Protein 6AON (pdb70)

CATH classification: 3.50.50.60 (+2 more: 3.50.50.60, 3.30.390.30)

Solvent-accessible surface area: 36219 Å² total; per-residue (Å²): 175,94,17,57,0,0,0,8,8,0,12,16,4,0,15,0,0,0,0,10,0,17,54,51,68,31,51,2,0,0,1,14,40,89,90,43,79,148,31,18,52,0,0,1,6,32,9,5,22,21,15,26,1,0,10,13,1,0,6,28,1,0,44,20,27,24,35,5,61,119,88,2,75,81,5,2,1,89,27,131,36,33,50,41,120,18,122,54,0,20,26,30,7,75,97,11,17,94,58,17,6,78,18,2,53,127,8,3,170,105,22,178,8,59,49,30,18,2,68,5,18,1,54,18,122,66,158,39,15,8,28,0,99,1,53,71,72,42,123,23,100,3,44,0,114,22,0,0,0,10,30,20,14,45,24,97,92,37,122,74,22,88,42,68,66,151,46,6,3,4,19,56,6,0,3,73,12,65,68,41,9,172,96,0,0,0,3,2,3,33,52,69,1,0,3,2,0,0,0,0,36,12,7,57,6,109,2,16,0,0,30,64,126,102,75,17,22,55,82,3,3,91,99,2,10,148,47,0,69,144,11,0,64,185,51,41,2,74,26,48,35,27,5,148,40,36,115,10,133,44,73,104,166,38,2,47,0,36,20,47,25,76,196,56,43,142,71,156,22,79,3,50,44,0,0,5,18,50,39,42,38,14,84,27,33,51,2,70,15,157,48,22,44,9,111,51,61,186,126,20,36,2,39,28,58,140,49,2,98,17,87,20,89,59,2,14,0,0,3,26,0,0,84,30,20,58,38,14,9,1,6,25,24,0,0,31,1,0,0,3,37,26,45,68,80,168,9,90,40,55,73,62,8,4,0,89,17,0,15,3,35,9,18,0,0,16,0,22,72,10,43,100,96,0,138,93,92,60,99,112,46,82,42,5,54,2,38,0,104,18,5,10,17,0,34,1,40,38,48,33,54,12,30,0,14,0,0,0,12,27,160,93,39,42,2,18,0,0,0,0,0,0,9,36,0,1,5,4,2,8,4,0,2,0,0,26,51,57,179,2,19,2,112,29,0,7,86,0,6,8,5,32,1,1,3,2,23,0,0,34,9,0,2,8,16,4,80,189,49,26,10,36,111,154,94,5,62,0,0,0,8,8,0,12,16,5,0,16,0,0,0,0,14,0,17,56,50,68,30,51,1,0,0,1,14,39,88,91,58,79,170,31,19,50,0,0,1,6,33,8,6,22,17,16,26,3,1,11,19,0,0,7,30,1,0,38,14,26,27,36,9,60,125,85,7,80,84,4,1,4,88,41,170,20,39,48,37,94,20,122,62,1,18,26,33,7,73,86,10,17,124,63,17,7,74,21,2,52,148,12,3,155,109,35,170,5,54,47,30,19,2,70,4,22,2,59,18,123,75,157,36,19,7,23,0,92,0,55,66,73,45,110,21,103,4,36,0,116,21,0,0,0,11,29,19,15,44,24,116,87,32,130,82,19,90,38,66,64,149,40,4,3,5,18,55,4,0,4,75,10,66,69,45,9,170,91,0,0,0,4,3,4,34,49,71,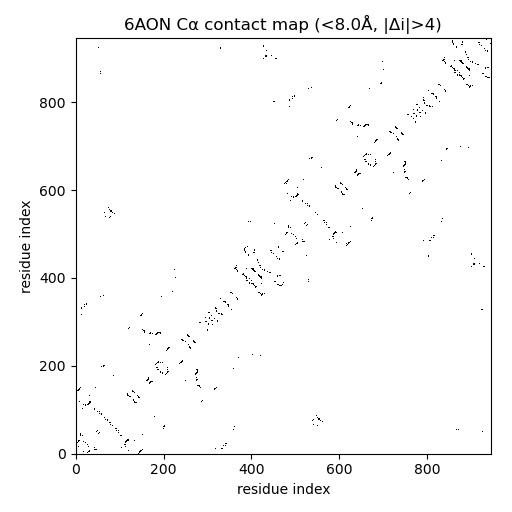1,0,4,3,0,0,0,0,34,11,8,56,5,112,4,21,0,0,21,63,136,114,103,18,23,57,76,1,0,105,63,2,11,144,49,0,66,117,12,0,68,154,45,42,4,71,29,48,32,29,7,147,32,41,160,25,128,41,41,108,177,28,1,42,0,39,13,50,13,74,175,52,40,135,65,158,21,69,3,53,50,0,0,4,20,53,39,46,35,19,84,30,32,50,2,70,8,167,77,30,38,6,130,71,48,168,156,24,16,1,40,26,68,151,51,2,79,15,66,21,87,47,1,12,0,1,3,28,0,0,67,31,22,59,38,14,12,2,7,24,23,0,0,32,1,0,0,24,36,26,46,69,94,164,10,80,40,56,70,67,8,5,1,86,17,0,20,2,36,16,18,0,0,16,0,22,77,11,38,45,83,0,122,84,83,63,86,107,54,96,41,4,39,2,32,0,104,14,4,10,11,0,29,0,35,37,59,36,58,12,11,0,8,0,0,0,13,30,158,92,37,33,2,16,0,0,0,0,0,0,10,37,0,1,5,4,2,9,6,0,2,0,0,27,26,54,176,3,20,1,84,54,0,6,87,6,6,8,5,31,1,1,2,2,20,0,0,33,9,0,1,4,15,5,84,194,28,17,10,33,105

Sequence (946 aa):
KQFDVVVIGAGPGGYIAAIRAAQLGMSSVACIDAWQNGQGGPAPGGTCTNVGCIPSKALLQQSSEHYEQQANHHFAEHGIEVKGVSLKLDDTLIGRKNTVVKQNNDGILYLFKKNKVTYFHGKGAFAGQVDGGWSIKVTGTTDADLVAKHVIVATGSSSARELPGLPFDEKNNILSNDGALNIGAVPKKLGVIGAGVIGLEMGSVWRRLGAEEVTILEAMPEFLAAADQQQQVAKEALKSFAKQGLDIQTGVKIGEIKAAAKSITVPYVDAKGAEQKLVVDKLIVSSIGRVPYTGGLNAEAVGLKLDERGFVAVDEDCKTNLPNVWAVGDVVRGPMLAHKAEEEGVAVAERIAGQHGHVNFATVPWVIYTSPEIAWVGKTEQQLKAEGRREYKAGSFPFMANGRARALLGDTTGFAKVIADAKKTDEVLGVHIIGPMMASELISEAVTIMEFRGAAEDIARRICHAHPTLSSEAVKEAALAVDKRTTLNFKQFDVVVIGAGPGGYIAAIRAAQLGMSVACIDAWQNGQGGPAPGGTCTNVGCIPSKALLQSSEHYEQANHHFAEHGIEEVKGVSLKLDDTLIGRKNTVVKQNNDGILYYLFKKNKVTYFHGKGAFAGQVDGGWSIKVTGTTTDADLVAKHVIVATGSSSARELPGLPFDEKNILSNDGALNIGAVPKKLGVIGAGVIGLEMGSVWRRLGAEVTILEAMPEEFLAAADQQVAKEALKSFAKQGLDIQTGVKIGEEIKAAAKSITVPYVDAKGAEQKKLVVDKLIVSSIGRVPYTGGLNAEAVGLKLDERRGFVAVDEDCKTNLPNVWAVGDVVRGPMLAHKAEEEGVAVAERIAGQHGHVNFATVPWVIYTSPEIAWVGKTEQQLKAEGREYKAGSFPFMANGRARALGDTTGFAKVIADAKTDEVLGVHIIGPMMASELISEAVTIMEFRGAAEDIARICHAHPTLSSEAVKEAALAVDKRTLNF

Structure (mmCIF, N/CA/C/O backbone):
data_6AON
#
_entry.id   6AON
#
_cell.length_a   68.801
_cell.length_b   68.801
_cell.length_c   199.396
_cell.angle_alpha   90.00
_cell.angle_beta   90.00
_cell.angle_gamma   90.00
#
_symmetry.space_group_name_H-M   'P 41'
#
loop_
_entity.id
_entity.type
_entity.pdbx_description
1 polymer 'Dihydrolipoyl dehydrogenase'
2 non-polymer 'FLAVIN-ADENINE DINUCLEOTIDE'
3 non-polymer 'CALCIUM ION'
4 water water
#
loop_
_atom_site.group_PDB
_atom_site.id
_atom_site.type_symbol
_atom_site.label_atom_id
_atom_site.label_alt_id
_atom_site.label_comp_id
_atom_site.label_asym_id
_atom_site.label_entity_id
_atom_site.label_seq_id
_atom_site.pdbx_PDB_ins_code
_atom_site.Cartn_x
_atom_site.Cartn_y
_atom_site.Cartn_z
_atom_site.occupancy
_atom_site.B_iso_or_equiv
_atom_site.auth_seq_id
_atom_site.auth_comp_id
_atom_site.auth_asym_id
_atom_site.auth_atom_id
_atom_site.pdbx_PDB_model_num
ATOM 1 N N . LYS A 1 6 ? 23.040 23.075 109.487 1.00 39.95 3 LYS A N 1
ATOM 2 C CA . LYS A 1 6 ? 24.330 22.944 108.751 1.00 39.11 3 LYS A CA 1
ATOM 3 C C . LYS A 1 6 ? 25.445 23.666 109.544 1.00 35.07 3 LYS A C 1
ATOM 4 O O . LYS A 1 6 ? 25.159 24.433 110.475 1.00 32.23 3 LYS A O 1
ATOM 10 N N . GLN A 1 7 ? 26.700 23.359 109.210 1.00 32.83 4 GLN A N 1
ATOM 11 C CA . GLN A 1 7 ? 27.896 23.919 109.884 1.00 30.70 4 GLN A CA 1
ATOM 12 C C . GLN A 1 7 ? 28.446 25.130 109.125 1.00 27.38 4 GLN A C 1
ATOM 13 O O . GLN A 1 7 ? 28.615 25.071 107.909 1.00 25.73 4 GLN A O 1
ATOM 19 N N . PHE A 1 8 ? 28.727 26.214 109.853 1.00 23.66 5 PHE A N 1
ATOM 20 C CA . PHE A 1 8 ? 29.293 27.426 109.267 1.00 21.96 5 PHE A CA 1
ATOM 21 C C . PHE A 1 8 ? 30.448 27.898 110.116 1.00 21.43 5 PHE A C 1
ATOM 22 O O . PHE A 1 8 ? 30.436 27.707 111.331 1.00 22.16 5 PHE A O 1
ATOM 30 N N . ASP A 1 9 ? 31.441 28.532 109.489 1.00 20.49 6 ASP A N 1
ATOM 31 C CA . ASP A 1 9 ? 32.551 29.105 110.236 1.00 20.32 6 ASP A CA 1
ATOM 32 C C . ASP A 1 9 ? 32.019 30.268 111.083 1.00 19.35 6 ASP A C 1
ATOM 33 O O . ASP A 1 9 ? 32.407 30.428 112.233 1.00 19.40 6 ASP A O 1
ATOM 38 N N . VAL A 1 10 ? 31.139 31.075 110.483 1.00 18.22 7 VAL A N 1
ATOM 39 C CA . VAL A 1 10 ? 30.566 32.231 111.145 1.00 17.62 7 VAL A CA 1
ATOM 40 C C . VAL A 1 10 ? 29.053 32.331 110.985 1.00 16.97 7 VAL A C 1
ATOM 41 O O . VAL A 1 10 ? 28.542 32.234 109.872 1.00 16.83 7 VAL A O 1
ATOM 45 N N . VAL A 1 11 ? 28.354 32.536 112.103 1.00 16.63 8 VAL A N 1
ATOM 46 C CA . VAL A 1 11 ? 26.912 32.793 112.082 1.00 16.46 8 VAL A CA 1
ATOM 47 C C . VAL A 1 11 ? 26.722 34.191 112.638 1.00 15.84 8 VAL A C 1
ATOM 48 O O . VAL A 1 11 ? 27.135 34.478 113.774 1.00 15.66 8 VAL A O 1
ATOM 52 N N . VAL A 1 12 ? 26.103 35.058 111.829 1.00 15.29 9 VAL A N 1
ATOM 53 C CA . VAL A 1 12 ? 25.857 36.454 112.197 1.00 14.91 9 VAL A CA 1
ATOM 54 C C . VAL A 1 12 ? 24.381 36.588 112.504 1.00 15.18 9 VAL A C 1
ATOM 55 O O . VAL A 1 12 ? 23.548 36.228 111.669 1.00 15.53 9 VAL A O 1
ATOM 59 N N . ILE A 1 13 ? 24.055 37.087 113.693 1.00 14.83 10 ILE A N 1
ATOM 60 C CA . ILE A 1 13 ? 22.660 37.260 114.102 1.00 14.70 10 ILE A CA 1
ATOM 61 C C . ILE A 1 13 ? 22.360 38.750 113.968 1.00 14.36 10 ILE A C 1
ATOM 62 O O . ILE A 1 13 ? 22.838 39.570 114.754 1.00 13.81 10 ILE A O 1
ATOM 67 N N . GLY A 1 14 ? 21.604 39.085 112.920 1.00 14.50 11 GLY A N 1
ATOM 68 C CA . GLY A 1 14 ? 21.235 40.457 112.606 1.00 14.41 11 GLY A CA 1
ATOM 69 C C . GLY A 1 14 ? 21.750 40.850 111.238 1.00 14.37 11 GLY A C 1
ATOM 70 O O . GLY A 1 14 ? 22.893 40.510 110.879 1.00 14.22 11 GLY A O 1
ATOM 71 N N . ALA A 1 15 ? 20.915 41.547 110.461 1.00 14.02 12 ALA A N 1
ATOM 72 C CA . ALA A 1 15 ? 21.307 41.986 109.116 1.00 14.05 12 ALA A CA 1
ATOM 73 C C . ALA A 1 15 ? 21.205 43.493 108.914 1.00 13.84 12 ALA A C 1
ATOM 74 O O . ALA A 1 15 ? 20.921 43.968 107.812 1.00 14.31 12 ALA A O 1
ATOM 76 N N . GLY A 1 16 ? 21.412 44.229 109.999 1.00 13.92 13 GLY A N 1
ATOM 77 C CA . GLY A 1 16 ? 21.522 45.686 109.941 1.00 14.24 13 GLY A CA 1
ATOM 78 C C . GLY A 1 16 ? 22.947 45.971 109.463 1.00 14.24 13 GLY A C 1
ATOM 79 O O . GLY A 1 16 ? 23.689 45.048 109.133 1.00 14.50 13 GLY A O 1
ATOM 80 N N . PRO A 1 17 ? 23.352 47.249 109.436 1.00 14.23 14 PRO A N 1
ATOM 81 C CA . PRO A 1 17 ? 24.689 47.653 109.012 1.00 14.46 14 PRO A CA 1
ATOM 82 C C . PRO A 1 17 ? 25.835 46.827 109.606 1.00 14.37 14 PRO A C 1
ATOM 83 O O . PRO A 1 17 ? 26.783 46.490 108.892 1.00 14.72 14 PRO A O 1
ATOM 87 N N . GLY A 1 18 ? 25.767 46.495 110.892 1.00 14.03 15 GLY A N 1
ATOM 88 C CA . GLY A 1 18 ? 26.853 45.754 111.509 1.00 13.96 15 GLY A CA 1
ATOM 89 C C . GLY A 1 18 ? 26.889 44.330 111.014 1.00 13.91 15 GLY A C 1
ATOM 90 O O . GLY A 1 18 ? 27.896 43.852 110.530 1.00 14.35 15 GLY A O 1
ATOM 91 N N . GLY A 1 19 ? 25.755 43.655 111.086 1.00 13.51 16 GLY A N 1
ATOM 92 C CA . GLY A 1 19 ? 25.705 42.269 110.709 1.00 13.50 16 GLY A CA 1
ATOM 93 C C . GLY A 1 19 ? 25.794 41.942 109.230 1.00 13.87 16 GLY A C 1
ATOM 94 O O . GLY A 1 19 ? 26.491 40.995 108.861 1.00 13.62 16 GLY A O 1
ATOM 95 N N . TYR A 1 20 ? 25.092 42.687 108.372 1.00 14.08 17 TYR A N 1
ATOM 96 C CA . TYR A 1 20 ? 25.126 42.347 106.949 1.00 14.72 17 TYR A CA 1
ATOM 97 C C . TYR A 1 20 ? 26.527 42.601 106.409 1.00 14.33 17 TYR A C 1
ATOM 98 O O . TYR A 1 20 ? 27.032 41.814 105.614 1.00 14.30 17 TYR A O 1
ATOM 107 N N . ILE A 1 21 ? 27.148 43.689 106.863 1.00 14.43 18 ILE A N 1
ATOM 108 C CA . ILE A 1 21 ? 28.538 43.986 106.465 1.00 14.91 18 ILE A CA 1
ATOM 109 C C . ILE A 1 21 ? 29.519 42.961 107.056 1.00 14.65 18 ILE A C 1
ATOM 110 O O . ILE A 1 21 ? 30.448 42.514 106.354 1.00 15.24 18 ILE A O 1
ATOM 115 N N . ALA A 1 22 ? 29.350 42.586 108.327 1.00 13.93 19 ALA A N 1
ATOM 116 C CA . ALA A 1 22 ? 30.242 41.569 108.913 1.00 13.83 19 ALA A CA 1
ATOM 117 C C . ALA A 1 22 ? 30.127 40.254 108.115 1.00 13.74 19 ALA A C 1
ATOM 118 O O . ALA A 1 22 ? 31.122 39.578 107.832 1.00 13.47 19 ALA A O 1
ATOM 120 N N . ALA A 1 23 ? 28.904 39.899 107.744 1.00 13.75 20 ALA A N 1
ATOM 121 C CA . ALA A 1 23 ? 28.676 38.654 107.004 1.00 13.89 20 ALA A CA 1
ATOM 122 C C . ALA A 1 23 ? 29.362 38.683 105.640 1.00 14.33 20 ALA A C 1
ATOM 123 O O . ALA A 1 23 ? 30.051 37.730 105.240 1.00 14.21 20 ALA A O 1
ATOM 125 N N . ILE A 1 24 ? 29.181 39.788 104.937 1.00 14.41 21 ILE A N 1
ATOM 126 C CA . ILE A 1 24 ? 29.782 39.945 103.611 1.00 14.79 21 ILE A CA 1
ATOM 127 C C . ILE A 1 24 ? 31.301 39.891 103.704 1.00 14.99 21 ILE A C 1
ATOM 128 O O . ILE A 1 24 ? 31.956 39.146 102.956 1.00 15.53 21 ILE A O 1
ATOM 133 N N . ARG A 1 25 ? 31.863 40.644 104.641 1.00 14.72 22 ARG A N 1
ATOM 134 C CA . ARG A 1 25 ? 33.316 40.687 104.801 1.00 14.89 22 ARG A CA 1
ATOM 135 C C . ARG A 1 25 ? 33.891 39.304 105.147 1.00 15.03 22 ARG A C 1
ATOM 136 O O . ARG A 1 25 ? 34.930 38.912 104.610 1.00 15.39 22 ARG A O 1
ATOM 144 N N . ALA A 1 26 ? 33.215 38.590 106.039 1.00 14.88 23 ALA A N 1
ATOM 145 C CA . ALA A 1 26 ? 33.641 37.225 106.431 1.00 15.62 23 ALA A CA 1
ATOM 146 C C . ALA A 1 26 ? 33.656 36.299 105.211 1.00 16.06 23 ALA A C 1
ATOM 147 O O . ALA A 1 26 ? 34.559 35.473 105.058 1.00 16.47 23 ALA A O 1
ATOM 149 N N . ALA A 1 27 ? 32.640 36.430 104.355 1.00 16.07 24 ALA A N 1
ATOM 150 C CA . ALA A 1 27 ? 32.552 35.632 103.130 1.00 16.82 24 ALA A CA 1
ATOM 151 C C . ALA A 1 27 ? 33.688 35.984 102.151 1.00 17.13 24 ALA A C 1
ATOM 152 O O . ALA A 1 27 ? 34.313 35.089 101.561 1.00 17.71 24 ALA A O 1
ATOM 154 N N . GLN A 1 28 ? 33.990 37.275 102.013 1.00 16.93 25 GLN A N 1
ATOM 155 C CA . GLN A 1 28 ? 35.095 37.732 101.159 1.00 17.70 25 GLN A CA 1
ATOM 156 C C . GLN A 1 28 ? 36.412 37.117 101.593 1.00 18.21 25 GLN A C 1
ATOM 157 O O . GLN A 1 28 ? 37.249 36.736 100.750 1.00 18.22 25 GLN A O 1
ATOM 163 N N . LEU A 1 29 ? 36.585 37.012 102.918 1.00 18.44 26 LEU A N 1
ATOM 164 C CA . LEU A 1 29 ? 37.784 36.404 103.533 1.00 19.16 26 LEU A CA 1
ATOM 165 C C . LEU A 1 29 ? 37.835 34.863 103.402 1.00 19.78 26 LEU A C 1
ATOM 166 O O . LEU A 1 29 ? 38.762 34.223 103.903 1.00 20.18 26 LEU A O 1
ATOM 171 N N . GLY A 1 30 ? 36.852 34.278 102.716 1.00 19.99 27 GLY A N 1
ATOM 172 C CA . GLY A 1 30 ? 36.844 32.829 102.419 1.00 20.85 27 GLY A CA 1
ATOM 173 C C . GLY A 1 30 ? 36.197 31.895 103.431 1.00 21.09 27 GLY A C 1
ATOM 174 O O . GLY A 1 30 ? 36.354 30.678 103.345 1.00 20.40 27 GLY A O 1
ATOM 175 N N . MET A 1 31 ? 35.450 32.460 104.369 1.00 21.48 28 MET A N 1
ATOM 176 C CA . MET A 1 31 ? 34.793 31.657 105.381 1.00 22.23 28 MET A CA 1
ATOM 177 C C . MET A 1 31 ? 33.380 31.335 104.956 1.00 20.89 28 MET A C 1
ATOM 178 O O . MET A 1 31 ? 32.805 32.025 104.112 1.00 21.20 28 MET A O 1
ATOM 183 N N A SER A 1 32 ? 32.845 30.249 105.508 0.60 19.81 29 SER A N 1
ATOM 184 N N B SER A 1 32 ? 32.844 30.264 105.540 0.40 20.35 29 SER A N 1
ATOM 185 C CA A SER A 1 32 ? 31.461 29.850 105.269 0.60 19.32 29 SER A CA 1
ATOM 186 C CA B SER A 1 32 ? 31.472 29.825 105.322 0.40 20.05 29 SER A CA 1
ATOM 187 C C A SER A 1 32 ? 30.647 30.677 106.260 0.60 18.59 29 SER A C 1
ATOM 188 C C B SER A 1 32 ? 30.634 30.669 106.280 0.40 18.99 29 SER A C 1
ATOM 189 O O A SER A 1 32 ? 30.920 30.653 107.468 0.60 18.48 29 SER A O 1
ATOM 190 O O B SER A 1 32 ? 30.874 30.644 107.492 0.40 18.84 29 SER A O 1
ATOM 195 N N . VAL A 1 33 ? 29.677 31.430 105.741 1.00 18.06 30 VAL A N 1
ATOM 196 C CA . VAL A 1 33 ? 28.875 32.357 106.552 1.00 17.37 30 VAL A CA 1
ATOM 197 C C . VAL A 1 33 ? 27.360 32.249 106.414 1.00 16.36 30 VAL A C 1
ATOM 198 O O . VAL A 1 33 ? 26.838 32.113 105.303 1.00 16.46 30 VAL A O 1
ATOM 202 N N . ALA A 1 34 ? 26.683 32.279 107.565 1.00 16.12 31 ALA A N 1
ATOM 203 C CA . ALA A 1 34 ? 25.227 32.358 107.637 1.00 16.37 31 ALA A CA 1
ATOM 204 C C . ALA A 1 34 ? 24.878 33.693 108.313 1.00 15.90 31 ALA A C 1
ATOM 205 O O . ALA A 1 34 ? 25.619 34.179 109.189 1.00 15.67 31 ALA A O 1
ATOM 207 N N . CYS A 1 35 ? 23.810 34.327 107.843 1.00 15.94 32 CYS A N 1
ATOM 208 C CA . CYS A 1 35 ? 23.300 35.574 108.428 1.00 15.91 32 CYS A CA 1
ATOM 209 C C . CYS A 1 35 ? 21.797 35.399 108.679 1.00 15.73 32 CYS A C 1
ATOM 210 O O . CYS A 1 35 ? 21.036 35.133 107.745 1.00 16.44 32 CYS A O 1
ATOM 213 N N . ILE A 1 36 ? 21.398 35.522 109.944 1.00 15.04 33 ILE A N 1
ATOM 214 C CA . ILE A 1 36 ? 20.023 35.353 110.391 1.00 15.32 33 ILE A CA 1
ATOM 215 C C . ILE A 1 36 ? 19.430 36.722 110.737 1.00 15.30 33 ILE A C 1
ATOM 216 O O . ILE A 1 36 ? 20.021 37.486 111.488 1.00 15.07 33 ILE A O 1
ATOM 221 N N . ASP A 1 37 ? 18.250 37.020 110.218 1.00 15.81 34 ASP A N 1
ATOM 222 C CA . ASP A 1 37 ? 17.618 38.311 110.515 1.00 16.20 34 ASP A CA 1
ATOM 223 C C . ASP A 1 37 ? 16.119 38.156 110.484 1.00 16.81 34 ASP A C 1
ATOM 224 O O . ASP A 1 37 ? 15.570 37.561 109.545 1.00 17.00 34 ASP A O 1
ATOM 229 N N . ALA A 1 38 ? 15.465 38.747 111.484 1.00 16.98 35 ALA A N 1
ATOM 230 C CA . ALA A 1 38 ? 14.013 38.626 111.657 1.00 17.59 35 ALA A CA 1
ATOM 231 C C . ALA A 1 38 ? 13.149 39.722 111.050 1.00 17.60 35 ALA A C 1
ATOM 232 O O . ALA A 1 38 ? 11.933 39.543 110.944 1.00 18.67 35 ALA A O 1
ATOM 234 N N . TRP A 1 39 ? 13.738 40.845 110.656 1.00 17.17 36 TRP A N 1
ATOM 235 C CA . TRP A 1 39 ? 12.912 41.956 110.170 1.00 17.55 36 TRP A CA 1
ATOM 236 C C . TRP A 1 39 ? 11.987 41.483 109.035 1.00 18.31 36 TRP A C 1
ATOM 237 O O . TRP A 1 39 ? 12.378 40.644 108.207 1.00 18.01 36 TRP A O 1
ATOM 248 N N . GLN A 1 40 ? 10.757 42.003 109.034 1.00 19.60 37 GLN A N 1
ATOM 249 C CA . GLN A 1 40 ? 9.759 41.682 108.019 1.00 20.27 37 GLN A CA 1
ATOM 250 C C . GLN A 1 40 ? 9.259 42.936 107.322 1.00 21.08 37 GLN A C 1
ATOM 251 O O . GLN A 1 40 ? 9.118 43.987 107.957 1.00 20.83 37 GLN A O 1
ATOM 257 N N . ASN A 1 41 ? 9.018 42.834 106.015 1.00 21.94 38 ASN A N 1
ATOM 258 C CA . ASN A 1 41 ? 8.432 43.944 105.257 1.00 22.97 38 ASN A CA 1
ATOM 259 C C . ASN A 1 41 ? 6.916 43.928 105.487 1.00 23.95 38 ASN A C 1
ATOM 260 O O . ASN A 1 41 ? 6.423 43.147 106.292 1.00 23.97 38 ASN A O 1
ATOM 265 N N . GLY A 1 42 ? 6.190 44.789 104.781 1.00 25.79 39 GLY A N 1
ATOM 266 C CA . GLY A 1 42 ? 4.727 44.882 104.893 1.00 27.66 39 GLY A CA 1
ATOM 267 C C . GLY A 1 42 ? 3.953 43.600 104.650 1.00 28.99 39 GLY A C 1
ATOM 268 O O . GLY A 1 42 ? 2.877 43.422 105.213 1.00 30.35 39 GLY A O 1
ATOM 269 N N . GLN A 1 43 ? 4.501 42.698 103.827 1.00 30.09 40 GLN A N 1
ATOM 270 C CA . GLN A 1 43 ? 3.862 41.418 103.504 1.00 31.37 40 GLN A CA 1
ATOM 271 C C . GLN A 1 43 ? 4.426 40.239 104.303 1.00 29.96 40 GLN A C 1
ATOM 272 O O . GLN A 1 43 ? 4.115 39.084 104.004 1.00 30.32 40 GLN A O 1
ATOM 278 N N . GLY A 1 44 ? 5.264 40.525 105.303 1.00 27.71 41 GLY A N 1
ATOM 279 C CA . GLY A 1 44 ? 5.852 39.490 106.149 1.00 26.75 41 GLY A CA 1
ATOM 280 C C . GLY A 1 44 ? 7.097 38.815 105.592 1.00 25.90 41 GLY A C 1
ATOM 281 O O . GLY A 1 44 ? 7.560 37.814 106.150 1.00 25.50 41 GLY A O 1
ATOM 282 N N . GLY A 1 45 ? 7.657 39.355 104.504 1.00 24.55 42 GLY A N 1
ATOM 283 C CA . GLY A 1 45 ? 8.830 38.752 103.880 1.00 23.22 42 GLY A CA 1
ATOM 284 C C . GLY A 1 45 ? 10.131 39.385 104.330 1.00 21.54 42 GLY A C 1
ATOM 285 O O . GLY A 1 45 ? 10.131 40.325 105.114 1.00 20.47 42 GLY A O 1
ATOM 286 N N . PRO A 1 46 ? 11.250 38.866 103.834 1.00 20.77 43 PRO A N 1
ATOM 287 C CA . PRO A 1 46 ? 12.571 39.393 104.151 1.00 19.54 43 PRO A CA 1
ATOM 288 C C . PRO A 1 46 ? 12.720 40.905 103.949 1.00 18.87 43 PRO A C 1
ATOM 289 O O . PRO A 1 46 ? 12.194 41.462 102.976 1.00 19.02 43 PRO A O 1
ATOM 293 N N . ALA A 1 47 ? 13.445 41.558 104.858 1.00 17.94 44 ALA A N 1
ATOM 294 C CA . ALA A 1 47 ? 13.691 42.991 104.750 1.00 17.77 44 ALA A CA 1
ATOM 295 C C . ALA A 1 47 ? 15.023 43.361 105.401 1.00 16.96 44 ALA A C 1
ATOM 296 O O . ALA A 1 47 ? 15.047 44.057 106.424 1.00 17.34 44 ALA A O 1
ATOM 298 N N . PRO A 1 48 ? 16.138 42.889 104.812 1.00 16.70 45 PRO A N 1
ATOM 299 C CA . PRO A 1 48 ? 17.458 43.180 105.377 1.00 16.01 45 PRO A CA 1
ATOM 300 C C . PRO A 1 48 ? 17.781 44.657 105.440 1.00 15.19 45 PRO A C 1
ATOM 301 O O . PRO A 1 48 ? 17.207 45.443 104.702 1.00 15.26 45 PRO A O 1
ATOM 305 N N . GLY A 1 49 ? 18.746 45.007 106.287 1.00 14.64 46 GLY A N 1
ATOM 306 C CA . GLY A 1 49 ? 19.180 46.378 106.454 1.00 14.65 46 GLY A CA 1
ATOM 307 C C . GLY A 1 49 ? 18.882 46.940 107.823 1.00 14.47 46 GLY A C 1
ATOM 308 O O . GLY A 1 49 ? 19.270 48.060 108.124 1.00 14.23 46 GLY A O 1
ATOM 309 N N . GLY A 1 50 ? 18.158 46.179 108.639 1.00 14.48 47 GLY A N 1
ATOM 310 C CA . GLY A 1 50 ? 17.911 46.562 110.020 1.00 14.60 47 GLY A CA 1
ATOM 311 C C . GLY A 1 50 ? 17.219 47.884 110.225 1.00 14.81 47 GLY A C 1
ATOM 312 O O . GLY A 1 50 ? 16.377 48.294 109.421 1.00 14.96 47 GLY A O 1
ATOM 313 N N . THR A 1 51 ? 17.593 48.550 111.317 1.00 14.82 48 THR A N 1
ATOM 314 C CA . THR A 1 51 ? 17.001 49.830 111.686 1.00 14.98 48 THR A CA 1
ATOM 315 C C . THR A 1 51 ? 17.290 50.901 110.647 1.00 15.20 48 THR A C 1
ATOM 316 O O . THR A 1 51 ? 16.395 51.650 110.238 1.00 14.84 48 THR A O 1
ATOM 320 N N . CYS A 1 52 ? 18.550 50.957 110.228 1.00 15.39 49 CYS A N 1
ATOM 321 C CA . CYS A 1 52 ? 19.006 51.967 109.282 1.00 16.15 49 CYS A CA 1
ATOM 322 C C . CYS A 1 52 ? 18.198 51.954 107.970 1.00 15.66 49 CYS A C 1
ATOM 323 O O . CYS A 1 52 ? 17.651 52.972 107.556 1.00 14.95 49 CYS A O 1
ATOM 326 N N . THR A 1 53 ? 18.093 50.790 107.348 1.00 15.03 50 THR A N 1
ATOM 327 C CA . THR A 1 53 ? 17.331 50.683 106.110 1.00 15.11 50 THR A CA 1
ATOM 328 C C . THR A 1 53 ? 15.821 50.880 106.255 1.00 15.26 50 THR A C 1
ATOM 329 O O . THR A 1 53 ? 15.208 51.663 105.502 1.00 15.19 50 THR A O 1
ATOM 333 N N . ASN A 1 54 ? 15.239 50.194 107.228 1.00 15.50 51 ASN A N 1
ATOM 334 C CA . ASN A 1 54 ? 13.769 50.165 107.380 1.00 16.03 51 ASN A CA 1
ATOM 335 C C . ASN A 1 54 ? 13.083 51.334 108.081 1.00 16.09 51 ASN A C 1
ATOM 336 O O . ASN A 1 54 ? 12.009 51.784 107.647 1.00 16.58 51 ASN A O 1
ATOM 341 N N . VAL A 1 55 ? 13.679 51.820 109.163 1.00 16.22 52 VAL A N 1
ATOM 342 C CA . VAL A 1 55 ? 13.082 52.897 109.962 1.00 16.62 52 VAL A CA 1
ATOM 343 C C . VAL A 1 55 ? 14.121 53.878 110.493 1.00 16.64 52 VAL A C 1
ATOM 344 O O . VAL A 1 55 ? 13.886 54.555 111.498 1.00 16.34 52 VAL A O 1
ATOM 348 N N . GLY A 1 56 ? 15.259 53.971 109.810 1.00 16.41 53 GLY A N 1
ATOM 349 C CA . GLY A 1 56 ? 16.352 54.808 110.276 1.00 16.82 53 GLY A CA 1
ATOM 350 C C . GLY A 1 56 ? 16.954 55.746 109.260 1.00 16.91 53 GLY A C 1
ATOM 351 O O . GLY A 1 56 ? 16.232 56.565 108.655 1.00 16.53 53 GLY A O 1
ATOM 352 N N . CYS A 1 57 ? 18.269 55.617 109.073 1.00 17.24 54 CYS A N 1
ATOM 353 C CA . CYS A 1 57 ? 19.019 56.493 108.168 1.00 17.74 54 CYS A CA 1
ATOM 354 C C . CYS A 1 57 ? 18.369 56.679 106.799 1.00 17.52 54 CYS A C 1
ATOM 355 O O . CYS A 1 57 ? 18.150 57.802 106.368 1.00 18.01 54 CYS A O 1
ATOM 358 N N . ILE A 1 58 ? 18.064 55.573 106.126 1.00 17.50 55 ILE A N 1
ATOM 359 C CA . ILE A 1 58 ? 17.569 55.636 104.746 1.00 17.54 55 ILE A CA 1
ATOM 360 C C . ILE A 1 58 ? 16.240 56.377 104.586 1.00 17.52 55 ILE A C 1
ATOM 361 O O . ILE A 1 58 ? 16.182 57.350 103.826 1.00 17.59 55 ILE A O 1
ATOM 366 N N . PRO A 1 59 ? 15.187 55.945 105.306 1.00 17.27 56 PRO A N 1
ATOM 367 C CA . PRO A 1 59 ? 13.924 56.657 105.149 1.00 17.41 56 PRO A CA 1
ATOM 368 C C . PRO A 1 59 ? 13.969 58.073 105.722 1.00 17.27 56 PRO A C 1
ATOM 369 O O . PRO A 1 59 ? 13.290 58.956 105.184 1.00 17.31 56 PRO A O 1
ATOM 373 N N . SER A 1 60 ? 14.754 58.303 106.784 1.00 17.15 57 SER A N 1
ATOM 374 C CA . SER A 1 60 ? 14.834 59.651 107.347 1.00 17.32 57 SER A CA 1
ATOM 375 C C . SER A 1 60 ? 15.474 60.599 106.331 1.00 17.16 57 SER A C 1
ATOM 376 O O . SER A 1 60 ? 14.943 61.683 106.094 1.00 17.19 57 SER A O 1
ATOM 379 N N . LYS A 1 61 ? 16.579 60.180 105.712 1.00 16.93 58 LYS A N 1
ATOM 380 C CA . LYS A 1 61 ? 17.242 61.015 104.695 1.00 17.33 58 LYS A CA 1
ATOM 381 C C . LYS A 1 61 ? 16.315 61.240 103.466 1.00 17.46 58 LYS A C 1
ATOM 382 O O . LYS A 1 61 ? 16.328 62.322 102.882 1.00 17.83 58 LYS A O 1
ATOM 388 N N . ALA A 1 62 ? 15.500 60.237 103.117 1.00 17.39 59 ALA A N 1
ATOM 389 C CA . ALA A 1 62 ? 14.535 60.356 102.004 1.00 17.63 59 ALA A CA 1
ATOM 390 C C . ALA A 1 62 ? 13.482 61.408 102.296 1.00 17.77 59 ALA A C 1
ATOM 391 O O . ALA A 1 62 ? 13.191 62.241 101.434 1.00 17.72 59 ALA A O 1
ATOM 393 N N . LEU A 1 63 ? 12.910 61.390 103.501 1.00 17.34 60 LEU A N 1
ATOM 394 C CA . LEU A 1 63 ? 11.899 62.412 103.841 1.00 17.81 60 LEU A CA 1
ATOM 395 C C . LEU A 1 63 ? 12.516 63.802 103.985 1.00 17.67 60 LEU A C 1
ATOM 396 O O . LEU A 1 63 ? 11.866 64.813 103.656 1.00 17.81 60 LEU A O 1
ATOM 401 N N . LEU A 1 64 ? 13.756 63.858 104.467 1.00 17.64 61 LEU A N 1
ATOM 402 C CA . LEU A 1 64 ? 14.457 65.138 104.586 1.00 18.01 61 LEU A CA 1
ATOM 403 C C . LEU A 1 64 ? 14.656 65.799 103.227 1.00 18.48 61 LEU A C 1
ATOM 404 O O . LEU A 1 64 ? 14.451 67.018 103.083 1.00 18.52 61 LEU A O 1
ATOM 409 N N A GLN A 1 65 ? 15.041 65.008 102.232 0.70 18.33 62 GLN A N 1
ATOM 410 N N B GLN A 1 65 ? 15.037 65.008 102.229 0.30 18.24 62 GLN A N 1
ATOM 411 C CA A GLN A 1 65 ? 15.248 65.559 100.903 0.70 19.17 62 GLN A CA 1
ATOM 412 C CA B GLN A 1 65 ? 15.260 65.538 100.889 0.30 18.77 62 GLN A CA 1
ATOM 413 C C A GLN A 1 65 ? 13.935 66.012 100.257 0.70 19.20 62 GLN A C 1
ATOM 414 C C B GLN A 1 65 ? 13.959 65.986 100.214 0.30 19.06 62 GLN A C 1
ATOM 415 O O A GLN A 1 65 ? 13.851 67.128 99.739 0.70 19.56 62 GLN A O 1
ATOM 416 O O B GLN A 1 65 ? 13.912 67.066 99.622 0.30 19.48 62 GLN A O 1
ATOM 427 N N . SER A 1 66 ? 12.910 65.168 100.310 1.00 19.01 63 SER A N 1
ATOM 428 C CA . SER A 1 66 ? 11.608 65.515 99.692 1.00 19.71 63 SER A CA 1
ATOM 429 C C . SER A 1 66 ? 11.007 66.755 100.349 1.00 19.92 63 SER A C 1
ATOM 430 O O . SER A 1 66 ? 10.493 67.649 99.654 1.00 19.91 63 SER A O 1
ATOM 433 N N . SER A 1 67 ? 11.078 66.815 101.678 1.00 19.73 64 SER A N 1
ATOM 434 C CA . SER A 1 67 ? 10.532 67.957 102.417 1.00 20.36 64 SER A CA 1
ATOM 435 C C . SER A 1 67 ? 11.352 69.214 102.148 1.00 21.11 64 SER A C 1
ATOM 436 O O . SER A 1 67 ? 10.808 70.320 102.145 1.00 21.29 64 SER A O 1
ATOM 439 N N . GLU A 1 68 ? 12.651 69.049 101.922 1.00 21.84 65 GLU A N 1
ATOM 440 C CA . GLU A 1 68 ? 13.493 70.198 101.568 1.00 23.07 65 GLU A CA 1
ATOM 441 C C . GLU A 1 68 ? 13.069 70.709 100.185 1.00 22.73 65 GLU A C 1
ATOM 442 O O . GLU A 1 68 ? 12.947 71.911 99.988 1.00 22.73 65 GLU A O 1
ATOM 448 N N . HIS A 1 69 ? 12.813 69.801 99.234 1.00 22.28 66 HIS A N 1
ATOM 449 C CA . HIS A 1 69 ? 12.343 70.226 97.906 1.00 22.37 66 HIS A CA 1
ATOM 450 C C . HIS A 1 69 ? 11.019 70.993 98.025 1.00 22.58 66 HIS A C 1
ATOM 451 O O . HIS A 1 69 ? 10.800 71.983 97.321 1.00 22.65 66 HIS A O 1
ATOM 458 N N . TYR A 1 70 ? 10.148 70.538 98.919 1.00 22.10 67 TYR A N 1
ATOM 459 C CA . TYR A 1 70 ? 8.853 71.190 99.128 1.00 22.88 67 TYR A CA 1
ATOM 460 C C . TYR A 1 70 ? 9.073 72.607 99.658 1.00 23.94 67 TYR A C 1
ATOM 461 O O . TYR A 1 70 ? 8.446 73.561 99.179 1.00 24.05 67 TYR A O 1
ATOM 470 N N . GLU A 1 71 ? 10.001 72.734 100.606 1.00 25.46 68 GLU A N 1
ATOM 471 C CA . GLU A 1 71 ? 10.365 74.027 101.191 1.00 27.23 68 GLU A CA 1
ATOM 472 C C . GLU A 1 71 ? 10.955 74.970 100.139 1.00 27.80 68 GLU A C 1
ATOM 473 O O . GLU A 1 71 ? 10.608 76.156 100.117 1.00 28.29 68 GLU A O 1
ATOM 479 N N A GLN A 1 72 ? 11.859 74.445 99.306 0.70 28.06 69 GLN A N 1
ATOM 480 N N B GLN A 1 72 ? 11.856 74.464 99.296 0.30 27.55 69 GLN A N 1
ATOM 481 C CA A GLN A 1 72 ? 12.478 75.215 98.211 0.70 29.43 69 GLN A CA 1
ATOM 482 C CA B GLN A 1 72 ? 12.480 75.293 98.256 0.30 28.23 69 GLN A CA 1
ATOM 483 C C A GLN A 1 72 ? 11.426 75.798 97.279 0.70 28.84 69 GLN A C 1
ATOM 484 C C B GLN A 1 72 ? 11.444 75.803 97.244 0.30 28.39 69 GLN A C 1
ATOM 485 O O A GLN A 1 72 ? 11.495 76.967 96.898 0.70 28.62 69 GLN A O 1
ATOM 486 O O B GLN A 1 72 ? 11.543 76.939 96.778 0.30 28.64 69 GLN A O 1
ATOM 497 N N . ALA A 1 73 ? 10.469 74.959 96.900 1.00 28.20 70 ALA A N 1
ATOM 498 C CA . ALA A 1 73 ? 9.404 75.344 95.971 1.00 28.50 70 ALA A CA 1
ATOM 499 C C . ALA A 1 73 ? 8.546 76.471 96.526 1.00 29.16 70 ALA A C 1
ATOM 500 O O . ALA A 1 73 ? 8.176 77.393 95.795 1.00 29.27 70 ALA A O 1
ATOM 502 N N . ASN A 1 74 ? 8.231 76.378 97.817 1.00 28.60 71 ASN A N 1
ATOM 503 C CA . ASN A 1 74 ? 7.391 77.382 98.478 1.00 29.78 71 ASN A CA 1
ATOM 504 C C . ASN A 1 74 ? 8.093 78.696 98.781 1.00 30.59 71 ASN A C 1
ATOM 505 O O . ASN A 1 74 ? 7.466 79.761 98.676 1.00 31.34 71 ASN A O 1
ATOM 510 N N . HIS A 1 75 ? 9.383 78.649 99.126 1.00 30.65 72 HIS A N 1
ATOM 511 C CA . HIS A 1 75 ? 10.061 79.875 99.569 1.00 32.69 72 HIS A CA 1
ATOM 512 C C . HIS A 1 75 ? 11.374 80.293 98.900 1.00 34.35 72 HIS A C 1
ATOM 513 O O . HIS A 1 75 ? 11.749 81.463 98.995 1.00 34.44 72 HIS A O 1
ATOM 520 N N . HIS A 1 76 ? 12.066 79.385 98.224 1.00 34.41 73 HIS A N 1
ATOM 521 C CA . HIS A 1 76 ? 13.369 79.751 97.654 1.00 37.25 73 HIS A CA 1
ATOM 522 C C . HIS A 1 76 ? 13.494 79.736 96.150 1.00 36.99 73 HIS A C 1
ATOM 523 O O . HIS A 1 76 ? 14.584 79.878 95.637 1.00 38.68 73 HIS A O 1
ATOM 530 N 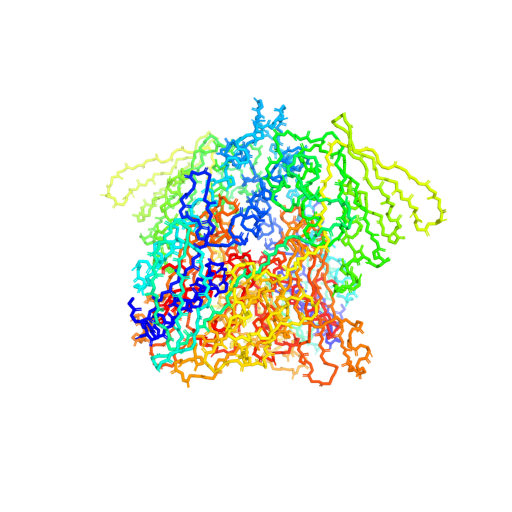N . PHE A 1 77 ? 12.386 79.609 95.439 1.00 36.99 74 PHE A N 1
ATOM 531 C CA . PHE A 1 77 ? 12.427 79.598 93.980 1.00 36.75 74 PHE A CA 1
ATOM 532 C C . PHE A 1 77 ? 12.157 80.993 93.390 1.00 37.18 74 PHE A C 1
ATOM 533 O O . PHE A 1 77 ? 12.725 81.333 92.349 1.00 36.38 74 PHE A O 1
ATOM 541 N N . ALA A 1 78 ? 11.374 81.831 94.077 1.00 29.21 75 ALA A N 1
ATOM 542 C CA . ALA A 1 78 ? 11.115 83.187 93.574 1.00 30.05 75 ALA A CA 1
ATOM 543 C C . ALA A 1 78 ? 12.404 83.971 93.330 1.00 28.89 75 ALA A C 1
ATOM 544 O O . ALA A 1 78 ? 12.565 84.567 92.270 1.00 29.47 75 ALA A O 1
ATOM 546 N N . GLU A 1 79 ? 13.320 83.935 94.299 1.00 29.34 76 GLU A N 1
ATOM 547 C CA . GLU A 1 79 ? 14.594 84.683 94.209 1.00 29.92 76 GLU A CA 1
ATOM 548 C C . GLU A 1 79 ? 15.478 84.273 93.023 1.00 28.83 76 GLU A C 1
ATOM 549 O O . GLU A 1 79 ? 16.264 85.079 92.525 1.00 28.42 76 GLU A O 1
ATOM 555 N N . HIS A 1 80 ? 15.326 83.030 92.570 1.00 27.02 77 HIS A N 1
ATOM 556 C CA . HIS A 1 80 ? 16.038 82.531 91.392 1.00 26.26 77 HIS A CA 1
ATOM 557 C C . HIS A 1 80 ? 15.284 82.820 90.092 1.00 26.56 77 HIS A C 1
ATOM 558 O O . HIS A 1 80 ? 15.699 82.369 89.030 1.00 27.27 77 HIS A O 1
ATOM 565 N N . GLY A 1 81 ? 14.181 83.570 90.170 1.00 27.82 78 GLY A N 1
ATOM 566 C CA . GLY A 1 81 ? 13.386 83.903 88.986 1.00 28.74 78 GLY A CA 1
ATOM 567 C C . GLY A 1 81 ? 12.466 82.778 88.533 1.00 29.03 78 GLY A C 1
ATOM 568 O O . GLY A 1 81 ? 12.074 82.724 87.361 1.00 29.27 78 GLY A O 1
ATOM 569 N N . ILE A 1 82 ? 12.120 81.889 89.461 1.00 29.13 79 ILE A N 1
ATOM 570 C CA . ILE A 1 82 ? 11.235 80.765 89.179 1.00 29.98 79 ILE A CA 1
ATOM 571 C C . ILE A 1 82 ? 9.919 80.999 89.916 1.00 31.90 79 ILE A C 1
ATOM 572 O O . ILE A 1 82 ? 9.849 80.861 91.133 1.00 30.87 79 ILE A O 1
ATOM 577 N N . GLU A 1 83 ? 8.888 81.367 89.169 1.00 35.36 80 GLU A N 1
ATOM 578 C CA . GLU A 1 83 ? 7.580 81.632 89.744 1.00 39.59 80 GLU A CA 1
ATOM 579 C C . GLU A 1 83 ? 6.738 80.362 89.665 1.00 40.64 80 GLU A C 1
ATOM 580 O O . GLU A 1 83 ? 6.302 79.969 88.580 1.00 40.90 80 GLU A O 1
ATOM 586 N N . VAL A 1 84 ? 6.552 79.711 90.813 1.00 42.80 81 VAL A N 1
ATOM 587 C CA . VAL A 1 84 ? 5.759 78.482 90.893 1.00 42.97 81 VAL A CA 1
ATOM 588 C C . VAL A 1 84 ? 4.472 78.781 91.654 1.00 42.97 81 VAL A C 1
ATOM 589 O O . VAL A 1 84 ? 4.512 79.127 92.836 1.00 40.18 81 VAL A O 1
ATOM 593 N N . LYS A 1 85 ? 3.335 78.672 90.963 1.00 44.26 82 LYS A N 1
ATOM 594 C CA . LYS A 1 85 ? 2.028 78.960 91.572 1.00 44.02 82 LYS A CA 1
ATOM 595 C C . LYS A 1 85 ? 1.257 77.690 91.970 1.00 41.24 82 LYS A C 1
ATOM 596 O O . LYS A 1 85 ? 1.346 76.656 91.308 1.00 39.56 82 LYS A O 1
ATOM 602 N N . GLY A 1 86 ? 0.511 77.787 93.062 1.00 40.04 83 GLY A N 1
ATOM 603 C CA . GLY A 1 86 ? -0.334 76.698 93.540 1.00 40.76 83 GLY A CA 1
ATOM 604 C C . GLY A 1 86 ? 0.388 75.419 93.899 1.00 39.39 83 GLY A C 1
ATOM 605 O O . GLY A 1 86 ? 0.064 74.351 93.369 1.00 42.49 83 GLY A O 1
ATOM 606 N N . VAL A 1 87 ? 1.367 75.533 94.793 1.00 36.08 84 VAL A N 1
ATOM 607 C CA . VAL A 1 87 ? 2.140 74.384 95.246 1.00 34.40 84 VAL A CA 1
ATOM 608 C C . VAL A 1 87 ? 1.308 73.604 96.259 1.00 32.96 84 VAL A C 1
ATOM 609 O O . VAL A 1 87 ? 0.757 74.186 97.193 1.00 33.54 84 VAL A O 1
ATOM 613 N N . SER A 1 88 ? 1.194 72.294 96.054 1.00 31.55 85 SER A N 1
ATOM 614 C CA . SER A 1 88 ? 0.458 71.434 96.979 1.00 30.93 85 SER A CA 1
ATOM 615 C C . SER A 1 88 ? 1.209 70.122 97.178 1.00 29.11 85 SER A C 1
ATOM 616 O O . SER A 1 88 ? 2.062 69.754 96.382 1.00 28.62 85 SER A O 1
ATOM 619 N N . LEU A 1 89 ? 0.834 69.415 98.234 1.00 28.93 86 LEU A N 1
ATOM 620 C CA . LEU A 1 89 ? 1.481 68.185 98.643 1.00 28.13 86 LEU A CA 1
ATOM 621 C C . LEU A 1 89 ? 0.618 66.956 98.426 1.00 28.15 86 LEU A C 1
ATOM 622 O O . LEU A 1 89 ? -0.548 66.957 98.770 1.00 28.08 86 LEU A O 1
ATOM 627 N N . LYS A 1 90 ? 1.218 65.916 97.851 1.00 28.39 87 LYS A N 1
ATOM 628 C CA . LYS A 1 90 ? 0.590 64.613 97.679 1.00 29.00 87 LYS A CA 1
ATOM 629 C C . LYS A 1 90 ? 1.408 63.751 98.648 1.00 27.03 87 LYS A C 1
ATOM 630 O O . LYS A 1 90 ? 2.373 63.077 98.251 1.00 25.19 87 LYS A O 1
ATOM 636 N N . LEU A 1 91 ? 1.040 63.797 99.922 1.00 26.09 88 LEU A N 1
ATOM 637 C CA . LEU A 1 91 ? 1.803 63.084 100.948 1.00 25.26 88 LEU A CA 1
ATOM 638 C C . LEU A 1 91 ? 1.981 61.588 100.664 1.00 25.68 88 LEU A C 1
ATOM 639 O O . LEU A 1 91 ? 3.074 61.045 100.907 1.00 25.54 88 LEU A O 1
ATOM 644 N N A ASP A 1 92 ? 0.940 60.920 100.165 0.60 26.52 89 ASP A N 1
ATOM 645 N N B ASP A 1 92 ? 0.934 60.942 100.141 0.40 25.84 89 ASP A N 1
ATOM 646 C CA A ASP A 1 92 ? 1.047 59.482 99.855 0.60 26.86 89 ASP A CA 1
ATOM 647 C CA B ASP A 1 92 ? 0.990 59.509 99.812 0.40 25.74 89 ASP A CA 1
ATOM 648 C C A ASP A 1 92 ? 2.154 59.194 98.828 0.60 25.76 89 ASP A C 1
ATOM 649 C C B ASP A 1 92 ? 2.106 59.184 98.805 0.40 25.15 89 ASP A C 1
ATOM 650 O O A ASP A 1 92 ? 2.829 58.170 98.919 0.60 25.26 89 ASP A O 1
ATOM 651 O O B ASP A 1 92 ? 2.741 58.134 98.894 0.40 24.82 89 ASP A O 1
ATOM 660 N N . THR A 1 93 ? 2.348 60.098 97.866 1.00 24.94 90 THR A N 1
ATOM 661 C CA . THR A 1 93 ? 3.403 59.929 96.866 1.00 23.71 90 THR A CA 1
ATOM 662 C C . THR A 1 93 ? 4.782 60.123 97.513 1.00 22.57 90 THR A C 1
ATOM 663 O O . THR A 1 93 ? 5.716 59.371 97.221 1.00 22.04 90 THR A O 1
ATOM 667 N N . LEU A 1 94 ? 4.885 61.115 98.406 1.00 21.26 91 LEU A N 1
ATOM 668 C CA . LEU A 1 94 ? 6.142 61.414 99.077 1.00 21.22 91 LEU A CA 1
ATOM 669 C C . LEU A 1 94 ? 6.581 60.234 99.953 1.00 20.20 91 LEU A C 1
ATOM 670 O O . LEU A 1 94 ? 7.732 59.789 99.871 1.00 19.64 91 LEU A O 1
ATOM 675 N N . ILE A 1 95 ? 5.653 59.719 100.759 1.00 20.86 92 ILE A N 1
ATOM 676 C CA . ILE A 1 95 ? 5.927 58.573 101.634 1.00 21.15 92 ILE A CA 1
ATOM 677 C C . ILE A 1 95 ? 6.187 57.342 100.762 1.00 21.41 92 ILE A C 1
ATOM 678 O O . ILE A 1 95 ? 7.072 56.539 101.060 1.00 21.19 92 ILE A O 1
ATOM 683 N N . GLY A 1 96 ? 5.431 57.219 99.672 1.00 21.04 93 GLY A N 1
ATOM 684 C CA . GLY A 1 96 ? 5.608 56.111 98.745 1.00 20.99 93 GLY A CA 1
ATOM 685 C C . GLY A 1 96 ? 6.984 56.064 98.121 1.00 20.86 93 GLY A C 1
ATOM 686 O O . GLY A 1 96 ? 7.531 54.971 97.915 1.00 20.76 93 GLY A O 1
ATOM 687 N N . ARG A 1 97 ? 7.543 57.234 97.793 1.00 20.60 94 ARG A N 1
ATOM 688 C CA . ARG A 1 97 ? 8.886 57.276 97.207 1.00 20.40 94 ARG A CA 1
ATOM 689 C C . ARG A 1 97 ? 9.858 56.703 98.231 1.00 19.97 94 ARG A C 1
ATOM 690 O O . ARG A 1 97 ? 10.710 55.891 97.895 1.00 19.33 94 ARG A O 1
ATOM 698 N N . LYS A 1 98 ? 9.716 57.132 99.483 1.00 20.13 95 LYS A N 1
ATOM 699 C CA . LYS A 1 98 ? 10.567 56.595 100.564 1.00 19.58 95 LYS A CA 1
ATOM 700 C C . LYS A 1 98 ? 10.397 55.074 100.699 1.00 19.73 95 LYS A C 1
ATOM 701 O O . LYS A 1 98 ? 11.393 54.350 100.862 1.00 20.57 95 LYS A O 1
ATOM 707 N N . ASN A 1 99 ? 9.155 54.583 100.627 1.00 19.53 96 ASN A N 1
ATOM 708 C CA . ASN A 1 99 ? 8.919 53.135 100.750 1.00 19.88 96 ASN A CA 1
ATOM 709 C C . ASN A 1 99 ? 9.606 52.352 99.633 1.00 19.47 96 ASN A C 1
ATOM 710 O O . ASN A 1 99 ? 10.119 51.254 99.861 1.00 18.67 96 ASN A O 1
ATOM 715 N N . THR A 1 100 ? 9.609 52.918 98.428 1.00 19.89 97 THR A N 1
ATOM 716 C CA . THR A 1 100 ? 10.252 52.270 97.276 1.00 20.01 97 THR A CA 1
ATOM 717 C C . THR A 1 100 ? 11.767 52.217 97.476 1.00 19.43 97 THR A C 1
ATOM 718 O O . THR A 1 100 ? 12.401 51.214 97.168 1.00 20.11 97 THR A O 1
ATOM 722 N N . VAL A 1 101 ? 12.333 53.275 98.036 1.00 19.24 98 VAL A N 1
ATOM 723 C CA . VAL A 1 101 ? 13.772 53.318 98.288 1.00 19.02 98 VAL A CA 1
ATOM 724 C C . VAL A 1 101 ? 14.147 52.279 99.353 1.00 19.03 98 VAL A C 1
ATOM 725 O O . VAL A 1 101 ? 15.178 51.592 99.232 1.00 18.52 98 VAL A O 1
ATOM 729 N N . VAL A 1 102 ? 13.310 52.143 100.383 1.00 18.77 99 VAL A N 1
ATOM 730 C CA . VAL A 1 102 ? 13.568 51.149 101.444 1.00 18.89 99 VAL A CA 1
ATOM 731 C C . VAL A 1 102 ? 13.560 49.749 100.842 1.00 19.14 99 VAL A C 1
ATOM 732 O O . VAL A 1 102 ? 14.410 48.921 101.172 1.00 18.55 99 VAL A O 1
ATOM 736 N N . LYS A 1 103 ? 12.598 49.495 99.958 1.00 20.83 100 LYS A N 1
ATOM 737 C CA . LYS A 1 103 ? 12.490 48.200 99.303 1.00 22.44 100 LYS A CA 1
ATOM 738 C C . LYS A 1 103 ? 13.688 47.953 98.386 1.00 21.65 100 LYS A C 1
ATOM 739 O O . LYS A 1 103 ? 14.177 46.837 98.320 1.00 21.23 100 LYS A O 1
ATOM 745 N N . GLN A 1 104 ? 14.177 48.997 97.716 1.00 21.56 101 GLN A N 1
ATOM 746 C CA . GLN A 1 104 ? 15.372 48.853 96.872 1.00 21.54 101 GLN A CA 1
ATOM 747 C C . GLN A 1 104 ? 16.565 48.421 97.737 1.00 20.88 101 GLN A C 1
ATOM 748 O O . GLN A 1 104 ? 17.373 47.588 97.316 1.00 19.87 101 GLN A O 1
ATOM 754 N N . ASN A 1 105 ? 16.654 48.977 98.948 1.00 20.18 102 ASN A N 1
ATOM 755 C CA . ASN A 1 105 ? 17.774 48.684 99.839 1.00 20.03 102 ASN A CA 1
ATOM 756 C C . ASN A 1 105 ? 17.619 47.261 100.401 1.00 19.73 102 ASN A C 1
ATOM 757 O O . ASN A 1 105 ? 18.608 46.523 100.466 1.00 18.45 102 ASN A O 1
ATOM 762 N N . ASN A 1 106 ? 16.394 46.877 100.801 1.00 17.70 103 ASN A N 1
ATOM 763 C CA . ASN A 1 106 ? 16.140 45.495 101.259 1.00 18.40 103 ASN A CA 1
ATOM 764 C C . ASN A 1 106 ? 16.614 44.508 100.172 1.00 19.05 103 ASN A C 1
ATOM 765 O O . ASN A 1 106 ? 17.372 43.565 100.437 1.00 19.30 103 ASN A O 1
ATOM 770 N N . ASP A 1 107 ? 16.105 44.704 98.952 1.00 19.57 104 ASP A N 1
ATOM 771 C CA . ASP A 1 107 ? 16.434 43.830 97.818 1.00 20.25 104 ASP A CA 1
ATOM 772 C C . ASP A 1 107 ? 17.916 43.833 97.474 1.00 19.80 104 ASP A C 1
ATOM 773 O O . ASP A 1 107 ? 18.476 42.786 97.125 1.00 19.79 104 ASP A O 1
ATOM 778 N N . GLY A 1 108 ? 18.543 45.000 97.572 1.00 18.21 105 GLY A N 1
ATOM 779 C CA . GLY A 1 108 ? 19.976 45.134 97.301 1.00 18.40 105 GLY A CA 1
ATOM 780 C C . GLY A 1 108 ? 20.835 44.286 98.230 1.00 18.10 105 GLY A C 1
ATOM 781 O O . GLY A 1 108 ? 21.770 43.617 97.787 1.00 17.52 105 GLY A O 1
ATOM 782 N N . ILE A 1 109 ? 20.496 44.276 99.516 1.00 17.38 106 ILE A N 1
ATOM 783 C CA . ILE A 1 109 ? 21.244 43.467 100.485 1.00 16.69 106 ILE A CA 1
ATOM 784 C C . ILE A 1 109 ? 21.019 41.972 100.217 1.00 17.53 106 ILE A C 1
ATOM 785 O O . ILE A 1 109 ? 21.950 41.178 100.313 1.00 16.73 106 ILE A O 1
ATOM 790 N N . LEU A 1 110 ? 19.793 41.572 99.879 1.00 17.99 107 LEU A N 1
ATOM 791 C CA . LEU A 1 110 ? 19.555 40.163 99.549 1.00 19.18 107 LEU A CA 1
ATOM 792 C C . LEU A 1 110 ? 20.470 39.725 98.387 1.00 19.47 107 LEU A C 1
ATOM 793 O O . LEU A 1 110 ? 21.061 38.635 98.419 1.00 18.71 107 LEU A O 1
ATOM 798 N N . TYR A 1 111 ? 20.590 40.593 97.384 1.00 19.96 108 TYR A N 1
ATOM 799 C CA . TYR A 1 111 ? 21.462 40.345 96.232 1.00 21.64 108 TYR A CA 1
ATOM 800 C C . TYR A 1 111 ? 22.935 40.260 96.664 1.00 20.33 108 TYR A C 1
ATOM 801 O O . TYR A 1 111 ? 23.655 39.364 96.220 1.00 19.55 108 TYR A O 1
ATOM 810 N N . LEU A 1 112 ? 23.372 41.172 97.542 1.00 18.86 109 LEU A N 1
ATOM 811 C CA . LEU A 1 112 ? 24.762 41.148 98.029 1.00 18.76 109 LEU A CA 1
ATOM 812 C C . LEU A 1 112 ? 25.057 39.841 98.756 1.00 18.53 109 LEU A C 1
ATOM 813 O O . LEU A 1 112 ? 26.157 39.305 98.617 1.00 18.49 109 LEU A O 1
ATOM 818 N N . PHE A 1 113 ? 24.096 39.340 99.542 1.00 18.42 110 PHE A N 1
ATOM 819 C CA . PHE A 1 113 ? 24.286 38.042 100.194 1.00 19.11 110 PHE A CA 1
ATOM 820 C C . PHE A 1 113 ? 24.444 36.927 99.162 1.00 20.79 110 PHE A C 1
ATOM 821 O O . PHE A 1 113 ? 25.307 36.064 99.301 1.00 19.92 110 PHE A O 1
ATOM 829 N N . LYS A 1 114 ? 23.619 36.952 98.120 1.00 22.70 111 LYS A N 1
ATOM 830 C CA . LYS A 1 114 ? 23.683 35.924 97.079 1.00 24.99 111 LYS A CA 1
ATOM 831 C C . LYS A 1 114 ? 25.030 35.980 96.364 1.00 24.72 111 LYS A C 1
ATOM 832 O O . LYS A 1 114 ? 25.696 34.954 96.191 1.00 24.08 111 LYS A O 1
ATOM 838 N N . LYS A 1 115 ? 25.429 37.188 95.971 1.00 24.19 112 LYS A N 1
ATOM 839 C CA . LYS A 1 115 ? 26.696 37.429 95.255 1.00 25.08 112 LYS A CA 1
ATOM 840 C C . LYS A 1 115 ? 27.922 36.965 96.044 1.00 24.65 112 LYS A C 1
ATOM 841 O O . LYS A 1 115 ? 28.858 36.402 95.474 1.00 23.97 112 LYS A O 1
ATOM 847 N N . ASN A 1 116 ? 27.887 37.185 97.355 1.00 22.49 113 ASN A N 1
ATOM 848 C CA . ASN A 1 116 ? 28.986 36.839 98.243 1.00 22.23 113 ASN A CA 1
ATOM 849 C C . ASN A 1 116 ? 28.877 35.446 98.885 1.00 22.87 113 ASN A C 1
ATOM 850 O O . ASN A 1 116 ? 29.709 35.092 99.708 1.00 24.24 113 ASN A O 1
ATOM 855 N N . LYS A 1 117 ? 27.863 34.673 98.503 1.00 23.27 114 LYS A N 1
ATOM 856 C CA . LYS A 1 117 ? 27.657 33.309 99.021 1.00 23.93 114 LYS A CA 1
ATOM 857 C C . LYS A 1 117 ? 27.346 33.266 100.532 1.00 22.99 114 LYS A C 1
ATOM 858 O O . LYS A 1 117 ? 27.746 32.342 101.235 1.00 23.03 114 LYS A O 1
ATOM 864 N N . VAL A 1 118 ? 26.664 34.302 101.027 1.00 20.94 115 VAL A N 1
ATOM 865 C CA . VAL A 1 118 ? 26.218 34.326 102.405 1.00 20.03 115 VAL A CA 1
ATOM 866 C C . VAL A 1 118 ? 24.865 33.615 102.413 1.00 19.97 115 VAL A C 1
ATOM 867 O O . VAL A 1 118 ? 23.992 33.949 101.600 1.00 19.85 115 VAL A O 1
ATOM 871 N N . THR A 1 119 ? 24.706 32.622 103.287 1.00 19.22 116 THR A N 1
ATOM 872 C CA . THR A 1 119 ? 23.442 31.916 103.425 1.00 19.84 116 THR A CA 1
ATOM 873 C C . THR A 1 119 ? 22.553 32.720 104.366 1.00 18.93 116 THR A C 1
ATOM 874 O O . THR A 1 119 ? 22.857 32.874 105.566 1.00 18.10 116 THR A O 1
ATOM 878 N N . TYR A 1 120 ? 21.438 33.209 103.827 1.00 18.97 117 TYR A N 1
ATOM 879 C CA . TYR A 1 120 ? 20.509 34.039 104.585 1.00 18.23 117 TYR A CA 1
ATOM 880 C C . TYR A 1 120 ? 19.356 33.236 105.156 1.00 18.58 117 TYR A C 1
ATOM 881 O O . TYR A 1 120 ? 18.768 32.420 104.444 1.00 18.94 117 TYR A O 1
ATOM 890 N N . PHE A 1 121 ? 19.053 33.465 106.434 1.00 17.80 118 PHE A N 1
ATOM 891 C CA . PHE A 1 121 ? 17.922 32.824 107.110 1.00 17.76 118 PHE A CA 1
ATOM 892 C C . PHE A 1 121 ? 16.986 33.928 107.605 1.00 17.69 118 PHE A C 1
ATOM 893 O O . PHE A 1 121 ? 17.385 34.774 108.416 1.00 17.10 118 PHE A O 1
ATOM 901 N N . HIS A 1 122 ? 15.759 33.952 107.096 1.00 17.43 119 HIS A N 1
ATOM 902 C CA . HIS A 1 122 ? 14.786 34.927 107.531 1.00 17.33 119 HIS A CA 1
ATOM 903 C C . HIS A 1 122 ? 14.093 34.353 108.765 1.00 18.20 119 HIS A C 1
ATOM 904 O O . HIS A 1 122 ? 13.221 33.502 108.655 1.00 18.24 119 HIS A O 1
ATOM 911 N N . GLY A 1 123 ? 14.509 34.813 109.938 1.00 17.61 120 GLY A N 1
ATOM 912 C CA . GLY A 1 123 ? 13.950 34.316 111.190 1.00 18.17 120 GLY A CA 1
ATOM 913 C C . GLY A 1 123 ? 14.662 34.872 112.406 1.00 18.12 120 GLY A C 1
ATOM 914 O O . GLY A 1 123 ? 15.566 35.692 112.295 1.00 17.67 120 GLY A O 1
ATOM 915 N N . LYS A 1 124 ? 14.275 34.369 113.568 1.00 19.19 121 LYS A N 1
ATOM 916 C CA . LYS A 1 124 ? 14.845 34.805 114.822 1.00 19.84 121 LYS A CA 1
ATOM 917 C C . LYS A 1 124 ? 15.930 33.806 115.232 1.00 18.90 121 LYS A C 1
ATOM 918 O O . LYS A 1 124 ? 15.652 32.611 115.357 1.00 19.09 121 LYS A O 1
ATOM 924 N N . GLY A 1 125 ? 17.152 34.292 115.439 1.00 18.21 122 GLY A N 1
ATOM 925 C CA . GLY A 1 125 ? 18.287 33.442 115.860 1.00 17.98 122 GLY A CA 1
ATOM 926 C C . GLY A 1 125 ? 18.497 33.505 117.367 1.00 18.28 122 GLY A C 1
ATOM 927 O O . GLY A 1 125 ? 18.377 34.573 117.963 1.00 17.81 122 GLY A O 1
ATOM 928 N N . ALA A 1 126 ? 18.797 32.364 117.991 1.00 18.09 123 ALA A N 1
ATOM 929 C CA . ALA A 1 126 ? 19.018 32.300 119.444 1.00 18.65 123 ALA A CA 1
ATOM 930 C C . ALA A 1 126 ? 20.055 31.261 119.794 1.00 19.30 123 ALA A C 1
ATOM 931 O O . ALA A 1 126 ? 20.196 30.251 119.090 1.00 18.91 123 ALA A O 1
ATOM 933 N N . PHE A 1 127 ? 20.804 31.515 120.864 1.00 19.61 124 PHE A N 1
ATOM 934 C CA . PHE A 1 127 ? 21.746 30.521 121.357 1.00 20.39 124 PHE A CA 1
ATOM 935 C C . PHE A 1 127 ? 20.945 29.380 121.935 1.00 21.51 124 PHE A C 1
ATOM 936 O O . PHE A 1 127 ? 19.888 29.607 122.516 1.00 22.66 124 PHE A O 1
ATOM 944 N N . ALA A 1 128 ? 21.421 28.159 121.730 1.00 22.67 125 ALA A N 1
ATOM 945 C CA . ALA A 1 128 ? 20.805 26.981 122.336 1.00 24.63 125 ALA A CA 1
ATOM 946 C C . ALA A 1 128 ? 21.786 26.423 123.352 1.00 25.86 125 ALA A C 1
ATOM 947 O O . ALA A 1 128 ? 21.394 25.976 124.431 1.00 27.52 125 ALA A O 1
ATOM 949 N N . GLY A 1 129 ? 23.064 26.446 123.001 1.00 26.65 126 GLY A N 1
ATOM 950 C CA . GLY A 1 129 ? 24.099 25.928 123.886 1.00 27.72 126 GLY A CA 1
ATOM 951 C C . GLY A 1 129 ? 25.436 25.814 123.195 1.00 29.34 126 GLY A C 1
ATOM 952 O O . GLY A 1 129 ? 25.570 26.092 122.008 1.00 28.10 126 GLY A O 1
ATOM 953 N N . GLN A 1 130 ? 26.431 25.401 123.960 1.00 31.79 127 GLN A N 1
ATOM 954 C CA . GLN A 1 130 ? 27.762 25.217 123.450 1.00 34.15 127 GLN A CA 1
ATOM 955 C C . GLN A 1 130 ? 27.868 23.760 123.016 1.00 36.54 127 GLN A C 1
ATOM 956 O O . GLN A 1 130 ? 27.309 22.866 123.665 1.00 37.93 127 GLN A O 1
ATOM 962 N N . VAL A 1 131 ? 28.525 23.526 121.888 1.00 38.00 128 VAL A N 1
ATOM 963 C CA . VAL A 1 131 ? 28.738 22.167 121.381 1.00 40.33 128 VAL A CA 1
ATOM 964 C C . VAL A 1 131 ? 30.210 22.032 120.998 1.00 42.68 128 VAL A C 1
ATOM 965 O O . VAL A 1 131 ? 30.986 23.007 121.120 1.00 39.25 128 VAL A O 1
ATOM 969 N N . ASP A 1 132 ? 30.597 20.836 120.553 1.00 46.06 129 ASP A N 1
ATOM 970 C CA . ASP A 1 132 ? 31.997 20.569 120.181 1.00 49.69 129 ASP A CA 1
ATOM 971 C C . ASP A 1 132 ? 32.417 21.417 118.968 1.00 47.01 129 ASP A C 1
ATOM 972 O O . ASP A 1 132 ? 33.462 22.068 119.000 1.00 47.24 129 ASP A O 1
ATOM 977 N N . GLY A 1 133 ? 31.580 21.429 117.925 1.00 45.85 130 GLY A N 1
ATOM 978 C CA . GLY A 1 133 ? 31.830 22.236 116.712 1.00 43.98 130 GLY A CA 1
ATOM 979 C C . GLY A 1 133 ? 31.789 23.758 116.913 1.00 41.58 130 GLY A C 1
ATOM 980 O O . GLY A 1 133 ? 32.071 24.515 115.969 1.00 43.38 130 GLY A O 1
ATOM 981 N N . GLY A 1 134 ? 31.422 24.200 118.127 1.00 37.24 131 GLY A N 1
ATOM 982 C CA . GLY A 1 134 ? 31.355 25.621 118.485 1.00 32.48 131 GLY A CA 1
ATOM 983 C C . GLY A 1 134 ? 30.099 25.994 119.274 1.00 30.17 131 GLY A C 1
ATOM 984 O O . GLY A 1 134 ? 30.026 25.745 120.492 1.00 30.31 131 GLY A O 1
ATOM 985 N N . TRP A 1 135 ? 29.120 26.596 118.582 1.00 24.81 132 TRP A N 1
ATOM 986 C CA . TRP A 1 135 ? 27.861 27.052 119.181 1.00 22.45 132 TRP A CA 1
ATOM 987 C C . TRP A 1 135 ? 26.636 26.567 118.401 1.00 22.48 132 TRP A C 1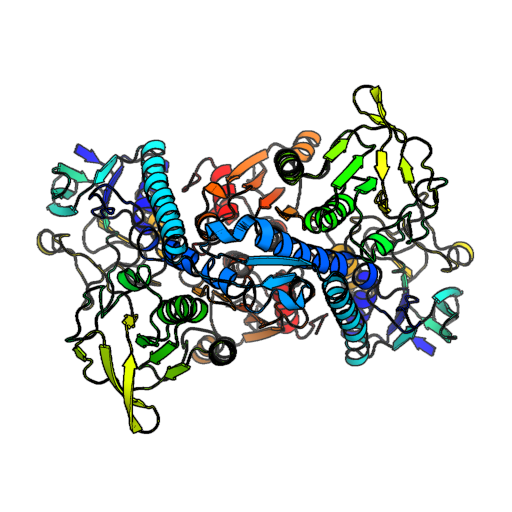
ATOM 988 O O . TRP A 1 135 ? 26.608 26.648 117.173 1.00 23.08 132 TRP A O 1
ATOM 999 N N . SER A 1 136 ? 25.631 26.075 119.124 1.00 21.87 133 SER A N 1
ATOM 1000 C CA . SER A 1 136 ? 24.380 25.643 118.532 1.00 21.90 133 SER A CA 1
ATOM 1001 C C . SER A 1 136 ? 23.468 26.855 118.502 1.00 20.92 133 SER A C 1
ATOM 1002 O O . SER A 1 136 ? 23.183 27.431 119.547 1.00 20.96 133 SER A O 1
ATOM 1005 N N . ILE A 1 137 ? 23.054 27.257 117.301 1.00 20.27 134 ILE A N 1
ATOM 1006 C CA . ILE A 1 137 ? 22.187 28.421 117.099 1.00 20.14 134 ILE A CA 1
ATOM 1007 C C . ILE A 1 137 ? 20.893 27.914 116.473 1.00 20.44 134 ILE A C 1
ATOM 1008 O O . ILE A 1 137 ? 20.923 27.210 115.452 1.00 20.97 134 ILE A O 1
ATOM 1013 N N . LYS A 1 138 ? 19.773 28.263 117.099 1.00 20.88 135 LYS A N 1
ATOM 1014 C CA . LYS A 1 138 ? 18.460 27.828 116.665 1.00 21.91 135 LYS A CA 1
ATOM 1015 C C . LYS A 1 138 ? 17.734 28.975 115.992 1.00 20.72 135 LYS A C 1
ATOM 1016 O O . LYS A 1 138 ? 17.693 30.084 116.525 1.00 20.58 135 LYS A O 1
ATOM 1022 N N . VAL A 1 139 ? 17.183 28.712 114.813 1.00 20.11 136 VAL A N 1
ATOM 1023 C CA . VAL A 1 139 ? 16.403 29.705 114.085 1.00 19.62 136 VAL A CA 1
ATOM 1024 C C . VAL A 1 139 ? 14.940 29.294 114.176 1.00 20.06 136 VAL A C 1
ATOM 1025 O O . VAL A 1 139 ? 14.589 28.126 113.902 1.00 20.89 136 VAL A O 1
ATOM 1029 N N . THR A 1 140 ? 14.091 30.247 114.553 1.00 19.82 137 THR A N 1
ATOM 1030 C CA . THR A 1 140 ? 12.644 30.015 114.684 1.00 19.87 137 THR A CA 1
ATOM 1031 C C . THR A 1 140 ? 11.852 31.137 114.008 1.00 19.41 137 THR A C 1
ATOM 1032 O O . THR A 1 140 ? 12.430 32.084 113.483 1.00 18.69 137 THR A O 1
ATOM 1036 N N . GLY A 1 141 ? 10.528 31.010 114.025 1.00 19.95 138 GLY A N 1
ATOM 1037 C CA . GLY A 1 141 ? 9.632 32.007 113.441 1.00 20.78 138 GLY A CA 1
ATOM 1038 C C . GLY A 1 141 ? 9.410 31.774 111.953 1.00 21.48 138 GLY A C 1
ATOM 1039 O O . GLY A 1 141 ? 8.917 30.734 111.560 1.00 21.67 138 GLY A O 1
ATOM 1040 N N . THR A 1 142 ? 9.812 32.734 111.125 1.00 21.49 139 THR A N 1
ATOM 1041 C CA . THR A 1 142 ? 9.627 32.628 109.674 1.00 21.89 139 THR A CA 1
ATOM 1042 C C . THR A 1 142 ? 10.468 31.523 109.020 1.00 21.91 139 THR A C 1
ATOM 1043 O O . THR A 1 142 ? 10.218 31.156 107.890 1.00 22.49 139 THR A O 1
ATOM 1047 N N . THR A 1 143 ? 11.462 31.011 109.741 1.00 22.35 140 THR A N 1
ATOM 1048 C CA . THR A 1 143 ? 12.274 29.893 109.271 1.00 23.21 140 THR A CA 1
ATOM 1049 C C . THR A 1 143 ? 12.618 29.024 110.486 1.00 23.55 140 THR A C 1
ATOM 1050 O O . THR A 1 143 ? 12.816 29.554 111.582 1.00 22.03 140 THR A O 1
ATOM 1054 N N . ASP A 1 144 ? 12.647 27.704 110.290 1.00 24.31 141 ASP A N 1
ATOM 1055 C CA . ASP A 1 144 ? 13.085 26.747 111.306 1.00 26.18 141 ASP A CA 1
ATOM 1056 C C . ASP A 1 144 ? 14.399 26.172 110.835 1.00 25.68 141 ASP A C 1
ATOM 1057 O O . ASP A 1 144 ? 14.484 25.671 109.713 1.00 25.66 141 ASP A O 1
ATOM 1062 N N . ALA A 1 145 ? 15.421 26.245 111.682 1.00 24.78 142 ALA A N 1
ATOM 1063 C CA . ALA A 1 145 ? 16.739 25.674 111.359 1.00 25.40 142 ALA A CA 1
ATOM 1064 C C . ALA A 1 145 ? 17.580 25.475 112.619 1.00 25.14 142 ALA A C 1
ATOM 1065 O O . ALA A 1 145 ? 17.398 26.181 113.620 1.00 24.85 142 ALA A O 1
ATOM 1067 N N . ASP A 1 146 ? 18.491 24.505 112.561 1.00 25.77 143 ASP A N 1
ATOM 1068 C CA . ASP A 1 146 ? 19.430 24.214 113.643 1.00 25.98 143 ASP A CA 1
ATOM 1069 C C . ASP A 1 146 ? 20.817 24.318 113.035 1.00 25.65 143 ASP A C 1
ATOM 1070 O O . ASP A 1 146 ? 21.203 23.486 112.214 1.00 26.24 143 ASP A O 1
ATOM 1075 N N . LEU A 1 147 ? 21.546 25.356 113.423 1.00 23.35 144 LEU A N 1
ATOM 1076 C CA . LEU A 1 147 ? 22.872 25.645 112.891 1.00 23.19 144 LEU A CA 1
ATOM 1077 C C . LEU A 1 147 ? 23.963 25.473 113.936 1.00 22.99 144 LEU A C 1
ATOM 1078 O O . LEU A 1 147 ? 23.706 25.568 115.148 1.00 21.69 144 LEU A O 1
ATOM 1083 N N . VAL A 1 148 ? 25.177 25.208 113.449 1.00 23.38 145 VAL A N 1
ATOM 1084 C CA . VAL A 1 148 ? 26.349 25.099 114.300 1.00 23.27 145 VAL A CA 1
ATOM 1085 C C . VAL A 1 148 ? 27.366 26.072 113.725 1.00 22.63 145 VAL A C 1
ATOM 1086 O O . VAL A 1 148 ? 27.622 26.070 112.529 1.00 22.89 145 VAL A O 1
ATOM 1090 N N . ALA A 1 149 ? 27.923 26.911 114.588 1.00 22.84 146 ALA A N 1
ATOM 1091 C CA . ALA A 1 149 ? 28.895 27.920 114.188 1.00 23.33 146 ALA A CA 1
ATOM 1092 C C . ALA A 1 149 ? 30.135 27.891 115.059 1.00 22.94 146 ALA A C 1
ATOM 1093 O O . ALA A 1 149 ? 30.024 27.766 116.265 1.00 22.37 146 ALA A O 1
ATOM 1095 N N . LYS A 1 150 ? 31.308 28.036 114.447 1.00 22.88 147 LYS A N 1
ATOM 1096 C CA . LYS A 1 150 ? 32.536 28.123 115.219 1.00 23.51 147 LYS A CA 1
ATOM 1097 C C . LYS A 1 150 ? 32.574 29.503 115.913 1.00 21.86 147 LYS A C 1
ATOM 1098 O O . LYS A 1 150 ? 32.919 29.599 117.097 1.00 21.38 147 LYS A O 1
ATOM 1104 N N . HIS A 1 151 ? 32.217 30.550 115.166 1.00 19.64 148 HIS A N 1
ATOM 1105 C CA . HIS A 1 151 ? 32.183 31.910 115.673 1.00 18.88 148 HIS A CA 1
ATOM 1106 C C . HIS A 1 151 ? 30.791 32.469 115.509 1.00 18.09 148 HIS A C 1
ATOM 1107 O O . HIS A 1 151 ? 30.126 32.207 114.493 1.00 17.86 148 HIS A O 1
ATOM 1114 N N . VAL A 1 152 ? 30.356 33.269 116.478 1.00 17.18 149 VAL A N 1
ATOM 1115 C CA . VAL A 1 152 ? 29.058 33.905 116.411 1.00 16.85 149 VAL A CA 1
ATOM 1116 C C . VAL A 1 152 ? 29.277 35.395 116.545 1.00 16.24 149 VAL A C 1
ATOM 1117 O O . VAL A 1 152 ? 30.038 35.820 117.401 1.00 15.97 149 VAL A O 1
ATOM 1121 N N . ILE A 1 153 ? 28.611 36.175 115.700 1.00 15.72 150 ILE A N 1
ATOM 1122 C CA . ILE A 1 153 ? 28.669 37.631 115.767 1.00 15.29 150 ILE A CA 1
ATOM 1123 C C . ILE A 1 153 ? 27.256 38.096 116.078 1.00 15.16 150 ILE A C 1
ATOM 1124 O O . ILE A 1 153 ? 26.325 37.905 115.263 1.00 14.87 150 ILE A O 1
ATOM 1129 N N . VAL A 1 154 ? 27.091 38.669 117.272 1.00 14.75 151 VAL A N 1
ATOM 1130 C CA . VAL A 1 154 ? 25.811 39.199 117.721 1.00 14.46 151 VAL A CA 1
ATOM 1131 C C . VAL A 1 154 ? 25.737 40.643 117.234 1.00 14.30 151 VAL A C 1
ATOM 1132 O O . VAL A 1 154 ? 26.555 41.471 117.637 1.00 14.17 151 VAL A O 1
ATOM 1136 N N . ALA A 1 155 ? 24.769 40.936 116.362 1.00 13.54 152 ALA A N 1
ATOM 1137 C CA . ALA A 1 155 ? 24.565 42.299 115.796 1.00 13.23 152 ALA A CA 1
ATOM 1138 C C . ALA A 1 155 ? 23.071 42.584 115.815 1.00 12.97 152 ALA A C 1
ATOM 1139 O O . ALA A 1 155 ? 22.459 42.954 114.811 1.00 12.87 152 ALA A O 1
ATOM 1141 N N . THR A 1 156 ? 22.494 42.424 116.995 1.00 12.92 153 THR A N 1
ATOM 1142 C CA . THR A 1 156 ? 21.046 42.517 117.178 1.00 13.34 153 THR A CA 1
ATOM 1143 C C . THR A 1 156 ? 20.469 43.916 117.268 1.00 13.25 153 THR A C 1
ATOM 1144 O O . THR A 1 156 ? 19.251 44.083 117.332 1.00 13.60 153 THR A O 1
ATOM 1148 N N . GLY A 1 157 ? 21.336 44.915 117.264 1.00 12.99 154 GLY A N 1
ATOM 1149 C CA . GLY A 1 157 ? 20.886 46.293 117.168 1.00 13.16 154 GLY A CA 1
ATOM 1150 C C . GLY A 1 157 ? 20.203 46.945 118.340 1.00 13.59 154 GLY A C 1
ATOM 1151 O O . GLY A 1 157 ? 20.538 46.705 119.500 1.00 13.21 154 GLY A O 1
ATOM 1152 N N . SER A 1 158 ? 19.249 47.818 118.002 1.00 13.99 155 SER A N 1
ATOM 1153 C CA . SER A 1 158 ? 18.555 48.591 118.987 1.00 14.06 155 SER A CA 1
ATOM 1154 C C . SER A 1 158 ? 17.072 48.745 118.740 1.00 14.30 155 SER A C 1
ATOM 1155 O O . SER A 1 158 ? 16.542 48.320 117.703 1.00 14.34 155 SER A O 1
ATOM 1158 N N A SER A 1 159 ? 16.406 49.331 119.726 0.50 14.70 156 SER A N 1
ATOM 1159 N N B SER A 1 159 ? 16.412 49.329 119.738 0.50 14.62 156 SER A N 1
ATOM 1160 C CA A SER A 1 159 ? 14.995 49.661 119.648 0.50 14.91 156 SER A CA 1
ATOM 1161 C CA B SER A 1 159 ? 14.998 49.663 119.698 0.50 14.79 156 SER A CA 1
ATOM 1162 C C A SER A 1 159 ? 14.881 51.072 120.210 0.50 15.21 156 SER A C 1
ATOM 1163 C C B SER A 1 159 ? 14.903 51.102 120.161 0.50 15.13 156 SER A C 1
ATOM 1164 O O A SER A 1 159 ? 15.841 51.610 120.783 0.50 14.83 156 SER A O 1
ATOM 1165 O O B SER A 1 159 ? 15.889 51.687 120.627 0.50 14.77 156 SER A O 1
ATOM 1170 N N . ALA A 1 160 ? 13.711 51.669 120.037 1.00 15.24 157 ALA A N 1
ATOM 1171 C CA . ALA A 1 160 ? 13.456 53.036 120.472 1.00 15.55 157 ALA A CA 1
ATOM 1172 C C . ALA A 1 160 ? 13.253 53.147 121.985 1.00 16.30 157 ALA A C 1
ATOM 1173 O O . ALA A 1 160 ? 12.482 52.394 122.566 1.00 16.30 157 ALA A O 1
ATOM 1175 N N . ARG A 1 161 ? 13.945 54.087 122.626 1.00 17.37 158 ARG A N 1
ATOM 1176 C CA . ARG A 1 161 ? 13.740 54.297 124.052 1.00 18.22 158 ARG A CA 1
ATOM 1177 C C . ARG A 1 161 ? 12.352 54.917 124.281 1.00 18.71 158 ARG A C 1
ATOM 1178 O O . ARG A 1 161 ? 11.935 55.823 123.555 1.00 16.93 158 ARG A O 1
ATOM 1186 N N . GLU A 1 162 ? 11.642 54.406 125.285 1.00 19.51 159 GLU A N 1
ATOM 1187 C CA . GLU A 1 162 ? 10.313 54.882 125.649 1.00 20.42 159 GLU A CA 1
ATOM 1188 C C . GLU A 1 162 ? 10.316 55.664 126.940 1.00 20.86 159 GLU A C 1
ATOM 1189 O O . GLU A 1 162 ? 11.125 55.400 127.831 1.00 20.59 159 GLU A O 1
ATOM 1195 N N . LEU A 1 163 ? 9.351 56.564 127.069 1.00 21.04 160 LEU A N 1
ATOM 1196 C CA . LEU A 1 163 ? 9.146 57.270 128.325 1.00 22.04 160 LEU A CA 1
ATOM 1197 C C . LEU A 1 163 ? 8.365 56.324 129.254 1.00 22.34 160 LEU A C 1
ATOM 1198 O O . LEU A 1 163 ? 7.418 55.659 128.809 1.00 21.49 160 LEU A O 1
ATOM 1203 N N . PRO A 1 164 ? 8.745 56.265 130.546 1.00 23.17 161 PRO A N 1
ATOM 1204 C CA . PRO A 1 164 ? 7.989 55.425 131.483 1.00 23.50 161 PRO A CA 1
ATOM 1205 C C . PRO A 1 164 ? 6.499 55.762 131.466 1.00 24.32 161 PRO A C 1
ATOM 1206 O O . PRO A 1 164 ? 6.135 56.948 131.459 1.00 25.01 161 PRO A O 1
ATOM 1210 N N . GLY A 1 165 ? 5.657 54.738 131.407 1.00 24.69 162 GLY A N 1
ATOM 1211 C CA . GLY A 1 165 ? 4.201 54.915 131.383 1.00 25.89 162 GLY A CA 1
ATOM 1212 C C . GLY A 1 165 ? 3.590 55.348 130.051 1.00 25.59 162 GLY A C 1
ATOM 1213 O O . GLY A 1 165 ? 2.365 55.435 129.938 1.00 25.52 162 GLY A O 1
ATOM 1214 N N . LEU A 1 166 ? 4.422 55.601 129.039 1.00 25.39 163 LEU A N 1
ATOM 1215 C CA . LEU A 1 166 ? 3.918 56.052 127.738 1.00 25.09 163 LEU A CA 1
ATOM 1216 C C . LEU A 1 166 ? 4.474 55.167 126.629 1.00 24.08 163 LEU A C 1
ATOM 1217 O O . LEU A 1 166 ? 5.460 55.520 125.970 1.00 24.01 163 LEU A O 1
ATOM 1222 N N . PRO A 1 167 ? 3.859 53.991 126.431 1.00 23.81 164 PRO A N 1
ATOM 1223 C CA . PRO A 1 167 ? 4.336 53.094 125.384 1.00 22.61 164 PRO A CA 1
ATOM 1224 C C . PRO A 1 167 ? 3.981 53.616 124.006 1.00 22.30 164 PRO A C 1
ATOM 1225 O O . PRO A 1 167 ? 3.033 54.388 123.865 1.00 22.31 164 PRO A O 1
ATOM 1229 N N . PHE A 1 168 ? 4.777 53.236 123.011 1.00 20.69 165 PHE A N 1
ATOM 1230 C CA . PHE A 1 168 ? 4.521 53.641 121.641 1.00 20.25 165 PHE A CA 1
ATOM 1231 C C . PHE A 1 168 ? 3.345 52.850 121.083 1.00 20.96 165 PHE A C 1
ATOM 1232 O O . PHE A 1 168 ? 3.166 51.677 121.428 1.00 23.20 165 PHE A O 1
ATOM 1240 N N . ASP A 1 169 ? 2.521 53.505 120.268 1.00 21.62 166 ASP A N 1
ATOM 1241 C CA . ASP A 1 169 ? 1.428 52.828 119.564 1.00 22.19 166 ASP A CA 1
ATOM 1242 C C . ASP A 1 169 ? 1.531 53.067 118.041 1.00 22.41 166 ASP A C 1
ATOM 1243 O O . ASP A 1 169 ? 0.835 52.435 117.252 1.00 22.09 166 ASP A O 1
ATOM 1248 N N . GLU A 1 170 ? 2.432 53.970 117.647 1.00 22.05 167 GLU A N 1
ATOM 1249 C CA . GLU A 1 170 ? 2.667 54.323 116.249 1.00 21.94 167 GLU A CA 1
ATOM 1250 C C . GLU A 1 170 ? 1.400 54.833 115.532 1.00 23.62 167 GLU A C 1
ATOM 1251 O O . GLU A 1 170 ? 1.258 54.685 114.314 1.00 24.37 167 GLU A O 1
ATOM 1257 N N . LYS A 1 171 ? 0.489 55.413 116.311 1.00 24.69 168 LYS A N 1
ATOM 1258 C CA . LYS A 1 171 ? -0.722 56.033 115.801 1.00 26.13 168 LYS A CA 1
ATOM 1259 C C . LYS A 1 171 ? -0.746 57.460 116.328 1.00 24.83 168 LYS A C 1
ATOM 1260 O O . LYS A 1 171 ? -0.775 58.398 115.542 1.00 25.43 168 LYS A O 1
ATOM 1266 N N A ASN A 1 172 ? -0.714 57.599 117.652 0.60 24.51 169 ASN A N 1
ATOM 1267 N N B ASN A 1 172 ? -0.755 57.629 117.653 0.40 24.22 169 ASN A N 1
ATOM 1268 C CA A ASN A 1 172 ? -0.730 58.896 118.325 0.60 24.28 169 ASN A CA 1
ATOM 1269 C CA B ASN A 1 172 ? -0.704 58.967 118.278 0.40 23.75 169 ASN A CA 1
ATOM 1270 C C A ASN A 1 172 ? 0.624 59.213 118.969 0.60 22.89 169 ASN A C 1
ATOM 1271 C C B ASN A 1 172 ? 0.640 59.232 118.979 0.40 22.62 169 ASN A C 1
ATOM 1272 O O A ASN A 1 172 ? 1.092 60.355 118.916 0.60 22.47 169 ASN A O 1
ATOM 1273 O O B ASN A 1 172 ? 1.127 60.366 118.962 0.40 22.34 169 ASN A O 1
ATOM 1282 N N . ILE A 1 173 ? 1.220 58.198 119.597 1.00 21.73 170 ILE A N 1
ATOM 1283 C CA . ILE A 1 173 ? 2.526 58.309 120.269 1.00 20.87 170 ILE A CA 1
ATOM 1284 C C . ILE A 1 173 ? 3.486 57.574 119.348 1.00 19.64 170 ILE A C 1
ATOM 1285 O O . ILE A 1 173 ? 3.455 56.335 119.251 1.00 18.46 170 ILE A O 1
ATOM 1290 N N . LEU A 1 174 ? 4.344 58.336 118.678 1.00 18.92 171 LEU A N 1
ATOM 1291 C CA . LEU A 1 174 ? 5.197 57.769 117.651 1.00 18.36 171 LEU A CA 1
ATOM 1292 C C . LEU A 1 174 ? 6.669 57.740 118.009 1.00 17.82 171 LEU A C 1
ATOM 1293 O O . LEU A 1 174 ? 7.172 58.678 118.629 1.00 16.70 171 LEU A O 1
ATOM 1298 N N . SER A 1 175 ? 7.340 56.653 117.615 1.00 17.14 172 SER A N 1
ATOM 1299 C CA . SER A 1 175 ? 8.786 56.544 117.712 1.00 17.24 172 SER A CA 1
ATOM 1300 C C . SER A 1 175 ? 9.292 56.938 116.314 1.00 17.09 172 SER A C 1
ATOM 1301 O O . SER A 1 175 ? 8.546 57.519 115.509 1.00 17.17 172 SER A O 1
ATOM 1304 N N . ASN A 1 176 ? 10.551 56.620 116.027 1.00 17.72 173 ASN A N 1
ATOM 1305 C CA . ASN A 1 176 ? 11.104 56.830 114.689 1.00 17.93 173 ASN A CA 1
ATOM 1306 C C . ASN A 1 176 ? 10.254 56.113 113.641 1.00 19.02 173 ASN A C 1
ATOM 1307 O O . ASN A 1 176 ? 10.119 56.596 112.523 1.00 19.76 173 ASN A O 1
ATOM 1312 N N . ASP A 1 177 ? 9.694 54.961 114.009 1.00 20.03 174 ASP A N 1
ATOM 1313 C CA . ASP A 1 177 ? 8.854 54.165 113.111 1.00 20.21 174 ASP A CA 1
ATOM 1314 C C . ASP A 1 177 ? 7.649 54.977 112.647 1.00 20.02 174 ASP A C 1
ATOM 1315 O O . ASP A 1 177 ? 7.509 55.276 111.456 1.00 19.53 174 ASP A O 1
ATOM 1320 N N . GLY A 1 178 ? 6.808 55.376 113.595 1.00 19.60 175 GLY A N 1
ATOM 1321 C CA . GLY A 1 178 ? 5.610 56.149 113.275 1.00 19.28 175 GLY A CA 1
ATOM 1322 C C . GLY A 1 178 ? 5.907 57.500 112.655 1.00 18.84 175 GLY A C 1
ATOM 1323 O O . GLY A 1 178 ? 5.127 57.991 111.832 1.00 19.19 175 GLY A O 1
ATOM 1324 N N . ALA A 1 179 ? 7.031 58.102 113.039 1.00 17.79 176 ALA A N 1
ATOM 1325 C CA . ALA A 1 179 ? 7.417 59.409 112.522 1.00 18.24 176 ALA A CA 1
ATOM 1326 C C . ALA A 1 179 ? 7.633 59.426 111.013 1.00 18.10 176 ALA A C 1
ATOM 1327 O O . ALA A 1 179 ? 7.454 60.457 110.382 1.00 17.99 176 ALA A O 1
ATOM 1329 N N . LEU A 1 180 ? 8.032 58.285 110.450 1.00 18.03 177 LEU A N 1
ATOM 1330 C CA . LEU A 1 180 ? 8.303 58.175 109.024 1.00 18.95 177 LEU A CA 1
ATOM 1331 C C . LEU A 1 180 ? 7.092 57.711 108.204 1.00 19.82 177 LEU A C 1
ATOM 1332 O O . LEU A 1 180 ? 7.205 57.552 106.977 1.00 19.21 177 LEU A O 1
ATOM 1337 N N . ASN A 1 181 ? 5.937 57.550 108.859 1.00 20.82 178 ASN A N 1
ATOM 1338 C CA . ASN A 1 181 ? 4.723 57.029 108.214 1.00 21.92 178 ASN A CA 1
ATOM 1339 C C . ASN A 1 181 ? 3.429 57.760 108.538 1.00 22.45 178 ASN A C 1
ATOM 1340 O O . ASN A 1 181 ? 2.355 57.226 108.274 1.00 23.22 178 ASN A O 1
ATOM 1345 N N . ILE A 1 182 ? 3.507 58.982 109.064 1.00 22.10 179 ILE A N 1
ATOM 1346 C CA . ILE A 1 182 ? 2.270 59.704 109.419 1.00 22.51 179 ILE A CA 1
ATOM 1347 C C . ILE A 1 182 ? 1.405 59.834 108.144 1.00 23.35 179 ILE A C 1
ATOM 1348 O O . ILE A 1 182 ? 1.913 60.205 107.103 1.00 23.07 179 ILE A O 1
ATOM 1353 N N . GLY A 1 183 ? 0.117 59.506 108.234 1.00 25.21 180 GLY A N 1
ATOM 1354 C CA . GLY A 1 183 ? -0.772 59.523 107.053 1.00 25.79 180 GLY A CA 1
ATOM 1355 C C . GLY A 1 183 ? -1.269 60.873 106.558 1.00 26.33 180 GLY A C 1
ATOM 1356 O O . GLY A 1 183 ? -1.788 60.984 105.447 1.00 26.65 180 GLY A O 1
ATOM 1357 N N . ALA A 1 184 ? -1.135 61.890 107.398 1.00 25.87 181 ALA A N 1
ATOM 1358 C CA . ALA A 1 184 ? -1.560 63.231 107.074 1.00 25.74 181 ALA A CA 1
ATOM 1359 C C . ALA A 1 184 ? -0.667 64.176 107.853 1.00 25.53 181 ALA A C 1
ATOM 1360 O O . ALA A 1 184 ? -0.208 63.831 108.954 1.00 25.64 181 ALA A O 1
ATOM 1362 N N . VAL A 1 185 ? -0.404 65.354 107.297 1.00 25.02 182 VAL A N 1
ATOM 1363 C CA . VAL A 1 185 ? 0.427 66.328 107.998 1.00 24.33 182 VAL A CA 1
ATOM 1364 C C . VAL A 1 185 ? -0.350 66.820 109.217 1.00 25.17 182 VAL A C 1
ATOM 1365 O O . VAL A 1 185 ? -1.447 67.352 109.062 1.00 25.43 182 VAL A O 1
ATOM 1369 N N . PRO A 1 186 ? 0.192 66.615 110.433 1.00 25.34 183 PRO A N 1
ATOM 1370 C CA . PRO A 1 186 ? -0.525 67.097 111.617 1.00 26.06 183 PRO A CA 1
ATOM 1371 C C . PRO A 1 186 ? -0.483 68.613 111.701 1.00 27.00 183 PRO A C 1
ATOM 1372 O O . PRO A 1 186 ? 0.540 69.210 111.368 1.00 26.67 183 PRO A O 1
ATOM 1376 N N . LYS A 1 187 ? -1.594 69.238 112.095 1.00 28.72 184 LYS A N 1
ATOM 1377 C CA . LYS A 1 187 ? -1.614 70.698 112.208 1.00 29.83 184 LYS A CA 1
ATOM 1378 C C . LYS A 1 187 ? -0.625 71.153 113.288 1.00 27.67 184 LYS A C 1
ATOM 1379 O O . LYS A 1 187 ? 0.085 72.148 113.121 1.00 25.99 184 LYS A O 1
ATOM 1385 N N . LYS A 1 188 ? -0.580 70.396 114.384 1.00 27.16 185 LYS A N 1
ATOM 1386 C CA . LYS A 1 188 ? 0.351 70.653 115.483 1.00 26.51 185 LYS A CA 1
ATOM 1387 C C . LYS A 1 188 ? 1.066 69.366 115.870 1.00 24.74 185 LYS A C 1
ATOM 1388 O O . LYS A 1 188 ? 0.426 68.369 116.210 1.00 25.00 185 LYS A O 1
ATOM 1394 N N . LEU A 1 189 ? 2.396 69.406 115.792 1.00 22.71 186 LEU A N 1
ATOM 1395 C CA . LEU A 1 189 ? 3.247 68.280 116.109 1.00 21.60 186 LEU A CA 1
ATOM 1396 C C . LEU A 1 189 ? 4.129 68.607 117.303 1.00 21.01 186 LEU A C 1
ATOM 1397 O O . LEU A 1 189 ? 4.768 69.658 117.355 1.00 20.90 186 LEU A O 1
ATOM 1402 N N . GLY A 1 190 ? 4.169 67.688 118.255 1.00 20.69 187 GLY A N 1
ATOM 1403 C CA . GLY A 1 190 ? 5.016 67.828 119.424 1.00 20.40 187 GLY A CA 1
ATOM 1404 C C . GLY A 1 190 ? 6.120 66.805 119.239 1.00 19.66 187 GLY A C 1
ATOM 1405 O O . GLY A 1 190 ? 5.881 65.748 118.668 1.00 18.56 187 GLY A O 1
ATOM 1406 N N . VAL A 1 191 ? 7.333 67.147 119.666 1.00 19.41 188 VAL A N 1
ATOM 1407 C CA . VAL A 1 191 ? 8.471 66.226 119.623 1.00 19.30 188 VAL A CA 1
ATOM 1408 C C . VAL A 1 191 ? 9.153 66.294 120.991 1.00 20.10 188 VAL A C 1
ATOM 1409 O O . VAL A 1 191 ? 9.453 67.388 121.478 1.00 21.59 188 VAL A O 1
ATOM 1413 N N . ILE A 1 192 ? 9.345 65.144 121.629 1.00 19.86 189 ILE A N 1
ATOM 1414 C CA . ILE A 1 192 ? 10.075 65.080 122.889 1.00 19.50 189 ILE A CA 1
ATOM 1415 C C . ILE A 1 192 ? 11.475 64.623 122.511 1.00 19.47 189 ILE A C 1
ATOM 1416 O O . ILE A 1 192 ? 11.661 63.514 121.986 1.00 19.21 189 ILE A O 1
ATOM 1421 N N . GLY A 1 193 ? 12.455 65.483 122.755 1.00 19.71 190 GLY A N 1
ATOM 1422 C CA . GLY A 1 193 ? 13.846 65.184 122.416 1.00 19.66 190 GLY A CA 1
ATOM 1423 C C . GLY A 1 193 ? 14.355 66.077 121.299 1.00 19.63 190 GLY A C 1
ATOM 1424 O O . GLY A 1 193 ? 13.861 66.001 120.157 1.00 20.47 190 GLY A O 1
ATOM 1425 N N . ALA A 1 194 ? 15.340 66.911 121.623 1.00 19.58 191 ALA A N 1
ATOM 1426 C CA . ALA A 1 194 ? 15.940 67.848 120.664 1.00 19.88 191 ALA A CA 1
ATOM 1427 C C . ALA A 1 194 ? 17.317 67.386 120.182 1.00 19.81 191 ALA A C 1
ATOM 1428 O O . ALA A 1 194 ? 18.158 68.208 119.827 1.00 20.19 191 ALA A O 1
ATOM 1430 N N . GLY A 1 195 ? 17.546 66.073 120.168 1.00 19.94 192 GLY A N 1
ATOM 1431 C CA . GLY A 1 195 ? 18.794 65.528 119.642 1.00 19.82 192 GLY A CA 1
ATOM 1432 C C . GLY A 1 195 ? 18.681 65.382 118.129 1.00 19.82 192 GLY A C 1
ATOM 1433 O O . GLY A 1 195 ? 17.737 65.882 117.524 1.00 19.72 192 GLY A O 1
ATOM 1434 N N . VAL A 1 196 ? 19.617 64.643 117.534 1.00 20.25 193 VAL A N 1
ATOM 1435 C CA . VAL A 1 196 ? 19.685 64.448 116.074 1.00 20.56 193 VAL A CA 1
ATOM 1436 C C . VAL A 1 196 ? 18.371 64.024 115.416 1.00 20.44 193 VAL A C 1
ATOM 1437 O O . VAL A 1 196 ? 17.890 64.700 114.502 1.00 19.06 193 VAL A O 1
ATOM 1441 N N . ILE A 1 197 ? 17.793 62.912 115.878 1.00 19.69 194 ILE A N 1
ATOM 1442 C CA . ILE A 1 197 ? 16.546 62.421 115.286 1.00 19.92 194 ILE A CA 1
ATOM 1443 C C . ILE A 1 197 ? 15.375 63.385 115.485 1.00 19.41 194 ILE A C 1
ATOM 1444 O O . ILE A 1 197 ? 14.583 63.607 114.552 1.00 18.47 194 ILE A O 1
ATOM 1449 N N . GLY A 1 198 ? 15.246 63.938 116.695 1.00 18.28 195 GLY A N 1
ATOM 1450 C CA . GLY A 1 198 ? 14.179 64.888 116.969 1.00 18.02 195 GLY A CA 1
ATOM 1451 C C . GLY A 1 198 ? 14.253 66.117 116.060 1.00 17.64 195 GLY A C 1
ATOM 1452 O O . GLY A 1 198 ? 13.227 66.605 115.580 1.00 17.85 195 GLY A O 1
ATOM 1453 N N . LEU A 1 199 ? 15.461 66.628 115.827 1.00 17.57 196 LEU A N 1
ATOM 1454 C CA . LEU A 1 199 ? 15.642 67.798 114.958 1.00 17.69 196 LEU A CA 1
ATOM 1455 C C . LEU A 1 199 ? 15.319 67.462 113.499 1.00 17.59 196 LEU A C 1
ATOM 1456 O O . LEU A 1 199 ? 14.690 68.263 112.785 1.00 17.41 196 LEU A O 1
ATOM 1461 N N . GLU A 1 200 ? 15.763 66.284 113.061 1.00 17.59 197 GLU A N 1
ATOM 1462 C CA . GLU A 1 200 ? 15.508 65.829 111.705 1.00 17.88 197 GLU A CA 1
ATOM 1463 C C . GLU A 1 200 ? 14.011 65.594 111.490 1.00 17.92 197 GLU A C 1
ATOM 1464 O O . GLU A 1 200 ? 13.445 66.116 110.547 1.00 18.43 197 GLU A O 1
ATOM 1470 N N . MET A 1 201 ? 13.364 64.861 112.393 1.00 18.19 198 MET A N 1
ATOM 1471 C CA . MET A 1 201 ? 11.928 64.565 112.240 1.00 19.68 198 MET A CA 1
ATOM 1472 C C . MET A 1 201 ? 11.075 65.819 112.367 1.00 18.92 198 MET A C 1
ATOM 1473 O O . MET A 1 201 ? 10.074 65.982 111.633 1.00 20.50 198 MET A O 1
ATOM 1478 N N . GLY A 1 202 ? 11.454 66.700 113.287 1.00 18.11 199 GLY A N 1
ATOM 1479 C CA . GLY A 1 202 ? 10.749 67.979 113.461 1.00 18.10 199 GLY A CA 1
ATOM 1480 C C . GLY A 1 202 ? 10.843 68.817 112.195 1.00 18.28 199 GLY A C 1
ATOM 1481 O O . GLY A 1 202 ? 9.870 69.472 111.778 1.00 18.96 199 GLY A O 1
ATOM 1482 N N . SER A 1 203 ? 12.022 68.815 111.579 1.00 18.36 200 SER A N 1
ATOM 1483 C CA . SER A 1 203 ? 12.237 69.589 110.345 1.00 18.23 200 SER A CA 1
ATOM 1484 C C . SER A 1 203 ? 11.403 69.052 109.196 1.00 18.49 200 SER A C 1
ATOM 1485 O O . SER A 1 203 ? 10.811 69.823 108.449 1.00 19.56 200 SER A O 1
ATOM 1488 N N . VAL A 1 204 ? 11.340 67.731 109.059 1.00 18.75 201 VAL A N 1
ATOM 1489 C CA . VAL A 1 204 ? 10.554 67.119 107.991 1.00 18.55 201 VAL A CA 1
ATOM 1490 C C . VAL A 1 204 ? 9.122 67.618 108.054 1.00 19.47 201 VAL A C 1
ATOM 1491 O O . VAL A 1 204 ? 8.623 68.230 107.108 1.00 19.95 201 VAL A O 1
ATOM 1495 N N . TRP A 1 205 ? 8.467 67.377 109.183 1.00 19.23 202 TRP A N 1
ATOM 1496 C CA . TRP A 1 205 ? 7.064 67.732 109.313 1.00 19.98 202 TRP A CA 1
ATOM 1497 C C . TRP A 1 205 ? 6.777 69.224 109.353 1.00 20.45 202 TRP A C 1
ATOM 1498 O O . TRP A 1 205 ? 5.715 69.640 108.904 1.00 21.11 202 TRP A O 1
ATOM 1509 N N . ARG A 1 206 ? 7.723 70.024 109.836 1.00 20.57 203 ARG A N 1
ATOM 1510 C CA . ARG A 1 206 ? 7.527 71.469 109.807 1.00 21.36 203 ARG A CA 1
ATOM 1511 C C . ARG A 1 206 ? 7.480 71.936 108.342 1.00 20.75 203 ARG A C 1
ATOM 1512 O O . ARG A 1 206 ? 6.590 72.713 107.955 1.00 21.26 203 ARG A O 1
ATOM 1520 N N . ARG A 1 207 ? 8.422 71.460 107.524 1.00 19.90 204 ARG A N 1
ATOM 1521 C CA . ARG A 1 207 ? 8.455 71.837 106.090 1.00 19.63 204 ARG A CA 1
ATOM 1522 C C . ARG A 1 207 ? 7.192 71.451 105.365 1.00 20.10 204 ARG A C 1
ATOM 1523 O O . ARG A 1 207 ? 6.732 72.185 104.492 1.00 20.00 204 ARG A O 1
ATOM 1531 N N . LEU A 1 208 ? 6.601 70.327 105.759 1.00 19.95 205 LEU A N 1
ATOM 1532 C CA . LEU A 1 208 ? 5.389 69.847 105.119 1.00 20.95 205 LEU A CA 1
ATOM 1533 C C . LEU A 1 208 ? 4.105 70.542 105.612 1.00 22.67 205 LEU A C 1
ATOM 1534 O O . LEU A 1 208 ? 3.021 70.240 105.117 1.00 24.03 205 LEU A O 1
ATOM 1539 N N . GLY A 1 209 ? 4.215 71.467 106.567 1.00 22.93 206 GLY A N 1
ATOM 1540 C CA . GLY A 1 209 ? 3.043 72.211 107.031 1.00 23.47 206 GLY A CA 1
ATOM 1541 C C . GLY A 1 209 ? 2.670 72.171 108.504 1.00 23.40 206 GLY A C 1
ATOM 1542 O O . GLY A 1 209 ? 1.758 72.872 108.906 1.00 23.55 206 GLY A O 1
ATOM 1543 N N . ALA A 1 210 ? 3.360 71.388 109.320 1.00 22.86 207 ALA A N 1
ATOM 1544 C CA . ALA A 1 210 ? 3.007 71.305 110.736 1.00 23.12 207 ALA A CA 1
ATOM 1545 C C . ALA A 1 210 ? 3.622 72.422 111.591 1.00 23.24 207 ALA A C 1
ATOM 1546 O O . ALA A 1 210 ? 4.683 72.960 111.252 1.00 21.61 207 ALA A O 1
ATOM 1548 N N A GLU A 1 211 ? 2.924 72.806 112.660 0.50 23.69 208 GLU A N 1
ATOM 1549 N N B GLU A 1 211 ? 2.922 72.795 112.665 0.50 23.66 208 GLU A N 1
ATOM 1550 C CA A GLU A 1 211 ? 3.465 73.769 113.623 0.50 24.37 208 GLU A CA 1
ATOM 1551 C CA B GLU A 1 211 ? 3.449 73.754 113.639 0.50 24.31 208 GLU A CA 1
ATOM 1552 C C A GLU A 1 211 ? 4.159 72.873 114.646 0.50 23.58 208 GLU A C 1
ATOM 1553 C C B GLU A 1 211 ? 4.166 72.843 114.625 0.50 23.54 208 GLU A C 1
ATOM 1554 O O A GLU A 1 211 ? 3.504 72.074 115.323 0.50 23.53 208 GLU A O 1
ATOM 1555 O O B GLU A 1 211 ? 3.527 72.006 115.272 0.50 23.43 208 GLU A O 1
ATOM 1566 N N . VAL A 1 212 ? 5.483 72.993 114.737 1.00 22.67 209 VAL A N 1
ATOM 1567 C CA . VAL A 1 212 ? 6.288 72.104 115.582 1.00 22.32 209 VAL A CA 1
ATOM 1568 C C . VAL A 1 212 ? 6.871 72.727 116.829 1.00 22.80 209 VAL A C 1
ATOM 1569 O O . VAL A 1 212 ? 7.409 73.828 116.797 1.00 23.07 209 VAL A O 1
ATOM 1573 N N . THR A 1 213 ? 6.751 71.978 117.924 1.00 22.60 210 THR A N 1
ATOM 1574 C CA . THR A 1 213 ? 7.256 72.354 119.208 1.00 22.48 210 THR A CA 1
ATOM 1575 C C . THR A 1 213 ? 8.100 71.185 119.678 1.00 22.41 210 THR A C 1
ATOM 1576 O O . THR A 1 213 ? 7.617 70.050 119.696 1.00 22.38 210 THR A O 1
ATOM 1580 N N . ILE A 1 214 ? 9.354 71.459 120.037 1.00 22.45 211 ILE A N 1
ATOM 1581 C CA . ILE A 1 214 ? 10.281 70.426 120.499 1.00 22.35 211 ILE A CA 1
ATOM 1582 C C . ILE A 1 214 ? 10.625 70.701 121.960 1.00 22.92 211 ILE A C 1
ATOM 1583 O O . ILE A 1 214 ? 11.063 71.802 122.301 1.00 23.11 211 ILE A O 1
ATOM 1588 N N . LEU A 1 215 ? 10.408 69.696 122.816 1.00 22.71 212 LEU A N 1
ATOM 1589 C CA . LEU A 1 215 ? 10.675 69.812 124.245 1.00 23.07 212 LEU A CA 1
ATOM 1590 C C . LEU A 1 215 ? 11.838 68.913 124.602 1.00 23.68 212 LEU A C 1
ATOM 1591 O O . LEU A 1 215 ? 11.820 67.730 124.261 1.00 22.22 212 LEU A O 1
ATOM 1596 N N . GLU A 1 216 ? 12.829 69.469 125.309 1.00 24.89 213 GLU A N 1
ATOM 1597 C CA . GLU A 1 216 ? 14.032 68.723 125.713 1.00 26.60 213 GLU A CA 1
ATOM 1598 C C . GLU A 1 216 ? 14.347 68.914 127.206 1.00 28.26 213 GLU A C 1
ATOM 1599 O O . GLU A 1 216 ? 14.439 70.054 127.700 1.00 28.31 213 GLU A O 1
ATOM 1605 N N . ALA A 1 217 ? 14.513 67.786 127.901 1.00 28.57 214 ALA A N 1
ATOM 1606 C CA . ALA A 1 217 ? 14.814 67.770 129.326 1.00 30.63 214 ALA A CA 1
ATOM 1607 C C . ALA A 1 217 ? 16.216 68.289 129.637 1.00 33.10 214 ALA A C 1
ATOM 1608 O O . ALA A 1 217 ? 16.391 69.018 130.611 1.00 32.35 214 ALA A O 1
ATOM 1610 N N . MET A 1 218 ? 17.204 67.928 128.810 1.00 34.90 215 MET A N 1
ATOM 1611 C CA . MET A 1 218 ? 18.589 68.381 129.022 1.00 37.84 215 MET A CA 1
ATOM 1612 C C . MET A 1 218 ? 18.687 69.899 128.868 1.00 36.08 215 MET A C 1
ATOM 1613 O O . MET A 1 218 ? 18.107 70.462 127.949 1.00 34.70 215 MET A O 1
ATOM 1618 N N . PRO A 1 219 ? 19.417 70.567 129.780 1.00 37.17 216 PRO A N 1
ATOM 1619 C CA . PRO A 1 219 ? 19.506 72.026 129.724 1.00 37.88 216 PRO A CA 1
ATOM 1620 C C . PRO A 1 219 ? 20.356 72.578 128.579 1.00 37.16 216 PRO A C 1
ATOM 1621 O O . PRO A 1 219 ? 20.136 73.710 128.164 1.00 37.24 216 PRO A O 1
ATOM 1625 N N . GLU A 1 220 ? 21.291 71.786 128.062 1.00 35.68 217 GLU A N 1
ATOM 1626 C CA . GLU A 1 220 ? 22.164 72.253 126.992 1.00 35.49 217 GLU A CA 1
ATOM 1627 C C . GLU A 1 220 ? 21.729 71.678 125.638 1.00 31.72 217 GLU A C 1
ATOM 1628 O O . GLU A 1 220 ? 21.462 70.494 125.534 1.00 30.64 217 GLU A O 1
ATOM 1634 N N . PHE A 1 221 ? 21.650 72.531 124.618 1.00 30.20 218 PHE A N 1
ATOM 1635 C CA . PHE A 1 221 ? 21.284 72.099 123.254 1.00 27.80 218 PHE A CA 1
ATOM 1636 C C . PHE A 1 221 ? 22.514 71.543 122.548 1.00 27.10 218 PHE A C 1
ATOM 1637 O O . PHE A 1 221 ? 23.554 72.191 122.533 1.00 28.60 218 PHE A O 1
ATOM 1645 N N . LEU A 1 222 ? 22.389 70.338 121.986 1.00 25.25 219 LEU A N 1
ATOM 1646 C CA . LEU A 1 222 ? 23.488 69.667 121.272 1.00 24.43 219 LEU A CA 1
ATOM 1647 C C . LEU A 1 222 ? 24.820 69.804 121.997 1.00 25.36 219 LEU A C 1
ATOM 1648 O O . LEU A 1 222 ? 25.804 70.289 121.439 1.00 24.41 219 LEU A O 1
ATOM 1653 N N . ALA A 1 223 ? 24.828 69.357 123.253 1.00 26.32 220 ALA A N 1
ATOM 1654 C CA . ALA A 1 223 ? 26.010 69.424 124.109 1.00 27.22 220 ALA A CA 1
ATOM 1655 C C . ALA A 1 223 ? 27.231 68.734 123.516 1.00 27.19 220 ALA A C 1
ATOM 1656 O O . ALA A 1 223 ? 28.352 69.160 123.768 1.00 28.00 220 ALA A O 1
ATOM 1658 N N . ALA A 1 224 ? 27.019 67.678 122.732 1.00 25.84 221 ALA A N 1
ATOM 1659 C CA . ALA A 1 224 ? 28.142 66.929 122.166 1.00 26.53 221 ALA A CA 1
ATOM 1660 C C . ALA A 1 224 ? 28.861 67.673 121.038 1.00 25.68 221 ALA A C 1
ATOM 1661 O O . ALA A 1 224 ? 30.027 67.393 120.762 1.00 28.08 221 ALA A O 1
ATOM 1663 N N . ALA A 1 225 ? 28.179 68.631 120.416 1.00 23.95 222 ALA A N 1
ATOM 1664 C CA . ALA A 1 225 ? 28.757 69.399 119.314 1.00 23.69 222 ALA A CA 1
ATOM 1665 C C . ALA A 1 225 ? 29.555 70.604 119.804 1.00 24.36 222 ALA A C 1
ATOM 1666 O O . ALA A 1 225 ? 29.506 70.971 120.982 1.00 24.50 222 ALA A O 1
ATOM 1668 N N . ASP A 1 226 ? 30.332 71.179 118.886 1.00 24.33 223 ASP A N 1
ATOM 1669 C CA . ASP A 1 226 ? 31.088 72.390 119.146 1.00 25.66 223 ASP A CA 1
ATOM 1670 C C . ASP A 1 226 ? 30.054 73.455 119.562 1.00 25.28 223 ASP A C 1
ATOM 1671 O O . ASP A 1 226 ? 29.010 73.558 118.940 1.00 23.94 223 ASP A O 1
ATOM 1676 N N A GLN A 1 227 ? 30.324 74.210 120.628 0.50 26.74 224 GLN A N 1
ATOM 1677 N N B GLN A 1 227 ? 30.388 74.240 120.588 0.50 26.93 224 GLN A N 1
ATOM 1678 C CA A GLN A 1 227 ? 29.344 75.203 121.120 0.50 27.16 224 GLN A CA 1
ATOM 1679 C CA B GLN A 1 227 ? 29.500 75.281 121.124 0.50 27.59 224 GLN A CA 1
ATOM 1680 C C A GLN A 1 227 ? 28.964 76.301 120.122 0.50 26.98 224 GLN A C 1
ATOM 1681 C C B GLN A 1 227 ? 29.040 76.310 120.097 0.50 27.06 224 GLN A C 1
ATOM 1682 O O A GLN A 1 227 ? 27.820 76.755 120.119 0.50 26.32 224 GLN A O 1
ATOM 1683 O O B GLN A 1 227 ? 27.870 76.695 120.087 0.50 26.32 224 GLN A O 1
ATOM 1694 N N A GLN A 1 228 ? 29.904 76.727 119.283 0.50 27.65 225 GLN A N 1
ATOM 1695 N N B GLN A 1 228 ? 29.955 76.761 119.244 0.50 27.48 225 GLN A N 1
ATOM 1696 C CA A GLN A 1 228 ? 29.572 77.716 118.259 0.50 28.03 225 GLN A CA 1
ATOM 1697 C CA B GLN A 1 228 ? 29.596 77.732 118.216 0.50 27.65 225 GLN A CA 1
ATOM 1698 C C A GLN A 1 228 ? 28.645 77.100 117.206 0.50 25.98 225 GLN A C 1
ATOM 1699 C C B GLN A 1 228 ? 28.656 77.106 117.184 0.50 25.75 225 GLN A C 1
ATOM 1700 O O A GLN A 1 228 ? 27.760 77.777 116.691 0.50 25.78 225 GLN A O 1
ATOM 1701 O O B GLN A 1 228 ? 27.772 77.780 116.665 0.50 25.58 225 GLN A O 1
ATOM 1712 N N . VAL A 1 229 ? 28.839 75.816 116.909 1.00 24.31 226 VAL A N 1
ATOM 1713 C CA . VAL A 1 229 ? 27.964 75.100 115.962 1.00 22.77 226 VAL A CA 1
ATOM 1714 C C . VAL A 1 229 ? 26.568 74.949 116.577 1.00 22.38 226 VAL A C 1
ATOM 1715 O O . VAL A 1 229 ? 25.548 75.179 115.911 1.00 22.05 226 VAL A O 1
ATOM 1719 N N . ALA A 1 230 ? 26.526 74.571 117.852 1.00 22.77 227 ALA A N 1
ATOM 1720 C CA . ALA A 1 230 ? 25.248 74.428 118.556 1.00 22.85 227 ALA A CA 1
ATOM 1721 C C . ALA A 1 230 ? 24.494 75.753 118.578 1.00 24.03 227 ALA A C 1
ATOM 1722 O O . ALA A 1 230 ? 23.308 75.788 118.282 1.00 23.48 227 ALA A O 1
ATOM 1724 N N . LYS A 1 231 ? 25.209 76.843 118.848 1.00 26.89 228 LYS A N 1
ATOM 1725 C CA . LYS A 1 231 ? 24.591 78.172 118.920 1.00 28.88 228 LYS A CA 1
ATOM 1726 C C . LYS A 1 231 ? 23.988 78.622 117.583 1.00 28.42 228 LYS A C 1
ATOM 1727 O O . LYS A 1 231 ? 22.862 79.113 117.540 1.00 28.19 228 LYS A O 1
ATOM 1733 N N . GLU A 1 232 ? 24.734 78.449 116.495 1.00 28.27 229 GLU A N 1
ATOM 1734 C CA . GLU A 1 232 ? 24.249 78.840 115.163 1.00 28.87 229 GLU A CA 1
ATOM 1735 C C . GLU A 1 232 ? 23.082 77.957 114.739 1.00 26.72 229 GLU A C 1
ATOM 1736 O O . GLU A 1 232 ? 22.120 78.421 114.134 1.00 26.77 229 GLU A O 1
ATOM 1742 N N . ALA A 1 233 ? 23.182 76.677 115.050 1.00 25.68 230 ALA A N 1
ATOM 1743 C CA . ALA A 1 233 ? 22.118 75.737 114.719 1.00 24.71 230 ALA A CA 1
ATOM 1744 C C . ALA A 1 233 ? 20.802 76.166 115.374 1.00 24.80 230 ALA A C 1
ATOM 1745 O O . ALA A 1 233 ? 19.772 76.272 114.700 1.00 23.00 230 ALA A O 1
ATOM 1747 N N . LEU A 1 234 ? 20.860 76.473 116.670 1.00 25.31 231 LEU A N 1
ATOM 1748 C CA . LEU A 1 234 ? 19.650 76.878 117.417 1.00 26.45 231 LEU A CA 1
ATOM 1749 C C . LEU A 1 234 ? 19.039 78.125 116.776 1.00 27.43 231 LEU A C 1
ATOM 1750 O O . LEU A 1 234 ? 17.829 78.205 116.591 1.00 26.86 231 LEU A O 1
ATOM 1755 N N . LYS A 1 235 ? 19.899 79.062 116.392 1.00 29.64 232 LYS A N 1
ATOM 1756 C CA . LYS A 1 235 ? 19.469 80.290 115.719 1.00 30.96 232 LYS A CA 1
ATOM 1757 C C . LYS A 1 235 ? 18.768 79.977 114.384 1.00 30.32 232 LYS A C 1
ATOM 1758 O O . LYS A 1 235 ? 17.694 80.524 114.113 1.00 30.73 232 LYS A O 1
ATOM 1764 N N . SER A 1 236 ? 19.375 79.112 113.559 1.00 28.77 233 SER A N 1
ATOM 1765 C CA . SER A 1 236 ? 18.770 78.705 112.278 1.00 28.63 233 SER A CA 1
ATOM 1766 C C . SER A 1 236 ? 17.434 78.013 112.476 1.00 26.91 233 SER A C 1
ATOM 1767 O O . SER A 1 236 ? 16.462 78.352 111.811 1.00 26.62 233 SER A O 1
ATOM 1770 N N . PHE A 1 237 ? 17.393 77.035 113.376 1.00 25.83 234 PHE A N 1
ATOM 1771 C CA . PHE A 1 237 ? 16.153 76.282 113.607 1.00 25.68 234 PHE A CA 1
ATOM 1772 C C . PHE A 1 237 ? 15.034 77.174 114.142 1.00 26.53 234 PHE A C 1
ATOM 1773 O O . PHE A 1 237 ? 13.872 77.012 113.752 1.00 26.91 234 PHE A O 1
ATOM 1781 N N . ALA A 1 238 ? 15.383 78.116 115.010 1.00 27.04 235 ALA A N 1
ATOM 1782 C CA . ALA A 1 238 ? 14.389 79.050 115.542 1.00 29.08 235 ALA A CA 1
ATOM 1783 C C . ALA A 1 238 ? 13.815 79.880 114.404 1.00 31.33 235 ALA A C 1
ATOM 1784 O O . ALA A 1 238 ? 12.596 80.041 114.299 1.00 31.39 235 ALA A O 1
ATOM 1786 N N . LYS A 1 239 ? 14.699 80.376 113.532 1.00 33.11 236 LYS A N 1
ATOM 1787 C CA . LYS A 1 239 ? 14.284 81.166 112.366 1.00 35.58 236 LYS A CA 1
ATOM 1788 C C . LYS A 1 239 ? 13.345 80.359 111.457 1.00 34.60 236 LYS A C 1
ATOM 1789 O O . LYS A 1 239 ? 12.358 80.884 110.960 1.00 35.26 236 LYS A O 1
ATOM 1795 N N . GLN A 1 240 ? 13.668 79.086 111.245 1.00 32.57 237 GLN A N 1
ATOM 1796 C CA . GLN A 1 240 ? 12.857 78.197 110.400 1.00 32.65 237 GLN A CA 1
ATOM 1797 C C . GLN A 1 240 ? 11.473 77.902 110.951 1.00 32.47 237 GLN A C 1
ATOM 1798 O O . GLN A 1 240 ? 10.595 77.498 110.206 1.00 33.11 237 GLN A O 1
ATOM 1804 N N . GLY A 1 241 ? 11.285 78.088 112.253 1.00 32.44 238 GLY A N 1
ATOM 1805 C CA . GLY A 1 241 ? 9.992 77.835 112.889 1.00 32.56 238 GLY A CA 1
ATOM 1806 C C . GLY A 1 241 ? 9.969 76.713 113.911 1.00 30.72 238 GLY A C 1
ATOM 1807 O O . GLY A 1 241 ? 8.900 76.403 114.433 1.00 30.61 238 GLY A O 1
ATOM 1808 N N . LEU A 1 242 ? 11.114 76.066 114.169 1.00 30.03 239 LEU A N 1
ATOM 1809 C CA . LEU A 1 242 ? 11.171 75.030 115.209 1.00 29.78 239 LEU A CA 1
ATOM 1810 C C . LEU A 1 242 ? 11.262 75.682 116.584 1.00 30.44 239 LEU A C 1
ATOM 1811 O O . LEU A 1 242 ? 12.271 76.304 116.913 1.00 32.77 239 LEU A O 1
ATOM 1816 N N . ASP A 1 243 ? 10.200 75.557 117.372 1.00 29.26 240 ASP A N 1
ATOM 1817 C CA . ASP A 1 243 ? 10.179 76.109 118.716 1.00 30.01 240 ASP A CA 1
ATOM 1818 C C . ASP A 1 243 ? 10.818 75.056 119.607 1.00 28.69 240 ASP A C 1
ATOM 1819 O O . ASP A 1 243 ? 10.171 74.083 119.996 1.00 26.92 240 ASP A O 1
ATOM 1824 N N . ILE A 1 244 ? 12.102 75.252 119.888 1.00 27.96 241 ILE A N 1
ATOM 1825 C CA . ILE A 1 244 ? 12.880 74.344 120.706 1.00 27.36 241 ILE A CA 1
ATOM 1826 C C . ILE A 1 244 ? 12.999 74.916 122.112 1.00 28.21 241 ILE A C 1
ATOM 1827 O O . ILE A 1 244 ? 13.444 76.051 122.287 1.00 30.00 241 ILE A O 1
ATOM 1832 N N . GLN A 1 245 ? 12.564 74.142 123.103 1.00 27.89 242 GLN A N 1
ATOM 1833 C CA . GLN A 1 245 ? 12.673 74.542 124.509 1.00 29.08 242 GLN A CA 1
ATOM 1834 C C . GLN A 1 245 ? 13.490 73.480 125.224 1.00 28.83 242 GLN A C 1
ATOM 1835 O O . GLN A 1 245 ? 13.118 72.303 125.233 1.00 27.88 242 GLN A O 1
ATOM 1841 N N . THR A 1 246 ? 14.597 73.904 125.829 1.00 29.51 243 THR A N 1
ATOM 1842 C CA . THR A 1 246 ? 15.477 73.008 126.574 1.00 29.37 243 THR A CA 1
ATOM 1843 C C . THR A 1 246 ? 15.307 73.220 128.082 1.00 29.41 243 THR A C 1
ATOM 1844 O O . THR A 1 246 ? 14.736 74.217 128.507 1.00 30.39 243 THR A O 1
ATOM 1848 N N . GLY A 1 247 ? 15.796 72.271 128.875 1.00 28.84 244 GLY A N 1
ATOM 1849 C CA . GLY A 1 247 ? 15.718 72.355 130.338 1.00 29.93 244 GLY A CA 1
ATOM 1850 C C . GLY A 1 247 ? 14.313 72.307 130.917 1.00 29.57 244 GLY A C 1
ATOM 1851 O O . GLY A 1 247 ? 14.072 72.854 131.986 1.00 30.06 244 GLY A O 1
ATOM 1852 N N . VAL A 1 248 ? 13.389 71.652 130.217 1.00 27.92 245 VAL A N 1
ATOM 1853 C CA . VAL A 1 248 ? 12.002 71.554 130.691 1.00 29.11 245 VAL A CA 1
ATOM 1854 C C . VAL A 1 248 ? 11.812 70.262 131.481 1.00 29.95 245 VAL A C 1
ATOM 1855 O O . VAL A 1 248 ? 12.588 69.317 131.322 1.00 29.79 245 VAL A O 1
ATOM 1859 N N . LYS A 1 249 ? 10.805 70.228 132.350 1.00 30.84 246 LYS A N 1
ATOM 1860 C CA . LYS A 1 249 ? 10.495 69.016 133.109 1.00 32.29 246 LYS A CA 1
ATOM 1861 C C . LYS A 1 249 ? 9.142 68.544 132.605 1.00 30.24 246 LYS A C 1
ATOM 1862 O O . LYS A 1 249 ? 8.131 69.188 132.837 1.00 28.83 246 LYS A O 1
ATOM 1868 N N . ILE A 1 250 ? 9.148 67.415 131.914 1.00 28.94 247 ILE A N 1
ATOM 1869 C CA . ILE A 1 250 ? 7.952 66.845 131.315 1.00 29.15 247 ILE A CA 1
ATOM 1870 C C . ILE A 1 250 ? 7.159 66.027 132.323 1.00 29.36 247 ILE A C 1
ATOM 1871 O O . ILE A 1 250 ? 7.708 65.167 132.994 1.00 30.01 247 ILE A O 1
ATOM 1876 N N . GLY A 1 251 ? 5.863 66.304 132.415 1.00 29.43 248 GLY A N 1
ATOM 1877 C CA . GLY A 1 251 ? 4.962 65.595 133.323 1.00 30.26 248 GLY A CA 1
ATOM 1878 C C . GLY A 1 251 ? 4.367 64.360 132.665 1.00 30.66 248 GLY A C 1
ATOM 1879 O O . GLY A 1 251 ? 4.989 63.754 131.774 1.00 30.17 248 GLY A O 1
ATOM 1880 N N . GLU A 1 252 ? 3.159 63.988 133.095 1.00 31.00 249 GLU A N 1
ATOM 1881 C CA . GLU A 1 252 ? 2.471 62.808 132.558 1.00 31.46 249 GLU A CA 1
ATOM 1882 C C . GLU A 1 252 ? 1.655 63.140 131.317 1.00 29.54 249 GLU A C 1
ATOM 1883 O O . GLU A 1 252 ? 0.648 63.846 131.386 1.00 28.37 249 GLU A O 1
ATOM 1889 N N . ILE A 1 253 ? 2.114 62.613 130.184 1.00 28.44 250 ILE A N 1
ATOM 1890 C CA . ILE A 1 253 ? 1.484 62.823 128.884 1.00 27.50 250 ILE A CA 1
ATOM 1891 C C . ILE A 1 253 ? 0.246 61.943 128.731 1.00 29.19 250 ILE A C 1
ATOM 1892 O O . ILE A 1 253 ? 0.285 60.745 129.044 1.00 31.32 250 ILE A O 1
ATOM 1897 N N . LYS A 1 254 ? -0.844 62.541 128.242 1.00 30.19 251 LYS A N 1
ATOM 1898 C CA . LYS A 1 254 ? -2.106 61.841 128.023 1.00 31.63 251 LYS A CA 1
ATOM 1899 C C . LYS A 1 254 ? -2.638 62.090 126.625 1.00 31.01 251 LYS A C 1
ATOM 1900 O O . LYS A 1 254 ? -2.753 63.241 126.188 1.00 28.82 251 LYS A O 1
ATOM 1906 N N . ALA A 1 255 ? -2.957 60.999 125.935 1.00 31.87 252 ALA A N 1
ATOM 1907 C CA . ALA A 1 255 ? -3.528 61.049 124.600 1.00 33.12 252 ALA A CA 1
ATOM 1908 C C . ALA A 1 255 ? -4.995 60.670 124.714 1.00 34.93 252 ALA A C 1
ATOM 1909 O O . ALA A 1 255 ? -5.330 59.686 125.363 1.00 34.92 252 ALA A O 1
ATOM 1911 N N . ALA A 1 256 ? -5.864 61.466 124.101 1.00 36.61 253 ALA A N 1
ATOM 1912 C CA . ALA A 1 256 ? -7.296 61.201 124.119 1.00 39.10 253 ALA A CA 1
ATOM 1913 C C . ALA A 1 256 ? -8.008 62.004 123.043 1.00 41.32 253 ALA A C 1
ATOM 1914 O O . ALA A 1 256 ? -7.682 63.172 122.817 1.00 40.87 253 ALA A O 1
ATOM 1916 N N . ALA A 1 257 ? -8.982 61.364 122.390 1.00 43.96 254 ALA A N 1
ATOM 1917 C CA . ALA A 1 257 ? -9.811 61.991 121.356 1.00 45.55 254 ALA A CA 1
ATOM 1918 C C . ALA A 1 257 ? -9.024 62.711 120.257 1.00 45.37 254 ALA A C 1
ATOM 1919 O O . ALA A 1 257 ? -9.230 63.902 120.013 1.00 45.41 254 ALA A O 1
ATOM 1921 N N . LYS A 1 258 ? -8.105 61.988 119.621 1.00 45.22 255 LYS A N 1
ATOM 1922 C CA . LYS A 1 258 ? -7.305 62.515 118.506 1.00 46.69 255 LYS A CA 1
ATOM 1923 C C . LYS A 1 258 ? -6.373 63.669 118.919 1.00 43.03 255 LYS A C 1
ATOM 1924 O O . LYS A 1 258 ? -5.835 64.372 118.056 1.00 43.05 255 LYS A O 1
ATOM 1930 N N . SER A 1 259 ? -6.186 63.860 120.229 1.00 39.36 256 SER A N 1
ATOM 1931 C CA . SER A 1 259 ? -5.329 64.928 120.738 1.00 35.85 256 SER A CA 1
ATOM 1932 C C . SER A 1 259 ? -4.434 64.406 121.861 1.00 32.99 256 SER A C 1
ATOM 1933 O O . SER A 1 259 ? -4.755 63.416 122.521 1.00 32.83 256 SER A O 1
ATOM 1936 N N . ILE A 1 260 ? -3.308 65.083 122.062 1.00 30.28 257 ILE A N 1
ATOM 1937 C CA . ILE A 1 260 ? -2.315 64.704 123.067 1.00 28.88 257 ILE A CA 1
ATOM 1938 C C . ILE A 1 260 ? -1.901 65.923 123.880 1.00 27.18 257 ILE A C 1
ATOM 1939 O O . ILE A 1 260 ? -1.505 66.944 123.316 1.00 25.92 257 ILE A O 1
ATOM 1944 N N . THR A 1 261 ? -1.994 65.810 125.205 1.00 26.45 258 THR A N 1
ATOM 1945 C CA . THR A 1 261 ? -1.611 66.896 126.087 1.00 25.80 258 THR A CA 1
ATOM 1946 C C . THR A 1 261 ? -0.307 66.553 126.781 1.00 24.63 258 THR A C 1
ATOM 1947 O O . THR A 1 261 ? -0.182 65.495 127.378 1.00 24.85 258 THR A O 1
ATOM 1951 N N . VAL A 1 262 ? 0.646 67.471 126.700 1.00 24.06 259 VAL A N 1
ATOM 1952 C CA . VAL A 1 262 ? 1.944 67.313 127.325 1.00 23.43 259 VAL A CA 1
ATOM 1953 C C . VAL A 1 262 ? 2.100 68.403 128.373 1.00 24.10 259 VAL A C 1
ATOM 1954 O O . VAL A 1 262 ? 2.376 69.563 128.032 1.00 23.96 259 VAL A O 1
ATOM 1958 N N . PRO A 1 263 ? 1.871 68.057 129.652 1.00 25.68 260 PRO A N 1
ATOM 1959 C CA . PRO A 1 263 ? 2.099 69.060 130.670 1.00 25.94 260 PRO A CA 1
ATOM 1960 C C . PRO A 1 263 ? 3.602 69.135 130.920 1.00 25.71 260 PRO A C 1
ATOM 1961 O O . PRO A 1 263 ? 4.286 68.114 130.828 1.00 24.93 260 PRO A O 1
ATOM 1965 N N . TYR A 1 264 ? 4.116 70.336 131.148 1.00 25.90 261 TYR A N 1
ATOM 1966 C CA . TYR A 1 264 ? 5.522 70.502 131.449 1.00 26.82 261 TYR A CA 1
ATOM 1967 C C . TYR A 1 264 ? 5.752 71.782 132.218 1.00 28.71 261 TYR A C 1
ATOM 1968 O O . TYR A 1 264 ? 4.873 72.642 132.304 1.00 29.52 261 TYR A O 1
ATOM 1977 N N . VAL A 1 265 ? 6.918 71.855 132.847 1.00 30.05 262 VAL A N 1
ATOM 1978 C CA . VAL A 1 265 ? 7.333 73.039 133.561 1.00 31.49 262 VAL A CA 1
ATOM 1979 C C . VAL A 1 265 ? 8.499 73.555 132.741 1.00 31.55 262 VAL A C 1
ATOM 1980 O O . VAL A 1 265 ? 9.469 72.828 132.523 1.00 29.41 262 VAL A O 1
ATOM 1984 N N . ASP A 1 266 ? 8.383 74.786 132.241 1.00 32.92 263 ASP A N 1
ATOM 1985 C CA . ASP A 1 266 ? 9.449 75.376 131.423 1.00 33.83 263 ASP A CA 1
ATOM 1986 C C . ASP A 1 266 ? 10.697 75.673 132.269 1.00 35.48 263 ASP A C 1
ATOM 1987 O O . ASP A 1 266 ? 10.680 75.516 133.490 1.00 36.01 263 ASP A O 1
ATOM 1992 N N . ALA A 1 267 ? 11.769 76.101 131.608 1.00 36.92 264 ALA A N 1
ATOM 1993 C CA . ALA A 1 267 ? 13.048 76.383 132.283 1.00 40.22 264 ALA A CA 1
ATOM 1994 C C . ALA A 1 267 ? 12.982 77.511 133.302 1.00 43.69 264 ALA A C 1
ATOM 1995 O O . ALA A 1 267 ? 13.913 77.678 134.084 1.00 47.00 264 ALA A O 1
ATOM 1997 N N . LYS A 1 268 ? 11.888 78.273 133.293 1.00 45.67 265 LYS A N 1
ATOM 1998 C CA . LYS A 1 268 ? 11.707 79.384 134.235 1.00 49.43 265 LYS A CA 1
ATOM 1999 C C . LYS A 1 268 ? 10.712 79.072 135.363 1.00 48.98 265 LYS A C 1
ATOM 2000 O O . LYS A 1 268 ? 10.278 79.975 136.079 1.00 51.74 265 LYS A O 1
ATOM 2006 N N . GLY A 1 269 ? 10.372 77.790 135.519 1.00 39.03 266 GLY A N 1
ATOM 2007 C CA . GLY A 1 269 ? 9.508 77.315 136.603 1.00 38.58 266 GLY A CA 1
ATOM 2008 C C . GLY A 1 269 ? 8.009 77.452 136.444 1.00 38.37 266 GLY A C 1
ATOM 2009 O O . GLY A 1 269 ? 7.270 77.157 137.396 1.00 37.16 266 GLY A O 1
ATOM 2010 N N . ALA A 1 270 ? 7.552 77.877 135.257 1.00 37.23 267 ALA A N 1
ATOM 2011 C CA . ALA A 1 270 ? 6.113 78.062 135.003 1.00 37.01 267 ALA A CA 1
ATOM 2012 C C . ALA A 1 270 ? 5.472 76.838 134.366 1.00 35.17 267 ALA A C 1
ATOM 2013 O O . ALA A 1 270 ? 6.030 76.277 133.418 1.00 34.81 267 ALA A O 1
ATOM 2015 N N . GLU A 1 271 ? 4.299 76.433 134.868 1.00 35.27 268 GLU A N 1
ATOM 2016 C CA . GLU A 1 271 ? 3.596 75.281 134.278 1.00 35.38 268 GLU A CA 1
ATOM 2017 C C . GLU A 1 271 ? 3.113 75.673 132.893 1.00 34.58 268 GLU A C 1
ATOM 2018 O O . GLU A 1 271 ? 2.710 76.812 132.670 1.00 34.86 268 GLU A O 1
ATOM 2024 N N . GLN A 1 272 ? 3.110 74.708 131.989 1.00 32.83 269 GLN A N 1
ATOM 2025 C CA . GLN A 1 272 ? 2.628 74.911 130.638 1.00 33.76 269 GLN A CA 1
ATOM 2026 C C . GLN A 1 272 ? 1.946 73.634 130.204 1.00 33.30 269 GLN A C 1
ATOM 2027 O O . GLN A 1 272 ? 2.052 72.597 130.869 1.00 32.05 269 GLN A O 1
ATOM 2033 N N . LYS A 1 273 ? 1.225 73.724 129.095 1.00 34.27 270 LYS A N 1
ATOM 2034 C CA . LYS A 1 273 ? 0.571 72.568 128.503 1.00 33.81 270 LYS A CA 1
ATOM 2035 C C . LYS A 1 273 ? 0.671 72.683 126.999 1.00 31.68 270 LYS A C 1
ATOM 2036 O O . LYS A 1 273 ? 0.254 73.683 126.412 1.00 32.65 270 LYS A O 1
ATOM 2042 N N . LEU A 1 274 ? 1.288 71.679 126.391 1.00 28.85 271 LEU A N 1
ATOM 2043 C CA . LEU A 1 274 ? 1.417 71.614 124.961 1.00 27.43 271 LEU A CA 1
ATOM 2044 C C . LEU A 1 274 ? 0.328 70.666 124.478 1.00 26.19 271 LEU A C 1
ATOM 2045 O O . LEU A 1 274 ? 0.256 69.524 124.927 1.00 24.70 271 LEU A O 1
ATOM 2050 N N . VAL A 1 275 ? -0.535 71.157 123.592 1.00 25.70 272 VAL A N 1
ATOM 2051 C CA . VAL A 1 275 ? -1.618 70.349 123.031 1.00 25.43 272 VAL A CA 1
ATOM 2052 C C . VAL A 1 275 ? -1.351 70.171 121.528 1.00 24.52 272 VAL A C 1
ATOM 2053 O O . VAL A 1 275 ? -1.339 71.139 120.765 1.00 23.63 272 VAL A O 1
ATOM 2057 N N . VAL A 1 276 ? -1.124 68.922 121.121 1.00 23.70 273 VAL A N 1
ATOM 2058 C CA . VAL A 1 276 ? -0.781 68.599 119.740 1.00 23.51 273 VAL A CA 1
ATOM 2059 C C . VAL A 1 276 ? -1.618 67.458 119.183 1.00 23.48 273 VAL A C 1
ATOM 2060 O O . VAL A 1 276 ? -2.284 66.735 119.935 1.00 23.69 273 VAL A O 1
ATOM 2064 N N . ASP A 1 277 ? -1.593 67.328 117.863 1.00 23.84 274 ASP A N 1
ATOM 2065 C CA . ASP A 1 277 ? -2.348 66.298 117.142 1.00 24.81 274 ASP A CA 1
ATOM 2066 C C . ASP A 1 277 ? -1.602 64.970 117.094 1.00 23.92 274 ASP A C 1
ATOM 2067 O O . ASP A 1 277 ? -2.221 63.909 117.061 1.00 25.20 274 ASP A O 1
ATOM 2072 N N . LYS A 1 278 ? -0.275 65.039 117.058 1.00 23.81 275 LYS A N 1
ATOM 2073 C CA . LYS A 1 278 ? 0.584 63.843 117.073 1.00 22.53 275 LYS A CA 1
ATOM 2074 C C . LYS A 1 278 ? 1.809 64.167 117.906 1.00 22.03 275 LYS A C 1
ATOM 2075 O O . LYS A 1 278 ? 2.197 65.330 118.010 1.00 21.79 275 LYS A O 1
ATOM 2081 N N . LEU A 1 279 ? 2.420 63.135 118.487 1.00 20.88 276 LEU A N 1
ATOM 2082 C CA . LEU A 1 279 ? 3.594 63.310 119.305 1.00 20.28 276 LEU A CA 1
ATOM 2083 C C . LEU A 1 279 ? 4.665 62.302 118.931 1.00 19.41 276 LEU A C 1
ATOM 2084 O O . LEU A 1 279 ? 4.414 61.089 118.900 1.00 18.93 276 LEU A O 1
ATOM 2089 N N . ILE A 1 280 ? 5.853 62.813 118.631 1.00 18.33 277 ILE A N 1
ATOM 2090 C CA . ILE A 1 280 ? 7.003 61.979 118.350 1.00 17.87 277 ILE A CA 1
ATOM 2091 C C . ILE A 1 280 ? 7.863 61.992 119.600 1.00 17.66 277 ILE A C 1
ATOM 2092 O O . ILE A 1 280 ? 8.102 63.046 120.167 1.00 17.50 277 ILE A O 1
ATOM 2097 N N . VAL A 1 281 ? 8.285 60.820 120.064 1.00 17.45 278 VAL A N 1
ATOM 2098 C CA . VAL A 1 281 ? 9.180 60.736 121.225 1.00 17.92 278 VAL A CA 1
ATOM 2099 C C . VAL A 1 281 ? 10.485 60.168 120.676 1.00 18.30 278 VAL A C 1
ATOM 2100 O O . VAL A 1 281 ? 10.507 59.041 120.208 1.00 18.56 278 VAL A O 1
ATOM 2104 N N A SER A 1 282 ? 11.542 60.986 120.697 0.50 18.84 279 SER A N 1
ATOM 2105 N N B SER A 1 282 ? 11.547 60.965 120.724 0.50 18.54 279 SER A N 1
ATOM 2106 C CA A SER A 1 282 ? 12.882 60.622 120.219 0.50 19.27 279 SER A CA 1
ATOM 2107 C CA B SER A 1 282 ? 12.864 60.557 120.256 0.50 18.80 279 SER A CA 1
ATOM 2108 C C A SER A 1 282 ? 13.871 60.938 121.335 0.50 19.62 279 SER A C 1
ATOM 2109 C C B SER A 1 282 ? 13.864 60.923 121.330 0.50 19.34 279 SER A C 1
ATOM 2110 O O A SER A 1 282 ? 14.529 61.977 121.293 0.50 20.10 279 SER A O 1
ATOM 2111 O O B SER A 1 282 ? 14.515 61.965 121.257 0.50 19.83 279 SER A O 1
ATOM 2116 N N . ILE A 1 283 ? 13.984 60.046 122.316 1.00 19.29 280 ILE A N 1
ATOM 2117 C CA . ILE A 1 283 ? 14.870 60.271 123.476 1.00 20.51 280 ILE A CA 1
ATOM 2118 C C . ILE A 1 283 ? 16.014 59.261 123.588 1.00 20.94 280 ILE A C 1
ATOM 2119 O O . ILE A 1 283 ? 16.559 59.052 124.674 1.00 22.56 280 ILE A O 1
ATOM 2124 N N . GLY A 1 284 ? 16.381 58.649 122.474 1.00 20.43 281 GLY A N 1
ATOM 2125 C CA . GLY A 1 284 ? 17.471 57.689 122.479 1.00 19.72 281 GLY A CA 1
ATOM 2126 C C . GLY A 1 284 ? 17.119 56.308 121.987 1.00 19.09 281 GLY A C 1
ATOM 2127 O O . GLY A 1 284 ? 15.955 55.992 121.714 1.00 17.60 281 GLY A O 1
ATOM 2128 N N . ARG A 1 285 ? 18.157 55.477 121.915 1.00 17.87 282 ARG A N 1
ATOM 2129 C CA . ARG A 1 285 ? 18.055 54.119 121.417 1.00 18.35 282 ARG A CA 1
ATOM 2130 C C . ARG A 1 285 ? 18.571 53.173 122.481 1.00 16.78 282 ARG A C 1
ATOM 2131 O O . ARG A 1 285 ? 19.540 53.473 123.139 1.00 18.86 282 ARG A O 1
ATOM 2139 N N . VAL A 1 286 ? 17.931 52.029 122.632 1.00 16.20 283 VAL A N 1
ATOM 2140 C CA . VAL A 1 286 ? 18.359 51.065 123.646 1.00 15.59 283 VAL A CA 1
ATOM 2141 C C . VAL A 1 286 ? 18.744 49.754 122.974 1.00 15.02 283 VAL A C 1
ATOM 2142 O O . VAL A 1 286 ? 18.134 49.384 121.968 1.00 14.16 283 VAL A O 1
ATOM 2146 N N . PRO A 1 287 ? 19.787 49.066 123.500 1.00 14.81 284 PRO A N 1
ATOM 2147 C CA . PRO A 1 287 ? 20.261 47.825 122.891 1.00 14.69 284 PRO A CA 1
ATOM 2148 C C . PRO A 1 287 ? 19.209 46.718 122.959 1.00 14.97 284 PRO A C 1
ATOM 2149 O O . PRO A 1 287 ? 18.543 46.549 123.991 1.00 15.15 284 PRO A O 1
ATOM 2153 N N . TYR A 1 288 ? 19.072 45.980 121.856 1.00 14.30 285 TYR A N 1
ATOM 2154 C CA . TYR A 1 288 ? 18.080 44.931 121.749 1.00 14.50 285 TYR A CA 1
ATOM 2155 C C . TYR A 1 288 ? 18.705 43.547 121.645 1.00 14.71 285 TYR A C 1
ATOM 2156 O O . TYR A 1 288 ? 19.570 43.312 120.798 1.00 14.97 285 TYR A O 1
ATOM 2165 N N . THR A 1 289 ? 18.235 42.640 122.502 1.00 14.58 286 THR A N 1
ATOM 2166 C CA . THR A 1 289 ? 18.651 41.238 122.503 1.00 14.70 286 THR A CA 1
ATOM 2167 C C . THR A 1 289 ? 17.432 40.338 122.750 1.00 15.00 286 THR A C 1
ATOM 2168 O O . THR A 1 289 ? 17.574 39.195 123.219 1.00 14.69 286 THR A O 1
ATOM 2172 N N . GLY A 1 290 ? 16.251 40.847 122.418 1.00 15.52 287 GLY A N 1
ATOM 2173 C CA . GLY A 1 290 ? 15.005 40.102 122.603 1.00 16.25 287 GLY A CA 1
ATOM 2174 C C . GLY A 1 290 ? 15.059 38.787 121.849 1.00 16.30 287 GLY A C 1
ATOM 2175 O O . GLY A 1 290 ? 15.405 38.754 120.662 1.00 16.28 287 GLY A O 1
ATOM 2176 N N . GLY A 1 291 ? 14.747 37.702 122.546 1.00 17.13 288 GLY A N 1
ATOM 2177 C CA . GLY A 1 291 ? 14.767 36.379 121.942 1.00 16.90 288 GLY A CA 1
ATOM 2178 C C . GLY A 1 291 ? 16.126 35.769 121.595 1.00 16.83 288 GLY A C 1
ATOM 2179 O O . GLY A 1 291 ? 16.171 34.702 120.989 1.00 16.45 288 GLY A O 1
ATOM 2180 N N . LEU A 1 292 ? 17.222 36.419 121.988 1.00 16.24 289 LEU A N 1
ATOM 2181 C CA . LEU A 1 292 ? 18.576 35.909 121.719 1.00 16.18 289 LEU A CA 1
ATOM 2182 C C . LEU A 1 292 ? 18.957 34.707 122.596 1.00 16.92 289 LEU A C 1
ATOM 2183 O O . LEU A 1 292 ? 19.873 33.937 122.262 1.00 16.79 289 LEU A O 1
ATOM 2188 N N . ASN A 1 293 ? 18.276 34.573 123.732 1.00 17.86 290 ASN A N 1
ATOM 2189 C CA . ASN A 1 293 ? 18.516 33.508 124.714 1.00 18.65 290 ASN A CA 1
ATOM 2190 C C . ASN A 1 293 ? 19.932 33.586 125.283 1.00 18.33 290 ASN A C 1
ATOM 2191 O O . ASN A 1 293 ? 20.649 32.581 125.395 1.00 18.76 290 ASN A O 1
ATOM 2196 N N . ALA A 1 294 ? 20.323 34.797 125.656 1.00 17.93 291 ALA A N 1
ATOM 2197 C CA . ALA A 1 294 ? 21.621 35.032 126.280 1.00 18.49 291 ALA A CA 1
ATOM 2198 C C . ALA A 1 294 ? 21.810 34.187 127.567 1.00 19.92 291 ALA A C 1
ATOM 2199 O O . ALA A 1 294 ? 22.911 33.720 127.854 1.00 20.43 291 ALA A O 1
ATOM 2201 N N . GLU A 1 295 ? 20.726 33.981 128.315 1.00 21.41 292 GLU A N 1
ATOM 2202 C CA . GLU A 1 295 ? 20.782 33.221 129.570 1.00 23.81 292 GLU A CA 1
ATOM 2203 C C . GLU A 1 295 ? 21.163 31.750 129.369 1.00 23.72 292 GLU A C 1
ATOM 2204 O O . GLU A 1 295 ? 21.860 31.178 130.210 1.00 24.94 292 GLU A O 1
ATOM 2210 N N . ALA A 1 296 ? 20.751 31.151 128.251 1.00 22.37 293 ALA A N 1
ATOM 2211 C CA . ALA A 1 296 ? 21.083 29.743 127.973 1.00 22.53 293 ALA A CA 1
ATOM 2212 C C . ALA A 1 296 ? 22.588 29.469 127.946 1.00 21.88 293 ALA A C 1
ATOM 2213 O O . ALA A 1 296 ? 23.037 28.392 128.347 1.00 22.56 293 ALA A O 1
ATOM 2215 N N . VAL A 1 297 ? 23.357 30.443 127.487 1.00 20.27 294 VAL A N 1
ATOM 2216 C CA . VAL A 1 297 ? 24.806 30.297 127.381 1.00 19.84 294 VAL A CA 1
ATOM 2217 C C . VAL A 1 297 ? 25.588 31.219 128.328 1.00 19.50 294 VAL A C 1
ATOM 2218 O O . VAL A 1 297 ? 26.823 31.202 128.328 1.00 18.84 294 VAL A O 1
ATOM 2222 N N . GLY A 1 298 ? 24.873 32.007 129.130 1.00 18.93 295 GLY A N 1
ATOM 2223 C CA . GLY A 1 298 ? 25.516 32.920 130.064 1.00 19.39 295 GLY A CA 1
ATOM 2224 C C . GLY A 1 298 ? 26.206 34.113 129.421 1.00 18.38 295 GLY A C 1
ATOM 2225 O O . GLY A 1 298 ? 27.213 34.612 129.946 1.00 18.71 295 GLY A O 1
ATOM 2226 N N . LEU A 1 299 ? 25.682 34.566 128.280 1.00 17.89 296 LEU A N 1
ATOM 2227 C CA . LEU A 1 299 ? 26.248 35.744 127.611 1.00 17.48 296 LEU A CA 1
ATOM 2228 C C . LEU A 1 299 ? 26.002 36.954 128.508 1.00 17.87 296 LEU A C 1
ATOM 2229 O O . LEU A 1 299 ? 24.848 37.271 128.837 1.00 17.65 296 LEU A O 1
ATOM 2234 N N . LYS A 1 300 ? 27.078 37.659 128.863 1.00 17.93 297 LYS A N 1
ATOM 2235 C CA . LYS A 1 300 ? 26.973 38.787 129.779 1.00 18.19 297 LYS A CA 1
ATOM 2236 C C . LYS A 1 300 ? 26.503 40.080 129.142 1.00 17.49 297 LYS A C 1
ATOM 2237 O O . LYS A 1 300 ? 27.085 40.541 128.152 1.00 17.08 297 LYS A O 1
ATOM 2243 N N . LEU A 1 301 ? 25.465 40.663 129.740 1.00 17.57 298 LEU A N 1
ATOM 2244 C CA . LEU A 1 301 ? 24.901 41.949 129.337 1.00 17.35 298 LEU A CA 1
ATOM 2245 C C . LEU A 1 301 ? 25.099 42.923 130.486 1.00 17.57 298 LEU A C 1
ATOM 2246 O O . LEU A 1 301 ? 25.137 42.512 131.661 1.00 18.25 298 LEU A O 1
ATOM 2251 N N . ASP A 1 302 ? 25.202 44.207 130.170 1.00 16.95 299 ASP A N 1
ATOM 2252 C CA . ASP A 1 302 ? 25.371 45.204 131.210 1.00 17.68 299 ASP A CA 1
ATOM 2253 C C . ASP A 1 302 ? 23.993 45.647 131.747 1.00 17.71 299 ASP A C 1
ATOM 2254 O O . ASP A 1 302 ? 22.943 45.105 131.344 1.00 17.18 299 ASP A O 1
ATOM 2259 N N . GLU A 1 303 ? 24.003 46.600 132.674 1.00 18.65 300 GLU A N 1
ATOM 2260 C CA . GLU A 1 303 ? 22.765 47.066 133.343 1.00 19.56 300 GLU A CA 1
ATOM 2261 C C . GLU A 1 303 ? 21.753 47.811 132.455 1.00 19.55 300 GLU A C 1
ATOM 2262 O O . GLU A 1 303 ? 20.604 48.013 132.859 1.00 18.30 300 GLU A O 1
ATOM 2268 N N . ARG A 1 304 ? 22.185 48.212 131.265 1.00 20.21 301 ARG A N 1
ATOM 2269 C CA . ARG A 1 304 ? 21.314 48.853 130.267 1.00 21.32 301 ARG A CA 1
ATOM 2270 C C . ARG A 1 304 ? 20.850 47.866 129.176 1.00 19.53 301 ARG A C 1
ATOM 2271 O O . ARG A 1 304 ? 20.005 48.207 128.344 1.00 18.36 301 ARG A O 1
ATOM 2279 N N . GLY A 1 305 ? 21.452 46.676 129.151 1.00 17.60 302 GLY A N 1
ATOM 2280 C CA . GLY A 1 305 ? 21.138 45.650 128.163 1.00 17.41 302 GLY A CA 1
ATOM 2281 C C . GLY A 1 305 ? 22.153 45.510 127.034 1.00 15.90 302 GLY A C 1
ATOM 2282 O O . GLY A 1 305 ? 21.924 44.737 126.099 1.00 15.50 302 GLY A O 1
ATOM 2283 N N . PHE A 1 306 ? 23.254 46.259 127.083 1.00 14.72 303 PHE A N 1
ATOM 2284 C CA . PHE A 1 306 ? 24.274 46.141 126.041 1.00 14.13 303 PHE A CA 1
ATOM 2285 C C . PHE A 1 306 ? 25.027 44.855 126.241 1.00 14.02 303 PHE A C 1
ATOM 2286 O O . PHE A 1 306 ? 25.173 44.412 127.385 1.00 14.17 303 PHE A O 1
ATOM 2294 N N . VAL A 1 307 ? 25.451 44.216 125.143 1.00 13.28 304 VAL A N 1
ATOM 2295 C CA . VAL A 1 307 ? 26.312 43.030 125.248 1.00 13.04 304 VAL A CA 1
ATOM 2296 C C . VAL A 1 307 ? 27.678 43.576 125.673 1.00 13.39 304 VAL A C 1
ATOM 2297 O O . VAL A 1 307 ? 28.204 44.526 125.052 1.00 14.06 304 VAL A O 1
ATOM 2301 N N . ALA A 1 308 ? 28.244 43.009 126.743 1.00 13.43 305 ALA A N 1
ATOM 2302 C CA . ALA A 1 308 ? 29.526 43.465 127.248 1.00 13.94 305 ALA A CA 1
ATOM 2303 C C . ALA A 1 308 ? 30.618 42.950 126.332 1.00 14.24 305 ALA A C 1
ATOM 2304 O O . ALA A 1 308 ? 30.594 41.793 125.897 1.00 14.29 305 ALA A O 1
ATOM 2306 N N . VAL A 1 309 ? 31.555 43.821 125.980 1.00 14.34 306 VAL A N 1
ATOM 2307 C CA . VAL A 1 309 ? 32.649 43.423 125.099 1.00 14.68 306 VAL A CA 1
ATOM 2308 C C . VAL A 1 309 ? 33.928 44.116 125.497 1.00 14.79 306 VAL A C 1
ATOM 2309 O O . VAL A 1 309 ? 33.902 45.120 126.209 1.00 14.78 306 VAL A O 1
ATOM 2313 N N . ASP A 1 310 ? 35.045 43.544 125.064 1.00 15.31 307 ASP A N 1
ATOM 2314 C CA . ASP A 1 310 ? 36.348 44.155 125.281 1.00 15.53 307 ASP A CA 1
ATOM 2315 C C . ASP A 1 310 ? 36.636 45.106 124.115 1.00 15.24 307 ASP A C 1
ATOM 2316 O O . ASP A 1 310 ? 35.753 45.390 123.295 1.00 14.70 307 ASP A O 1
ATOM 2321 N N . GLU A 1 311 ? 37.858 45.626 124.070 1.00 15.63 308 GLU A N 1
ATOM 2322 C CA . GLU A 1 311 ? 38.233 46.571 123.024 1.00 15.98 308 GLU A CA 1
ATOM 2323 C C . GLU A 1 311 ? 38.166 46.007 121.587 1.00 15.93 308 GLU A C 1
ATOM 2324 O O . GLU A 1 311 ? 38.048 46.774 120.622 1.00 16.31 308 GLU A O 1
ATOM 2330 N N . ASP A 1 312 ? 38.222 44.682 121.457 1.00 16.16 309 ASP A N 1
ATOM 2331 C CA . ASP A 1 312 ? 38.164 44.006 120.144 1.00 16.66 309 ASP A CA 1
ATOM 2332 C C . ASP A 1 312 ? 36.786 43.431 119.810 1.00 16.00 309 ASP A C 1
ATOM 2333 O O . ASP A 1 312 ? 36.659 42.611 118.895 1.00 15.75 309 ASP A O 1
ATOM 2338 N N . CYS A 1 313 ? 35.765 43.890 120.526 1.00 15.28 310 CYS A N 1
ATOM 2339 C CA . CYS A 1 313 ? 34.379 43.392 120.364 1.00 14.98 310 CYS A CA 1
ATOM 2340 C C . CYS A 1 313 ? 34.168 41.922 120.748 1.00 15.14 310 CYS A C 1
ATOM 2341 O O . CYS A 1 313 ? 33.200 41.303 120.314 1.00 14.43 310 CYS A O 1
ATOM 2344 N N . LYS A 1 314 ? 35.048 41.383 121.587 1.00 16.31 311 LYS A N 1
ATOM 2345 C CA . LYS A 1 314 ? 34.892 40.004 122.102 1.00 16.81 311 LYS A CA 1
ATOM 2346 C C . LYS A 1 314 ? 34.023 40.002 123.363 1.00 16.17 311 LYS A C 1
ATOM 2347 O O . LYS A 1 314 ? 34.243 40.798 124.267 1.00 15.88 311 LYS A O 1
ATOM 2353 N N . THR A 1 315 ? 33.049 39.100 123.419 1.00 16.20 312 THR A N 1
ATOM 2354 C CA . THR A 1 315 ? 32.199 38.933 124.608 1.00 15.86 312 THR A CA 1
ATOM 2355 C C . THR A 1 315 ? 32.898 38.026 125.642 1.00 16.78 312 THR A C 1
ATOM 2356 O O . THR A 1 315 ? 34.080 37.679 125.500 1.00 16.27 312 THR A O 1
ATOM 2360 N N . ASN A 1 316 ? 32.165 37.647 126.686 1.00 16.69 313 ASN A N 1
ATOM 2361 C CA . ASN A 1 316 ? 32.713 36.756 127.701 1.00 17.48 313 ASN A CA 1
ATOM 2362 C C . ASN A 1 316 ? 32.735 35.291 127.231 1.00 17.61 313 ASN A C 1
ATOM 2363 O O . ASN A 1 316 ? 33.311 34.459 127.900 1.00 17.83 313 ASN A O 1
ATOM 2368 N N . LEU A 1 317 ? 32.090 34.982 126.102 1.00 17.99 314 LEU A N 1
ATOM 2369 C CA . LEU A 1 317 ? 32.037 33.609 125.597 1.00 18.08 314 LEU A CA 1
ATOM 2370 C C . LEU A 1 317 ? 33.049 33.401 124.476 1.00 17.92 314 LEU A C 1
ATOM 2371 O O . LEU A 1 317 ? 33.163 34.236 123.569 1.00 17.11 314 LEU A O 1
ATOM 2376 N N . PRO A 1 318 ? 33.774 32.271 124.503 1.00 18.61 315 PRO A N 1
ATOM 2377 C CA . PRO A 1 318 ? 34.808 32.078 123.471 1.00 18.82 315 PRO A CA 1
ATOM 2378 C C . PRO A 1 318 ? 34.250 32.033 122.038 1.00 18.39 315 PRO A C 1
ATOM 2379 O O . PRO A 1 318 ? 33.289 31.324 121.763 1.00 18.70 315 PRO A O 1
ATOM 2383 N N . ASN A 1 319 ? 34.846 32.838 121.161 1.00 18.16 316 ASN A N 1
ATOM 2384 C CA . ASN A 1 319 ? 34.453 32.940 119.760 1.00 17.86 316 ASN A CA 1
ATOM 2385 C C . ASN A 1 319 ? 33.063 33.553 119.527 1.00 17.11 316 ASN A C 1
ATOM 2386 O O . ASN A 1 319 ? 32.460 33.370 118.472 1.00 17.23 316 ASN A O 1
ATOM 2391 N N . VAL A 1 320 ? 32.557 34.264 120.533 1.00 16.27 317 VAL A N 1
ATOM 2392 C CA . VAL A 1 320 ? 31.315 35.007 120.401 1.00 15.56 317 VAL A CA 1
ATOM 2393 C C . VAL A 1 320 ? 31.691 36.483 120.465 1.00 15.29 317 VAL A C 1
ATOM 2394 O O . VAL A 1 320 ? 32.307 36.934 121.436 1.00 15.45 317 VAL A O 1
ATOM 2398 N N . TRP A 1 321 ? 31.291 37.227 119.441 1.00 14.97 318 TRP A N 1
ATOM 2399 C CA . TRP A 1 321 ? 31.610 38.627 119.301 1.00 14.95 318 TRP A CA 1
ATOM 2400 C C . TRP A 1 321 ? 30.321 39.407 119.233 1.00 14.69 318 TRP A C 1
ATOM 2401 O O . TRP A 1 321 ? 29.281 38.838 118.972 1.00 14.33 318 TRP A O 1
ATOM 2412 N N . ALA A 1 322 ? 30.388 40.719 119.435 1.00 14.46 319 ALA A N 1
ATOM 2413 C CA . ALA A 1 322 ? 29.190 41.568 119.336 1.00 14.32 319 ALA A CA 1
ATOM 2414 C C . ALA A 1 322 ? 29.589 42.933 118.798 1.00 14.37 319 ALA A C 1
ATOM 2415 O O . ALA A 1 322 ? 30.594 43.488 119.228 1.00 14.56 319 ALA A O 1
ATOM 2417 N N . VAL A 1 323 ? 28.783 43.471 117.879 1.00 14.08 320 VAL A N 1
ATOM 2418 C CA . VAL A 1 323 ? 29.084 44.719 117.198 1.00 13.94 320 VAL A CA 1
ATOM 2419 C C . VAL A 1 323 ? 27.855 45.599 117.015 1.00 13.26 320 VAL A C 1
ATOM 2420 O O . VAL A 1 323 ? 26.727 45.140 117.174 1.00 13.22 320 VAL A O 1
ATOM 2424 N N . GLY A 1 324 ? 28.100 46.874 116.717 1.00 13.01 321 GLY A N 1
ATOM 2425 C CA . GLY A 1 324 ? 27.049 47.834 116.406 1.00 13.05 321 GLY A CA 1
ATOM 2426 C C . GLY A 1 324 ? 26.317 48.447 117.583 1.00 13.26 321 GLY A C 1
ATOM 2427 O O . GLY A 1 324 ? 26.876 48.612 118.650 1.00 13.18 321 GLY A O 1
ATOM 2428 N N . ASP A 1 325 ? 25.039 48.758 117.381 1.00 13.33 322 ASP A N 1
ATOM 2429 C CA . ASP A 1 325 ? 24.242 49.407 118.422 1.00 13.91 322 ASP A CA 1
ATOM 2430 C C . ASP A 1 325 ? 24.111 48.597 119.709 1.00 13.77 322 ASP A C 1
ATOM 2431 O O . ASP A 1 325 ? 23.879 49.182 120.753 1.00 13.29 322 ASP A O 1
ATOM 2436 N N . VAL A 1 326 ? 24.270 47.270 119.625 1.00 13.35 323 VAL A N 1
ATOM 2437 C CA . VAL A 1 326 ? 24.103 46.423 120.802 1.00 13.45 323 VAL A CA 1
ATOM 2438 C C . VAL A 1 326 ? 25.295 46.485 121.777 1.00 14.05 323 VAL A C 1
ATOM 2439 O O . VAL A 1 326 ? 25.209 45.937 122.883 1.00 14.61 323 VAL A O 1
ATOM 2443 N N . VAL A 1 327 ? 26.389 47.166 121.383 1.00 13.54 324 VAL A N 1
ATOM 2444 C CA . VAL A 1 327 ? 27.563 47.323 122.237 1.00 13.74 324 VAL A CA 1
ATOM 2445 C C . VAL A 1 327 ? 27.926 48.799 122.416 1.00 13.66 324 VAL A C 1
ATOM 2446 O O . VAL A 1 327 ? 27.367 49.689 121.771 1.00 13.23 324 VAL A O 1
ATOM 2450 N N . ARG A 1 328 ? 28.853 49.043 123.326 1.00 14.52 325 ARG A N 1
ATOM 2451 C CA . ARG A 1 328 ? 29.292 50.387 123.629 1.00 15.05 325 ARG A CA 1
ATOM 2452 C C . ARG A 1 328 ? 29.833 51.093 122.408 1.00 15.22 325 ARG A C 1
ATOM 2453 O O . ARG A 1 328 ? 30.338 50.462 121.462 1.00 15.02 325 ARG A O 1
ATOM 2461 N N . GLY A 1 329 ? 29.754 52.416 122.472 1.00 15.56 326 GLY A N 1
ATOM 2462 C CA . GLY A 1 329 ? 30.258 53.285 121.440 1.00 15.94 326 GLY A CA 1
ATOM 2463 C C . GLY A 1 329 ? 29.174 54.025 120.693 1.00 15.94 326 GLY A C 1
ATOM 2464 O O . GLY A 1 329 ? 27.992 53.825 120.958 1.00 16.05 326 GLY A O 1
ATOM 2465 N N . PRO A 1 330 ? 29.572 54.884 119.737 1.00 16.22 327 PRO A N 1
ATOM 2466 C CA . PRO A 1 330 ? 28.604 55.668 118.959 1.00 16.40 327 PRO A CA 1
ATOM 2467 C C . PRO A 1 330 ? 27.567 54.786 118.266 1.00 16.36 327 PRO A C 1
ATOM 2468 O O . PRO A 1 330 ? 27.948 53.856 117.566 1.00 15.86 327 PRO A O 1
ATOM 2472 N N . MET A 1 331 ? 26.274 55.059 118.500 1.00 16.79 328 MET A N 1
ATOM 2473 C CA . MET A 1 331 ? 25.172 54.286 117.911 1.00 16.97 328 MET A CA 1
ATOM 2474 C C . MET A 1 331 ? 24.876 54.885 116.532 1.00 16.04 328 MET A C 1
ATOM 2475 O O . MET A 1 331 ? 23.929 55.661 116.329 1.00 16.32 328 MET A O 1
ATOM 2480 N N . LEU A 1 332 ? 25.736 54.514 115.595 1.00 15.82 329 LEU A N 1
ATOM 2481 C CA . LEU A 1 332 ? 25.730 55.029 114.229 1.00 15.63 329 LEU A CA 1
ATOM 2482 C C . LEU A 1 332 ? 25.947 53.883 113.249 1.00 14.69 329 LEU A C 1
ATOM 2483 O O . LEU A 1 332 ? 26.616 52.896 113.574 1.00 14.48 329 LEU A O 1
ATOM 2488 N N . ALA A 1 333 ? 25.430 54.029 112.038 1.00 14.16 330 ALA A N 1
ATOM 2489 C CA . ALA A 1 333 ? 25.556 52.965 111.021 1.00 14.05 330 ALA A CA 1
ATOM 2490 C C . ALA A 1 333 ? 26.984 52.683 110.613 1.00 14.30 330 ALA A C 1
ATOM 2491 O O . ALA A 1 333 ? 27.402 51.529 110.531 1.00 15.25 330 ALA A O 1
ATOM 2493 N N . HIS A 1 334 ? 27.739 53.731 110.339 1.00 14.31 331 HIS A N 1
ATOM 2494 C CA . HIS A 1 334 ? 29.135 53.538 109.918 1.00 14.92 331 HIS A CA 1
ATOM 2495 C C . HIS A 1 334 ? 30.002 52.970 111.052 1.00 14.39 331 HIS A C 1
ATOM 2496 O O . HIS A 1 334 ? 31.011 52.325 110.790 1.00 15.53 331 HIS A O 1
ATOM 2503 N N . LYS A 1 335 ? 29.605 53.218 112.304 1.00 13.79 332 LYS A N 1
ATOM 2504 C CA . LYS A 1 335 ? 30.324 52.650 113.450 1.00 13.74 332 LYS A CA 1
ATOM 2505 C C . LYS A 1 335 ? 30.089 51.156 113.468 1.00 13.57 332 LYS A C 1
ATOM 2506 O O . LYS A 1 335 ? 31.022 50.373 113.639 1.00 13.59 332 LYS A O 1
ATOM 2512 N N . ALA A 1 336 ? 28.831 50.754 113.286 1.00 13.79 333 ALA A N 1
ATOM 2513 C CA . ALA A 1 336 ? 28.498 49.328 113.245 1.00 13.97 333 ALA A CA 1
ATOM 2514 C C . ALA A 1 336 ? 29.240 48.631 112.115 1.00 14.87 333 ALA A C 1
ATOM 2515 O O . ALA A 1 336 ? 29.781 47.521 112.306 1.00 14.26 333 ALA A O 1
ATOM 2517 N N . GLU A 1 337 ? 29.274 49.263 110.939 1.00 16.32 334 GLU A N 1
ATOM 2518 C CA . GLU A 1 337 ? 29.985 48.680 109.789 1.00 17.74 334 GLU A CA 1
ATOM 2519 C C . GLU A 1 337 ? 31.483 48.523 110.080 1.00 17.12 334 GLU A C 1
ATOM 2520 O O . GLU A 1 337 ? 32.079 47.497 109.774 1.00 15.89 334 GLU A O 1
ATOM 2526 N N . GLU A 1 338 ? 32.073 49.537 110.710 1.00 16.68 335 GLU A N 1
ATOM 2527 C CA . GLU A 1 338 ? 33.497 49.525 111.053 1.00 17.66 335 GLU A CA 1
ATOM 2528 C C . GLU A 1 338 ? 33.812 48.305 111.955 1.00 16.31 335 GLU A C 1
ATOM 2529 O O . GLU A 1 338 ? 34.806 47.569 111.742 1.00 15.52 335 GLU A O 1
ATOM 2535 N N . GLU A 1 339 ? 32.945 48.074 112.938 1.00 14.61 336 GLU A N 1
ATOM 2536 C CA . GLU A 1 339 ? 33.116 46.959 113.854 1.00 14.56 336 GLU A CA 1
ATOM 2537 C C . GLU A 1 339 ? 32.854 45.613 113.181 1.00 14.32 336 GLU A C 1
ATOM 2538 O O . GLU A 1 339 ? 33.557 44.642 113.458 1.00 14.26 336 GLU A O 1
ATOM 2544 N N . GLY A 1 340 ? 31.837 45.538 112.317 1.00 14.21 337 GLY A N 1
ATOM 2545 C CA . GLY A 1 340 ? 31.542 44.280 111.598 1.00 14.12 337 GLY A CA 1
ATOM 2546 C C . GLY A 1 340 ? 32.722 43.862 110.731 1.00 14.28 337 GLY A C 1
ATOM 2547 O O . GLY A 1 340 ? 33.147 42.698 110.736 1.00 14.50 337 GLY A O 1
ATOM 2548 N N . VAL A 1 341 ? 33.264 44.813 109.988 1.00 14.21 338 VAL A N 1
ATOM 2549 C CA . VAL A 1 341 ? 34.447 44.548 109.184 1.00 14.60 338 VAL A CA 1
ATOM 2550 C C . VAL A 1 341 ? 35.625 44.134 110.071 1.00 14.74 338 VAL A C 1
ATOM 2551 O O . VAL A 1 341 ? 36.325 43.165 109.767 1.00 15.08 338 VAL A O 1
ATOM 2555 N N . ALA A 1 342 ? 35.839 44.860 111.170 1.00 14.59 339 ALA A N 1
ATOM 2556 C CA . ALA A 1 342 ? 36.989 44.560 112.038 1.00 15.32 339 ALA A CA 1
ATOM 2557 C C . ALA A 1 342 ? 36.898 43.165 112.641 1.00 14.73 339 ALA A C 1
ATOM 2558 O O . ALA A 1 342 ? 37.901 42.451 112.711 1.00 15.67 339 ALA A O 1
ATOM 2560 N N . VAL A 1 343 ? 35.700 42.778 113.069 1.00 14.39 340 VAL A N 1
ATOM 2561 C CA . VAL A 1 343 ? 35.509 41.455 113.686 1.00 14.68 340 VAL A CA 1
ATOM 2562 C C . VAL A 1 343 ? 35.719 40.347 112.641 1.00 14.98 340 VAL A C 1
ATOM 2563 O O . VAL A 1 343 ? 36.393 39.360 112.926 1.00 15.28 340 VAL A O 1
ATOM 2567 N N . ALA A 1 344 ? 35.185 40.521 111.434 1.00 14.60 341 ALA A N 1
ATOM 2568 C CA . ALA A 1 344 ? 35.404 39.514 110.376 1.00 15.26 341 ALA A CA 1
ATOM 2569 C C . ALA A 1 344 ? 36.886 39.386 110.077 1.00 15.78 341 ALA A C 1
ATOM 2570 O O . ALA A 1 344 ? 37.402 38.268 109.916 1.00 15.62 341 ALA A O 1
ATOM 2572 N N . GLU A 1 345 ? 37.583 40.522 110.058 1.00 16.18 342 GLU A N 1
ATOM 2573 C CA . GLU A 1 345 ? 39.011 40.509 109.802 1.00 17.25 342 GLU A CA 1
ATOM 2574 C C . GLU A 1 345 ? 39.786 39.814 110.943 1.00 17.98 342 GLU A C 1
ATOM 2575 O O . GLU A 1 345 ? 40.718 39.036 110.684 1.00 17.83 342 GLU A O 1
ATOM 2581 N N . ARG A 1 346 ? 39.389 40.074 112.188 1.00 17.50 343 ARG A N 1
ATOM 2582 C CA . ARG A 1 346 ? 39.999 39.418 113.359 1.00 18.44 343 ARG A CA 1
ATOM 2583 C C . ARG A 1 346 ? 39.758 37.911 113.351 1.00 18.25 343 ARG A C 1
ATOM 2584 O O . ARG A 1 346 ? 40.668 37.136 113.664 1.00 18.80 343 ARG A O 1
ATOM 2592 N N . ILE A 1 347 ? 38.546 37.488 112.991 1.00 18.10 344 ILE A N 1
ATOM 2593 C CA . ILE A 1 347 ? 38.241 36.060 112.891 1.00 18.75 344 ILE A CA 1
ATOM 2594 C C . ILE A 1 347 ? 39.172 35.399 111.850 1.00 19.67 344 ILE A C 1
ATOM 2595 O O . ILE A 1 347 ? 39.680 34.298 112.077 1.00 20.41 344 ILE A O 1
ATOM 2600 N N . ALA A 1 348 ? 39.422 36.102 110.743 1.00 20.32 345 ALA A N 1
ATOM 2601 C CA . ALA A 1 348 ? 40.316 35.627 109.676 1.00 22.05 345 ALA A CA 1
ATOM 2602 C C . ALA A 1 348 ? 41.808 35.678 110.047 1.00 23.81 345 ALA A C 1
ATOM 2603 O O . ALA A 1 348 ? 42.647 35.241 109.261 1.00 25.35 345 ALA A O 1
ATOM 2605 N N . GLY A 1 349 ? 42.145 36.246 111.207 1.00 24.55 346 GLY A N 1
ATOM 2606 C CA . GLY A 1 349 ? 43.539 36.306 111.671 1.00 26.00 346 GLY A CA 1
ATOM 2607 C C . GLY A 1 349 ? 44.236 37.646 111.526 1.00 27.05 346 GLY A C 1
ATOM 2608 O O . GLY A 1 349 ? 45.419 37.751 111.835 1.00 28.57 346 GLY A O 1
ATOM 2609 N N . GLN A 1 350 ? 43.519 38.672 111.079 1.00 27.38 347 GLN A N 1
ATOM 2610 C CA . GLN A 1 350 ? 44.098 40.010 110.887 1.00 29.61 347 GLN A CA 1
ATOM 2611 C C . GLN A 1 350 ? 43.906 40.854 112.152 1.00 28.81 347 GLN A C 1
ATOM 2612 O O . GLN A 1 350 ? 43.195 40.449 113.060 1.00 28.92 347 GLN A O 1
ATOM 2618 N N . HIS A 1 351 ? 44.525 42.029 112.193 1.00 29.92 348 HIS A N 1
ATOM 2619 C CA . HIS A 1 351 ? 44.474 42.898 113.373 1.00 30.91 348 HIS A CA 1
ATOM 2620 C C . HIS A 1 351 ? 43.124 43.615 113.581 1.00 29.69 348 HIS A C 1
ATOM 2621 O O . HIS A 1 351 ? 42.630 43.713 114.717 1.00 28.97 348 HIS A O 1
ATOM 2628 N N . GLY A 1 352 ? 42.535 44.103 112.492 1.00 29.16 349 GLY A N 1
ATOM 2629 C CA . GLY A 1 352 ? 41.276 44.857 112.555 1.00 27.68 349 GLY A CA 1
ATOM 2630 C C . GLY A 1 352 ? 41.578 46.284 113.003 1.00 28.48 349 GLY A C 1
ATOM 2631 O O . GLY A 1 352 ? 42.627 46.540 113.603 1.00 30.28 349 GLY A O 1
ATOM 2632 N N . HIS A 1 353 ? 40.681 47.218 112.700 1.00 25.95 350 HIS A N 1
ATOM 2633 C CA . HIS A 1 353 ? 40.879 48.614 113.085 1.00 26.10 350 HIS A CA 1
ATOM 2634 C C . HIS A 1 353 ? 39.553 49.323 113.301 1.00 24.17 350 HIS A C 1
ATOM 2635 O O . HIS A 1 353 ? 38.708 49.372 112.391 1.00 23.58 350 HIS A O 1
ATOM 2642 N N . VAL A 1 354 ? 39.371 49.825 114.524 1.00 22.53 351 VAL A N 1
ATOM 2643 C CA . VAL A 1 354 ? 38.202 50.599 114.897 1.00 21.56 351 VAL A CA 1
ATOM 2644 C C . VAL A 1 354 ? 38.687 51.723 115.798 1.00 22.04 351 VAL A C 1
ATOM 2645 O O . VAL A 1 354 ? 39.195 51.467 116.887 1.00 23.61 351 VAL A O 1
ATOM 2649 N N . ASN A 1 355 ? 38.493 52.961 115.359 1.00 21.23 352 ASN A N 1
ATOM 2650 C CA . ASN A 1 355 ? 38.924 54.124 116.112 1.00 21.60 352 ASN A CA 1
ATOM 2651 C C . ASN A 1 355 ? 37.773 55.114 116.260 1.00 20.87 352 ASN A C 1
ATOM 2652 O O . ASN A 1 355 ? 37.448 55.868 115.313 1.00 19.55 352 ASN A O 1
ATOM 2657 N N . PHE A 1 356 ? 37.177 55.141 117.454 1.00 20.07 353 PHE A N 1
ATOM 2658 C CA . PHE A 1 356 ? 36.063 56.049 117.702 1.00 20.15 353 PHE A CA 1
ATOM 2659 C C . PHE A 1 356 ? 36.465 57.525 117.606 1.00 20.55 353 PHE A C 1
ATOM 2660 O O . PHE A 1 356 ? 35.632 58.379 117.309 1.00 20.96 353 PHE A O 1
ATOM 2668 N N . ALA A 1 357 ? 37.742 57.824 117.804 1.00 21.79 354 ALA A N 1
ATOM 2669 C CA . ALA A 1 357 ? 38.202 59.216 117.742 1.00 22.86 354 ALA A CA 1
ATOM 2670 C C . ALA A 1 357 ? 38.012 59.857 116.356 1.00 22.99 354 ALA A C 1
ATOM 2671 O O . ALA A 1 357 ? 37.889 61.078 116.258 1.00 24.72 354 ALA A O 1
ATOM 2673 N N . THR A 1 358 ? 37.994 59.041 115.302 1.00 22.61 355 THR A N 1
ATOM 2674 C CA . THR A 1 358 ? 37.802 59.543 113.932 1.00 22.82 355 THR A CA 1
ATOM 2675 C C . THR A 1 358 ? 36.439 59.173 113.328 1.00 22.41 355 THR A C 1
ATOM 2676 O O . THR A 1 358 ? 36.267 59.202 112.105 1.00 23.41 355 THR A O 1
ATOM 2680 N N . VAL A 1 359 ? 35.467 58.846 114.174 1.00 21.64 356 VAL A N 1
ATOM 2681 C CA . VAL A 1 359 ? 34.131 58.514 113.693 1.00 20.38 356 VAL A CA 1
ATOM 2682 C C . VAL A 1 359 ? 33.367 59.833 113.543 1.00 19.79 356 VAL A C 1
ATOM 2683 O O . VAL A 1 359 ? 33.240 60.587 114.508 1.00 19.42 356 VAL A O 1
ATOM 2687 N N . PRO A 1 360 ? 32.881 60.133 112.315 1.00 18.40 357 PRO A N 1
ATOM 2688 C CA . PRO A 1 360 ? 32.152 61.366 112.099 1.00 18.36 357 PRO A CA 1
ATOM 2689 C C . PRO A 1 360 ? 30.706 61.308 112.566 1.00 18.01 357 PRO A C 1
ATOM 2690 O O . PRO A 1 360 ? 30.101 60.249 112.551 1.00 17.45 357 PRO A O 1
ATOM 2694 N N . TRP A 1 361 ? 30.192 62.458 112.998 1.00 18.51 358 TRP A N 1
ATOM 2695 C CA . TRP A 1 361 ? 28.802 62.635 113.419 1.00 18.86 358 TRP A CA 1
ATOM 2696 C C . TRP A 1 361 ? 28.165 63.583 112.418 1.00 18.64 358 TRP A C 1
ATOM 2697 O O . TRP A 1 361 ? 28.780 64.583 112.046 1.00 18.89 358 TRP A O 1
ATOM 2708 N N . VAL A 1 362 ? 26.948 63.267 111.989 1.00 17.79 359 VAL A N 1
ATOM 2709 C CA . VAL A 1 362 ? 26.247 64.054 110.999 1.00 18.72 359 VAL A CA 1
ATOM 2710 C C . VAL A 1 362 ? 24.773 64.243 111.339 1.00 18.77 359 VAL A C 1
ATOM 2711 O O . VAL A 1 362 ? 24.093 63.311 111.781 1.00 17.74 359 VAL A O 1
ATOM 2715 N N . ILE A 1 363 ? 24.285 65.461 111.083 1.00 19.14 360 ILE A N 1
ATOM 2716 C CA . ILE A 1 363 ? 22.889 65.826 111.265 1.00 19.24 360 ILE A CA 1
ATOM 2717 C C . ILE A 1 363 ? 22.444 66.339 109.900 1.00 19.12 360 ILE A C 1
ATOM 2718 O O . ILE A 1 363 ? 22.981 67.341 109.389 1.00 20.24 360 ILE A O 1
ATOM 2723 N N . TYR A 1 364 ? 21.460 65.664 109.313 1.00 18.44 361 TYR A N 1
ATOM 2724 C CA . TYR A 1 364 ? 21.008 65.978 107.961 1.00 18.56 361 TYR A CA 1
ATOM 2725 C C . TYR A 1 364 ? 19.886 67.028 107.863 1.00 18.86 361 TYR A C 1
ATOM 2726 O O . TYR A 1 364 ? 19.071 67.013 106.929 1.00 19.61 361 TYR A O 1
ATOM 2735 N N . THR A 1 365 ? 19.895 67.963 108.802 1.00 19.43 362 THR A N 1
ATOM 2736 C CA . THR A 1 365 ? 18.979 69.093 108.791 1.00 19.94 362 THR A CA 1
ATOM 2737 C C . THR A 1 365 ? 19.443 70.092 107.708 1.00 21.42 362 THR A C 1
ATOM 2738 O O . THR A 1 365 ? 20.344 69.811 106.920 1.00 20.02 362 THR A O 1
ATOM 2742 N N . SER A 1 366 ? 18.784 71.241 107.643 1.00 22.36 363 SER A N 1
ATOM 2743 C CA . SER A 1 366 ? 19.195 72.303 106.760 1.00 24.57 363 SER A CA 1
ATOM 2744 C C . SER A 1 366 ? 19.304 73.513 107.698 1.00 24.88 363 SER A C 1
ATOM 2745 O O . SER A 1 366 ? 18.283 73.911 108.280 1.00 25.95 363 SER A O 1
ATOM 2748 N N . PRO A 1 367 ? 20.511 74.048 107.946 1.00 24.58 364 PRO A N 1
ATOM 2749 C CA . PRO A 1 367 ? 21.784 73.567 107.406 1.00 24.05 364 PRO A CA 1
ATOM 2750 C C . PRO A 1 367 ? 22.202 72.225 107.980 1.00 22.98 364 PRO A C 1
ATOM 2751 O O . PRO A 1 367 ? 21.721 71.824 109.047 1.00 21.68 364 PRO A O 1
ATOM 2755 N N . GLU A 1 368 ? 23.079 71.525 107.257 1.00 21.88 365 GLU A N 1
ATOM 2756 C CA . GLU A 1 368 ? 23.595 70.264 107.731 1.00 21.56 365 GLU A CA 1
ATOM 2757 C C . GLU A 1 368 ? 24.659 70.576 108.760 1.00 20.72 365 GLU A C 1
ATOM 2758 O O . GLU A 1 368 ? 25.193 71.692 108.798 1.00 21.31 365 GLU A O 1
ATOM 2764 N N . ILE A 1 369 ? 24.939 69.594 109.601 1.00 19.65 366 ILE A N 1
ATOM 2765 C CA . ILE A 1 369 ? 25.941 69.704 110.645 1.00 19.88 366 ILE A CA 1
ATOM 2766 C C . ILE A 1 369 ? 26.731 68.427 110.592 1.00 19.29 366 ILE A C 1
ATOM 2767 O O . ILE A 1 369 ? 26.147 67.358 110.552 1.00 18.44 366 ILE A O 1
ATOM 2772 N N . ALA A 1 370 ? 28.051 68.548 110.578 1.00 19.93 367 ALA A N 1
ATOM 2773 C CA . ALA A 1 370 ? 28.930 67.396 110.550 1.00 19.54 367 ALA A CA 1
ATOM 2774 C C . ALA A 1 370 ? 30.217 67.723 111.293 1.00 19.58 367 ALA A C 1
ATOM 2775 O O . ALA A 1 370 ? 30.739 68.841 111.192 1.00 19.06 367 ALA A O 1
ATOM 2777 N N . TRP A 1 371 ? 30.716 66.764 112.071 1.00 19.61 368 TRP A N 1
ATOM 2778 C CA . TRP A 1 371 ? 31.966 66.976 112.786 1.00 19.43 368 TRP A CA 1
ATOM 2779 C C . TRP A 1 371 ? 32.707 65.688 113.045 1.00 19.61 368 TRP A C 1
ATOM 2780 O O . TRP A 1 371 ? 32.143 64.589 112.979 1.00 20.34 368 TRP A O 1
ATOM 2791 N N . VAL A 1 372 ? 33.994 65.827 113.305 1.00 19.27 369 VAL A N 1
ATOM 2792 C CA . VAL A 1 372 ? 34.822 64.679 113.652 1.00 20.08 369 VAL A CA 1
ATOM 2793 C C . VAL A 1 372 ? 35.877 65.146 114.646 1.00 20.61 369 VAL A C 1
ATOM 2794 O O . VAL A 1 372 ? 36.367 66.284 114.571 1.00 20.79 369 VAL A O 1
ATOM 2798 N N . GLY A 1 373 ? 36.212 64.284 115.591 1.00 22.06 370 GLY A N 1
ATOM 2799 C CA . GLY A 1 373 ? 37.233 64.619 116.576 1.00 22.84 370 GLY A CA 1
ATOM 2800 C C . GLY A 1 373 ? 36.727 65.400 117.778 1.00 24.44 370 GLY A C 1
ATOM 2801 O O . GLY A 1 373 ? 35.539 65.380 118.096 1.00 24.59 370 GLY A O 1
ATOM 2802 N N . LYS A 1 374 ? 37.639 66.130 118.409 1.00 25.07 371 LYS A N 1
ATOM 2803 C CA . LYS A 1 374 ? 37.340 66.855 119.638 1.00 27.13 371 LYS A CA 1
ATOM 2804 C C . LYS A 1 374 ? 36.872 68.291 119.498 1.00 27.31 371 LYS A C 1
ATOM 2805 O O . LYS A 1 374 ? 37.197 68.988 118.536 1.00 25.87 371 LYS A O 1
ATOM 2811 N N . THR A 1 375 ? 36.097 68.719 120.488 1.00 28.36 372 THR A N 1
ATOM 2812 C CA . THR A 1 375 ? 35.599 70.083 120.552 1.00 29.10 372 THR A CA 1
ATOM 2813 C C . THR A 1 375 ? 36.551 70.903 121.413 1.00 30.36 372 THR A C 1
ATOM 2814 O O . THR A 1 375 ? 37.374 70.345 122.153 1.00 31.45 372 THR A O 1
ATOM 2818 N N . GLU A 1 376 ? 36.436 72.224 121.331 1.00 31.07 373 GLU A N 1
ATOM 2819 C CA . GLU A 1 376 ? 37.261 73.104 122.163 1.00 32.51 373 GLU A CA 1
ATOM 2820 C C . GLU A 1 376 ? 37.064 72.797 123.663 1.00 34.46 373 GLU A C 1
ATOM 2821 O O . GLU A 1 376 ? 38.032 72.743 124.417 1.00 35.37 373 GLU A O 1
ATOM 2827 N N . GLN A 1 377 ? 35.821 72.539 124.065 1.00 35.63 374 GLN A N 1
ATOM 2828 C CA . GLN A 1 377 ? 35.487 72.254 125.475 1.00 38.51 374 GLN A CA 1
ATOM 2829 C C . GLN A 1 377 ? 36.186 70.972 125.997 1.00 38.66 374 GLN A C 1
ATOM 2830 O O . GLN A 1 377 ? 36.657 70.926 127.140 1.00 39.46 374 GLN A O 1
ATOM 2836 N N . GLN A 1 378 ? 36.255 69.936 125.163 1.00 36.69 375 GLN A N 1
ATOM 2837 C CA . GLN A 1 378 ? 36.945 68.705 125.557 1.00 37.22 375 GLN A CA 1
ATOM 2838 C C . GLN A 1 378 ? 38.445 68.921 125.723 1.00 37.30 375 GLN A C 1
ATOM 2839 O O . GLN A 1 378 ? 39.053 68.408 126.670 1.00 38.43 375 GLN A O 1
ATOM 2845 N N . LEU A 1 379 ? 39.036 69.678 124.800 1.00 35.37 376 LEU A N 1
ATOM 2846 C CA . LEU A 1 379 ? 40.470 69.957 124.832 1.00 35.73 376 LEU A CA 1
ATOM 2847 C C . LEU A 1 379 ? 40.851 70.806 126.052 1.00 38.74 376 LEU A C 1
ATOM 2848 O O . LEU A 1 379 ? 41.908 70.577 126.651 1.00 39.98 376 LEU A O 1
ATOM 2853 N N . LYS A 1 380 ? 40.007 71.783 126.399 1.00 40.43 377 LYS A N 1
ATOM 2854 C CA . LYS A 1 380 ? 40.242 72.602 127.594 1.00 44.27 377 LYS A CA 1
ATOM 2855 C C . LYS A 1 380 ? 40.269 71.699 128.824 1.00 46.00 377 LYS A C 1
ATOM 2856 O O . LYS A 1 380 ? 41.170 71.803 129.658 1.00 47.00 377 LYS A O 1
ATOM 2862 N N . ALA A 1 381 ? 39.281 70.806 128.909 1.00 45.95 378 ALA A N 1
ATOM 2863 C CA . ALA A 1 381 ? 39.155 69.873 130.024 1.00 48.18 378 ALA A CA 1
ATOM 2864 C C . ALA A 1 381 ? 40.400 69.004 130.232 1.00 49.60 378 ALA A C 1
ATOM 2865 O O . ALA A 1 381 ? 40.837 68.831 131.370 1.00 50.78 378 ALA A O 1
ATOM 2867 N N . GLU A 1 382 ? 40.973 68.468 129.149 1.00 48.76 379 GLU A N 1
ATOM 2868 C CA . GLU A 1 382 ? 42.185 67.623 129.278 1.00 49.73 379 GLU A CA 1
ATOM 2869 C C . GLU A 1 382 ? 43.478 68.436 129.335 1.00 49.13 379 GLU A C 1
ATOM 2870 O O . GLU A 1 382 ? 44.566 67.873 129.496 1.00 50.11 379 GLU A O 1
ATOM 2876 N N . GLY A 1 383 ? 43.348 69.758 129.240 1.00 47.15 380 GLY A N 1
ATOM 2877 C CA . GLY A 1 383 ? 44.498 70.647 129.301 1.00 46.45 380 GLY A CA 1
ATOM 2878 C C . GLY A 1 383 ? 45.445 70.564 128.115 1.00 44.39 380 GLY A C 1
ATOM 2879 O O . GLY A 1 383 ? 46.637 70.834 128.272 1.00 44.92 380 GLY A O 1
ATOM 2880 N N A ARG A 1 384 ? 44.926 70.176 126.948 0.50 42.89 381 ARG A N 1
ATOM 2881 N N B ARG A 1 384 ? 44.927 70.186 126.940 0.50 41.56 381 ARG A N 1
ATOM 2882 C CA A ARG A 1 384 ? 45.747 70.101 125.744 0.50 41.45 381 ARG A CA 1
ATOM 2883 C CA B ARG A 1 384 ? 45.750 70.083 125.724 0.50 39.35 381 ARG A CA 1
ATOM 2884 C C A ARG A 1 384 ? 45.619 71.434 125.017 0.50 40.21 381 ARG A C 1
ATOM 2885 C C B ARG A 1 384 ? 45.634 71.387 124.937 0.50 38.89 381 ARG A C 1
ATOM 2886 O O A ARG A 1 384 ? 44.519 71.833 124.632 0.50 40.07 381 ARG A O 1
ATOM 2887 O O B ARG A 1 384 ? 44.562 71.712 124.418 0.50 38.50 381 ARG A O 1
ATOM 2902 N N . GLU A 1 385 ? 46.743 72.124 124.852 1.00 39.60 382 GLU A N 1
ATOM 2903 C CA . GLU A 1 385 ? 46.782 73.423 124.168 1.00 38.97 382 GLU A CA 1
ATOM 2904 C C . GLU A 1 385 ? 46.451 73.271 122.685 1.00 34.89 382 GLU A C 1
ATOM 2905 O O . GLU A 1 385 ? 47.030 72.425 122.007 1.00 33.44 382 GLU A O 1
ATOM 2911 N N . TYR A 1 386 ? 45.532 74.102 122.197 1.00 33.16 383 TYR A N 1
ATOM 2912 C CA . TYR A 1 386 ? 45.101 74.057 120.809 1.00 31.11 383 TYR A CA 1
ATOM 2913 C C . TYR A 1 386 ? 44.987 75.447 120.187 1.00 31.02 383 TYR A C 1
ATOM 2914 O O . TYR A 1 386 ? 45.150 76.470 120.857 1.00 31.26 383 TYR A O 1
ATOM 2923 N N . LYS A 1 387 ? 44.693 75.446 118.886 1.00 29.69 384 LYS A N 1
ATOM 2924 C CA . LYS A 1 387 ? 44.490 76.645 118.087 1.00 29.94 384 LYS A CA 1
ATOM 2925 C C . LYS A 1 387 ? 43.295 76.356 117.196 1.00 27.86 384 LYS A C 1
ATOM 2926 O O . LYS A 1 387 ? 43.246 75.305 116.544 1.00 26.34 384 LYS A O 1
ATOM 2932 N N . ALA A 1 388 ? 42.315 77.256 117.195 1.00 26.12 385 ALA A N 1
ATOM 2933 C CA . ALA A 1 388 ? 41.107 77.078 116.403 1.00 25.04 385 ALA A CA 1
ATOM 2934 C C . ALA A 1 388 ? 41.007 78.161 115.354 1.00 24.60 385 ALA A C 1
ATOM 2935 O O . ALA A 1 388 ? 41.413 79.291 115.576 1.00 25.13 385 ALA A O 1
ATOM 2937 N N . GLY A 1 389 ? 40.472 77.795 114.197 1.00 23.60 386 GLY A N 1
ATOM 2938 C CA . GLY A 1 389 ? 40.278 78.736 113.110 1.00 23.58 386 GLY A CA 1
ATOM 2939 C C . GLY A 1 389 ? 38.972 78.420 112.420 1.00 23.34 386 GLY A C 1
ATOM 2940 O O . GLY A 1 389 ? 38.622 77.247 112.265 1.00 22.13 386 GLY A O 1
ATOM 2941 N N . SER A 1 390 ? 38.220 79.448 112.048 1.00 23.78 387 SER A N 1
ATOM 2942 C CA . SER A 1 390 ? 36.984 79.215 111.317 1.00 23.69 387 SER A CA 1
ATOM 2943 C C . SER A 1 390 ? 36.842 80.198 110.160 1.00 22.09 387 SER A C 1
ATOM 2944 O O . SER A 1 390 ? 37.541 81.221 110.094 1.00 22.26 387 SER A O 1
ATOM 2947 N N . PHE A 1 391 ? 35.957 79.832 109.239 1.00 20.99 388 PHE A N 1
ATOM 2948 C CA . PHE A 1 391 ? 35.673 80.590 108.038 1.00 20.21 388 PHE A CA 1
ATOM 2949 C C . PHE A 1 391 ? 34.184 80.461 107.738 1.00 20.16 388 PHE A C 1
ATOM 2950 O O . PHE A 1 391 ? 33.659 79.341 107.674 1.00 20.25 388 PHE A O 1
ATOM 2958 N N . PRO A 1 392 ? 33.504 81.594 107.485 1.00 20.36 389 PRO A N 1
ATOM 2959 C CA . PRO A 1 392 ? 32.067 81.557 107.217 1.00 20.72 389 PRO A CA 1
ATOM 2960 C C . PRO A 1 392 ? 31.710 81.307 105.757 1.00 20.39 389 PRO A C 1
ATOM 2961 O O . PRO A 1 392 ? 32.395 81.824 104.857 1.00 19.76 389 PRO A O 1
ATOM 2965 N N . PHE A 1 393 ? 30.625 80.556 105.519 1.00 19.58 390 PHE A N 1
ATOM 2966 C CA . PHE A 1 393 ? 30.183 80.303 104.142 1.00 20.05 390 PHE A CA 1
ATOM 2967 C C . PHE A 1 393 ? 29.746 81.593 103.420 1.00 20.72 390 PHE A C 1
ATOM 2968 O O . PHE A 1 393 ? 29.716 81.637 102.189 1.00 20.18 390 PHE A O 1
ATOM 2976 N N . MET A 1 394 ? 29.466 82.648 104.184 1.00 23.00 391 MET A N 1
ATOM 2977 C CA . MET A 1 394 ? 29.101 83.944 103.604 1.00 24.75 391 MET A CA 1
ATOM 2978 C C . MET A 1 394 ? 30.241 84.487 102.742 1.00 23.81 391 MET A C 1
ATOM 2979 O O . MET A 1 394 ? 30.000 85.231 101.786 1.00 23.22 391 MET A O 1
ATOM 2984 N N . ALA A 1 395 ? 31.479 84.082 103.060 1.00 22.27 392 ALA A N 1
ATOM 2985 C CA . ALA A 1 395 ? 32.656 84.513 102.306 1.00 21.89 392 ALA A CA 1
ATOM 2986 C C . ALA A 1 395 ? 33.138 83.446 101.289 1.00 20.96 392 ALA A C 1
ATOM 2987 O O . ALA A 1 395 ? 34.216 83.587 100.703 1.00 20.61 392 ALA A O 1
ATOM 2989 N N . ASN A 1 396 ? 32.326 82.409 101.069 1.00 20.67 393 ASN A N 1
ATOM 2990 C CA . ASN A 1 396 ? 32.675 81.339 100.125 1.00 21.00 393 ASN A CA 1
ATOM 2991 C C . ASN A 1 396 ? 31.913 81.527 98.805 1.00 21.57 393 ASN A C 1
ATOM 2992 O O . ASN A 1 396 ? 30.691 81.632 98.797 1.00 23.19 393 ASN A O 1
ATOM 2997 N N . GLY A 1 397 ? 32.649 81.537 97.698 1.00 21.67 394 GLY A N 1
ATOM 2998 C CA . GLY A 1 397 ? 32.079 81.741 96.363 1.00 22.83 394 GLY A CA 1
ATOM 2999 C C . GLY A 1 397 ? 31.055 80.710 95.898 1.00 23.74 394 GLY A C 1
ATOM 3000 O O . GLY A 1 397 ? 30.121 81.052 95.173 1.00 25.79 394 GLY A O 1
ATOM 3001 N N . ARG A 1 398 ? 31.225 79.453 96.296 1.00 22.75 395 ARG A N 1
ATOM 3002 C CA . ARG A 1 398 ? 30.275 78.414 95.900 1.00 23.89 395 ARG A CA 1
ATOM 3003 C C . ARG A 1 398 ? 28.966 78.602 96.642 1.00 24.19 395 ARG A C 1
ATOM 3004 O O . ARG A 1 398 ? 27.894 78.529 96.029 1.00 23.48 395 ARG A O 1
ATOM 3012 N N . ALA A 1 399 ? 29.047 78.855 97.951 1.00 23.65 396 ALA A N 1
ATOM 3013 C CA . ALA A 1 399 ? 27.846 79.095 98.756 1.00 24.41 396 ALA A CA 1
ATOM 3014 C C . ALA A 1 399 ? 27.057 80.291 98.202 1.00 25.56 396 ALA A C 1
ATOM 3015 O O . ALA A 1 399 ? 25.841 80.235 98.095 1.00 26.46 396 ALA A O 1
ATOM 3017 N N . ARG A 1 400 ? 27.759 81.353 97.818 1.00 26.07 397 ARG A N 1
ATOM 3018 C CA . ARG A 1 400 ? 27.113 82.530 97.236 1.00 27.10 397 ARG A CA 1
ATOM 3019 C C . ARG A 1 400 ? 26.392 82.152 95.934 1.00 27.94 397 ARG A C 1
ATOM 3020 O O . ARG A 1 400 ? 25.213 82.471 95.745 1.00 28.21 397 ARG A O 1
ATOM 3028 N N . ALA A 1 401 ? 27.106 81.470 95.043 1.00 26.89 398 ALA A N 1
ATOM 3029 C CA . ALA A 1 401 ? 26.538 81.025 93.765 1.00 27.50 398 ALA A CA 1
ATOM 3030 C C . ALA A 1 401 ? 25.307 80.154 93.988 1.00 27.79 398 ALA A C 1
ATOM 3031 O O . ALA A 1 401 ? 24.295 80.298 93.284 1.00 28.52 398 ALA A O 1
ATOM 3033 N N A LEU A 1 402 ? 25.411 79.258 94.967 0.60 26.95 399 LEU A N 1
ATOM 3034 N N B LEU A 1 402 ? 25.403 79.244 94.959 0.40 26.97 399 LEU A N 1
ATOM 3035 C CA A LEU A 1 402 ? 24.335 78.337 95.333 0.60 27.56 399 LEU A CA 1
ATOM 3036 C CA B LEU A 1 402 ? 24.301 78.345 95.301 0.40 27.55 399 LEU A CA 1
ATOM 3037 C C A LEU A 1 402 ? 23.091 79.058 95.840 0.60 29.26 399 LEU A C 1
ATOM 3038 C C B LEU A 1 402 ? 23.074 79.084 95.808 0.40 29.18 399 LEU A C 1
ATOM 3039 O O A LEU A 1 402 ? 21.959 78.630 95.562 0.60 31.18 399 LEU A O 1
ATOM 3040 O O B LEU A 1 402 ? 21.937 78.702 95.496 0.40 30.81 399 LEU A O 1
ATOM 3049 N N . GLY A 1 403 ? 23.305 80.134 96.595 1.00 29.52 400 GLY A N 1
ATOM 3050 C CA . GLY A 1 403 ? 22.213 80.905 97.205 1.00 31.12 400 GLY A CA 1
ATOM 3051 C C . GLY A 1 403 ? 21.888 80.348 98.598 1.00 31.35 400 GLY A C 1
ATOM 3052 O O . GLY A 1 403 ? 20.752 80.417 99.060 1.00 31.25 400 GLY A O 1
ATOM 3053 N N . ASP A 1 404 ? 22.894 79.780 99.253 1.00 31.36 401 ASP A N 1
ATOM 3054 C CA . ASP A 1 404 ? 22.760 79.256 100.610 1.00 32.56 401 ASP A CA 1
ATOM 3055 C C . ASP A 1 404 ? 24.104 79.521 101.299 1.00 31.68 401 ASP A C 1
ATOM 3056 O O . ASP A 1 404 ? 25.046 78.721 101.177 1.00 30.72 401 ASP A O 1
ATOM 3061 N N . THR A 1 405 ? 24.169 80.646 102.012 1.00 31.04 402 THR A N 1
ATOM 3062 C CA . THR A 1 405 ? 25.382 81.103 102.695 1.00 30.19 402 THR A CA 1
ATOM 3063 C C . THR A 1 405 ? 25.391 80.946 104.226 1.00 29.61 402 THR A C 1
ATOM 3064 O O . THR A 1 405 ? 26.283 81.461 104.891 1.00 31.17 402 THR A O 1
ATOM 3068 N N . THR A 1 406 ? 24.443 80.201 104.774 1.00 29.99 403 THR A N 1
ATOM 3069 C CA . THR A 1 406 ? 24.370 79.994 106.231 1.00 30.19 403 THR A CA 1
ATOM 3070 C C . THR A 1 406 ? 25.511 79.121 106.801 1.00 29.06 403 THR A C 1
ATOM 3071 O O . THR A 1 406 ? 25.852 78.096 106.208 1.00 27.47 403 THR A O 1
ATOM 3075 N N . GLY A 1 407 ? 26.105 79.543 107.929 1.00 27.80 404 GLY A N 1
ATOM 3076 C CA . GLY A 1 407 ? 27.130 78.746 108.641 1.00 25.85 404 GLY A CA 1
ATOM 3077 C C . GLY A 1 407 ? 28.628 78.986 108.467 1.00 24.56 404 GLY A C 1
ATOM 3078 O O . GLY A 1 407 ? 29.054 80.030 107.984 1.00 23.11 404 GLY A O 1
ATOM 3079 N N . PHE A 1 408 ? 29.426 77.977 108.855 1.00 22.63 405 PHE A N 1
ATOM 3080 C CA . PHE A 1 408 ? 30.889 78.073 108.825 1.00 21.99 405 PHE A CA 1
ATOM 3081 C C . PHE A 1 408 ? 31.569 76.720 108.985 1.00 21.50 405 PHE A C 1
ATOM 3082 O O . PHE A 1 408 ? 30.937 75.734 109.363 1.00 21.92 405 PHE A O 1
ATOM 3090 N N . ALA A 1 409 ? 32.878 76.715 108.744 1.00 21.16 406 ALA A N 1
ATOM 3091 C CA . ALA A 1 409 ? 33.729 75.542 108.937 1.00 21.27 406 ALA A CA 1
ATOM 3092 C C . ALA A 1 409 ? 34.757 75.917 109.985 1.00 21.73 406 ALA A C 1
ATOM 3093 O O . ALA A 1 409 ? 35.244 77.035 109.973 1.00 23.46 406 ALA A O 1
ATOM 3095 N N . LYS A 1 410 ? 35.095 74.979 110.867 1.00 21.81 407 LYS A N 1
ATOM 3096 C CA . LYS A 1 410 ? 36.081 75.198 111.920 1.00 22.05 407 LYS A CA 1
ATOM 3097 C C . LYS A 1 410 ? 37.073 74.041 112.006 1.00 21.14 407 LYS A C 1
ATOM 3098 O O . LYS A 1 410 ? 36.673 72.881 112.000 1.00 20.74 407 LYS A O 1
ATOM 3104 N N . VAL A 1 411 ? 38.360 74.381 112.119 1.00 20.20 408 VAL A N 1
ATOM 3105 C CA . VAL A 1 411 ? 39.441 73.410 112.258 1.00 19.81 408 VAL A CA 1
ATOM 3106 C C . VAL A 1 411 ? 40.167 73.681 113.585 1.00 21.18 408 VAL A C 1
ATOM 3107 O O . VAL A 1 411 ? 40.485 74.819 113.902 1.00 22.13 408 VAL A O 1
ATOM 3111 N N . ILE A 1 412 ? 40.393 72.628 114.364 1.00 21.83 409 ILE A N 1
ATOM 3112 C CA . ILE A 1 412 ? 41.076 72.730 115.662 1.00 22.56 409 ILE A CA 1
ATOM 3113 C C . ILE A 1 412 ? 42.344 71.903 115.584 1.00 22.38 409 ILE A C 1
ATOM 3114 O O . ILE A 1 412 ? 42.286 70.725 115.268 1.00 21.72 409 ILE A O 1
ATOM 3119 N N . ALA A 1 413 ? 43.478 72.526 115.892 1.00 22.80 410 ALA A N 1
ATOM 3120 C CA . ALA A 1 413 ? 44.781 71.868 115.809 1.00 23.04 410 ALA A CA 1
ATOM 3121 C C . ALA A 1 413 ? 45.564 71.981 117.099 1.00 24.37 410 ALA A C 1
ATOM 3122 O O . ALA A 1 413 ? 45.361 72.905 117.891 1.00 24.42 410 ALA A O 1
ATOM 3124 N N . ASP A 1 414 ? 46.477 71.035 117.292 1.00 25.38 411 ASP A N 1
ATOM 3125 C CA . ASP A 1 414 ? 47.343 71.028 118.471 1.00 26.74 411 ASP A CA 1
ATOM 3126 C C . ASP A 1 414 ? 48.243 72.261 118.361 1.00 27.04 411 ASP A C 1
ATOM 3127 O O . ASP A 1 414 ? 48.804 72.531 117.295 1.00 26.26 411 ASP A O 1
ATOM 3132 N N . ALA A 1 415 ? 48.360 73.011 119.453 1.00 28.27 412 ALA A N 1
ATOM 3133 C CA . ALA A 1 415 ? 49.147 74.258 119.444 1.00 29.17 412 ALA A CA 1
ATOM 3134 C C . ALA A 1 415 ? 50.644 74.091 119.185 1.00 30.03 412 ALA A C 1
ATOM 3135 O O . ALA A 1 415 ? 51.280 75.010 118.673 1.00 30.29 412 ALA A O 1
ATOM 3137 N N A LYS A 1 416 ? 51.187 72.920 119.515 0.50 30.90 413 LYS A N 1
ATOM 3138 N N B LYS A 1 416 ? 51.186 72.927 119.536 0.50 30.83 413 LYS A N 1
ATOM 3139 C CA A LYS A 1 416 ? 52.620 72.659 119.366 0.50 32.39 413 LYS A CA 1
ATOM 3140 C CA B LYS A 1 416 ? 52.616 72.625 119.383 0.50 32.25 413 LYS A CA 1
ATOM 3141 C C A LYS A 1 416 ? 52.980 71.866 118.100 0.50 31.34 413 LYS A C 1
ATOM 3142 C C B LYS A 1 416 ? 52.991 71.847 118.120 0.50 31.29 413 LYS A C 1
ATOM 3143 O O A LYS A 1 416 ? 53.925 72.227 117.392 0.50 31.85 413 LYS A O 1
ATOM 3144 O O B LYS A 1 416 ? 53.957 72.197 117.435 0.50 31.82 413 LYS A O 1
ATOM 3155 N N . THR A 1 417 ? 52.231 70.797 117.824 1.00 30.20 414 THR A N 1
ATOM 3156 C CA . THR A 1 417 ? 52.499 69.915 116.671 1.00 29.22 414 THR A CA 1
ATOM 3157 C C . THR A 1 417 ? 51.713 70.227 115.402 1.00 27.30 414 THR A C 1
ATOM 3158 O O . THR A 1 417 ? 52.016 69.672 114.349 1.00 26.76 414 THR A O 1
ATOM 3162 N N . ASP A 1 418 ? 50.687 71.068 115.526 1.00 26.65 415 ASP A N 1
ATOM 3163 C CA . ASP A 1 418 ? 49.784 71.453 114.433 1.00 25.40 415 ASP A CA 1
ATOM 3164 C C . ASP A 1 418 ? 48.885 70.296 113.955 1.00 24.50 415 ASP A C 1
ATOM 3165 O O . ASP A 1 418 ? 48.156 70.461 112.986 1.00 23.78 415 ASP A O 1
ATOM 3170 N N . GLU A 1 419 ? 48.913 69.152 114.643 1.00 24.86 416 GLU A N 1
ATOM 3171 C CA . GLU A 1 419 ? 48.070 68.017 114.263 1.00 24.68 416 GLU A CA 1
ATOM 3172 C C . GLU A 1 419 ? 46.595 68.396 114.426 1.00 23.66 416 GLU A C 1
ATOM 3173 O O . GLU A 1 419 ? 46.225 69.022 115.425 1.00 23.68 416 GLU A O 1
ATOM 3179 N N . VAL A 1 420 ? 45.771 68.044 113.431 1.00 22.11 417 VAL A N 1
ATOM 3180 C CA . VAL A 1 420 ? 44.337 68.336 113.480 1.00 21.38 417 VAL A CA 1
ATOM 3181 C C . VAL A 1 420 ? 43.684 67.426 114.530 1.00 21.81 417 VAL A C 1
ATOM 3182 O O . VAL A 1 420 ? 43.845 66.200 114.487 1.00 20.77 417 VAL A O 1
ATOM 3186 N N . LEU A 1 421 ? 42.955 68.045 115.459 1.00 21.61 418 LEU A N 1
ATOM 3187 C CA . LEU A 1 421 ? 42.294 67.319 116.552 1.00 22.36 418 LEU A CA 1
ATOM 3188 C C . LEU A 1 421 ? 40.788 67.269 116.391 1.00 21.19 418 LEU A C 1
ATOM 3189 O O . LEU A 1 421 ? 40.126 66.424 116.991 1.00 21.77 418 LEU A O 1
ATOM 3194 N N . GLY A 1 422 ? 40.244 68.177 115.592 1.00 19.69 419 GLY A N 1
ATOM 3195 C CA . GLY A 1 422 ? 38.811 68.171 115.351 1.00 19.62 419 GLY A CA 1
ATOM 3196 C C . GLY A 1 422 ? 38.444 69.123 114.242 1.00 18.70 419 GLY A C 1
ATOM 3197 O O . GLY A 1 422 ? 39.169 70.083 113.985 1.00 18.93 419 GLY A O 1
ATOM 3198 N N . VAL A 1 423 ? 37.345 68.827 113.557 1.00 18.47 420 VAL A N 1
ATOM 3199 C CA . VAL A 1 423 ? 36.814 69.667 112.479 1.00 18.12 420 VAL A CA 1
ATOM 3200 C C . VAL A 1 423 ? 35.305 69.698 112.657 1.00 18.67 420 VAL A C 1
ATOM 3201 O O . VAL A 1 423 ? 34.668 68.660 112.829 1.00 19.62 420 VAL A O 1
ATOM 3205 N N . HIS A 1 424 ? 34.742 70.895 112.637 1.00 19.07 421 HIS A N 1
ATOM 3206 C CA . HIS A 1 424 ? 33.327 71.102 112.894 1.00 19.53 421 HIS A CA 1
ATOM 3207 C C . HIS A 1 424 ? 32.755 71.976 111.817 1.00 19.51 421 HIS A C 1
ATOM 3208 O O . HIS A 1 424 ? 33.275 73.068 111.568 1.00 19.21 421 HIS A O 1
ATOM 3215 N N . ILE A 1 425 ? 31.706 71.491 111.154 1.00 19.34 422 ILE A N 1
ATOM 3216 C CA . ILE A 1 425 ? 31.101 72.217 110.049 1.00 19.32 422 ILE A CA 1
ATOM 3217 C C . ILE A 1 425 ? 29.582 72.308 110.177 1.00 20.49 422 ILE A C 1
ATOM 3218 O O . ILE A 1 425 ? 28.911 71.318 110.471 1.00 21.46 422 ILE A O 1
ATOM 3223 N N . ILE A 1 426 ? 29.050 73.515 109.998 1.00 20.48 423 ILE A N 1
ATOM 3224 C CA . ILE A 1 426 ? 27.607 73.727 109.915 1.00 20.70 423 ILE A CA 1
ATOM 3225 C C . ILE A 1 426 ? 27.430 74.534 108.633 1.00 20.68 423 ILE A C 1
ATOM 3226 O O . ILE A 1 426 ? 28.087 75.564 108.451 1.00 20.92 423 ILE A O 1
ATOM 3231 N N . GLY A 1 427 ? 26.621 74.017 107.715 1.00 20.46 424 GLY A N 1
ATOM 3232 C CA . GLY A 1 427 ? 26.407 74.676 106.437 1.00 20.78 424 GLY A CA 1
ATOM 3233 C C . GLY A 1 427 ? 25.984 73.713 105.352 1.00 21.14 424 GLY A C 1
ATOM 3234 O O . GLY A 1 427 ? 25.725 72.512 105.622 1.00 20.58 424 GLY A O 1
ATOM 3235 N N . PRO A 1 428 ? 25.929 74.215 104.110 1.00 21.35 425 PRO A N 1
ATOM 3236 C CA . PRO A 1 428 ? 25.501 73.365 103.008 1.00 21.63 425 PRO A CA 1
ATOM 3237 C C . PRO A 1 428 ? 26.434 72.179 102.760 1.00 20.64 425 PRO A C 1
ATOM 3238 O O . PRO A 1 428 ? 27.643 72.330 102.810 1.00 19.88 425 PRO A O 1
ATOM 3242 N N A MET A 1 429 ? 25.850 71.000 102.545 0.50 21.43 426 MET A N 1
ATOM 3243 N N B MET A 1 429 ? 25.845 71.005 102.521 0.50 21.32 426 MET A N 1
ATOM 3244 C CA A MET A 1 429 ? 26.608 69.771 102.237 0.50 21.06 426 MET A CA 1
ATOM 3245 C CA B MET A 1 429 ? 26.604 69.776 102.223 0.50 20.87 426 MET A CA 1
ATOM 3246 C C A MET A 1 429 ? 27.663 69.373 103.265 0.50 19.73 426 MET A C 1
ATOM 3247 C C B MET A 1 429 ? 27.672 69.391 103.254 0.50 19.62 426 MET A C 1
ATOM 3248 O O A MET A 1 429 ? 28.587 68.631 102.942 0.50 18.85 426 MET A O 1
ATOM 3249 O O B MET A 1 429 ? 28.607 68.665 102.926 0.50 18.76 426 MET A O 1
ATOM 3258 N N . ALA A 1 430 ? 27.527 69.849 104.497 1.00 19.86 427 ALA A N 1
ATOM 3259 C CA . ALA A 1 430 ? 28.510 69.527 105.560 1.00 18.82 427 ALA A CA 1
ATOM 3260 C C . ALA A 1 430 ? 28.759 68.016 105.702 1.00 18.01 427 ALA A C 1
ATOM 3261 O O . ALA A 1 430 ? 29.885 67.592 105.976 1.00 17.59 427 ALA A O 1
ATOM 3263 N N . SER A 1 431 ? 27.709 67.225 105.487 1.00 17.74 428 SER A N 1
ATOM 3264 C CA . SER A 1 431 ? 27.799 65.766 105.553 1.00 18.13 428 SER A CA 1
ATOM 3265 C C . SER A 1 431 ? 28.852 65.192 104.595 1.00 17.62 428 SER A C 1
ATOM 3266 O O . SER A 1 431 ? 29.456 64.149 104.888 1.00 17.06 428 SER A O 1
ATOM 3269 N N . GLU A 1 432 ? 29.030 65.857 103.446 1.00 16.93 429 GLU A N 1
ATOM 3270 C CA . GLU A 1 432 ? 29.992 65.424 102.441 1.00 16.68 429 GLU A CA 1
ATOM 3271 C C . GLU A 1 432 ? 31.337 66.081 102.687 1.00 16.59 429 GLU A C 1
ATOM 3272 O O . GLU A 1 432 ? 32.352 65.429 102.557 1.00 17.26 429 GLU A O 1
ATOM 3278 N N . LEU A 1 433 ? 31.346 67.345 103.096 1.00 16.96 430 LEU A N 1
ATOM 3279 C CA . LEU A 1 433 ? 32.614 68.034 103.336 1.00 16.74 430 LEU A CA 1
ATOM 3280 C C . LEU A 1 433 ? 33.448 67.402 104.457 1.00 16.76 430 LEU A C 1
ATOM 3281 O O . LEU A 1 433 ? 34.668 67.479 104.438 1.00 16.61 430 LEU A O 1
ATOM 3286 N N . ILE A 1 434 ? 32.791 66.771 105.424 1.00 17.05 431 ILE A N 1
ATOM 3287 C CA . ILE A 1 434 ? 33.506 66.197 106.569 1.00 17.12 431 ILE A CA 1
ATOM 3288 C C . ILE A 1 434 ? 34.430 65.029 106.183 1.00 16.92 431 ILE A C 1
ATOM 3289 O O . ILE A 1 434 ? 35.391 64.756 106.896 1.00 15.98 431 ILE A O 1
ATOM 3294 N N . SER A 1 435 ? 34.185 64.393 105.033 1.00 17.26 432 SER A N 1
ATOM 3295 C CA . SER A 1 435 ? 35.014 63.241 104.615 1.00 18.00 432 SER A CA 1
ATOM 3296 C C . SER A 1 435 ? 36.490 63.622 104.503 1.00 17.54 432 SER A C 1
ATOM 3297 O O . SER A 1 435 ? 37.385 62.836 104.835 1.00 17.54 432 SER A O 1
ATOM 3300 N N . GLU A 1 436 ? 36.725 64.839 104.039 1.00 17.48 433 GLU A N 1
ATOM 3301 C CA . GLU A 1 436 ? 38.082 65.398 103.935 1.00 17.59 433 GLU A CA 1
ATOM 3302 C C . GLU A 1 436 ? 38.751 65.472 105.317 1.00 17.39 433 GLU A C 1
ATOM 3303 O O . GLU A 1 436 ? 39.938 65.162 105.470 1.00 17.53 433 GLU A O 1
ATOM 3309 N N . ALA A 1 437 ? 37.984 65.886 106.317 1.00 16.78 434 ALA A N 1
ATOM 3310 C CA . ALA A 1 437 ? 38.501 65.999 107.672 1.00 17.08 434 ALA A CA 1
ATOM 3311 C C . ALA A 1 437 ? 38.809 64.636 108.252 1.00 16.74 434 ALA A C 1
ATOM 3312 O O . ALA A 1 437 ? 39.833 64.460 108.902 1.00 17.37 434 ALA A O 1
ATOM 3314 N N . VAL A 1 438 ? 37.928 63.663 108.042 1.00 17.01 435 VAL A N 1
ATOM 3315 C CA . VAL A 1 438 ? 38.202 62.321 108.561 1.00 17.68 435 VAL A CA 1
ATOM 3316 C C . VAL A 1 438 ? 39.491 61.776 107.942 1.00 17.57 435 VAL A C 1
ATOM 3317 O O . VAL A 1 438 ? 40.320 61.187 108.638 1.00 17.26 435 VAL A O 1
ATOM 3321 N N . THR A 1 439 ? 39.651 61.991 106.635 1.00 17.10 436 THR A N 1
ATOM 3322 C CA . THR A 1 439 ? 40.833 61.517 105.918 1.00 16.77 436 THR A CA 1
ATOM 3323 C C . THR A 1 439 ? 42.097 62.157 106.490 1.00 16.98 436 THR A C 1
ATOM 3324 O O . THR A 1 439 ? 43.070 61.469 106.741 1.00 17.26 436 THR A O 1
ATOM 3328 N N . ILE A 1 440 ? 42.051 63.458 106.751 1.00 17.09 437 ILE A N 1
ATOM 3329 C CA . ILE A 1 440 ? 43.203 64.155 107.316 1.00 17.90 437 ILE A CA 1
ATOM 3330 C C . ILE A 1 440 ? 43.573 63.540 108.666 1.00 19.29 437 ILE A C 1
ATOM 3331 O O . ILE A 1 440 ? 44.745 63.291 108.925 1.00 20.14 437 ILE A O 1
ATOM 3336 N N . MET A 1 441 ? 42.566 63.259 109.499 1.00 20.07 438 MET A N 1
ATOM 3337 C CA . MET A 1 441 ? 42.810 62.705 110.841 1.00 20.95 438 MET A CA 1
ATOM 3338 C C . MET A 1 441 ? 43.352 61.283 110.797 1.00 21.50 438 MET A C 1
ATOM 3339 O O . MET A 1 441 ? 44.207 60.931 111.603 1.00 20.97 438 MET A O 1
ATOM 3344 N N . GLU A 1 442 ? 42.884 60.489 109.837 1.00 21.82 439 GLU A N 1
ATOM 3345 C CA . GLU A 1 442 ? 43.406 59.132 109.662 1.00 23.85 439 GLU A CA 1
ATOM 3346 C C . GLU A 1 442 ? 44.891 59.124 109.237 1.00 23.63 439 GLU A C 1
ATOM 3347 O O . GLU A 1 442 ? 45.619 58.184 109.558 1.00 24.65 439 GLU A O 1
ATOM 3353 N N . PHE A 1 443 ? 45.331 60.173 108.539 1.00 23.38 440 PHE A N 1
ATOM 3354 C CA . PHE A 1 443 ? 46.756 60.344 108.177 1.00 23.24 440 PHE A CA 1
ATOM 3355 C C . PHE A 1 443 ? 47.526 61.174 109.244 1.00 24.20 440 PHE A C 1
ATOM 3356 O O . PHE A 1 443 ? 48.708 61.477 109.063 1.00 24.10 440 PHE A O 1
ATOM 3364 N N . ARG A 1 444 ? 46.871 61.476 110.374 1.00 24.09 441 ARG A N 1
ATOM 3365 C CA . ARG A 1 444 ? 47.453 62.326 111.424 1.00 25.12 441 ARG A CA 1
ATOM 3366 C C . ARG A 1 444 ? 48.026 63.608 110.810 1.00 23.50 441 ARG A C 1
ATOM 3367 O O . ARG A 1 444 ? 49.122 64.059 111.163 1.00 23.36 441 ARG A O 1
ATOM 3375 N N . GLY A 1 445 ? 47.259 64.175 109.874 1.00 21.77 442 GLY A N 1
ATOM 3376 C CA . GLY A 1 445 ? 47.659 65.389 109.174 1.00 21.73 442 GLY A CA 1
ATOM 3377 C C . GLY A 1 445 ? 47.531 66.635 110.024 1.00 21.38 442 GLY A C 1
ATOM 3378 O O . GLY A 1 445 ? 46.854 66.622 111.068 1.00 20.97 442 GLY A O 1
ATOM 3379 N N . ALA A 1 446 ? 48.161 67.708 109.547 1.00 20.75 443 ALA A N 1
ATOM 3380 C CA . ALA A 1 446 ? 48.158 69.013 110.214 1.00 20.77 443 ALA A CA 1
ATOM 3381 C C . ALA A 1 446 ? 47.250 70.044 109.534 1.00 19.86 443 ALA A C 1
ATOM 3382 O O . ALA A 1 446 ? 46.847 69.881 108.384 1.00 19.53 443 ALA A O 1
ATOM 3384 N N . ALA A 1 447 ? 46.939 71.117 110.260 1.00 19.75 444 ALA A N 1
ATOM 3385 C CA . ALA A 1 447 ? 46.157 72.218 109.712 1.00 19.71 444 ALA A CA 1
ATOM 3386 C C . ALA A 1 447 ? 46.873 72.778 108.485 1.00 20.19 444 ALA A C 1
ATOM 3387 O O . ALA A 1 447 ? 46.245 73.075 107.474 1.00 19.44 444 ALA A O 1
ATOM 3389 N N . GLU A 1 448 ? 48.196 72.889 108.571 1.00 22.03 445 GLU A N 1
ATOM 3390 C CA . GLU A 1 448 ? 49.003 73.403 107.455 1.00 23.30 445 GLU A CA 1
ATOM 3391 C C . GLU A 1 448 ? 48.889 72.493 106.212 1.00 22.35 445 GLU A C 1
ATOM 3392 O O . GLU A 1 448 ? 48.988 72.986 105.087 1.00 22.56 445 GLU A O 1
ATOM 3398 N N . ASP A 1 449 ? 48.677 71.189 106.419 1.00 21.14 446 ASP A N 1
ATOM 3399 C CA . ASP A 1 449 ? 48.493 70.252 105.301 1.00 20.94 446 ASP A CA 1
ATOM 3400 C C . ASP A 1 449 ? 47.187 70.596 104.591 1.00 20.05 446 ASP A C 1
ATOM 3401 O O . ASP A 1 449 ? 47.165 70.722 103.381 1.00 19.43 446 ASP A O 1
ATOM 3406 N N . ILE A 1 450 ? 46.101 70.752 105.347 1.00 19.69 447 ILE A N 1
ATOM 3407 C CA . ILE A 1 450 ? 44.821 71.126 104.749 1.00 19.46 447 ILE A CA 1
ATOM 3408 C C . ILE A 1 450 ? 44.968 72.439 103.975 1.00 20.25 447 ILE A C 1
ATOM 3409 O O . ILE A 1 450 ? 44.481 72.568 102.852 1.00 18.60 447 ILE A O 1
ATOM 3414 N N . ALA A 1 451 ? 45.655 73.397 104.600 1.00 21.18 448 ALA A N 1
ATOM 3415 C CA . ALA A 1 451 ? 45.864 74.707 104.009 1.00 22.83 448 ALA A CA 1
ATOM 3416 C C . ALA A 1 451 ? 46.657 74.686 102.704 1.00 23.97 448 ALA A C 1
ATOM 3417 O O . ALA A 1 451 ? 46.362 75.474 101.807 1.00 25.31 448 ALA A O 1
ATOM 3419 N N A ARG A 1 452 ? 47.655 73.802 102.598 0.50 24.80 449 ARG A N 1
ATOM 3420 N N B ARG A 1 452 ? 47.646 73.798 102.618 0.50 24.45 449 ARG A N 1
ATOM 3421 C CA A ARG A 1 452 ? 48.486 73.725 101.385 0.50 24.90 449 ARG A CA 1
ATOM 3422 C CA B ARG A 1 452 ? 48.496 73.676 101.430 0.50 24.36 449 ARG A CA 1
ATOM 3423 C C A ARG A 1 452 ? 47.839 72.924 100.263 0.50 23.68 449 ARG A C 1
ATOM 3424 C C B ARG A 1 452 ? 47.950 72.798 100.313 0.50 23.43 449 ARG A C 1
ATOM 3425 O O A ARG A 1 452 ? 48.200 73.103 99.099 0.50 24.30 449 ARG A O 1
ATOM 3426 O O B ARG A 1 452 ? 48.512 72.777 99.219 0.50 24.15 449 ARG A O 1
ATOM 3441 N N . ILE A 1 453 ? 46.887 72.055 100.601 1.00 22.21 450 ILE A N 1
ATOM 3442 C CA . ILE A 1 453 ? 46.238 71.204 99.601 1.00 21.79 450 ILE A CA 1
ATOM 3443 C C . ILE A 1 453 ? 45.359 72.062 98.690 1.00 20.33 450 ILE A C 1
ATOM 3444 O O . ILE A 1 453 ? 44.596 72.913 99.161 1.00 18.98 450 ILE A O 1
ATOM 3449 N N . CYS A 1 454 ? 45.499 71.858 97.385 1.00 20.50 451 CYS A N 1
ATOM 3450 C CA . CYS A 1 454 ? 44.725 72.648 96.418 1.00 20.25 451 CYS A CA 1
ATOM 3451 C C . CYS A 1 454 ? 43.253 72.248 96.497 1.00 19.12 451 CYS A C 1
ATOM 3452 O O . CYS A 1 454 ? 42.940 71.072 96.424 1.00 21.07 451 CYS A O 1
ATOM 3455 N N . HIS A 1 455 ? 42.367 73.218 96.716 1.00 17.91 452 HIS A N 1
ATOM 3456 C CA . HIS A 1 455 ? 40.931 72.968 96.719 1.00 16.68 452 HIS A CA 1
ATOM 3457 C C . HIS A 1 455 ? 40.355 73.649 95.485 1.00 16.72 452 HIS A C 1
ATOM 3458 O O . HIS A 1 455 ? 40.676 74.800 95.185 1.00 17.26 452 HIS A O 1
ATOM 3465 N N . ALA A 1 456 ? 39.531 72.924 94.741 1.00 16.12 453 ALA A N 1
ATOM 3466 C CA . ALA A 1 456 ? 38.918 73.473 93.540 1.00 15.98 453 ALA A CA 1
ATOM 3467 C C . ALA A 1 456 ? 38.071 74.708 93.844 1.00 15.84 453 ALA A C 1
ATOM 3468 O O . ALA A 1 456 ? 37.377 74.751 94.838 1.00 15.74 453 ALA A O 1
ATOM 3470 N N . HIS A 1 457 ? 38.159 75.705 92.965 1.00 16.55 454 HIS A N 1
ATOM 3471 C CA . HIS A 1 457 ? 37.374 76.937 93.095 1.00 16.91 454 HIS A CA 1
ATOM 3472 C C . HIS A 1 457 ? 36.365 76.989 91.955 1.00 17.40 454 HIS A C 1
ATOM 3473 O O . HIS A 1 457 ? 36.763 76.825 90.803 1.00 18.94 454 HIS A O 1
ATOM 3480 N N . PRO A 1 458 ? 35.080 77.253 92.220 1.00 17.30 455 PRO A N 1
ATOM 3481 C CA . PRO A 1 458 ? 34.533 77.495 93.539 1.00 16.90 455 PRO A CA 1
ATOM 3482 C C . PRO A 1 458 ? 33.865 76.253 94.113 1.00 16.61 455 PRO A C 1
ATOM 3483 O O . PRO A 1 458 ? 33.024 75.639 93.449 1.00 17.05 455 PRO A O 1
ATOM 3487 N N . THR A 1 459 ? 34.263 75.873 95.324 1.00 15.98 456 THR A N 1
ATOM 3488 C CA . THR A 1 459 ? 33.633 74.754 96.029 1.00 15.79 456 THR A CA 1
ATOM 3489 C C . THR A 1 459 ? 33.494 75.067 97.519 1.00 15.38 456 THR A C 1
ATOM 3490 O O . THR A 1 459 ? 34.274 75.817 98.091 1.00 15.12 456 THR A O 1
ATOM 3494 N N . LEU A 1 460 ? 32.476 74.486 98.137 1.00 15.65 457 LEU A N 1
ATOM 3495 C CA . LEU A 1 460 ? 32.256 74.636 99.573 1.00 15.91 457 LEU A CA 1
ATOM 3496 C C . LEU A 1 460 ? 33.456 74.116 100.357 1.00 15.96 457 LEU A C 1
ATOM 3497 O O . LEU A 1 460 ? 33.770 74.641 101.435 1.00 16.06 457 LEU A O 1
ATOM 3502 N N A SER A 1 461 ? 34.136 73.109 99.800 0.60 15.71 458 SER A N 1
ATOM 3503 N N B SER A 1 461 ? 34.141 73.105 99.810 0.40 15.39 458 SER A N 1
ATOM 3504 C CA A SER A 1 461 ? 35.319 72.520 100.435 0.60 16.00 458 SER A CA 1
ATOM 3505 C CA B SER A 1 461 ? 35.320 72.528 100.465 0.40 15.27 458 SER A CA 1
ATOM 3506 C C A SER A 1 461 ? 36.430 73.542 100.684 0.60 15.89 458 SER A C 1
ATOM 3507 C C B SER A 1 461 ? 36.403 73.568 100.725 0.40 15.41 458 SER A C 1
ATOM 3508 O O A SER A 1 461 ? 37.304 73.324 101.533 0.60 16.01 458 SER A O 1
ATOM 3509 O O B SER A 1 461 ? 37.232 73.390 101.625 0.40 15.43 458 SER A O 1
ATOM 3514 N N . GLU A 1 462 ? 36.404 74.645 99.935 1.00 15.69 459 GLU A N 1
ATOM 3515 C CA . GLU A 1 462 ? 37.378 75.725 100.121 1.00 15.78 459 GLU A CA 1
ATOM 3516 C C . GLU A 1 462 ? 37.270 76.324 101.537 1.00 15.99 459 GLU A C 1
ATOM 3517 O O . GLU A 1 462 ? 38.259 76.815 102.086 1.00 15.82 459 GLU A O 1
ATOM 3523 N N . ALA A 1 463 ? 36.069 76.288 102.115 1.00 15.93 460 ALA A N 1
ATOM 3524 C CA . ALA A 1 463 ? 35.844 76.792 103.478 1.00 16.66 460 ALA A CA 1
ATOM 3525 C C . ALA A 1 463 ? 36.661 75.991 104.502 1.00 16.34 460 ALA A C 1
ATOM 3526 O O . ALA A 1 463 ? 37.087 76.553 105.507 1.00 17.63 460 ALA A O 1
ATOM 3528 N N . VAL A 1 464 ? 36.892 74.701 104.235 1.00 16.31 461 VAL A N 1
ATOM 3529 C CA . VAL A 1 464 ? 37.687 73.862 105.146 1.00 16.96 461 VAL A CA 1
ATOM 3530 C C . VAL A 1 464 ? 39.149 74.312 105.066 1.00 17.24 461 VAL A C 1
ATOM 3531 O O . VAL A 1 464 ? 39.821 74.437 106.099 1.00 17.20 461 VAL A O 1
ATOM 3535 N N . LYS A 1 465 ? 39.629 74.552 103.841 1.00 17.28 462 LYS A N 1
ATOM 3536 C CA . LYS A 1 465 ? 40.996 75.068 103.610 1.00 17.53 462 LYS A CA 1
ATOM 3537 C C . LYS A 1 465 ? 41.211 76.419 104.313 1.00 18.08 462 LYS A C 1
ATOM 3538 O O . LYS A 1 465 ? 42.248 76.656 104.955 1.00 17.02 462 LYS A O 1
ATOM 3544 N N . GLU A 1 466 ? 40.246 77.311 104.148 1.00 16.96 463 GLU A N 1
ATOM 3545 C CA . GLU A 1 466 ? 40.326 78.636 104.761 1.00 18.13 463 GLU A CA 1
ATOM 3546 C C . GLU A 1 466 ? 40.272 78.549 106.282 1.00 17.57 463 GLU A C 1
ATOM 3547 O O . GLU A 1 466 ? 40.918 79.352 106.965 1.00 16.94 463 GLU A O 1
ATOM 3553 N N . ALA A 1 467 ? 39.496 77.595 106.820 1.00 16.73 464 ALA A N 1
ATOM 3554 C CA . ALA A 1 467 ? 39.443 77.433 108.284 1.00 17.35 464 ALA A CA 1
ATOM 3555 C C . ALA A 1 467 ? 40.821 76.977 108.769 1.00 17.52 464 ALA A C 1
ATOM 3556 O O . ALA A 1 467 ? 41.273 77.371 109.846 1.00 18.50 464 ALA A O 1
ATOM 3558 N N . ALA A 1 468 ? 41.475 76.125 107.979 1.00 16.91 465 ALA A N 1
ATOM 3559 C CA . ALA A 1 468 ? 42.826 75.673 108.321 1.00 16.92 465 ALA A CA 1
ATOM 3560 C C . ALA A 1 468 ? 43.800 76.847 108.261 1.00 17.31 465 ALA A C 1
ATOM 3561 O O . ALA A 1 468 ? 44.737 76.916 109.052 1.00 18.35 465 ALA A O 1
ATOM 3563 N N . LEU A 1 469 ? 43.603 77.749 107.300 1.00 17.38 466 LEU A N 1
ATOM 3564 C CA . LEU A 1 469 ? 44.458 78.947 107.224 1.00 17.81 466 LEU A CA 1
ATOM 3565 C C . LEU A 1 469 ? 44.217 79.829 108.450 1.00 18.20 466 LEU A C 1
ATOM 3566 O O . LEU A 1 469 ? 45.156 80.434 108.977 1.00 18.97 466 LEU A O 1
ATOM 3571 N N . ALA A 1 470 ? 42.966 79.899 108.891 1.00 17.77 467 ALA A N 1
ATOM 3572 C CA . ALA A 1 470 ? 42.591 80.676 110.083 1.00 19.07 467 ALA A CA 1
ATOM 3573 C C . ALA A 1 470 ? 43.310 80.184 111.366 1.00 19.97 467 ALA A C 1
ATOM 3574 O O . ALA A 1 470 ? 43.589 80.980 112.257 1.00 21.00 467 ALA A O 1
ATOM 3576 N N . VAL A 1 471 ? 43.608 78.884 111.441 1.00 19.46 468 VAL A N 1
ATOM 3577 C CA . VAL A 1 471 ? 44.345 78.320 112.584 1.00 20.06 468 VAL A CA 1
ATOM 3578 C C . VAL A 1 471 ? 45.676 79.044 112.737 1.00 20.58 468 VAL A C 1
ATOM 3579 O O . VAL A 1 471 ? 46.106 79.322 113.858 1.00 21.20 468 VAL A O 1
ATOM 3583 N N . ASP A 1 472 ? 46.288 79.384 111.602 1.00 20.09 469 ASP A N 1
ATOM 3584 C CA . ASP A 1 472 ? 47.570 80.081 111.577 1.00 21.05 469 ASP A CA 1
ATOM 3585 C C . ASP A 1 472 ? 47.382 81.586 111.342 1.00 21.65 469 ASP A C 1
ATOM 3586 O O . ASP A 1 472 ? 48.330 82.295 110.946 1.00 21.73 469 ASP A O 1
ATOM 3591 N N . LYS A 1 473 ? 46.165 82.067 111.612 1.00 21.02 470 LYS A N 1
ATOM 3592 C CA . LYS A 1 473 ? 45.814 83.475 111.479 1.00 21.94 470 LYS A CA 1
ATOM 3593 C C . LYS A 1 473 ? 46.198 84.079 110.131 1.00 21.49 470 LYS A C 1
ATOM 3594 O O . LYS A 1 473 ? 46.744 85.189 110.076 1.00 21.61 470 LYS A O 1
ATOM 3600 N N . ARG A 1 474 ? 45.926 83.344 109.049 1.00 20.35 471 ARG A N 1
ATOM 3601 C CA . ARG A 1 474 ? 46.230 83.854 107.712 1.00 20.93 471 ARG A CA 1
ATOM 3602 C C . ARG A 1 474 ? 45.200 83.496 106.645 1.00 20.08 471 ARG A C 1
ATOM 3603 O O . ARG A 1 474 ? 45.535 83.079 105.526 1.00 18.85 471 ARG A O 1
ATOM 3611 N N A THR A 1 475 ? 43.925 83.631 107.010 0.60 20.29 472 THR A N 1
ATOM 3612 N N B THR A 1 475 ? 43.939 83.708 107.002 0.40 19.80 472 THR A N 1
ATOM 3613 C CA A THR A 1 475 ? 42.853 83.409 106.056 0.60 19.77 472 THR A CA 1
ATOM 3614 C CA B THR A 1 475 ? 42.825 83.484 106.112 0.40 19.02 472 THR A CA 1
ATOM 3615 C C A THR A 1 475 ? 43.070 84.396 104.917 0.60 19.51 472 THR A C 1
ATOM 3616 C C B THR A 1 475 ? 43.012 84.437 104.926 0.40 19.21 472 THR A C 1
ATOM 3617 O O A THR A 1 475 ? 43.545 85.502 105.127 0.60 19.54 472 THR A O 1
ATOM 3618 O O B THR A 1 475 ? 43.419 85.577 105.119 0.40 19.60 472 THR A O 1
ATOM 3625 N N . LEU A 1 476 ? 42.746 83.965 103.708 1.00 19.29 473 LEU A N 1
ATOM 3626 C CA . LEU A 1 476 ? 42.905 84.804 102.518 1.00 19.40 473 LEU A CA 1
ATOM 3627 C C . LEU A 1 476 ? 41.647 85.562 102.145 1.00 19.69 473 LEU A C 1
ATOM 3628 O O . LEU A 1 476 ? 41.711 86.757 101.858 1.00 20.34 473 LEU A O 1
ATOM 3633 N N . ASN A 1 477 ? 40.506 84.869 102.160 1.00 19.44 474 ASN A N 1
ATOM 3634 C CA . ASN A 1 477 ? 39.232 85.443 101.713 1.00 20.39 474 ASN A CA 1
ATOM 3635 C C . ASN A 1 477 ? 38.287 85.985 102.784 1.00 21.51 474 ASN A C 1
ATOM 3636 O O . ASN A 1 477 ? 37.116 86.261 102.506 1.00 21.10 474 ASN A O 1
ATOM 3641 N N . PHE A 1 478 ? 38.814 86.146 103.991 1.00 22.28 475 PHE A N 1
ATOM 3642 C CA . PHE A 1 478 ? 38.093 86.783 105.071 1.00 24.42 475 PHE A CA 1
ATOM 3643 C C . PHE A 1 478 ? 39.097 87.685 105.780 1.00 25.11 475 PHE A C 1
ATOM 3644 O O . PHE A 1 478 ? 40.288 87.360 105.836 1.00 24.11 475 PHE A O 1
ATOM 3653 N N . LYS B 1 6 ? 54.397 106.398 93.781 1.00 42.25 3 LYS B N 1
ATOM 3654 C CA . LYS B 1 6 ? 54.858 105.994 95.137 1.00 41.37 3 LYS B CA 1
ATOM 3655 C C . LYS B 1 6 ? 55.602 104.647 95.044 1.00 37.35 3 LYS B C 1
ATOM 3656 O O . LYS B 1 6 ? 55.464 103.908 94.058 1.00 33.89 3 LYS B O 1
ATOM 3662 N N . GLN B 1 7 ? 56.402 104.368 96.070 1.00 34.15 4 GLN B N 1
ATOM 3663 C CA . GLN B 1 7 ? 57.243 103.175 96.151 1.00 32.43 4 GLN B CA 1
ATOM 3664 C C . GLN B 1 7 ? 56.560 102.030 96.892 1.00 28.89 4 GLN B C 1
ATOM 3665 O O . GLN B 1 7 ? 55.956 102.241 97.941 1.00 27.79 4 GLN B O 1
ATOM 3671 N N . PHE B 1 8 ? 56.714 100.821 96.351 1.00 25.66 5 PHE B N 1
ATOM 3672 C CA . PHE B 1 8 ? 56.147 99.602 96.920 1.00 23.73 5 PHE B CA 1
ATOM 3673 C C . PHE B 1 8 ? 57.144 98.445 96.845 1.00 23.40 5 PHE B C 1
ATOM 3674 O O . PHE B 1 8 ? 58.045 98.431 95.996 1.00 24.76 5 PHE B O 1
ATOM 3682 N N . ASP B 1 9 ? 56.977 97.454 97.718 1.00 21.59 6 ASP B N 1
ATOM 3683 C CA . ASP B 1 9 ? 57.811 96.265 97.638 1.00 20.81 6 ASP B CA 1
ATOM 3684 C C . ASP B 1 9 ? 57.361 95.426 96.439 1.00 20.52 6 ASP B C 1
ATOM 3685 O O . ASP B 1 9 ? 58.193 94.900 95.691 1.00 19.30 6 ASP B O 1
ATOM 3690 N N . VAL B 1 10 ? 56.032 95.332 96.265 1.00 19.69 7 VAL B N 1
ATOM 3691 C CA . VAL B 1 10 ? 55.433 94.547 95.198 1.00 19.40 7 VAL B CA 1
ATOM 3692 C C . VAL B 1 10 ? 54.314 95.294 94.452 1.00 18.99 7 VAL B C 1
ATOM 3693 O O . VAL B 1 10 ? 53.431 95.908 95.077 1.00 18.90 7 VAL B O 1
ATOM 3697 N N . VAL B 1 11 ? 54.372 95.252 93.124 1.00 18.07 8 VAL B N 1
ATOM 3698 C CA . VAL B 1 11 ? 53.298 95.762 92.296 1.00 17.56 8 VAL B CA 1
ATOM 3699 C C . VAL B 1 11 ? 52.760 94.553 91.568 1.00 16.82 8 VAL B C 1
ATOM 3700 O O . VAL B 1 11 ? 53.517 93.850 90.893 1.00 16.33 8 VAL B O 1
ATOM 3704 N N . VAL B 1 12 ? 51.461 94.302 91.749 1.00 15.98 9 VAL B N 1
ATOM 3705 C CA . VAL B 1 12 ? 50.756 93.195 91.122 1.00 15.71 9 VAL B CA 1
ATOM 3706 C C . VAL B 1 12 ? 49.879 93.787 90.023 1.00 15.68 9 VAL B C 1
ATOM 3707 O O . VAL B 1 12 ? 49.063 94.657 90.296 1.00 15.33 9 VAL B O 1
ATOM 3711 N N . ILE B 1 13 ? 50.064 93.316 88.788 1.00 15.64 10 ILE B N 1
ATOM 3712 C CA . ILE B 1 13 ? 49.283 93.801 87.661 1.00 15.36 10 ILE B CA 1
ATOM 3713 C C . ILE B 1 13 ? 48.194 92.771 87.406 1.00 14.95 10 ILE B C 1
ATOM 3714 O O . ILE B 1 13 ? 48.465 91.695 86.879 1.00 15.02 10 ILE B O 1
ATOM 3719 N N . GLY B 1 14 ? 46.971 93.117 87.795 1.00 14.75 11 GLY B N 1
ATOM 3720 C CA . GLY B 1 14 ? 45.818 92.228 87.650 1.00 14.49 11 GLY B CA 1
ATOM 3721 C C . GLY B 1 14 ? 45.232 91.878 89.002 1.00 14.53 11 GLY B C 1
ATOM 3722 O O . GLY B 1 14 ? 45.989 91.617 89.954 1.00 14.60 11 GLY B O 1
ATOM 3723 N N . ALA B 1 15 ? 43.888 91.844 89.083 1.00 14.37 12 ALA B N 1
ATOM 3724 C CA . ALA B 1 15 ? 43.172 91.519 90.334 1.00 14.12 12 ALA B CA 1
ATOM 3725 C C . ALA B 1 15 ? 42.199 90.367 90.150 1.00 14.31 12 ALA B C 1
ATOM 3726 O O . ALA B 1 15 ? 41.120 90.339 90.752 1.00 14.35 12 ALA B O 1
ATOM 3728 N N . GLY B 1 16 ? 42.590 89.429 89.290 1.00 13.92 13 GLY B N 1
ATOM 3729 C CA . GLY B 1 16 ? 41.851 88.200 89.112 1.00 14.44 13 GLY B CA 1
ATOM 3730 C C . GLY B 1 16 ? 42.370 87.261 90.196 1.00 14.95 13 GLY B C 1
ATOM 3731 O O . GLY B 1 16 ? 43.228 87.646 90.999 1.00 14.94 13 GLY B O 1
ATOM 3732 N N . PRO B 1 17 ? 41.880 86.015 90.217 1.00 14.87 14 PRO B N 1
ATOM 3733 C CA . PRO B 1 17 ? 42.318 85.036 91.224 1.00 15.47 14 PRO B CA 1
ATOM 3734 C C . PRO B 1 17 ? 43.830 85.014 91.507 1.00 15.87 14 PRO B C 1
ATOM 3735 O O . PRO B 1 17 ? 44.229 84.959 92.657 1.00 16.33 14 PRO B O 1
ATOM 3739 N N . GLY B 1 18 ? 44.663 85.083 90.476 1.00 15.63 15 GLY B N 1
ATOM 3740 C CA . GLY B 1 18 ? 46.096 85.026 90.679 1.00 15.55 15 GLY B CA 1
ATOM 3741 C C . GLY B 1 18 ? 46.669 86.263 91.331 1.00 15.44 15 GLY B C 1
ATOM 3742 O O . GLY B 1 18 ? 47.434 86.178 92.293 1.00 15.01 15 GLY B O 1
ATOM 3743 N N . GLY B 1 19 ? 46.273 87.418 90.816 1.00 14.49 16 GLY B N 1
ATOM 3744 C CA . GLY B 1 19 ? 46.787 88.681 91.300 1.00 14.55 16 GLY B CA 1
ATOM 3745 C C . GLY B 1 19 ? 46.235 89.148 92.643 1.00 14.24 16 GLY B C 1
ATOM 3746 O O . GLY B 1 19 ? 47.000 89.590 93.493 1.00 13.70 16 GLY B O 1
ATOM 3747 N N . TYR B 1 20 ? 44.931 89.032 92.858 1.00 14.10 17 TYR B N 1
ATOM 3748 C CA . TYR B 1 20 ? 44.356 89.500 94.137 1.00 14.52 17 TYR B CA 1
ATOM 3749 C C . TYR B 1 20 ? 44.846 88.660 95.312 1.00 14.48 17 TYR B C 1
ATOM 3750 O O . TYR B 1 20 ? 45.078 89.187 96.395 1.00 14.44 17 TYR B O 1
ATOM 3759 N N . ILE B 1 21 ? 45.055 87.360 95.082 1.00 14.76 18 ILE B N 1
ATOM 3760 C CA . ILE B 1 21 ? 45.563 86.466 96.128 1.00 15.33 18 ILE B CA 1
ATOM 3761 C C . ILE B 1 21 ? 47.058 86.708 96.331 1.00 15.16 18 ILE B C 1
ATOM 3762 O O . ILE B 1 21 ? 47.529 86.757 97.472 1.00 15.13 18 ILE B O 1
ATOM 3767 N N . ALA B 1 22 ? 47.794 86.913 95.240 1.00 14.72 19 ALA B N 1
ATOM 3768 C CA . ALA B 1 22 ? 49.207 87.211 95.351 1.00 14.73 19 ALA B CA 1
ATOM 3769 C C . ALA B 1 22 ? 49.398 88.467 96.182 1.00 15.09 19 ALA B C 1
ATOM 3770 O O . ALA B 1 22 ? 50.294 88.532 97.031 1.00 15.42 19 ALA B O 1
ATOM 3772 N N . ALA B 1 23 ? 48.551 89.465 95.940 1.00 14.56 20 ALA B N 1
ATOM 3773 C CA . ALA B 1 23 ? 48.615 90.722 96.677 1.00 15.00 20 ALA B CA 1
ATOM 3774 C C . ALA B 1 23 ? 48.325 90.535 98.172 1.00 15.14 20 ALA B C 1
ATOM 3775 O O . ALA B 1 23 ? 49.073 91.010 99.017 1.00 15.96 20 ALA B O 1
ATOM 3777 N N . ILE B 1 24 ? 47.246 89.826 98.485 1.00 15.00 21 ILE B N 1
ATOM 3778 C CA . ILE B 1 24 ? 46.886 89.558 99.868 1.00 15.29 21 ILE B CA 1
ATOM 3779 C C . ILE B 1 24 ? 47.976 88.764 100.573 1.00 15.84 21 ILE B C 1
ATOM 3780 O O . ILE B 1 24 ? 48.367 89.131 101.681 1.00 16.40 21 ILE B O 1
ATOM 3785 N N . ARG B 1 25 ? 48.485 87.707 99.935 1.00 15.54 22 ARG B N 1
ATOM 3786 C CA . ARG B 1 25 ? 49.523 86.880 100.558 1.00 15.75 22 ARG B CA 1
ATOM 3787 C C . ARG B 1 25 ? 50.797 87.690 100.820 1.00 16.12 22 ARG B C 1
ATOM 3788 O O . ARG B 1 25 ? 51.421 87.547 101.886 1.00 16.02 22 ARG B O 1
ATOM 3796 N N . ALA B 1 26 ? 51.155 88.545 99.866 1.00 15.74 23 ALA B N 1
ATOM 3797 C CA . ALA B 1 26 ? 52.339 89.398 100.008 1.00 16.27 23 ALA B CA 1
ATOM 3798 C C . ALA B 1 26 ? 52.156 90.366 101.173 1.00 16.49 23 ALA B C 1
ATOM 3799 O O . ALA B 1 26 ? 53.106 90.625 101.904 1.00 16.91 23 ALA B O 1
ATOM 3801 N N . ALA B 1 27 ? 50.940 90.901 101.328 1.00 16.69 24 ALA B N 1
ATOM 3802 C CA . ALA B 1 27 ? 50.630 91.812 102.440 1.00 17.22 24 ALA B CA 1
ATOM 3803 C C . ALA B 1 27 ? 50.731 91.070 103.781 1.00 17.79 24 ALA B C 1
ATOM 3804 O O . ALA B 1 27 ? 51.276 91.614 104.763 1.00 18.08 24 ALA B O 1
ATOM 3806 N N . GLN B 1 28 ? 50.231 89.832 103.826 1.00 17.39 25 GLN B N 1
ATOM 3807 C CA . GLN B 1 28 ? 50.333 89.015 105.053 1.00 18.02 25 GLN B CA 1
ATOM 3808 C C . GLN B 1 28 ? 51.804 88.855 105.461 1.00 18.07 25 GLN B C 1
ATOM 3809 O O . GLN B 1 28 ? 52.155 88.906 106.642 1.00 18.04 25 GLN B O 1
ATOM 3815 N N . LEU B 1 29 ? 52.656 88.690 104.456 1.00 18.54 26 LEU B N 1
ATOM 3816 C CA . LEU B 1 29 ? 54.098 88.513 104.652 1.00 19.19 26 LEU B CA 1
ATOM 3817 C C . LEU B 1 29 ? 54.839 89.821 104.932 1.00 19.64 26 LEU B C 1
ATOM 3818 O O . LEU B 1 29 ? 56.079 89.857 104.951 1.00 19.72 26 LEU B O 1
ATOM 3823 N N . GLY B 1 30 ? 54.087 90.897 105.145 1.00 19.99 27 GLY B N 1
ATOM 3824 C CA . GLY B 1 30 ? 54.671 92.163 105.564 1.00 20.78 27 GLY B CA 1
ATOM 3825 C C . GLY B 1 30 ? 55.119 93.142 104.505 1.00 21.36 27 GLY B C 1
ATOM 3826 O O . GLY B 1 30 ? 55.775 94.135 104.827 1.00 21.13 27 GLY B O 1
ATOM 3827 N N . MET B 1 31 ? 54.733 92.905 103.259 1.00 21.68 28 MET B N 1
ATOM 3828 C CA . MET B 1 31 ? 55.143 93.784 102.172 1.00 23.44 28 MET B CA 1
ATOM 3829 C C . MET B 1 31 ? 54.128 94.881 101.866 1.00 22.46 28 MET B C 1
ATOM 3830 O O . MET B 1 31 ? 52.936 94.715 102.118 1.00 22.37 28 MET B O 1
ATOM 3835 N N . SER B 1 32 ? 54.625 96.024 101.382 1.00 21.98 29 SER B N 1
ATOM 3836 C CA . SER B 1 32 ? 53.758 97.105 100.913 1.00 22.18 29 SER B CA 1
ATOM 3837 C C . SER B 1 32 ? 53.444 96.668 99.497 1.00 21.04 29 SER B C 1
ATOM 3838 O O . SER B 1 32 ? 54.360 96.398 98.711 1.00 20.76 29 SER B O 1
ATOM 3841 N N . VAL B 1 33 ? 52.162 96.555 99.202 1.00 20.45 30 VAL B N 1
ATOM 3842 C CA . VAL B 1 33 ? 51.698 96.050 97.928 1.00 19.61 30 VAL B CA 1
ATOM 3843 C C . VAL B 1 33 ? 50.745 96.989 97.225 1.00 19.50 30 VAL B C 1
ATOM 3844 O O . VAL B 1 33 ? 49.895 97.615 97.863 1.00 19.05 30 VAL B O 1
ATOM 3848 N N . ALA B 1 34 ? 50.910 97.080 95.903 1.00 19.12 31 ALA B N 1
ATOM 3849 C CA . ALA B 1 34 ? 50.005 97.823 95.060 1.00 18.77 31 ALA B CA 1
ATOM 3850 C C . ALA 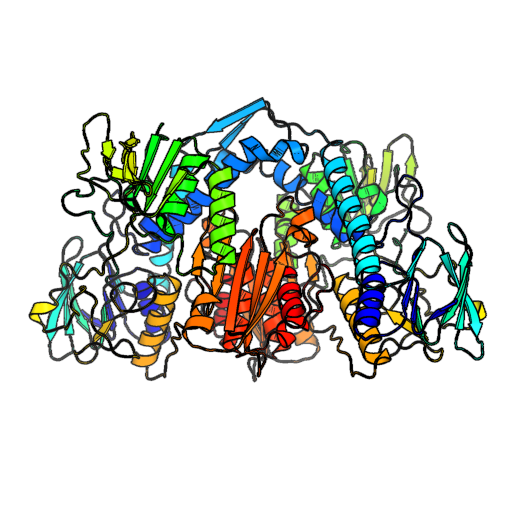B 1 34 ? 49.431 96.785 94.103 1.00 18.34 31 ALA B C 1
ATOM 3851 O O . ALA B 1 34 ? 50.155 95.889 93.647 1.00 18.10 31 ALA B O 1
ATOM 3853 N N . CYS B 1 35 ? 48.127 96.850 93.870 1.00 17.55 32 CYS B N 1
ATOM 3854 C CA . CYS B 1 35 ? 47.471 95.966 92.910 1.00 16.94 32 CYS B CA 1
ATOM 3855 C C . CYS B 1 35 ? 46.719 96.872 91.944 1.00 16.65 32 CYS B C 1
ATOM 3856 O O . CYS B 1 35 ? 45.892 97.669 92.357 1.00 16.59 32 CYS B O 1
ATOM 3859 N N . ILE B 1 36 ? 47.060 96.757 90.665 1.00 16.34 33 ILE B N 1
ATOM 3860 C CA . ILE B 1 36 ? 46.487 97.548 89.570 1.00 16.61 33 ILE B CA 1
ATOM 3861 C C . ILE B 1 36 ? 45.571 96.638 88.763 1.00 16.22 33 ILE B C 1
ATOM 3862 O O . ILE B 1 36 ? 45.986 95.548 88.378 1.00 16.18 33 ILE B O 1
ATOM 3867 N N . ASP B 1 37 ? 44.345 97.079 88.498 1.00 16.23 34 ASP B N 1
ATOM 3868 C CA . ASP B 1 37 ? 43.406 96.268 87.714 1.00 16.19 34 ASP B CA 1
ATOM 3869 C C . ASP B 1 37 ? 42.485 97.179 86.951 1.00 16.87 34 ASP B C 1
ATOM 3870 O O . ASP B 1 37 ? 41.945 98.137 87.510 1.00 17.32 34 ASP B O 1
ATOM 3875 N N . ALA B 1 38 ? 42.274 96.851 85.681 1.00 16.97 35 ALA B N 1
ATOM 3876 C CA . ALA B 1 38 ? 41.484 97.691 84.784 1.00 17.77 35 ALA B CA 1
ATOM 3877 C C . ALA B 1 38 ? 40.028 97.317 84.620 1.00 17.65 35 ALA B C 1
ATOM 3878 O O . ALA B 1 38 ? 39.276 98.098 84.044 1.00 18.33 35 ALA B O 1
ATOM 3880 N N . TRP B 1 39 ? 39.610 96.169 85.137 1.00 17.13 36 TRP B N 1
ATOM 3881 C CA . TRP B 1 39 ? 38.226 95.730 84.922 1.00 17.51 36 TRP B CA 1
ATOM 3882 C C . TRP B 1 39 ? 37.229 96.764 85.438 1.00 18.62 36 TRP B C 1
ATOM 3883 O O . TRP B 1 39 ? 37.439 97.368 86.485 1.00 18.70 36 TRP B O 1
ATOM 3894 N N . GLN B 1 40 ? 36.147 96.963 84.688 1.00 20.56 37 GLN B N 1
ATOM 3895 C CA . GLN B 1 40 ? 35.109 97.909 85.063 1.00 21.63 37 GLN B CA 1
ATOM 3896 C C . GLN B 1 40 ? 33.757 97.252 85.129 1.00 21.87 37 GLN B C 1
ATOM 3897 O O . GLN B 1 40 ? 33.465 96.358 84.340 1.00 20.48 37 GLN B O 1
ATOM 3903 N N . ASN B 1 41 ? 32.918 97.732 86.046 1.00 23.22 38 ASN B N 1
ATOM 3904 C CA . ASN B 1 41 ? 31.532 97.259 86.129 1.00 24.26 38 ASN B CA 1
ATOM 3905 C C . ASN B 1 41 ? 30.734 98.046 85.076 1.00 26.27 38 ASN B C 1
ATOM 3906 O O . ASN B 1 41 ? 31.298 98.909 84.393 1.00 24.83 38 ASN B O 1
ATOM 3911 N N . GLY B 1 42 ? 29.434 97.755 84.954 1.00 27.18 39 GLY B N 1
ATOM 3912 C CA . GLY B 1 42 ? 28.561 98.413 83.970 1.00 29.14 39 GLY B CA 1
ATOM 3913 C C . GLY B 1 42 ? 28.510 99.936 84.021 1.00 30.55 39 GLY B C 1
ATOM 3914 O O . GLY B 1 42 ? 28.179 100.587 83.018 1.00 30.89 39 GLY B O 1
ATOM 3915 N N . GLN B 1 43 ? 28.829 100.502 85.184 1.00 31.89 40 GLN B N 1
ATOM 3916 C CA . GLN B 1 43 ? 28.840 101.955 85.391 1.00 33.94 40 GLN B CA 1
ATOM 3917 C C . GLN B 1 43 ? 30.263 102.531 85.386 1.00 32.98 40 GLN B C 1
ATOM 3918 O O . GLN B 1 43 ? 30.464 103.686 85.775 1.00 34.78 40 GLN B O 1
ATOM 3924 N N . GLY B 1 44 ? 31.238 101.727 84.945 1.00 29.93 41 GLY B N 1
ATOM 3925 C CA . GLY B 1 44 ? 32.631 102.153 84.839 1.00 27.63 41 GLY B CA 1
ATOM 3926 C C . GLY B 1 44 ? 33.461 102.123 86.116 1.00 26.73 41 GLY B C 1
ATOM 3927 O O . GLY B 1 44 ? 34.620 102.532 86.093 1.00 25.36 41 GLY B O 1
ATOM 3928 N N . GLY B 1 45 ? 32.883 101.645 87.219 1.00 24.98 42 GLY B N 1
ATOM 3929 C CA . GLY B 1 45 ? 33.584 101.598 88.502 1.00 24.83 42 GLY B CA 1
ATOM 3930 C C . GLY B 1 45 ? 34.426 100.342 88.700 1.00 23.42 42 GLY B C 1
ATOM 3931 O O . GLY B 1 45 ? 34.390 99.433 87.872 1.00 23.77 42 GLY B O 1
ATOM 3932 N N . PRO B 1 46 ? 35.193 100.283 89.807 1.00 22.50 43 PRO B N 1
ATOM 3933 C CA . PRO B 1 46 ? 36.048 99.128 90.092 1.00 21.50 43 PRO B CA 1
ATOM 3934 C C . PRO B 1 46 ? 35.290 97.818 90.122 1.00 20.23 43 PRO B C 1
ATOM 3935 O O . PRO B 1 46 ? 34.153 97.782 90.611 1.00 20.33 43 PRO B O 1
ATOM 3939 N N . ALA B 1 47 ? 35.914 96.751 89.622 1.00 18.73 44 ALA B N 1
ATOM 3940 C CA . ALA B 1 47 ? 35.283 95.413 89.613 1.00 18.50 44 ALA B CA 1
ATOM 3941 C C . ALA B 1 47 ? 36.338 94.309 89.736 1.00 17.46 44 ALA B C 1
ATOM 3942 O O . ALA B 1 47 ? 36.533 93.518 88.805 1.00 17.29 44 ALA B O 1
ATOM 3944 N N . PRO B 1 48 ? 37.009 94.234 90.907 1.00 17.41 45 PRO B N 1
ATOM 3945 C CA . PRO B 1 48 ? 38.058 93.215 91.085 1.00 16.66 45 PRO B CA 1
ATOM 3946 C C . PRO B 1 48 ? 37.520 91.802 91.033 1.00 15.95 45 PRO B C 1
ATOM 3947 O O . PRO B 1 48 ? 36.317 91.588 91.198 1.00 16.43 45 PRO B O 1
ATOM 3951 N N . GLY B 1 49 ? 38.424 90.853 90.813 1.00 15.55 46 GLY B N 1
ATOM 3952 C CA . GLY B 1 49 ? 38.078 89.450 90.706 1.00 15.63 46 GLY B CA 1
ATOM 3953 C C . GLY B 1 49 ? 38.321 88.851 89.324 1.00 15.53 46 GLY B C 1
ATOM 3954 O O . GLY B 1 49 ? 38.134 87.647 89.118 1.00 14.87 46 GLY B O 1
ATOM 3955 N N . GLY B 1 50 ? 38.716 89.709 88.383 1.00 15.64 47 GLY B N 1
ATOM 3956 C CA . GLY B 1 50 ? 39.052 89.317 87.024 1.00 14.91 47 GLY B CA 1
ATOM 3957 C C . GLY B 1 50 ? 38.002 88.574 86.237 1.00 14.82 47 GLY B C 1
ATOM 3958 O O . GLY B 1 50 ? 36.807 88.851 86.327 1.00 14.68 47 GLY B O 1
ATOM 3959 N N . THR B 1 51 ? 38.481 87.642 85.432 1.00 14.42 48 THR B N 1
ATOM 3960 C CA . THR B 1 51 ? 37.617 86.832 84.602 1.00 14.36 48 THR B CA 1
ATOM 3961 C C . THR B 1 51 ? 36.685 85.977 85.454 1.00 14.46 48 THR B C 1
ATOM 3962 O O . THR B 1 51 ? 35.491 85.910 85.195 1.00 14.03 48 THR B O 1
ATOM 3966 N N . CYS B 1 52 ? 37.242 85.345 86.486 1.00 15.89 49 CYS B N 1
ATOM 3967 C CA . CYS B 1 52 ? 36.483 84.423 87.324 1.00 16.24 49 CYS B CA 1
ATOM 3968 C C . CYS B 1 52 ? 35.243 85.048 87.977 1.00 15.60 49 CYS B C 1
ATOM 3969 O O . CYS B 1 52 ? 34.127 84.514 87.875 1.00 15.59 49 CYS B O 1
ATOM 3972 N N . THR B 1 53 ? 35.424 86.201 88.604 1.00 14.75 50 THR B N 1
ATOM 3973 C CA . THR B 1 53 ? 34.322 86.899 89.259 1.00 14.72 50 THR B CA 1
ATOM 3974 C C . THR B 1 53 ? 33.324 87.533 88.290 1.00 14.81 50 THR B C 1
ATOM 3975 O O . THR B 1 53 ? 32.114 87.415 88.474 1.00 15.30 50 THR B O 1
ATOM 3979 N N . ASN B 1 54 ? 33.820 88.213 87.267 1.00 14.80 51 ASN B N 1
ATOM 3980 C CA . ASN B 1 54 ? 32.936 89.004 86.383 1.00 15.04 51 ASN B CA 1
ATOM 3981 C C . ASN B 1 54 ? 32.234 88.275 85.237 1.00 15.52 51 ASN B C 1
ATOM 3982 O O . ASN B 1 54 ? 31.040 88.506 84.984 1.00 16.15 51 ASN B O 1
ATOM 3987 N N . VAL B 1 55 ? 32.961 87.399 84.554 1.00 15.35 52 VAL B N 1
ATOM 3988 C CA . VAL B 1 55 ? 32.430 86.691 83.397 1.00 15.58 52 VAL B CA 1
ATOM 3989 C C . VAL B 1 55 ? 32.858 85.245 83.392 1.00 15.02 52 VAL B C 1
ATOM 3990 O O . VAL B 1 55 ? 32.867 84.609 82.332 1.00 15.33 52 VAL B O 1
ATOM 3994 N N . GLY B 1 56 ? 33.162 84.708 84.573 1.00 15.15 53 GLY B N 1
ATOM 3995 C CA . GLY B 1 56 ? 33.699 83.356 84.673 1.00 15.40 53 GLY B CA 1
ATOM 3996 C C . GLY B 1 56 ? 33.066 82.402 85.655 1.00 15.91 53 GLY B C 1
ATOM 3997 O O . GLY B 1 56 ? 31.852 82.170 85.607 1.00 16.13 53 GLY B O 1
ATOM 3998 N N . CYS B 1 57 ? 33.887 81.856 86.557 1.00 16.34 54 CYS B N 1
ATOM 3999 C CA . CYS B 1 57 ? 33.431 80.831 87.506 1.00 17.01 54 CYS B CA 1
ATOM 4000 C C . CYS B 1 57 ? 32.166 81.246 88.277 1.00 17.04 54 CYS B C 1
ATOM 4001 O O . CYS B 1 57 ? 31.181 80.511 88.329 1.00 16.51 54 CYS B O 1
ATOM 4004 N N . ILE B 1 58 ? 32.200 82.430 88.868 1.00 16.48 55 ILE B N 1
ATOM 4005 C CA . ILE B 1 58 ? 31.104 82.867 89.739 1.00 16.94 55 ILE B CA 1
ATOM 4006 C C . ILE B 1 58 ? 29.752 83.016 89.023 1.00 16.62 55 ILE B C 1
ATOM 4007 O O . ILE B 1 58 ? 28.772 82.375 89.421 1.00 16.20 55 ILE B O 1
ATOM 4012 N N . PRO B 1 59 ? 29.686 83.836 87.956 1.00 16.36 56 PRO B N 1
ATOM 4013 C CA . PRO B 1 59 ? 28.399 83.959 87.285 1.00 16.34 56 PRO B CA 1
ATOM 4014 C C . PRO B 1 59 ? 27.930 82.670 86.601 1.00 16.30 56 PRO B C 1
ATOM 4015 O O . PRO B 1 59 ? 26.716 82.399 86.583 1.00 16.91 56 PRO B O 1
ATOM 4019 N N . SER B 1 60 ? 28.859 81.876 86.067 1.00 16.01 57 SER B N 1
ATOM 4020 C CA . SER B 1 60 ? 28.486 80.621 85.407 1.00 15.89 57 SER B CA 1
ATOM 4021 C C . SER B 1 60 ? 27.917 79.659 86.431 1.00 15.65 57 SER B C 1
ATOM 4022 O O . SER B 1 60 ? 26.883 79.048 86.177 1.00 15.15 57 SER B O 1
ATOM 4025 N N . LYS B 1 61 ? 28.547 79.565 87.603 1.00 15.67 58 LYS B N 1
ATOM 4026 C CA . LYS B 1 61 ? 28.002 78.687 88.657 1.00 16.13 58 LYS B CA 1
ATOM 4027 C C . LYS B 1 61 ? 26.624 79.185 89.159 1.00 16.43 58 LYS B C 1
ATOM 4028 O O . LYS B 1 61 ? 25.729 78.385 89.418 1.00 17.72 58 LYS B O 1
ATOM 4034 N N . ALA B 1 62 ? 26.443 80.500 89.247 1.00 16.81 59 ALA B N 1
ATOM 4035 C CA . ALA B 1 62 ? 25.159 81.066 89.679 1.00 16.97 59 ALA B CA 1
ATOM 4036 C C . ALA B 1 62 ? 24.033 80.694 88.705 1.00 17.33 59 ALA B C 1
ATOM 4037 O O . ALA B 1 62 ? 22.954 80.269 89.139 1.00 17.45 59 ALA B O 1
ATOM 4039 N N . LEU B 1 63 ? 24.273 80.858 87.394 1.00 17.07 60 LEU B N 1
ATOM 4040 C CA . LEU B 1 63 ? 23.246 80.518 86.381 1.00 16.85 60 LEU B CA 1
ATOM 4041 C C . LEU B 1 63 ? 23.013 79.018 86.316 1.00 16.76 60 LEU B C 1
ATOM 4042 O O . LEU B 1 63 ? 21.886 78.552 86.069 1.00 16.67 60 LEU B O 1
ATOM 4047 N N . LEU B 1 64 ? 24.069 78.245 86.530 1.00 15.98 61 LEU B N 1
ATOM 4048 C CA . LEU B 1 64 ? 23.889 76.800 86.542 1.00 16.32 61 LEU B CA 1
ATOM 4049 C C . LEU B 1 64 ? 22.950 76.391 87.687 1.00 17.23 61 LEU B C 1
ATOM 4050 O O . LEU B 1 64 ? 22.068 75.550 87.500 1.00 15.87 61 LEU B O 1
ATOM 4055 N N . GLN B 1 65 ? 23.075 77.042 88.839 1.00 18.83 62 GLN B N 1
ATOM 4056 C CA . GLN B 1 65 ? 22.230 76.663 89.978 1.00 20.52 62 GLN B CA 1
ATOM 4057 C C . GLN B 1 65 ? 20.780 77.069 89.756 1.00 20.32 62 GLN B C 1
ATOM 4058 O O . GLN B 1 65 ? 19.863 76.270 89.959 1.00 20.63 62 GLN B O 1
ATOM 4064 N N . SER B 1 66 ? 20.559 78.305 89.334 1.00 19.89 63 SER B N 1
ATOM 4065 C CA . SER B 1 66 ? 19.192 78.768 89.126 1.00 20.67 63 SER B CA 1
ATOM 4066 C C . SER B 1 66 ? 18.505 77.962 88.012 1.00 20.50 63 SER B C 1
ATOM 4067 O O . SER B 1 66 ? 17.327 77.580 88.144 1.00 21.67 63 SER B O 1
ATOM 4070 N N . SER B 1 67 ? 19.239 77.677 86.937 1.00 19.09 64 SER B N 1
ATOM 4071 C CA . SER B 1 67 ? 18.670 76.905 85.828 1.00 18.66 64 SER B CA 1
ATOM 4072 C C . SER B 1 67 ? 18.402 75.462 86.269 1.00 19.09 64 SER B C 1
ATOM 4073 O O . SER B 1 67 ? 17.415 74.855 85.845 1.00 17.94 64 SER B O 1
ATOM 4076 N N . GLU B 1 68 ? 19.255 74.916 87.138 1.00 19.69 65 GLU B N 1
ATOM 4077 C CA . GLU B 1 68 ? 19.013 73.561 87.667 1.00 21.62 65 GLU B CA 1
ATOM 4078 C C . GLU B 1 68 ? 17.717 73.531 88.497 1.00 21.20 65 GLU B C 1
ATOM 4079 O O . GLU B 1 68 ? 16.950 72.574 88.400 1.00 21.21 65 GLU B O 1
ATOM 4085 N N . HIS B 1 69 ? 17.456 74.575 89.289 1.00 21.34 66 HIS B N 1
ATOM 4086 C CA . HIS B 1 69 ? 16.220 74.624 90.087 1.00 21.53 66 HIS B CA 1
ATOM 4087 C C . HIS B 1 69 ? 14.999 74.669 89.177 1.00 21.73 66 HIS B C 1
ATOM 4088 O O . HIS B 1 69 ? 13.956 74.086 89.493 1.00 21.68 66 HIS B O 1
ATOM 4095 N N . TYR B 1 70 ? 15.124 75.377 88.058 1.00 20.95 67 TYR B N 1
ATOM 4096 C CA . TYR B 1 70 ? 14.030 75.497 87.086 1.00 21.78 67 TYR B CA 1
ATOM 4097 C C . TYR B 1 70 ? 13.752 74.147 86.443 1.00 21.98 67 TYR B C 1
ATOM 4098 O O . TYR B 1 70 ? 12.592 73.769 86.265 1.00 23.02 67 TYR B O 1
ATOM 4107 N N . GLU B 1 71 ? 14.818 73.416 86.112 1.00 22.08 68 GLU B N 1
ATOM 4108 C CA . GLU B 1 71 ? 14.688 72.068 85.556 1.00 23.57 68 GLU B CA 1
ATOM 4109 C C . GLU B 1 71 ? 14.007 71.143 86.578 1.00 23.71 68 GLU B C 1
ATOM 4110 O O . GLU B 1 71 ? 13.111 70.367 86.219 1.00 22.63 68 GLU B O 1
ATOM 4116 N N . GLN B 1 72 ? 14.423 71.236 87.845 1.00 24.26 69 GLN B N 1
ATOM 4117 C CA . GLN B 1 72 ? 13.823 70.429 88.930 1.00 26.43 69 GLN B CA 1
ATOM 4118 C C . GLN B 1 72 ? 12.317 70.707 89.062 1.00 25.90 69 GLN B C 1
ATOM 4119 O O . GLN B 1 72 ? 11.508 69.764 89.164 1.00 25.00 69 GLN B O 1
ATOM 4125 N N . ALA B 1 73 ? 11.951 71.992 89.057 1.00 24.22 70 ALA B N 1
ATOM 4126 C CA . ALA B 1 73 ? 10.550 72.417 89.193 1.00 25.17 70 ALA B CA 1
ATOM 4127 C C . ALA B 1 73 ? 9.677 71.937 88.039 1.00 24.83 70 ALA B C 1
ATOM 4128 O O . ALA B 1 73 ? 8.495 71.670 88.223 1.00 24.73 70 ALA B O 1
ATOM 4130 N N . ASN B 1 74 ? 10.257 71.858 86.849 1.00 24.01 71 ASN B N 1
ATOM 4131 C CA . ASN B 1 74 ? 9.513 71.433 85.657 1.00 24.95 71 ASN B CA 1
ATOM 4132 C C . ASN B 1 74 ? 9.414 69.932 85.462 1.00 25.72 71 ASN B C 1
ATOM 4133 O O . ASN B 1 74 ? 8.442 69.467 84.860 1.00 25.90 71 ASN B O 1
ATOM 4138 N N . HIS B 1 75 ? 10.393 69.164 85.949 1.00 25.09 72 HIS B N 1
ATOM 4139 C CA . HIS B 1 75 ? 10.400 67.724 85.661 1.00 26.54 72 HIS B CA 1
ATOM 4140 C C . HIS B 1 75 ? 10.684 66.751 86.777 1.00 27.11 72 HIS B C 1
ATOM 4141 O O . HIS B 1 75 ? 10.551 65.539 86.557 1.00 28.11 72 HIS B O 1
ATOM 4148 N N . HIS B 1 76 ? 11.061 67.225 87.960 1.00 27.23 73 HIS B N 1
ATOM 4149 C CA . HIS B 1 76 ? 11.446 66.283 89.016 1.00 29.13 73 HIS B CA 1
ATOM 4150 C C . HIS B 1 76 ? 10.838 66.485 90.390 1.00 29.73 73 HIS B C 1
ATOM 4151 O O . HIS B 1 76 ? 11.357 65.951 91.362 1.00 31.47 73 HIS B O 1
ATOM 4158 N N . PHE B 1 77 ? 9.723 67.202 90.479 1.00 29.52 74 PHE B N 1
ATOM 4159 C CA . PHE B 1 77 ? 9.072 67.444 91.777 1.00 30.96 74 PHE B CA 1
ATOM 4160 C C . PHE B 1 77 ? 7.852 66.560 92.050 1.00 30.39 74 PHE B C 1
ATOM 4161 O O . PHE B 1 77 ? 7.561 66.254 93.217 1.00 29.29 74 PHE B O 1
ATOM 4169 N N . ALA B 1 78 ? 7.182 66.090 90.996 1.00 27.92 75 ALA B N 1
ATOM 4170 C CA . ALA B 1 78 ? 6.030 65.196 91.174 1.00 28.45 75 ALA B CA 1
ATOM 4171 C C . ALA B 1 78 ? 6.428 63.889 91.876 1.00 27.65 75 ALA B C 1
ATOM 4172 O O . ALA B 1 78 ? 5.677 63.383 92.700 1.00 26.84 75 ALA B O 1
ATOM 4174 N N . GLU B 1 79 ? 7.605 63.353 91.543 1.00 27.85 76 GLU B N 1
ATOM 4175 C CA . GLU B 1 79 ? 8.077 62.101 92.159 1.00 28.41 76 GLU B CA 1
ATOM 4176 C C . GLU B 1 79 ? 8.304 62.246 93.674 1.00 27.17 76 GLU B C 1
ATOM 4177 O O . GLU B 1 79 ? 8.361 61.255 94.383 1.00 27.52 76 GLU B O 1
ATOM 4183 N N . HIS B 1 80 ? 8.455 63.481 94.145 1.00 26.02 77 HIS B N 1
ATOM 4184 C CA . HIS B 1 80 ? 8.612 63.752 95.581 1.00 26.23 77 HIS B CA 1
ATOM 4185 C C . HIS B 1 80 ? 7.294 64.115 96.252 1.00 26.97 77 HIS B C 1
ATOM 4186 O O . HIS B 1 80 ? 7.278 64.428 97.461 1.00 27.12 77 HIS B O 1
ATOM 4193 N N . GLY B 1 81 ? 6.198 64.046 95.490 1.00 27.14 78 GLY B N 1
ATOM 4194 C CA . GLY B 1 81 ? 4.878 64.392 96.004 1.00 28.69 78 GLY B CA 1
ATOM 4195 C C . GLY B 1 81 ? 4.604 65.885 95.999 1.00 29.67 78 GLY B C 1
ATOM 4196 O O . GLY B 1 81 ? 3.749 66.357 96.734 1.00 30.51 78 GLY B O 1
ATOM 4197 N N . ILE B 1 82 ? 5.325 66.626 95.160 1.00 30.58 79 ILE B N 1
ATOM 4198 C CA . ILE B 1 82 ? 5.160 68.070 95.072 1.00 31.42 79 ILE B CA 1
ATOM 4199 C C . ILE B 1 82 ? 4.395 68.364 93.779 1.00 32.87 79 ILE B C 1
ATOM 4200 O O . ILE B 1 82 ? 4.923 68.160 92.692 1.00 32.28 79 ILE B O 1
ATOM 4205 N N A GLU B 1 83 ? 3.152 68.823 93.940 0.60 34.66 80 GLU B N 1
ATOM 4206 N N B GLU B 1 83 ? 3.137 68.789 93.910 0.40 34.34 80 GLU B N 1
ATOM 4207 C CA A GLU B 1 83 ? 2.221 69.152 92.847 0.60 36.30 80 GLU B CA 1
ATOM 4208 C CA B GLU B 1 83 ? 2.294 69.130 92.754 0.40 35.54 80 GLU B CA 1
ATOM 4209 C C A GLU B 1 83 ? 2.159 70.671 92.656 0.60 37.27 80 GLU B C 1
ATOM 4210 C C B GLU B 1 83 ? 2.163 70.644 92.640 0.40 36.78 80 GLU B C 1
ATOM 4211 O O A GLU B 1 83 ? 2.023 71.403 93.637 0.60 37.98 80 GLU B O 1
ATOM 4212 O O B GLU B 1 83 ? 1.984 71.336 93.643 0.40 37.45 80 GLU B O 1
ATOM 4223 N N . VAL B 1 84 ? 2.234 71.142 91.409 1.00 37.94 81 VAL B N 1
ATOM 4224 C CA . VAL B 1 84 ? 2.158 72.593 91.114 1.00 38.46 81 VAL B CA 1
ATOM 4225 C C . VAL B 1 84 ? 1.136 72.886 90.017 1.00 40.88 81 VAL B C 1
ATOM 4226 O O . VAL B 1 84 ? 0.902 72.047 89.147 1.00 44.82 81 VAL B O 1
ATOM 4230 N N . LYS B 1 85 ? 0.529 74.071 90.064 1.00 41.85 82 LYS B N 1
ATOM 4231 C CA . LYS B 1 85 ? -0.431 74.482 89.039 1.00 42.41 82 LYS B CA 1
ATOM 4232 C C . LYS B 1 85 ? 0.297 75.077 87.830 1.00 42.03 82 LYS B C 1
ATOM 4233 O O . LYS B 1 85 ? -0.197 74.991 86.701 1.00 42.69 82 LYS B O 1
ATOM 4239 N N . GLY B 1 86 ? 1.470 75.673 88.055 1.00 38.79 83 GLY B N 1
ATOM 4240 C CA . GLY B 1 86 ? 2.214 76.253 86.948 1.00 37.15 83 GLY B CA 1
ATOM 4241 C C . GLY B 1 86 ? 3.612 76.664 87.349 1.00 36.77 83 GLY B C 1
ATOM 4242 O O . GLY B 1 86 ? 3.890 76.829 88.541 1.00 36.75 83 GLY B O 1
ATOM 4243 N N . VAL B 1 87 ? 4.481 76.797 86.342 1.00 33.32 84 VAL B N 1
ATOM 4244 C CA . VAL B 1 87 ? 5.870 77.223 86.506 1.00 31.91 84 VAL B CA 1
ATOM 4245 C C . VAL B 1 87 ? 6.203 78.167 85.356 1.00 31.04 84 VAL B C 1
ATOM 4246 O O . VAL B 1 87 ? 5.942 77.843 84.198 1.00 31.58 84 VAL B O 1
ATOM 4250 N N . SER B 1 88 ? 6.737 79.346 85.674 1.00 30.28 85 SER B N 1
ATOM 4251 C CA . SER B 1 88 ? 7.132 80.311 84.642 1.00 29.24 85 SER B CA 1
ATOM 4252 C C . SER B 1 88 ? 8.433 80.953 85.057 1.00 27.92 85 SER B C 1
ATOM 4253 O O . SER B 1 88 ? 8.781 80.989 86.237 1.00 27.98 85 SER B O 1
ATOM 4256 N N . LEU B 1 89 ? 9.137 81.468 84.066 1.00 26.53 86 LEU B N 1
ATOM 4257 C CA . LEU B 1 89 ? 10.435 82.065 84.263 1.00 25.46 86 LEU B CA 1
ATOM 4258 C C . LEU B 1 89 ? 10.404 83.584 84.249 1.00 26.26 86 LEU B C 1
ATOM 4259 O O . LEU B 1 89 ? 9.753 84.201 83.392 1.00 26.74 86 LEU B O 1
ATOM 4264 N N . LYS B 1 90 ? 11.130 84.177 85.193 1.00 26.16 87 LYS B N 1
ATOM 4265 C CA . LYS B 1 90 ? 11.323 85.613 85.268 1.00 26.55 87 LYS B CA 1
ATOM 4266 C C . LYS B 1 90 ? 12.814 85.796 85.074 1.00 25.06 87 LYS B C 1
ATOM 4267 O O . LYS B 1 90 ? 13.580 85.875 86.039 1.00 23.62 87 LYS B O 1
ATOM 4273 N N . LEU B 1 91 ? 13.220 85.833 83.803 1.00 24.18 88 LEU B N 1
ATOM 4274 C CA . LEU B 1 91 ? 14.641 85.893 83.447 1.00 22.80 88 LEU B CA 1
ATOM 4275 C C . LEU B 1 91 ? 15.397 87.087 84.021 1.00 22.84 88 LEU B C 1
ATOM 4276 O O . LEU B 1 91 ? 16.547 86.939 84.400 1.00 22.23 88 LEU B O 1
ATOM 4281 N N A ASP B 1 92 ? 14.757 88.251 84.094 0.60 23.48 89 ASP B N 1
ATOM 4282 N N B ASP B 1 92 ? 14.741 88.248 84.103 0.40 23.23 89 ASP B N 1
ATOM 4283 C CA A ASP B 1 92 ? 15.399 89.436 84.663 0.60 23.87 89 ASP B CA 1
ATOM 4284 C CA B ASP B 1 92 ? 15.376 89.446 84.658 0.40 23.41 89 ASP B CA 1
ATOM 4285 C C A ASP B 1 92 ? 15.809 89.213 86.119 0.60 23.29 89 ASP B C 1
ATOM 4286 C C B ASP B 1 92 ? 15.777 89.260 86.127 0.40 23.11 89 ASP B C 1
ATOM 4287 O O A ASP B 1 92 ? 16.868 89.674 86.549 0.60 22.22 89 ASP B O 1
ATOM 4288 O O B ASP B 1 92 ? 16.807 89.777 86.565 0.40 22.38 89 ASP B O 1
ATOM 4297 N N . THR B 1 93 ? 14.968 88.509 86.871 1.00 23.05 90 THR B N 1
ATOM 4298 C CA . THR B 1 93 ? 15.241 88.222 88.275 1.00 22.95 90 THR B CA 1
ATOM 4299 C C . THR B 1 93 ? 16.363 87.188 88.406 1.00 21.76 90 THR B C 1
ATOM 4300 O O . THR B 1 93 ? 17.232 87.306 89.283 1.00 22.21 90 THR B O 1
ATOM 4304 N N . LEU B 1 94 ? 16.343 86.181 87.535 1.00 21.02 91 LEU B N 1
ATOM 4305 C CA . LEU B 1 94 ? 17.381 85.137 87.535 1.00 20.71 91 LEU B CA 1
ATOM 4306 C C . LEU B 1 94 ? 18.745 85.757 87.203 1.00 20.45 91 LEU B C 1
ATOM 4307 O O . LEU B 1 94 ? 19.724 85.541 87.939 1.00 19.70 91 LEU B O 1
ATOM 4312 N N . ILE B 1 95 ? 18.806 86.538 86.121 1.00 20.26 92 ILE B N 1
ATOM 4313 C CA . ILE B 1 95 ? 20.050 87.223 85.734 1.00 21.26 92 ILE B CA 1
ATOM 4314 C C . ILE B 1 95 ? 20.417 88.264 86.797 1.00 21.82 92 ILE B C 1
ATOM 4315 O O . ILE B 1 95 ? 21.594 88.454 87.115 1.00 21.73 92 ILE B O 1
ATOM 4320 N N . GLY B 1 96 ? 19.398 88.909 87.369 1.00 22.94 93 GLY B N 1
ATOM 4321 C CA . GLY B 1 96 ? 19.600 89.912 88.417 1.00 23.54 93 GLY B CA 1
ATOM 4322 C C . GLY B 1 96 ? 20.271 89.367 89.668 1.00 23.06 93 GLY B C 1
ATOM 4323 O O . GLY B 1 96 ? 21.105 90.054 90.263 1.00 23.41 93 GLY B O 1
ATOM 4324 N N . ARG B 1 97 ? 19.913 88.148 90.075 1.00 22.30 94 ARG B N 1
ATOM 4325 C CA . ARG B 1 97 ? 20.525 87.525 91.257 1.00 22.60 94 ARG B CA 1
ATOM 4326 C C . ARG B 1 97 ? 22.008 87.294 90.989 1.00 20.95 94 ARG B C 1
ATOM 4327 O O . ARG B 1 97 ? 22.859 87.552 91.856 1.00 20.49 94 ARG B O 1
ATOM 4335 N N . LYS B 1 98 ? 22.314 86.783 89.795 1.00 19.34 95 LYS B N 1
ATOM 4336 C CA . LYS B 1 98 ? 23.696 86.578 89.403 1.00 18.91 95 LYS B CA 1
ATOM 4337 C C . LYS B 1 98 ? 24.462 87.913 89.419 1.00 18.88 95 LYS B C 1
ATOM 4338 O O . LYS B 1 98 ? 25.568 87.973 89.951 1.00 17.99 95 LYS B O 1
ATOM 4344 N N . ASN B 1 99 ? 23.866 88.978 88.881 1.00 19.78 96 ASN B N 1
ATOM 4345 C CA . ASN B 1 99 ? 24.536 90.295 88.871 1.00 20.17 96 ASN B CA 1
ATOM 4346 C C . ASN B 1 99 ? 24.850 90.788 90.279 1.00 20.56 96 ASN B C 1
ATOM 4347 O O . ASN B 1 99 ? 25.920 91.365 90.520 1.00 20.36 96 ASN B O 1
ATOM 4352 N N . THR B 1 100 ? 23.926 90.529 91.204 1.00 21.01 97 THR B N 1
ATOM 4353 C CA . THR B 1 100 ? 24.108 90.886 92.603 1.00 21.82 97 THR B CA 1
ATOM 4354 C C . THR B 1 100 ? 25.259 90.098 93.239 1.00 21.48 97 THR B C 1
ATOM 4355 O O . THR B 1 100 ? 26.038 90.659 94.013 1.00 22.42 97 THR B O 1
ATOM 4359 N N . VAL B 1 101 ? 25.359 88.812 92.917 1.00 20.93 98 VAL B N 1
ATOM 4360 C CA . VAL B 1 101 ? 26.433 87.969 93.449 1.00 20.15 98 VAL B CA 1
ATOM 4361 C C . VAL B 1 101 ? 27.776 88.482 92.933 1.00 19.70 98 VAL B C 1
ATOM 4362 O O . VAL B 1 101 ? 28.743 88.565 93.685 1.00 18.84 98 VAL B O 1
ATOM 4366 N N . VAL B 1 102 ? 27.834 88.806 91.643 1.00 19.28 99 VAL B N 1
ATOM 4367 C CA . VAL B 1 102 ? 29.074 89.326 91.049 1.00 19.55 99 VAL B CA 1
ATOM 4368 C C . VAL B 1 102 ? 29.490 90.597 91.778 1.00 20.23 99 VAL B C 1
ATOM 4369 O O . VAL B 1 102 ? 30.626 90.727 92.202 1.00 19.01 99 VAL B O 1
ATOM 4373 N N . LYS B 1 103 ? 28.545 91.516 91.948 1.00 21.84 100 LYS B N 1
ATOM 4374 C CA . LYS B 1 103 ? 28.821 92.772 92.645 1.00 23.85 100 LYS B CA 1
ATOM 4375 C C . LYS B 1 103 ? 29.296 92.509 94.083 1.00 23.40 100 LYS B C 1
ATOM 4376 O O . LYS B 1 103 ? 30.245 93.144 94.546 1.00 21.86 100 LYS B O 1
ATOM 4382 N N . GLN B 1 104 ? 28.649 91.575 94.779 1.00 23.13 101 GLN B N 1
ATOM 4383 C CA . GLN B 1 104 ? 29.066 91.200 96.142 1.00 23.74 101 GLN B CA 1
ATOM 4384 C C . GLN B 1 104 ? 30.532 90.780 96.148 1.00 22.35 101 GLN B C 1
ATOM 4385 O O . GLN B 1 104 ? 31.291 91.133 97.051 1.00 21.92 101 GLN B O 1
ATOM 4391 N N . ASN B 1 105 ? 30.923 90.016 95.133 1.00 21.63 102 ASN B N 1
ATOM 4392 C CA . ASN B 1 105 ? 32.291 89.536 95.026 1.00 20.31 102 ASN B CA 1
ATOM 4393 C C . ASN B 1 105 ? 33.230 90.713 94.717 1.00 19.04 102 ASN B C 1
ATOM 4394 O O . ASN B 1 105 ? 34.276 90.818 95.346 1.00 17.65 102 ASN B O 1
ATOM 4399 N N . ASN B 1 106 ? 32.854 91.599 93.773 1.00 17.48 103 ASN B N 1
ATOM 4400 C CA . ASN B 1 106 ? 33.665 92.808 93.453 1.00 16.76 103 ASN B CA 1
ATOM 4401 C C . ASN B 1 106 ? 33.948 93.588 94.752 1.00 16.97 103 ASN B C 1
ATOM 4402 O O . ASN B 1 106 ? 35.102 93.902 95.082 1.00 16.00 103 ASN B O 1
ATOM 4407 N N . ASP B 1 107 ? 32.875 93.907 95.480 1.00 17.77 104 ASP B N 1
ATOM 4408 C CA . ASP B 1 107 ? 32.982 94.667 96.725 1.00 18.41 104 ASP B CA 1
ATOM 4409 C C . ASP B 1 107 ? 33.778 93.947 97.792 1.00 18.20 104 ASP B C 1
ATOM 4410 O O . ASP B 1 107 ? 34.561 94.574 98.525 1.00 18.23 104 ASP B O 1
ATOM 4415 N N . GLY B 1 108 ? 33.587 92.639 97.873 1.00 17.40 105 GLY B N 1
ATOM 4416 C CA . GLY B 1 108 ? 34.285 91.834 98.855 1.00 17.77 105 GLY B CA 1
ATOM 4417 C C . GLY B 1 108 ? 35.788 91.881 98.674 1.00 17.39 105 GLY B C 1
ATOM 4418 O O . GLY B 1 108 ? 36.524 91.950 99.650 1.00 17.83 105 GLY B O 1
ATOM 4419 N N . ILE B 1 109 ? 36.251 91.846 97.421 1.00 16.73 106 ILE B N 1
ATOM 4420 C CA . ILE B 1 109 ? 37.690 91.895 97.159 1.00 16.20 106 ILE B CA 1
ATOM 4421 C C . ILE B 1 109 ? 38.243 93.283 97.493 1.00 16.36 106 ILE B C 1
ATOM 4422 O O . ILE B 1 109 ? 39.352 93.400 98.034 1.00 15.93 106 ILE B O 1
ATOM 4427 N N . LEU B 1 110 ? 37.479 94.329 97.179 1.00 16.56 107 LEU B N 1
ATOM 4428 C CA . LEU B 1 110 ? 37.888 95.683 97.570 1.00 17.26 107 LEU B CA 1
ATOM 4429 C C . LEU B 1 110 ? 38.053 95.762 99.093 1.00 17.68 107 LEU B C 1
ATOM 4430 O O . LEU B 1 110 ? 39.018 96.346 99.585 1.00 17.90 107 LEU B O 1
ATOM 4435 N N A TYR B 1 111 ? 37.118 95.160 99.815 0.70 18.24 108 TYR B N 1
ATOM 4436 N N B TYR B 1 111 ? 37.096 95.190 99.833 0.30 17.87 108 TYR B N 1
ATOM 4437 C CA A TYR B 1 111 ? 37.156 95.158 101.268 0.70 19.29 108 TYR B CA 1
ATOM 4438 C CA B TYR B 1 111 ? 37.158 95.195 101.302 0.30 18.51 108 TYR B CA 1
ATOM 4439 C C A TYR B 1 111 ? 38.389 94.410 101.764 0.70 18.38 108 TYR B C 1
ATOM 4440 C C B TYR B 1 111 ? 38.353 94.376 101.816 0.30 18.17 108 TYR B C 1
ATOM 4441 O O A TYR B 1 111 ? 39.050 94.852 102.700 0.70 19.27 108 TYR B O 1
ATOM 4442 O O B TYR B 1 111 ? 38.937 94.726 102.841 0.30 18.90 108 TYR B O 1
ATOM 4459 N N . LEU B 1 112 ? 38.700 93.288 101.118 1.00 17.86 109 LEU B N 1
ATOM 4460 C CA . LEU B 1 112 ? 39.860 92.468 101.502 1.00 17.52 109 LEU B CA 1
ATOM 4461 C C . LEU B 1 112 ? 41.146 93.234 101.286 1.00 17.37 109 LEU B C 1
ATOM 4462 O O . LEU B 1 112 ? 42.083 93.139 102.090 1.00 17.31 109 LEU B O 1
ATOM 4467 N N . PHE B 1 113 ? 41.200 93.998 100.203 1.00 16.74 110 PHE B N 1
ATOM 4468 C CA . PHE B 1 113 ? 42.381 94.817 99.949 1.00 17.10 110 PHE B CA 1
ATOM 4469 C C . PHE B 1 113 ? 42.529 95.867 101.058 1.00 18.19 110 PHE B C 1
ATOM 4470 O O . PHE B 1 113 ? 43.635 96.103 101.547 1.00 18.15 110 PHE B O 1
ATOM 4478 N N . LYS B 1 114 ? 41.423 96.499 101.449 1.00 19.39 111 LYS B N 1
ATOM 4479 C CA . LYS B 1 114 ? 41.468 97.523 102.495 1.00 21.51 111 LYS B CA 1
ATOM 4480 C C . LYS B 1 114 ? 41.928 96.910 103.816 1.00 21.35 111 LYS B C 1
ATOM 4481 O O . LYS B 1 114 ? 42.795 97.458 104.488 1.00 20.87 111 LYS B O 1
ATOM 4487 N N . LYS B 1 115 ? 41.356 95.756 104.164 1.00 21.79 112 LYS B N 1
ATOM 4488 C CA . LYS B 1 115 ? 41.688 95.061 105.413 1.00 22.76 112 LYS B CA 1
ATOM 4489 C C . LYS B 1 115 ? 43.177 94.713 105.487 1.00 21.72 112 LYS B C 1
ATOM 4490 O O . LYS B 1 115 ? 43.806 94.889 106.536 1.00 22.41 112 LYS B O 1
ATOM 4496 N N . ASN B 1 116 ? 43.726 94.269 104.359 1.00 19.74 113 ASN B N 1
ATOM 4497 C CA . ASN B 1 116 ? 45.136 93.884 104.238 1.00 19.43 113 ASN B CA 1
ATOM 4498 C C . ASN B 1 116 ? 46.077 95.034 103.890 1.00 19.15 113 ASN B C 1
ATOM 4499 O O . ASN B 1 116 ? 47.285 94.830 103.748 1.00 18.70 113 ASN B O 1
ATOM 4504 N N . LYS B 1 117 ? 45.523 96.236 103.762 1.00 19.63 114 LYS B N 1
ATOM 4505 C CA . LYS B 1 117 ? 46.304 97.413 103.403 1.00 21.08 114 LYS B CA 1
ATOM 4506 C C . LYS B 1 117 ? 47.028 97.251 102.065 1.00 19.61 114 LYS B C 1
ATOM 4507 O O . LYS B 1 117 ? 48.187 97.651 101.918 1.00 19.69 114 LYS B O 1
ATOM 4513 N N . VAL B 1 118 ? 46.337 96.639 101.101 1.00 18.55 115 VAL B N 1
ATOM 4514 C CA . VAL B 1 118 ? 46.830 96.551 99.734 1.00 17.93 115 VAL B CA 1
ATOM 4515 C C . VAL B 1 118 ? 46.307 97.822 99.073 1.00 17.96 115 VAL B C 1
ATOM 4516 O O . VAL B 1 118 ? 45.138 98.139 99.219 1.00 18.26 115 VAL B O 1
ATOM 4520 N N . THR B 1 119 ? 47.176 98.585 98.412 1.00 17.92 116 THR B N 1
ATOM 4521 C CA . THR B 1 119 ? 46.748 99.804 97.730 1.00 18.40 116 THR B CA 1
ATOM 4522 C C . THR B 1 119 ? 46.243 99.438 96.330 1.00 17.86 116 THR B C 1
ATOM 4523 O O . THR B 1 119 ? 46.992 98.907 95.522 1.00 18.38 116 THR B O 1
ATOM 4527 N N . TYR B 1 120 ? 44.959 99.674 96.079 1.00 18.13 117 TYR B N 1
ATOM 4528 C CA . TYR B 1 120 ? 44.337 99.353 94.799 1.00 17.70 117 TYR B CA 1
ATOM 4529 C C . TYR B 1 120 ? 44.287 100.548 93.846 1.00 17.58 117 TYR B C 1
ATOM 4530 O O . TYR B 1 120 ? 43.917 101.655 94.235 1.00 17.22 117 TYR B O 1
ATOM 4539 N N . PHE B 1 121 ? 44.702 100.307 92.605 1.00 17.12 118 PHE B N 1
ATOM 4540 C CA . PHE B 1 121 ? 44.678 101.304 91.538 1.00 17.48 118 PHE B CA 1
ATOM 4541 C C . PHE B 1 121 ? 43.769 100.789 90.411 1.00 17.12 118 PHE B C 1
ATOM 4542 O O . PHE B 1 121 ? 44.035 99.746 89.810 1.00 16.61 118 PHE B O 1
ATOM 4550 N N . HIS B 1 122 ? 42.702 101.527 90.130 1.00 17.35 119 HIS B N 1
ATOM 4551 C CA . HIS B 1 122 ? 41.767 101.173 89.078 1.00 17.67 119 HIS B CA 1
ATOM 4552 C C . HIS B 1 122 ? 42.267 101.787 87.773 1.00 18.21 119 HIS B C 1
ATOM 4553 O O . HIS B 1 122 ? 42.147 102.988 87.547 1.00 18.48 119 HIS B O 1
ATOM 4560 N N . GLY B 1 123 ? 42.877 100.947 86.941 1.00 17.56 120 GLY B N 1
ATOM 4561 C CA . GLY B 1 123 ? 43.409 101.392 85.680 1.00 18.35 120 GLY B CA 1
ATOM 4562 C C . GLY B 1 123 ? 44.252 100.328 85.020 1.00 17.80 120 GLY B C 1
ATOM 4563 O O . GLY B 1 123 ? 44.302 99.186 85.459 1.00 17.45 120 GLY B O 1
ATOM 4564 N N . LYS B 1 124 ? 44.938 100.731 83.965 1.00 18.61 121 LYS B N 1
ATOM 4565 C CA . LYS B 1 124 ? 45.780 99.835 83.215 1.00 18.89 121 LYS B CA 1
ATOM 4566 C C . LYS B 1 124 ? 47.246 100.091 83.588 1.00 18.27 121 LYS B C 1
ATOM 4567 O O . LYS B 1 124 ? 47.716 101.226 83.519 1.00 18.65 121 LYS B O 1
ATOM 4573 N N . GLY B 1 125 ? 47.962 99.021 83.929 1.00 17.32 122 GLY B N 1
ATOM 4574 C CA . GLY B 1 125 ? 49.355 99.090 84.315 1.00 17.75 122 GLY B CA 1
ATOM 4575 C C . GLY B 1 125 ? 50.272 98.601 83.217 1.00 18.18 122 GLY B C 1
ATOM 4576 O O . GLY B 1 125 ? 50.018 97.563 82.605 1.00 17.95 122 GLY B O 1
ATOM 4577 N N . ALA B 1 126 ? 51.359 99.337 82.997 1.00 18.69 123 ALA B N 1
ATOM 4578 C CA . ALA B 1 126 ? 52.327 99.008 81.975 1.00 19.56 123 ALA B CA 1
ATOM 4579 C C . ALA B 1 126 ? 53.746 99.237 82.456 1.00 20.51 123 ALA B C 1
ATOM 4580 O O . ALA B 1 126 ? 54.016 100.153 83.248 1.00 20.60 123 ALA B O 1
ATOM 4582 N N . PHE B 1 127 ? 54.664 98.422 81.948 1.00 21.27 124 PHE B N 1
ATOM 4583 C CA . PHE B 1 127 ? 56.078 98.619 82.240 1.00 22.68 124 PHE B CA 1
ATOM 4584 C C . PHE B 1 127 ? 56.554 99.922 81.594 1.00 24.22 124 PHE B C 1
ATOM 4585 O O . PHE B 1 127 ? 56.197 100.219 80.461 1.00 25.05 124 PHE B O 1
ATOM 4593 N N . ALA B 1 128 ? 57.325 100.711 82.334 1.00 25.57 125 ALA B N 1
ATOM 4594 C CA . ALA B 1 128 ? 57.920 101.932 81.787 1.00 27.67 125 ALA B CA 1
ATOM 4595 C C . ALA B 1 128 ? 59.411 101.704 81.621 1.00 29.30 125 ALA B C 1
ATOM 4596 O O . ALA B 1 128 ? 59.997 102.144 80.638 1.00 31.39 125 ALA B O 1
ATOM 4598 N N . GLY B 1 129 ? 60.011 101.000 82.575 1.00 29.41 126 GLY B N 1
ATOM 4599 C CA . GLY B 1 129 ? 61.440 100.688 82.546 1.00 31.97 126 GLY B CA 1
ATOM 4600 C C . GLY B 1 129 ? 61.986 100.431 83.937 1.00 32.34 126 GLY B C 1
ATOM 4601 O O . GLY B 1 129 ? 61.226 100.300 84.881 1.00 31.26 126 GLY B O 1
ATOM 4602 N N . GLN B 1 130 ? 63.306 100.315 84.049 1.00 35.52 127 GLN B N 1
ATOM 4603 C CA . GLN B 1 130 ? 63.968 100.120 85.334 1.00 37.88 127 GLN B CA 1
ATOM 4604 C C . GLN B 1 130 ? 64.394 101.482 85.872 1.00 39.63 127 GLN B C 1
ATOM 4605 O O . GLN B 1 130 ? 64.724 102.385 85.107 1.00 41.03 127 GLN B O 1
ATOM 4611 N N . VAL B 1 131 ? 64.357 101.628 87.190 1.00 40.33 128 VAL B N 1
ATOM 4612 C CA . VAL B 1 131 ? 64.801 102.850 87.862 1.00 42.24 128 VAL B CA 1
ATOM 4613 C C . VAL B 1 131 ? 65.593 102.384 89.069 1.00 44.25 128 VAL B C 1
ATOM 4614 O O . VAL B 1 131 ? 65.769 101.180 89.256 1.00 44.90 128 VAL B O 1
ATOM 4618 N N . ASP B 1 132 ? 66.064 103.318 89.887 1.00 46.97 129 ASP B N 1
ATOM 4619 C CA . ASP B 1 132 ? 66.903 102.944 91.025 1.00 48.33 129 ASP B CA 1
ATOM 4620 C C . ASP B 1 132 ? 66.168 101.994 91.989 1.00 45.81 129 ASP B C 1
ATOM 4621 O O . ASP B 1 132 ? 66.702 100.936 92.351 1.00 46.67 129 ASP B O 1
ATOM 4626 N N . GLY B 1 133 ? 64.936 102.341 92.351 1.00 42.09 130 GLY B N 1
ATOM 4627 C CA . GLY B 1 133 ? 64.135 101.506 93.257 1.00 39.32 130 GLY B CA 1
ATOM 4628 C C . GLY B 1 133 ? 63.646 100.155 92.728 1.00 36.92 130 GLY B C 1
ATOM 4629 O O . GLY B 1 133 ? 63.060 99.375 93.487 1.00 36.69 130 GLY B O 1
ATOM 4630 N N . GLY B 1 134 ? 63.850 99.877 91.436 1.00 34.72 131 GLY B N 1
ATOM 4631 C CA . GLY B 1 134 ? 63.416 98.594 90.841 1.00 32.47 131 GLY B CA 1
ATOM 4632 C C . GLY B 1 134 ? 62.774 98.749 89.469 1.00 31.04 131 GLY B C 1
ATOM 4633 O O . GLY B 1 134 ? 63.471 99.020 88.493 1.00 33.09 131 GLY B O 1
ATOM 4634 N N . TRP B 1 135 ? 61.456 98.550 89.393 1.00 27.52 132 TRP B N 1
ATOM 4635 C CA . TRP B 1 135 ? 60.702 98.684 88.138 1.00 26.73 132 TRP B CA 1
ATOM 4636 C C . TRP B 1 135 ? 59.709 99.826 88.200 1.00 25.63 132 TRP B C 1
ATOM 4637 O O . TRP B 1 135 ? 58.980 99.963 89.180 1.00 25.23 132 TRP B O 1
ATOM 4648 N N . SER B 1 136 ? 59.681 100.620 87.133 1.00 25.53 133 SER B N 1
ATOM 4649 C CA . SER B 1 136 ? 58.769 101.742 86.990 1.00 25.32 133 SER B CA 1
ATOM 4650 C C . SER B 1 136 ? 57.513 101.232 86.284 1.00 24.22 133 SER B C 1
ATOM 4651 O O . SER B 1 136 ? 57.598 100.719 85.166 1.00 24.29 133 SER B O 1
ATOM 4654 N N . ILE B 1 137 ? 56.361 101.355 86.941 1.00 22.94 134 ILE B N 1
ATOM 4655 C CA . ILE B 1 137 ? 55.081 100.915 86.387 1.00 22.39 134 ILE B CA 1
ATOM 4656 C C . ILE B 1 137 ? 54.166 102.117 86.296 1.00 22.58 134 ILE B C 1
ATOM 4657 O O . ILE B 1 137 ? 53.926 102.788 87.308 1.00 22.52 134 ILE B O 1
ATOM 4662 N N . LYS B 1 138 ? 53.653 102.366 85.096 1.00 22.96 135 LYS B N 1
ATOM 4663 C CA . LYS B 1 138 ? 52.763 103.496 84.836 1.00 24.12 135 LYS B CA 1
ATOM 4664 C C . LYS B 1 138 ? 51.320 103.013 84.779 1.00 22.40 135 LYS B C 1
ATOM 4665 O O . LYS B 1 138 ? 51.027 102.025 84.099 1.00 22.29 135 LYS B O 1
ATOM 4671 N N . VAL B 1 139 ? 50.438 103.701 85.502 1.00 21.29 136 VAL B N 1
ATOM 4672 C CA . VAL B 1 139 ? 49.006 103.394 85.498 1.00 20.06 136 VAL B CA 1
ATOM 4673 C C . VAL B 1 139 ? 48.310 104.476 84.674 1.00 20.32 136 VAL B C 1
ATOM 4674 O O . VAL B 1 139 ? 48.582 105.662 84.857 1.00 20.93 136 VAL B O 1
ATOM 4678 N N . THR B 1 140 ? 47.442 104.052 83.756 1.00 19.93 137 THR B N 1
ATOM 4679 C CA . THR B 1 140 ? 46.677 104.965 82.888 1.00 20.81 137 THR B CA 1
ATOM 4680 C C . THR B 1 140 ? 45.226 104.537 82.782 1.00 20.62 137 THR B C 1
ATOM 4681 O O . THR B 1 140 ? 44.850 103.465 83.255 1.00 19.58 137 THR B O 1
ATOM 4685 N N . GLY B 1 141 ? 44.414 105.391 82.155 1.00 22.03 138 GLY B N 1
ATOM 4686 C CA . GLY B 1 141 ? 42.992 105.125 81.974 1.00 22.19 138 GLY B CA 1
ATOM 4687 C C . GLY B 1 141 ? 42.181 105.772 83.077 1.00 23.20 138 GLY B C 1
ATOM 4688 O O . GLY B 1 141 ? 42.263 106.989 83.268 1.00 23.89 138 GLY B O 1
ATOM 4689 N N A THR B 1 142 ? 41.432 104.948 83.820 0.50 22.92 139 THR B N 1
ATOM 4690 N N B THR B 1 142 ? 41.413 104.979 83.817 0.50 22.96 139 THR B N 1
ATOM 4691 C CA A THR B 1 142 ? 40.575 105.413 84.931 0.50 23.79 139 THR B CA 1
ATOM 4692 C CA B THR B 1 142 ? 40.585 105.529 84.892 0.50 23.93 139 THR B CA 1
ATOM 4693 C C A THR B 1 142 ? 41.326 106.074 86.107 0.50 24.36 139 THR B C 1
ATOM 4694 C C B THR B 1 142 ? 41.401 106.276 85.955 0.50 24.49 139 THR B C 1
ATOM 4695 O O A THR B 1 142 ? 40.724 106.789 86.900 0.50 25.22 139 THR B O 1
ATOM 4696 O O B THR B 1 142 ? 40.936 107.275 86.506 0.50 25.14 139 THR B O 1
ATOM 4703 N N . THR B 1 143 ? 42.625 105.817 86.205 1.00 24.15 140 THR B N 1
ATOM 4704 C CA . THR B 1 143 ? 43.493 106.432 87.213 1.00 24.74 140 THR B CA 1
ATOM 4705 C C . THR B 1 143 ? 44.852 106.679 86.575 1.00 24.67 140 THR B C 1
ATOM 4706 O O . THR B 1 143 ? 45.292 105.883 85.734 1.00 24.29 140 THR B O 1
ATOM 4710 N N . ASP B 1 144 ? 45.513 107.768 86.955 1.00 25.24 141 ASP B N 1
ATOM 4711 C CA . ASP B 1 144 ? 46.886 108.036 86.503 1.00 26.12 141 ASP B CA 1
ATOM 4712 C C . ASP B 1 144 ? 47.820 107.938 87.694 1.00 25.81 141 ASP B C 1
ATOM 4713 O O . ASP B 1 144 ? 47.566 108.553 88.723 1.00 25.52 141 ASP B O 1
ATOM 4718 N N . ALA B 1 145 ? 48.877 107.141 87.562 1.00 24.33 142 ALA B N 1
ATOM 4719 C CA . ALA B 1 145 ? 49.849 107.003 88.625 1.00 25.02 142 ALA B CA 1
ATOM 4720 C C . ALA B 1 145 ? 51.180 106.528 88.084 1.00 24.95 142 ALA B C 1
ATOM 4721 O O . ALA B 1 145 ? 51.240 105.828 87.070 1.00 24.86 142 ALA B O 1
ATOM 4723 N N . ASP B 1 146 ? 52.244 106.928 88.771 1.00 25.94 143 ASP B N 1
ATOM 4724 C CA . ASP B 1 146 ? 53.611 106.543 88.428 1.00 26.52 143 ASP B CA 1
ATOM 4725 C C . ASP B 1 146 ? 54.185 105.847 89.658 1.00 25.67 143 ASP B C 1
ATOM 4726 O O . ASP B 1 146 ? 54.519 106.506 90.651 1.00 24.92 143 ASP B O 1
ATOM 4731 N N . LEU B 1 147 ? 54.261 104.518 89.587 1.00 23.97 144 LEU B N 1
ATOM 4732 C CA . LEU B 1 147 ? 54.712 103.687 90.698 1.00 23.83 144 LEU B CA 1
ATOM 4733 C C . LEU B 1 147 ? 56.091 103.083 90.471 1.00 23.68 144 LEU B C 1
ATOM 4734 O O . LEU B 1 147 ? 56.530 102.922 89.329 1.00 23.04 144 LEU B O 1
ATOM 4739 N N . VAL B 1 148 ? 56.740 102.713 91.576 1.00 23.58 145 VAL B N 1
ATOM 4740 C CA . VAL B 1 148 ? 58.044 102.060 91.546 1.00 23.86 145 VAL B CA 1
ATOM 4741 C C . VAL B 1 148 ? 57.961 100.846 92.454 1.00 23.21 145 VAL B C 1
ATOM 4742 O O . VAL B 1 148 ? 57.410 100.936 93.558 1.00 23.23 145 VAL B O 1
ATOM 4746 N N . ALA B 1 149 ? 58.493 99.714 92.001 1.00 22.95 146 ALA B N 1
ATOM 4747 C CA . ALA B 1 149 ? 58.455 98.501 92.798 1.00 23.08 146 ALA B CA 1
ATOM 4748 C C . ALA B 1 149 ? 59.656 97.627 92.603 1.00 23.34 146 ALA B C 1
ATOM 4749 O O . ALA B 1 149 ? 60.124 97.452 91.468 1.00 22.90 146 ALA B O 1
ATOM 4751 N N . LYS B 1 150 ? 60.132 97.044 93.705 1.00 23.19 147 LYS B N 1
ATOM 4752 C CA . LYS B 1 150 ? 61.260 96.129 93.632 1.00 24.11 147 LYS B CA 1
ATOM 4753 C C . LYS B 1 150 ? 60.863 94.877 92.848 1.00 22.61 147 LYS B C 1
ATOM 4754 O O . LYS B 1 150 ? 61.628 94.401 92.019 1.00 22.65 147 LYS B O 1
ATOM 4760 N N . HIS B 1 151 ? 59.679 94.338 93.154 1.00 21.16 148 HIS B N 1
ATOM 4761 C CA . HIS B 1 151 ? 59.152 93.142 92.494 1.00 20.79 148 HIS B CA 1
ATOM 4762 C C . HIS B 1 151 ? 57.849 93.455 91.779 1.00 19.58 148 HIS B C 1
ATOM 4763 O O . HIS B 1 151 ? 57.039 94.244 92.268 1.00 18.99 148 HIS B O 1
ATOM 4770 N N . VAL B 1 152 ? 57.664 92.842 90.614 1.00 18.81 149 VAL B N 1
ATOM 4771 C CA . VAL B 1 152 ? 56.444 92.983 89.858 1.00 18.10 149 VAL B CA 1
ATOM 4772 C C . VAL B 1 152 ? 55.920 91.592 89.624 1.00 17.51 149 VAL B C 1
ATOM 4773 O O . VAL B 1 152 ? 56.697 90.692 89.246 1.00 18.01 149 VAL B O 1
ATOM 4777 N N . ILE B 1 153 ? 54.621 91.408 89.858 1.00 16.47 150 ILE B N 1
ATOM 4778 C CA . ILE B 1 153 ? 53.932 90.148 89.560 1.00 16.32 150 ILE B CA 1
ATOM 4779 C C . ILE B 1 153 ? 52.925 90.420 88.432 1.00 15.89 150 ILE B C 1
ATOM 4780 O O . ILE B 1 153 ? 51.952 91.155 88.627 1.00 16.00 150 ILE B O 1
ATOM 4785 N N . VAL B 1 154 ? 53.163 89.833 87.260 1.00 16.14 151 VAL B N 1
ATOM 4786 C CA . VAL B 1 154 ? 52.280 89.992 86.102 1.00 15.65 151 VAL B CA 1
ATOM 4787 C C . VAL B 1 154 ? 51.190 88.941 86.228 1.00 15.31 151 VAL B C 1
ATOM 4788 O O . VAL B 1 154 ? 51.471 87.745 86.212 1.00 15.76 151 VAL B O 1
ATOM 4792 N N . ALA B 1 155 ? 49.954 89.387 86.370 1.00 15.16 152 ALA B N 1
ATOM 4793 C CA . ALA B 1 155 ? 48.805 88.484 86.541 1.00 15.18 152 ALA B CA 1
ATOM 4794 C C . ALA B 1 155 ? 47.658 88.967 85.642 1.00 14.70 152 ALA B C 1
ATOM 4795 O O . ALA B 1 155 ? 46.500 89.031 86.049 1.00 15.45 152 ALA B O 1
ATOM 4797 N N . THR B 1 156 ? 48.017 89.259 84.389 1.00 14.67 153 THR B N 1
ATOM 4798 C CA . THR B 1 156 ? 47.117 89.860 83.402 1.00 14.08 153 THR B CA 1
ATOM 4799 C C . THR B 1 156 ? 46.063 88.941 82.767 1.00 13.63 153 THR B C 1
ATOM 4800 O O . THR B 1 156 ? 45.248 89.394 81.966 1.00 13.04 153 THR B O 1
ATOM 4804 N N . GLY B 1 157 ? 46.122 87.652 83.088 1.00 13.59 154 GLY B N 1
ATOM 4805 C CA . GLY B 1 157 ? 45.087 86.726 82.693 1.00 13.55 154 GLY B CA 1
ATOM 4806 C C . GLY B 1 157 ? 44.879 86.396 81.236 1.00 14.09 154 GLY B C 1
ATOM 4807 O O . GLY B 1 157 ? 45.833 86.330 80.467 1.00 15.40 154 GLY B O 1
ATOM 4808 N N . SER B 1 158 ? 43.608 86.175 80.882 1.00 13.94 155 SER B N 1
ATOM 4809 C CA . SER B 1 158 ? 43.226 85.739 79.548 1.00 14.40 155 SER B CA 1
ATOM 4810 C C . SER B 1 158 ? 42.046 86.459 78.924 1.00 14.27 155 SER B C 1
ATOM 4811 O O . SER B 1 158 ? 41.376 87.274 79.575 1.00 13.84 155 SER B O 1
ATOM 4814 N N A SER B 1 159 ? 41.836 86.187 77.636 0.50 14.87 156 SER B N 1
ATOM 4815 N N B SER B 1 159 ? 41.822 86.157 77.648 0.50 14.72 156 SER B N 1
ATOM 4816 C CA A SER B 1 159 ? 40.706 86.715 76.874 0.50 14.95 156 SER B CA 1
ATOM 4817 C CA B SER B 1 159 ? 40.702 86.673 76.877 0.50 14.71 156 SER B CA 1
ATOM 4818 C C A SER B 1 159 ? 40.105 85.531 76.116 0.50 15.14 156 SER B C 1
ATOM 4819 C C B SER B 1 159 ? 40.039 85.467 76.251 0.50 14.96 156 SER B C 1
ATOM 4820 O O A SER B 1 159 ? 40.760 84.501 75.945 0.50 15.10 156 SER B O 1
ATOM 4821 O O B SER B 1 159 ? 40.586 84.364 76.293 0.50 14.82 156 SER B O 1
ATOM 4826 N N . ALA B 1 160 ? 38.858 85.664 75.682 1.00 14.98 157 ALA B N 1
ATOM 4827 C CA . ALA B 1 160 ? 38.173 84.589 74.972 1.00 15.98 157 ALA B CA 1
ATOM 4828 C C . ALA B 1 160 ? 38.766 84.423 73.570 1.00 17.97 157 ALA B C 1
ATOM 4829 O O . ALA B 1 160 ? 38.931 85.407 72.849 1.00 18.91 157 ALA B O 1
ATOM 4831 N N . ARG B 1 161 ? 39.099 83.196 73.178 1.00 19.45 158 ARG B N 1
ATOM 4832 C CA . ARG B 1 161 ? 39.614 82.987 71.819 1.00 21.50 158 ARG B CA 1
ATOM 4833 C C . ARG B 1 161 ? 38.477 83.233 70.835 1.00 22.62 158 ARG B C 1
ATOM 4834 O O . ARG B 1 161 ? 37.366 82.743 71.030 1.00 22.11 158 ARG B O 1
ATOM 4842 N N . GLU B 1 162 ? 38.764 84.015 69.800 1.00 25.00 159 GLU B N 1
ATOM 4843 C CA . GLU B 1 162 ? 37.798 84.313 68.752 1.00 27.29 159 GLU B CA 1
ATOM 4844 C C . GLU B 1 162 ? 37.945 83.347 67.582 1.00 27.47 159 GLU B C 1
ATOM 4845 O O . GLU B 1 162 ? 39.035 82.848 67.315 1.00 26.00 159 GLU B O 1
ATOM 4851 N N . LEU B 1 163 ? 36.844 83.065 66.897 1.00 27.93 160 LEU B N 1
ATOM 4852 C CA . LEU B 1 163 ? 36.943 82.291 65.663 1.00 29.95 160 LEU B CA 1
ATOM 4853 C C . LEU B 1 163 ? 37.460 83.303 64.627 1.00 30.33 160 LEU B C 1
ATOM 4854 O O . LEU B 1 163 ? 36.951 84.428 64.578 1.00 29.55 160 LEU B O 1
ATOM 4859 N N . PRO B 1 164 ? 38.456 82.916 63.798 1.00 32.02 161 PRO B N 1
ATOM 4860 C CA . PRO B 1 164 ? 38.975 83.857 62.782 1.00 32.57 161 PRO B CA 1
ATOM 4861 C C . PRO B 1 164 ? 37.857 84.418 61.904 1.00 32.11 161 PRO B C 1
ATOM 4862 O O . PRO B 1 164 ? 37.006 83.669 61.449 1.00 30.72 161 PRO B O 1
ATOM 4866 N N . GLY B 1 165 ? 37.841 85.733 61.715 1.00 33.52 162 GLY B N 1
ATOM 4867 C CA . GLY B 1 165 ? 36.815 86.404 60.906 1.00 34.02 162 GLY B CA 1
ATOM 4868 C C . GLY B 1 165 ? 35.416 86.549 61.510 1.00 34.20 162 GLY B C 1
ATOM 4869 O O . GLY B 1 165 ? 34.478 86.969 60.811 1.00 34.19 162 GLY B O 1
ATOM 4870 N N . LEU B 1 166 ? 35.251 86.198 62.789 1.00 32.80 163 LEU B N 1
ATOM 4871 C CA . LEU B 1 166 ? 33.954 86.342 63.452 1.00 32.05 163 LEU B CA 1
ATOM 4872 C C . LEU B 1 166 ? 34.156 86.992 64.822 1.00 31.15 163 LEU B C 1
ATOM 4873 O O . LEU B 1 166 ? 34.152 86.308 65.849 1.00 30.52 163 LEU B O 1
ATOM 4878 N N . PRO B 1 167 ? 34.335 88.327 64.848 1.00 30.46 164 PRO B N 1
ATOM 4879 C CA . PRO B 1 167 ? 34.551 88.997 66.123 1.00 28.48 164 PRO B CA 1
ATOM 4880 C C . PRO B 1 167 ? 33.336 88.935 67.024 1.00 26.54 164 PRO B C 1
ATOM 4881 O O . PRO B 1 167 ? 32.213 88.876 66.539 1.00 26.74 164 PRO B O 1
ATOM 4885 N N . PHE B 1 168 ? 33.575 88.894 68.328 1.00 24.59 165 PHE B N 1
ATOM 4886 C CA . PHE B 1 168 ? 32.491 88.908 69.296 1.00 23.25 165 PHE B CA 1
ATOM 4887 C C . PHE B 1 168 ? 31.849 90.287 69.316 1.00 23.96 165 PHE B C 1
ATOM 4888 O O . PHE B 1 168 ? 32.546 91.283 69.206 1.00 24.82 165 PHE B O 1
ATOM 4896 N N . ASP B 1 169 ? 30.521 90.337 69.409 1.00 24.12 166 ASP B N 1
ATOM 4897 C CA . ASP B 1 169 ? 29.826 91.621 69.600 1.00 24.59 166 ASP B CA 1
ATOM 4898 C C . ASP B 1 169 ? 29.021 91.607 70.921 1.00 23.49 166 ASP B C 1
ATOM 4899 O O . ASP B 1 169 ? 28.531 92.647 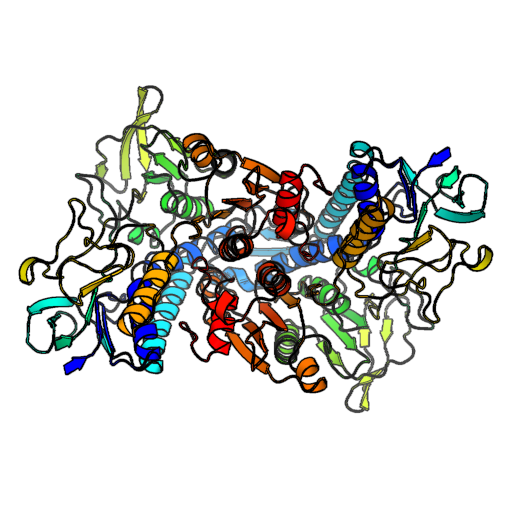71.368 1.00 23.06 166 ASP B O 1
ATOM 4904 N N . GLU B 1 170 ? 28.940 90.432 71.558 1.00 22.42 167 GLU B N 1
ATOM 4905 C CA . GLU B 1 170 ? 28.198 90.229 72.813 1.00 22.00 167 GLU B CA 1
ATOM 4906 C C . GLU B 1 170 ? 26.710 90.629 72.721 1.00 24.03 167 GLU B C 1
ATOM 4907 O O . GLU B 1 170 ? 26.082 90.993 73.722 1.00 24.89 167 GLU B O 1
ATOM 4913 N N . LYS B 1 171 ? 26.164 90.535 71.516 1.00 24.67 168 LYS B N 1
ATOM 4914 C CA . LYS B 1 171 ? 24.755 90.814 71.250 1.00 26.63 168 LYS B CA 1
ATOM 4915 C C . LYS B 1 171 ? 24.173 89.584 70.570 1.00 25.56 168 LYS B C 1
ATOM 4916 O O . LYS B 1 171 ? 23.194 89.025 71.032 1.00 25.06 168 LYS B O 1
ATOM 4922 N N . ASN B 1 172 ? 24.811 89.161 69.483 1.00 25.29 169 ASN B N 1
ATOM 4923 C CA . ASN B 1 172 ? 24.399 87.966 68.728 1.00 25.37 169 ASN B CA 1
ATOM 4924 C C . ASN B 1 172 ? 25.509 86.907 68.691 1.00 22.92 169 ASN B C 1
ATOM 4925 O O . ASN B 1 172 ? 25.216 85.709 68.739 1.00 21.61 169 ASN B O 1
ATOM 4930 N N . ILE B 1 173 ? 26.765 87.361 68.592 1.00 20.74 170 ILE B N 1
ATOM 4931 C CA . ILE B 1 173 ? 27.949 86.488 68.611 1.00 19.66 170 ILE B CA 1
ATOM 4932 C C . ILE B 1 173 ? 28.537 86.699 70.003 1.00 18.52 170 ILE B C 1
ATOM 4933 O O . ILE B 1 173 ? 29.145 87.736 70.306 1.00 18.06 170 ILE B O 1
ATOM 4938 N N . LEU B 1 174 ? 28.347 85.704 70.854 1.00 17.54 171 LEU B N 1
ATOM 4939 C CA . LEU B 1 174 ? 28.698 85.837 72.250 1.00 16.82 171 LEU B CA 1
ATOM 4940 C C . LEU B 1 174 ? 29.891 85.036 72.687 1.00 16.76 171 LEU B C 1
ATOM 4941 O O . LEU B 1 174 ? 30.051 83.897 72.263 1.00 16.09 171 LEU B O 1
ATOM 4946 N N . SER B 1 175 ? 30.727 85.649 73.532 1.00 15.80 172 SER B N 1
ATOM 4947 C CA . SER B 1 175 ? 31.788 84.920 74.215 1.00 15.62 172 SER B CA 1
ATOM 4948 C C . SER B 1 175 ? 31.146 84.485 75.540 1.00 15.98 172 SER B C 1
ATOM 4949 O O . SER B 1 175 ? 29.913 84.496 75.685 1.00 16.02 172 SER B O 1
ATOM 4952 N N . ASN B 1 176 ? 31.975 84.048 76.487 1.00 16.02 173 ASN B N 1
ATOM 4953 C CA . ASN B 1 176 ? 31.504 83.710 77.809 1.00 16.27 173 ASN B CA 1
ATOM 4954 C C . ASN B 1 176 ? 30.809 84.928 78.447 1.00 17.25 173 ASN B C 1
ATOM 4955 O O . ASN B 1 176 ? 29.899 84.764 79.262 1.00 18.15 173 ASN B O 1
ATOM 4960 N N . ASP B 1 177 ? 31.243 86.133 78.058 1.00 16.51 174 ASP B N 1
ATOM 4961 C CA . ASP B 1 177 ? 30.693 87.388 78.577 1.00 17.57 174 ASP B CA 1
ATOM 4962 C C . ASP B 1 177 ? 29.202 87.500 78.237 1.00 17.54 174 ASP B C 1
ATOM 4963 O O . ASP B 1 177 ? 28.352 87.543 79.134 1.00 17.25 174 ASP B O 1
ATOM 4968 N N . GLY B 1 178 ? 28.893 87.515 76.944 1.00 16.85 175 GLY B N 1
ATOM 4969 C CA . GLY B 1 178 ? 27.502 87.610 76.475 1.00 17.17 175 GLY B CA 1
ATOM 4970 C C . GLY B 1 178 ? 26.647 86.411 76.842 1.00 16.92 175 GLY B C 1
ATOM 4971 O O . GLY B 1 178 ? 25.460 86.554 77.103 1.00 17.02 175 GLY B O 1
ATOM 4972 N N . ALA B 1 179 ? 27.262 85.235 76.919 1.00 15.96 176 ALA B N 1
ATOM 4973 C CA . ALA B 1 179 ? 26.519 84.009 77.265 1.00 16.49 176 ALA B CA 1
ATOM 4974 C C . ALA B 1 179 ? 25.824 84.119 78.620 1.00 16.78 176 ALA B C 1
ATOM 4975 O O . ALA B 1 179 ? 24.772 83.526 78.832 1.00 17.29 176 ALA B O 1
ATOM 4977 N N . LEU B 1 180 ? 26.432 84.878 79.525 1.00 16.32 177 LEU B N 1
ATOM 4978 C CA . LEU B 1 180 ? 25.917 85.068 80.884 1.00 17.41 177 LEU B CA 1
ATOM 4979 C C . LEU B 1 180 ? 24.948 86.255 81.020 1.00 17.94 177 LEU B C 1
ATOM 4980 O O . LEU B 1 180 ? 24.474 86.540 82.113 1.00 18.79 177 LEU B O 1
ATOM 4985 N N . ASN B 1 181 ? 24.603 86.907 79.911 1.00 18.75 178 ASN B N 1
ATOM 4986 C CA . ASN B 1 181 ? 23.763 88.110 79.943 1.00 19.43 178 ASN B CA 1
ATOM 4987 C C . ASN B 1 181 ? 22.679 88.201 78.873 1.00 19.86 178 ASN B C 1
ATOM 4988 O O . ASN B 1 181 ? 22.116 89.276 78.666 1.00 20.86 178 ASN B O 1
ATOM 4993 N N . ILE B 1 182 ? 22.326 87.081 78.254 1.00 21.31 179 ILE B N 1
ATOM 4994 C CA . ILE B 1 182 ? 21.302 87.106 77.202 1.00 21.13 179 ILE B CA 1
ATOM 4995 C C . ILE B 1 182 ? 20.005 87.631 77.827 1.00 22.05 179 ILE B C 1
ATOM 4996 O O . ILE B 1 182 ? 19.593 87.165 78.890 1.00 22.40 179 ILE B O 1
ATOM 5001 N N . GLY B 1 183 ? 19.394 88.620 77.172 1.00 22.10 180 GLY B N 1
ATOM 5002 C CA . GLY B 1 183 ? 18.200 89.285 77.680 1.00 23.17 180 GLY B CA 1
ATOM 5003 C C . GLY B 1 183 ? 16.893 88.520 77.609 1.00 23.26 180 GLY B C 1
ATOM 5004 O O . GLY B 1 183 ? 15.927 88.888 78.279 1.00 24.39 180 GLY B O 1
ATOM 5005 N N . ALA B 1 184 ? 16.846 87.498 76.761 1.00 22.13 181 ALA B N 1
ATOM 5006 C CA . ALA B 1 184 ? 15.654 86.663 76.617 1.00 21.82 181 ALA B CA 1
ATOM 5007 C C . ALA B 1 184 ? 16.128 85.283 76.238 1.00 21.15 181 ALA B C 1
ATOM 5008 O O . ALA B 1 184 ? 17.158 85.136 75.575 1.00 22.18 181 ALA B O 1
ATOM 5010 N N . VAL B 1 185 ? 15.405 84.271 76.671 1.00 20.91 182 VAL B N 1
ATOM 5011 C CA . VAL B 1 185 ? 15.783 82.902 76.349 1.00 20.63 182 VAL B CA 1
ATOM 5012 C C . VAL B 1 185 ? 15.673 82.748 74.835 1.00 20.69 182 VAL B C 1
ATOM 5013 O O . VAL B 1 185 ? 14.614 83.015 74.280 1.00 20.28 182 VAL B O 1
ATOM 5017 N N . PRO B 1 186 ? 16.769 82.363 74.153 1.00 20.83 183 PRO B N 1
ATOM 5018 C CA . PRO B 1 186 ? 16.629 82.220 72.692 1.00 21.44 183 PRO B CA 1
ATOM 5019 C C . PRO B 1 186 ? 15.853 80.963 72.297 1.00 22.02 183 PRO B C 1
ATOM 5020 O O . PRO B 1 186 ? 15.975 79.931 72.979 1.00 21.55 183 PRO B O 1
ATOM 5024 N N . LYS B 1 187 ? 15.075 81.031 71.216 1.00 21.94 184 LYS B N 1
ATOM 5025 C CA . LYS B 1 187 ? 14.353 79.835 70.752 1.00 23.45 184 LYS B CA 1
ATOM 5026 C C . LYS B 1 187 ? 15.347 78.754 70.406 1.00 22.42 184 LYS B C 1
ATOM 5027 O O . LYS B 1 187 ? 15.180 77.601 70.803 1.00 21.44 184 LYS B O 1
ATOM 5033 N N . LYS B 1 188 ? 16.356 79.130 69.624 1.00 21.38 185 LYS B N 1
ATOM 5034 C CA . LYS B 1 188 ? 17.418 78.213 69.217 1.00 21.69 185 LYS B CA 1
ATOM 5035 C C . LYS B 1 188 ? 18.760 78.843 69.514 1.00 19.88 185 LYS B C 1
ATOM 5036 O O . LYS B 1 188 ? 19.038 79.968 69.099 1.00 18.69 185 LYS B O 1
ATOM 5042 N N . LEU B 1 189 ? 19.585 78.092 70.228 1.00 18.91 186 LEU B N 1
ATOM 5043 C CA . LEU B 1 189 ? 20.905 78.522 70.613 1.00 17.91 186 LEU B CA 1
ATOM 5044 C C . LEU B 1 189 ? 21.932 77.592 70.019 1.00 17.55 186 LEU B C 1
ATOM 5045 O O . LEU B 1 189 ? 21.773 76.362 70.071 1.00 17.62 186 LEU B O 1
ATOM 5050 N N . GLY B 1 190 ? 22.981 78.182 69.453 1.00 16.32 187 GLY B N 1
ATOM 5051 C CA . GLY B 1 190 ? 24.100 77.430 68.927 1.00 16.47 187 GLY B CA 1
ATOM 5052 C C . GLY B 1 190 ? 25.296 77.639 69.849 1.00 15.86 187 GLY B C 1
ATOM 5053 O O . GLY B 1 190 ? 25.469 78.714 70.406 1.00 15.38 187 GLY B O 1
ATOM 5054 N N . VAL B 1 191 ? 26.101 76.597 70.050 1.00 15.83 188 VAL B N 1
ATOM 5055 C CA . VAL B 1 191 ? 27.307 76.719 70.850 1.00 16.02 188 VAL B CA 1
ATOM 5056 C C . VAL B 1 191 ? 28.436 76.097 70.033 1.00 16.47 188 VAL B C 1
ATOM 5057 O O . VAL B 1 191 ? 28.275 75.002 69.514 1.00 16.50 188 VAL B O 1
ATOM 5061 N N . ILE B 1 192 ? 29.540 76.826 69.858 1.00 16.42 189 ILE B N 1
ATOM 5062 C CA . ILE B 1 192 ? 30.715 76.290 69.158 1.00 17.29 189 ILE B CA 1
ATOM 5063 C C . ILE B 1 192 ? 31.725 75.930 70.246 1.00 17.11 189 ILE B C 1
ATOM 5064 O O . ILE B 1 192 ? 32.222 76.817 70.945 1.00 16.96 189 ILE B O 1
ATOM 5069 N N . GLY B 1 193 ? 32.034 74.639 70.377 1.00 16.83 190 GLY B N 1
ATOM 5070 C CA . GLY B 1 193 ? 32.947 74.143 71.408 1.00 16.99 190 GLY B CA 1
ATOM 5071 C C . GLY B 1 193 ? 32.188 73.340 72.455 1.00 16.90 190 GLY B C 1
ATOM 5072 O O . GLY B 1 193 ? 31.311 73.869 73.133 1.00 16.98 190 GLY B O 1
ATOM 5073 N N . ALA B 1 194 ? 32.539 72.063 72.592 1.00 17.05 191 ALA B N 1
ATOM 5074 C CA . ALA B 1 194 ? 31.899 71.161 73.551 1.00 17.92 191 ALA B CA 1
ATOM 5075 C C . ALA B 1 194 ? 32.808 70.855 74.743 1.00 17.44 191 ALA B C 1
ATOM 5076 O O . ALA B 1 194 ? 32.738 69.774 75.328 1.00 16.78 191 ALA B O 1
ATOM 5078 N N . GLY B 1 195 ? 33.658 71.818 75.090 1.00 17.68 192 GLY B N 1
ATOM 5079 C CA . GLY B 1 195 ? 34.519 71.691 76.252 1.00 18.30 192 GLY B CA 1
ATOM 5080 C C . GLY B 1 195 ? 33.728 72.095 77.490 1.00 18.19 192 GLY B C 1
ATOM 5081 O O . GLY B 1 195 ? 32.512 72.295 77.421 1.00 17.43 192 GLY B O 1
ATOM 5082 N N . VAL B 1 196 ? 34.440 72.274 78.600 1.00 18.48 193 VAL B N 1
ATOM 5083 C CA . VAL B 1 196 ? 33.817 72.583 79.893 1.00 18.19 193 VAL B CA 1
ATOM 5084 C C . VAL B 1 196 ? 32.862 73.782 79.830 1.00 17.89 193 VAL B C 1
ATOM 5085 O O . VAL B 1 196 ? 31.713 73.683 80.221 1.00 17.71 193 VAL B O 1
ATOM 5089 N N . ILE B 1 197 ? 33.338 74.895 79.293 1.00 17.64 194 ILE B N 1
ATOM 5090 C CA . ILE B 1 197 ? 32.528 76.117 79.224 1.00 18.21 194 ILE B CA 1
ATOM 5091 C C . ILE B 1 197 ? 31.304 75.976 78.296 1.00 17.51 194 ILE B C 1
ATOM 5092 O O . ILE B 1 197 ? 30.185 76.391 78.647 1.00 17.73 194 ILE B O 1
ATOM 5097 N N . GLY B 1 198 ? 31.500 75.363 77.130 1.00 16.61 195 GLY B N 1
ATOM 5098 C CA . GLY B 1 198 ? 30.404 75.179 76.189 1.00 15.70 195 GLY B CA 1
ATOM 5099 C C . GLY B 1 198 ? 29.297 74.307 76.759 1.00 15.38 195 GLY B C 1
ATOM 5100 O O . GLY B 1 198 ? 28.111 74.613 76.599 1.00 14.85 195 GLY B O 1
ATOM 5101 N N . LEU B 1 199 ? 29.684 73.232 77.442 1.00 15.35 196 LEU B N 1
ATOM 5102 C CA . LEU B 1 199 ? 28.706 72.315 78.059 1.00 15.13 196 LEU B CA 1
ATOM 5103 C C . LEU B 1 199 ? 27.934 72.996 79.175 1.00 15.23 196 LEU B C 1
ATOM 5104 O O . LEU B 1 199 ? 26.729 72.814 79.299 1.00 14.84 196 LEU B O 1
ATOM 5109 N N . GLU B 1 200 ? 28.638 73.776 79.993 1.00 15.29 197 GLU B N 1
ATOM 5110 C CA . GLU B 1 200 ? 27.988 74.508 81.066 1.00 16.09 197 GLU B CA 1
ATOM 5111 C C . GLU B 1 200 ? 27.027 75.553 80.505 1.00 17.31 197 GLU B C 1
ATOM 5112 O O . GLU B 1 200 ? 25.865 75.626 80.939 1.00 17.08 197 GLU B O 1
ATOM 5118 N N . MET B 1 201 ? 27.495 76.349 79.538 1.00 17.14 198 MET B N 1
ATOM 5119 C CA . MET B 1 201 ? 26.648 77.408 78.972 1.00 18.73 198 MET B CA 1
ATOM 5120 C C . MET B 1 201 ? 25.465 76.829 78.204 1.00 17.15 198 MET B C 1
ATOM 5121 O O . MET B 1 201 ? 24.346 77.321 78.330 1.00 16.99 198 MET B O 1
ATOM 5126 N N . GLY B 1 202 ? 25.700 75.766 77.441 1.00 16.43 199 GLY B N 1
ATOM 5127 C CA . GLY B 1 202 ? 24.620 75.111 76.698 1.00 16.24 199 GLY B CA 1
ATOM 5128 C C . GLY B 1 202 ? 23.577 74.546 77.652 1.00 16.12 199 GLY B C 1
ATOM 5129 O O . GLY B 1 202 ? 22.352 74.666 77.409 1.00 15.53 199 GLY B O 1
ATOM 5130 N N . SER B 1 203 ? 24.046 73.951 78.750 1.00 15.51 200 SER B N 1
ATOM 5131 C CA . SER B 1 203 ? 23.121 73.398 79.767 1.00 15.74 200 SER B CA 1
ATOM 5132 C C . SER B 1 203 ? 22.230 74.469 80.388 1.00 15.83 200 SER B C 1
ATOM 5133 O O . SER B 1 203 ? 21.022 74.264 80.535 1.00 16.39 200 SER B O 1
ATOM 5136 N N . VAL B 1 204 ? 22.826 75.600 80.771 1.00 16.00 201 VAL B N 1
ATOM 5137 C CA . VAL B 1 204 ? 22.062 76.708 81.349 1.00 16.41 201 VAL B CA 1
ATOM 5138 C C . VAL B 1 204 ? 20.874 77.060 80.467 1.00 16.96 201 VAL B C 1
ATOM 5139 O O . VAL B 1 204 ? 19.726 76.990 80.896 1.00 16.93 201 VAL B O 1
ATOM 5143 N N . TRP B 1 205 ? 21.164 77.416 79.221 1.00 16.92 202 TRP B N 1
ATOM 5144 C CA . TRP B 1 205 ? 20.115 77.907 78.309 1.00 16.97 202 TRP B CA 1
ATOM 5145 C C . TRP B 1 205 ? 19.106 76.861 77.864 1.00 17.21 202 TRP B C 1
ATOM 5146 O O . TRP B 1 205 ? 17.946 77.189 77.653 1.00 17.82 202 TRP B O 1
ATOM 5157 N N . ARG B 1 206 ? 19.538 75.611 77.761 1.00 17.25 203 ARG B N 1
ATOM 5158 C CA . ARG B 1 206 ? 18.615 74.525 77.432 1.00 18.07 203 ARG B CA 1
ATOM 5159 C C . ARG B 1 206 ? 17.583 74.374 78.553 1.00 18.00 203 ARG B C 1
ATOM 5160 O O . ARG B 1 206 ? 16.382 74.245 78.293 1.00 17.95 203 ARG B O 1
ATOM 5168 N N . ARG B 1 207 ? 18.053 74.383 79.795 1.00 17.30 204 ARG B N 1
ATOM 5169 C CA . ARG B 1 207 ? 17.144 74.252 80.943 1.00 18.01 204 ARG B CA 1
ATOM 5170 C C . ARG B 1 207 ? 16.129 75.383 80.961 1.00 18.16 204 ARG B C 1
ATOM 5171 O O . ARG B 1 207 ? 14.975 75.174 81.310 1.00 18.30 204 ARG B O 1
ATOM 5179 N N . LEU B 1 208 ? 16.565 76.577 80.566 1.00 18.18 205 LEU B N 1
ATOM 5180 C CA . LEU B 1 208 ? 15.671 77.741 80.546 1.00 18.96 205 LEU B CA 1
ATOM 5181 C C . LEU B 1 208 ? 14.710 77.760 79.344 1.00 19.22 205 LEU B C 1
ATOM 5182 O O . LEU B 1 208 ? 13.838 78.626 79.268 1.00 19.87 205 LEU B O 1
ATOM 5187 N N . GLY B 1 209 ? 14.868 76.808 78.421 1.00 18.97 206 GLY B N 1
ATOM 5188 C CA . GLY B 1 209 ? 13.929 76.653 77.300 1.00 19.62 206 GLY B CA 1
ATOM 5189 C C . GLY B 1 209 ? 14.445 76.671 75.877 1.00 19.29 206 GLY B C 1
ATOM 5190 O O . GLY B 1 209 ? 13.663 76.507 74.949 1.00 20.60 206 GLY B O 1
ATOM 5191 N N . ALA B 1 210 ? 15.730 76.896 75.678 1.00 19.03 207 ALA B N 1
ATOM 5192 C CA . ALA B 1 210 ? 16.273 76.961 74.318 1.00 19.02 207 ALA B CA 1
ATOM 5193 C C . ALA B 1 210 ? 16.549 75.585 73.745 1.00 19.79 207 ALA B C 1
ATOM 5194 O O . ALA B 1 210 ? 16.850 74.652 74.491 1.00 19.43 207 ALA B O 1
ATOM 5196 N N . GLU B 1 211 ? 16.416 75.456 72.425 1.00 20.99 208 GLU B N 1
ATOM 5197 C CA . GLU B 1 211 ? 16.835 74.230 71.734 1.00 22.47 208 GLU B CA 1
ATOM 5198 C C . GLU B 1 211 ? 18.312 74.491 71.527 1.00 20.86 208 GLU B C 1
ATOM 5199 O O . GLU B 1 211 ? 18.679 75.535 70.997 1.00 20.99 208 GLU B O 1
ATOM 5205 N N . VAL B 1 212 ? 19.163 73.553 71.919 1.00 19.71 209 VAL B N 1
ATOM 5206 C CA . VAL B 1 212 ? 20.595 73.813 71.863 1.00 18.73 209 VAL B CA 1
ATOM 5207 C C . VAL B 1 212 ? 21.342 72.779 71.046 1.00 18.77 209 VAL B C 1
ATOM 5208 O O . VAL B 1 212 ? 21.112 71.585 71.183 1.00 19.48 209 VAL B O 1
ATOM 5212 N N . THR B 1 213 ? 22.231 73.272 70.192 1.00 18.06 210 THR B N 1
ATOM 5213 C CA . THR B 1 213 ? 23.085 72.439 69.385 1.00 18.36 210 THR B CA 1
ATOM 5214 C C . THR B 1 213 ? 24.506 72.882 69.678 1.00 17.94 210 THR B C 1
ATOM 5215 O O . THR B 1 213 ? 24.791 74.078 69.670 1.00 17.43 210 THR B O 1
ATOM 5219 N N . ILE B 1 214 ? 25.381 71.914 69.972 1.00 17.38 211 ILE B N 1
ATOM 5220 C CA . ILE B 1 214 ? 26.777 72.195 70.282 1.00 17.72 211 ILE B CA 1
ATOM 5221 C C . ILE B 1 214 ? 27.619 71.510 69.225 1.00 18.54 211 ILE B C 1
ATOM 5222 O O . ILE B 1 214 ? 27.526 70.301 69.060 1.00 19.13 211 ILE B O 1
ATOM 5227 N N . LEU B 1 215 ? 28.434 72.291 68.512 1.00 18.43 212 LEU B N 1
ATOM 5228 C CA . LEU B 1 215 ? 29.284 71.772 67.438 1.00 20.07 212 LEU B CA 1
ATOM 5229 C C . LEU B 1 215 ? 30.745 71.793 67.875 1.00 20.74 212 LEU B C 1
ATOM 5230 O O . LEU B 1 215 ? 31.250 72.828 68.305 1.00 19.73 212 LEU B O 1
ATOM 5235 N N . GLU B 1 216 ? 31.418 70.647 67.790 1.00 22.36 213 GLU B N 1
ATOM 5236 C CA . GLU B 1 216 ? 32.816 70.547 68.215 1.00 23.79 213 GLU B CA 1
ATOM 5237 C C . GLU B 1 216 ? 33.687 70.046 67.074 1.00 24.67 213 GLU B C 1
ATOM 5238 O O . GLU B 1 216 ? 33.438 68.964 66.539 1.00 23.38 213 GLU B O 1
ATOM 5244 N N . ALA B 1 217 ? 34.714 70.830 66.728 1.00 25.22 214 ALA B N 1
ATOM 5245 C CA . ALA B 1 217 ? 35.634 70.477 65.651 1.00 27.66 214 ALA B CA 1
ATOM 5246 C C . ALA B 1 217 ? 36.492 69.267 66.018 1.00 29.00 214 ALA B C 1
ATOM 5247 O O . ALA B 1 217 ? 36.746 68.415 65.173 1.00 29.95 214 ALA B O 1
ATOM 5249 N N . MET B 1 218 ? 36.925 69.182 67.275 1.00 30.61 215 MET B N 1
ATOM 5250 C CA . MET B 1 218 ? 37.748 68.048 67.713 1.00 33.88 215 MET B CA 1
ATOM 5251 C C . MET B 1 218 ? 36.931 66.762 67.611 1.00 32.08 215 MET B C 1
ATOM 5252 O O . MET B 1 218 ? 35.746 66.753 67.927 1.00 31.27 215 MET B O 1
ATOM 5257 N N . PRO B 1 219 ? 37.555 65.675 67.143 1.00 33.31 216 PRO B N 1
ATOM 5258 C CA . PRO B 1 219 ? 36.815 64.417 66.990 1.00 34.22 216 PRO B CA 1
ATOM 5259 C C . PRO B 1 219 ? 36.414 63.744 68.303 1.00 33.38 216 PRO B C 1
ATOM 5260 O O . PRO B 1 219 ? 35.326 63.161 68.387 1.00 36.36 216 PRO B O 1
ATOM 5264 N N A GLU B 1 220 ? 37.268 63.847 69.323 0.60 31.09 217 GLU B N 1
ATOM 5265 N N B GLU B 1 220 ? 37.272 63.846 69.313 0.40 31.39 217 GLU B N 1
ATOM 5266 C CA A GLU B 1 220 ? 37.016 63.192 70.608 0.60 29.78 217 GLU B CA 1
ATOM 5267 C CA B GLU B 1 220 ? 37.017 63.215 70.593 0.40 29.93 217 GLU B CA 1
ATOM 5268 C C A GLU B 1 220 ? 36.368 64.142 71.612 0.60 27.26 217 GLU B C 1
ATOM 5269 C C B GLU B 1 220 ? 36.299 64.179 71.537 0.40 27.39 217 GLU B C 1
ATOM 5270 O O A GLU B 1 220 ? 36.828 65.268 71.798 0.60 27.59 217 GLU B O 1
ATOM 5271 O O B GLU B 1 220 ? 36.628 65.363 71.588 0.40 27.46 217 GLU B O 1
ATOM 5282 N N . PHE B 1 221 ? 35.306 63.661 72.258 1.00 25.91 218 PHE B N 1
ATOM 5283 C CA . PHE B 1 221 ? 34.562 64.437 73.271 1.00 22.75 218 PHE B CA 1
ATOM 5284 C C . PHE B 1 221 ? 35.292 64.347 74.596 1.00 22.38 218 PHE B C 1
ATOM 5285 O O . PHE B 1 221 ? 35.664 63.237 75.014 1.00 22.24 218 PHE B O 1
ATOM 5293 N N . LEU B 1 222 ? 35.455 65.490 75.273 1.00 21.59 219 LEU B N 1
ATOM 5294 C CA . LEU B 1 222 ? 36.137 65.566 76.590 1.00 21.08 219 LEU B CA 1
ATOM 5295 C C . LEU B 1 222 ? 37.327 64.621 76.730 1.00 20.63 219 LEU B C 1
ATOM 5296 O O . LEU B 1 222 ? 37.401 63.829 77.673 1.00 20.23 219 LEU B O 1
ATOM 5301 N N . ALA B 1 223 ? 38.263 64.741 75.795 1.00 20.90 220 ALA B N 1
ATOM 5302 C CA . ALA B 1 223 ? 39.431 63.873 75.726 1.00 21.54 220 ALA B CA 1
ATOM 5303 C C . ALA B 1 223 ? 40.270 63.813 77.001 1.00 21.22 220 ALA B C 1
ATOM 5304 O O . ALA B 1 223 ? 40.879 62.782 77.286 1.00 22.07 220 ALA B O 1
ATOM 5306 N N . ALA B 1 224 ? 40.297 64.904 77.761 1.00 20.47 221 ALA B N 1
ATOM 5307 C CA . ALA B 1 224 ? 41.075 64.945 79.003 1.00 20.11 221 ALA B CA 1
ATOM 5308 C C . ALA B 1 224 ? 40.389 64.202 80.149 1.00 19.04 221 ALA B C 1
ATOM 5309 O O . ALA B 1 224 ? 41.038 63.871 81.134 1.00 20.22 221 ALA B O 1
ATOM 5311 N N . ALA B 1 225 ? 39.081 63.974 80.042 1.00 17.61 222 ALA B N 1
ATOM 5312 C CA . ALA B 1 225 ? 38.342 63.252 81.083 1.00 17.56 222 ALA B CA 1
ATOM 5313 C C . ALA B 1 225 ? 38.568 61.760 80.947 1.00 17.73 222 ALA B C 1
ATOM 5314 O O . ALA B 1 225 ? 39.001 61.284 79.882 1.00 17.51 222 ALA B O 1
ATOM 5316 N N . ASP B 1 226 ? 38.276 61.015 82.010 1.00 18.06 223 ASP B N 1
ATOM 5317 C CA . ASP B 1 226 ? 38.412 59.564 81.936 1.00 18.97 223 ASP B CA 1
ATOM 5318 C C . ASP B 1 226 ? 37.396 59.066 80.904 1.00 18.86 223 ASP B C 1
ATOM 5319 O O . ASP B 1 226 ? 36.281 59.572 80.820 1.00 18.46 223 ASP B O 1
ATOM 5324 N N . GLN B 1 227 ? 37.810 58.091 80.109 1.00 20.37 224 GLN B N 1
ATOM 5325 C CA . GLN B 1 227 ? 36.981 57.527 79.043 1.00 21.96 224 GLN B CA 1
ATOM 5326 C C . GLN B 1 227 ? 35.557 57.124 79.492 1.00 21.41 224 GLN B C 1
ATOM 5327 O O . GLN B 1 227 ? 34.564 57.415 78.810 1.00 20.23 224 GLN B O 1
ATOM 5333 N N . GLN B 1 228 ? 35.481 56.479 80.646 1.00 22.03 225 GLN B N 1
ATOM 5334 C CA . GLN B 1 228 ? 34.208 56.012 81.217 1.00 23.47 225 GLN B CA 1
ATOM 5335 C C . GLN B 1 228 ? 33.341 57.236 81.585 1.00 21.44 225 GLN B C 1
ATOM 5336 O O . GLN B 1 228 ? 32.121 57.257 81.353 1.00 20.83 225 GLN B O 1
ATOM 5342 N N . VAL B 1 229 ? 33.984 58.274 82.110 1.00 19.82 226 VAL B N 1
ATOM 5343 C CA . VAL B 1 229 ? 33.286 59.513 82.478 1.00 18.99 226 VAL B CA 1
ATOM 5344 C C . VAL B 1 229 ? 32.700 60.232 81.257 1.00 18.61 226 VAL B C 1
ATOM 5345 O O . VAL B 1 229 ? 31.515 60.625 81.250 1.00 18.64 226 VAL B O 1
ATOM 5349 N N . ALA B 1 230 ? 33.526 60.416 80.235 1.00 17.94 227 ALA B N 1
ATOM 5350 C CA . ALA B 1 230 ? 33.098 61.122 79.023 1.00 18.33 227 ALA B CA 1
ATOM 5351 C C . ALA B 1 230 ? 31.915 60.429 78.345 1.00 19.19 227 ALA B C 1
ATOM 5352 O O . ALA B 1 230 ? 30.967 61.084 77.910 1.00 18.64 227 ALA B O 1
ATOM 5354 N N . LYS B 1 231 ? 31.976 59.104 78.276 1.00 21.10 228 LYS B N 1
ATOM 5355 C CA . LYS B 1 231 ? 30.915 58.319 77.651 1.00 23.34 228 LYS B CA 1
ATOM 5356 C C . LYS B 1 231 ? 29.590 58.486 78.400 1.00 23.53 228 LYS B C 1
ATOM 5357 O O . LYS B 1 231 ? 28.558 58.717 77.775 1.00 24.01 228 LYS B O 1
ATOM 5363 N N . GLU B 1 232 ? 29.634 58.405 79.733 1.00 23.27 229 GLU B N 1
ATOM 5364 C CA . GLU B 1 232 ? 28.431 58.546 80.573 1.00 24.38 229 GLU B CA 1
ATOM 5365 C C . GLU B 1 232 ? 27.883 59.964 80.479 1.00 22.61 229 GLU B C 1
ATOM 5366 O O . GLU B 1 232 ? 26.671 60.174 80.444 1.00 21.73 229 GLU B O 1
ATOM 5372 N N . ALA B 1 233 ? 28.786 60.933 80.439 1.00 20.58 230 ALA B N 1
ATOM 5373 C CA . ALA B 1 233 ? 28.380 62.330 80.338 1.00 20.37 230 ALA B CA 1
ATOM 5374 C C . ALA B 1 233 ? 27.663 62.597 79.016 1.00 20.39 230 ALA B C 1
ATOM 5375 O O . ALA B 1 233 ? 26.616 63.238 78.990 1.00 21.29 230 ALA B O 1
ATOM 5377 N N . LEU B 1 234 ? 28.218 62.066 77.933 1.00 20.68 231 LEU B N 1
ATOM 5378 C CA . LEU B 1 234 ? 27.648 62.270 76.598 1.00 21.74 231 LEU B CA 1
ATOM 5379 C C . LEU B 1 234 ? 26.224 61.673 76.561 1.00 22.40 231 LEU B C 1
ATOM 5380 O O . LEU B 1 234 ? 25.286 62.283 76.033 1.00 22.56 231 LEU B O 1
ATOM 5385 N N . LYS B 1 235 ? 26.066 60.520 77.198 1.00 23.03 232 LYS B N 1
ATOM 5386 C CA . LYS B 1 235 ? 24.767 59.844 77.295 1.00 25.00 232 LYS B CA 1
ATOM 5387 C C . LYS B 1 235 ? 23.764 60.713 78.058 1.00 24.27 232 LYS B C 1
ATOM 5388 O O . LYS B 1 235 ? 22.639 60.904 77.595 1.00 24.91 232 LYS B O 1
ATOM 5394 N N . SER B 1 236 ? 24.165 61.229 79.228 1.00 23.52 233 SER B N 1
ATOM 5395 C CA . SER B 1 236 ? 23.283 62.108 80.021 1.00 23.48 233 SER B CA 1
ATOM 5396 C C . SER B 1 236 ? 22.931 63.381 79.271 1.00 22.06 233 SER B C 1
ATOM 5397 O O . SER B 1 236 ? 21.785 63.829 79.323 1.00 22.50 233 SER B O 1
ATOM 5400 N N . PHE B 1 237 ? 23.917 63.987 78.598 1.00 21.07 234 PHE B N 1
ATOM 5401 C CA . PHE B 1 237 ? 23.666 65.240 77.893 1.00 20.71 234 PHE B CA 1
ATOM 5402 C C . PHE B 1 237 ? 22.688 65.050 76.730 1.00 21.48 234 PHE B C 1
ATOM 5403 O O . PHE B 1 237 ? 21.834 65.905 76.491 1.00 20.88 234 PHE B O 1
ATOM 5411 N N . ALA B 1 238 ? 22.779 63.906 76.054 1.00 23.26 235 ALA B N 1
ATOM 5412 C CA . ALA B 1 238 ? 21.852 63.591 74.962 1.00 24.25 235 ALA B CA 1
ATOM 5413 C C . ALA B 1 238 ? 20.422 63.461 75.514 1.00 26.45 235 ALA B C 1
ATOM 5414 O O . ALA B 1 238 ? 19.476 64.019 74.936 1.00 26.24 235 ALA B O 1
ATOM 5416 N N . LYS B 1 239 ? 20.269 62.761 76.643 1.00 26.90 236 LYS B N 1
ATOM 5417 C CA . LYS B 1 239 ? 18.959 62.626 77.294 1.00 29.89 236 LYS B CA 1
ATOM 5418 C C . LYS B 1 239 ? 18.379 63.985 77.666 1.00 28.58 236 LYS B C 1
ATOM 5419 O O . LYS B 1 239 ? 17.197 64.236 77.455 1.00 28.61 236 LYS B O 1
ATOM 5425 N N . GLN B 1 240 ? 19.230 64.862 78.194 1.00 26.21 237 GLN B N 1
ATOM 5426 C CA . GLN B 1 240 ? 18.818 66.208 78.576 1.00 25.93 237 GLN B CA 1
ATOM 5427 C C . GLN B 1 240 ? 18.392 67.059 77.383 1.00 25.96 237 GLN B C 1
ATOM 5428 O O . GLN B 1 240 ? 17.694 68.039 77.562 1.00 27.06 237 GLN B O 1
ATOM 5434 N N . GLY B 1 241 ? 18.808 66.686 76.171 1.00 25.18 238 GLY B N 1
ATOM 5435 C CA . GLY B 1 241 ? 18.451 67.451 74.980 1.00 25.62 238 GLY B CA 1
ATOM 5436 C C . GLY B 1 241 ? 19.554 68.302 74.376 1.00 25.11 238 GLY B C 1
ATOM 5437 O O . GLY B 1 241 ? 19.269 69.145 73.529 1.00 27.89 238 GLY B O 1
ATOM 5438 N N . LEU B 1 242 ? 20.800 68.137 74.828 1.00 24.26 239 LEU B N 1
ATOM 5439 C CA . LEU B 1 242 ? 21.922 68.858 74.220 1.00 23.87 239 LEU B CA 1
ATOM 5440 C C . LEU B 1 242 ? 22.400 68.043 73.024 1.00 24.49 239 LEU B C 1
ATOM 5441 O O . LEU B 1 242 ? 22.936 66.931 73.201 1.00 25.82 239 LEU B O 1
ATOM 5446 N N . ASP B 1 243 ? 22.193 68.589 71.826 1.00 23.22 240 ASP B N 1
ATOM 5447 C CA . ASP B 1 243 ? 22.586 67.948 70.579 1.00 24.10 240 ASP B CA 1
ATOM 5448 C C . ASP B 1 243 ? 24.058 68.259 70.368 1.00 22.91 240 ASP B C 1
ATOM 5449 O O . ASP B 1 243 ? 24.423 69.315 69.817 1.00 21.90 240 ASP B O 1
ATOM 5454 N N . ILE B 1 244 ? 24.902 67.329 70.807 1.00 21.44 241 ILE B N 1
ATOM 5455 C CA . ILE B 1 244 ? 26.351 67.494 70.719 1.00 20.44 241 ILE B CA 1
ATOM 5456 C C . ILE B 1 244 ? 26.882 66.744 69.516 1.00 21.54 241 ILE B C 1
ATOM 5457 O O . ILE B 1 244 ? 26.663 65.544 69.399 1.00 22.21 241 ILE B O 1
ATOM 5462 N N . GLN B 1 245 ? 27.576 67.449 68.627 1.00 21.30 242 GLN B N 1
ATOM 5463 C CA . GLN B 1 245 ? 28.174 66.831 67.443 1.00 23.51 242 GLN B CA 1
ATOM 5464 C C . GLN B 1 245 ? 29.658 67.146 67.392 1.00 23.73 242 GLN B C 1
ATOM 5465 O O . GLN B 1 245 ? 30.049 68.315 67.285 1.00 23.81 242 GLN B O 1
ATOM 5471 N N . THR B 1 246 ? 30.458 66.084 67.446 1.00 24.04 243 THR B N 1
ATOM 5472 C CA . THR B 1 246 ? 31.904 66.151 67.435 1.00 24.17 243 THR B CA 1
ATOM 5473 C C . THR B 1 246 ? 32.434 65.747 66.064 1.00 24.89 243 THR B C 1
ATOM 5474 O O . THR B 1 246 ? 31.731 65.097 65.279 1.00 25.32 243 THR B O 1
ATOM 5478 N N . GLY B 1 247 ? 33.656 66.171 65.767 1.00 24.37 244 GLY B N 1
ATOM 5479 C CA . GLY B 1 247 ? 34.306 65.854 64.502 1.00 26.25 244 GLY B CA 1
ATOM 5480 C C . GLY B 1 247 ? 33.688 66.559 63.310 1.00 27.01 244 GLY B C 1
ATOM 5481 O O . GLY B 1 247 ? 33.672 66.023 62.205 1.00 28.04 244 GLY B O 1
ATOM 5482 N N . VAL B 1 248 ? 33.168 67.768 63.530 1.00 26.90 245 VAL B N 1
ATOM 5483 C CA . VAL B 1 248 ? 32.560 68.520 62.439 1.00 28.28 245 VAL B CA 1
ATOM 5484 C C . VAL B 1 248 ? 33.588 69.477 61.854 1.00 30.14 245 VAL B C 1
ATOM 5485 O O . VAL B 1 248 ? 34.638 69.700 62.452 1.00 29.88 245 VAL B O 1
ATOM 5489 N N . LYS B 1 249 ? 33.293 70.006 60.668 1.00 32.32 246 LYS B N 1
ATOM 5490 C CA . LYS B 1 249 ? 34.169 70.973 60.011 1.00 34.22 246 LYS B CA 1
ATOM 5491 C C . LYS B 1 249 ? 33.301 72.203 59.792 1.00 31.87 246 LYS B C 1
ATOM 5492 O O . LYS B 1 249 ? 32.393 72.191 58.967 1.00 31.52 246 LYS B O 1
ATOM 5498 N N . ILE B 1 250 ? 33.593 73.259 60.538 1.00 30.74 247 ILE B N 1
ATOM 5499 C CA . ILE B 1 250 ? 32.800 74.489 60.484 1.00 30.96 247 ILE B CA 1
ATOM 5500 C C . ILE B 1 250 ? 33.228 75.402 59.330 1.00 32.26 247 ILE B C 1
ATOM 5501 O O . ILE B 1 250 ? 34.419 75.591 59.092 1.00 32.69 247 ILE B O 1
ATOM 5506 N N . GLY B 1 251 ? 32.234 75.933 58.611 1.00 32.55 248 GLY B N 1
ATOM 5507 C CA . GLY B 1 251 ? 32.456 76.843 57.484 1.00 33.56 248 GLY B CA 1
ATOM 5508 C C . GLY B 1 251 ? 32.484 78.293 57.940 1.00 33.11 248 GLY B C 1
ATOM 5509 O O . GLY B 1 251 ? 32.814 78.576 59.098 1.00 33.87 248 GLY B O 1
ATOM 5510 N N A GLU B 1 252 ? 32.121 79.197 57.023 0.50 33.15 249 GLU B N 1
ATOM 5511 N N B GLU B 1 252 ? 32.141 79.215 57.045 0.50 33.39 249 GLU B N 1
ATOM 5512 C CA A GLU B 1 252 ? 32.065 80.634 57.293 0.50 32.44 249 GLU B CA 1
ATOM 5513 C CA B GLU B 1 252 ? 32.176 80.634 57.377 0.50 32.80 249 GLU B CA 1
ATOM 5514 C C A GLU B 1 252 ? 30.757 80.969 57.992 0.50 30.24 249 GLU B C 1
ATOM 5515 C C B GLU B 1 252 ? 30.821 81.032 57.972 0.50 30.54 249 GLU B C 1
ATOM 5516 O O A GLU B 1 252 ? 29.689 80.891 57.378 0.50 29.31 249 GLU B O 1
ATOM 5517 O O B GLU B 1 252 ? 29.799 81.037 57.283 0.50 29.79 249 GLU B O 1
ATOM 5528 N N . ILE B 1 253 ? 30.831 81.337 59.267 1.00 28.33 250 ILE B N 1
ATOM 5529 C CA . ILE B 1 253 ? 29.628 81.715 60.008 1.00 27.29 250 ILE B CA 1
ATOM 5530 C C . ILE B 1 253 ? 29.158 83.101 59.560 1.00 26.59 250 ILE B C 1
ATOM 5531 O O . ILE B 1 253 ? 29.966 83.995 59.376 1.00 25.31 250 ILE B O 1
ATOM 5536 N N . LYS B 1 254 ? 27.846 83.245 59.386 1.00 26.99 251 LYS B N 1
ATOM 5537 C CA . LYS B 1 254 ? 27.241 84.513 58.982 1.00 28.17 251 LYS B CA 1
ATOM 5538 C C . LYS B 1 254 ? 26.195 84.958 60.003 1.00 26.29 251 LYS B C 1
ATOM 5539 O O . LYS B 1 254 ? 25.215 84.254 60.237 1.00 24.51 251 LYS B O 1
ATOM 5545 N N . ALA B 1 255 ? 26.416 86.123 60.608 1.00 26.18 252 ALA B N 1
ATOM 5546 C CA . ALA B 1 255 ? 25.472 86.696 61.566 1.00 25.59 252 ALA B CA 1
ATOM 5547 C C . ALA B 1 255 ? 24.661 87.783 60.878 1.00 25.92 252 ALA B C 1
ATOM 5548 O O . ALA B 1 255 ? 25.185 88.851 60.600 1.00 26.87 252 ALA B O 1
ATOM 5550 N N . ALA B 1 256 ? 23.398 87.493 60.583 1.00 25.05 253 ALA B N 1
ATOM 5551 C CA . ALA B 1 256 ? 22.492 88.469 59.988 1.00 25.78 253 ALA B CA 1
ATOM 5552 C C . ALA B 1 256 ? 21.672 89.042 61.136 1.00 25.46 253 ALA B C 1
ATOM 5553 O O . ALA B 1 256 ? 21.725 88.525 62.252 1.00 25.85 253 ALA B O 1
ATOM 5555 N N . ALA B 1 257 ? 20.888 90.076 60.867 1.00 25.23 254 ALA B N 1
ATOM 5556 C CA . ALA B 1 257 ? 20.090 90.709 61.922 1.00 25.55 254 ALA B CA 1
ATOM 5557 C C . ALA B 1 257 ? 19.166 89.704 62.614 1.00 24.92 254 ALA B C 1
ATOM 5558 O O . ALA B 1 257 ? 19.071 89.685 63.848 1.00 25.76 254 ALA B O 1
ATOM 5560 N N . LYS B 1 258 ? 18.535 88.840 61.821 1.00 24.10 255 LYS B N 1
ATOM 5561 C CA . LYS B 1 258 ? 17.616 87.844 62.352 1.00 24.39 255 LYS B CA 1
ATOM 5562 C C . LYS B 1 258 ? 18.335 86.560 62.761 1.00 24.35 255 LYS B C 1
ATOM 5563 O O . LYS B 1 258 ? 18.404 86.224 63.937 1.00 24.69 255 LYS B O 1
ATOM 5569 N N . SER B 1 259 ? 18.877 85.854 61.779 1.00 24.76 256 SER B N 1
ATOM 5570 C CA . SER B 1 259 ? 19.491 84.560 62.036 1.00 24.13 256 SER B CA 1
ATOM 5571 C C . SER B 1 259 ? 20.997 84.520 61.896 1.00 24.00 256 SER B C 1
ATOM 5572 O O . SER B 1 259 ? 21.590 85.229 61.063 1.00 24.92 256 SER B O 1
ATOM 5575 N N . ILE B 1 260 ? 21.604 83.646 62.692 1.00 22.43 257 ILE B N 1
ATOM 5576 C CA . ILE B 1 260 ? 23.020 83.360 62.597 1.00 21.78 257 ILE B CA 1
ATOM 5577 C C . ILE B 1 260 ? 23.027 81.981 61.965 1.00 21.13 257 ILE B C 1
ATOM 5578 O O . ILE B 1 260 ? 22.406 81.068 62.497 1.00 20.59 257 ILE B O 1
ATOM 5583 N N . THR B 1 261 ? 23.691 81.846 60.821 1.00 20.97 258 THR B N 1
ATOM 5584 C CA . THR B 1 261 ? 23.775 80.577 60.102 1.00 21.63 258 THR B CA 1
ATOM 5585 C C . THR B 1 261 ? 25.195 80.050 60.214 1.00 21.37 258 THR B C 1
ATOM 5586 O O . THR B 1 261 ? 26.149 80.767 59.909 1.00 21.31 258 THR B O 1
ATOM 5590 N N . VAL B 1 262 ? 25.322 78.818 60.709 1.00 21.53 259 VAL B N 1
ATOM 5591 C CA . VAL B 1 262 ? 26.605 78.137 60.844 1.00 22.68 259 VAL B CA 1
ATOM 5592 C C . VAL B 1 262 ? 26.608 76.971 59.850 1.00 24.02 259 VAL B C 1
ATOM 5593 O O . VAL B 1 262 ? 25.996 75.925 60.107 1.00 22.79 259 VAL B O 1
ATOM 5597 N N . PRO B 1 263 ? 27.254 77.155 58.683 1.00 26.05 260 PRO B N 1
ATOM 5598 C CA . PRO B 1 263 ? 27.322 76.032 57.755 1.00 27.28 260 PRO B CA 1
ATOM 5599 C C . PR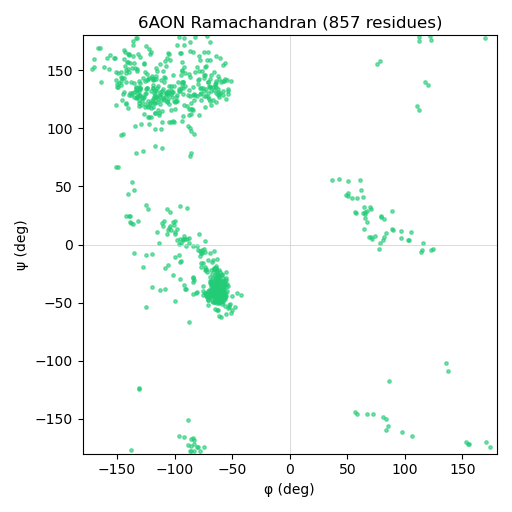O B 1 263 ? 28.424 75.093 58.222 1.00 27.00 260 PRO B C 1
ATOM 5600 O O . PRO B 1 263 ? 29.451 75.547 58.749 1.00 26.80 260 PRO B O 1
ATOM 5604 N N . TYR B 1 264 ? 28.189 73.795 58.097 1.00 27.11 261 TYR B N 1
ATOM 5605 C CA . TYR B 1 264 ? 29.199 72.828 58.491 1.00 27.20 261 TYR B CA 1
ATOM 5606 C C . TYR B 1 264 ? 28.982 71.485 57.823 1.00 28.51 261 TYR B C 1
ATOM 5607 O O . TYR B 1 264 ? 27.898 71.184 57.318 1.00 29.19 261 TYR B O 1
ATOM 5616 N N . VAL B 1 265 ? 30.053 70.702 57.809 1.00 29.64 262 VAL B N 1
ATOM 5617 C CA . VAL B 1 265 ? 30.026 69.344 57.319 1.00 31.37 262 VAL B CA 1
ATOM 5618 C C . VAL B 1 265 ? 30.075 68.510 58.596 1.00 30.20 262 VAL B C 1
ATOM 5619 O O . VAL B 1 265 ? 31.008 68.654 59.402 1.00 29.52 262 VAL B O 1
ATOM 5623 N N . ASP B 1 266 ? 29.060 67.669 58.804 1.00 30.38 263 ASP B N 1
ATOM 5624 C CA . ASP B 1 266 ? 29.010 66.855 60.014 1.00 30.16 263 ASP B CA 1
ATOM 5625 C C . ASP B 1 266 ? 30.069 65.740 59.972 1.00 31.09 263 ASP B C 1
ATOM 5626 O O . ASP B 1 266 ? 30.829 65.634 59.007 1.00 31.76 263 ASP B O 1
ATOM 5631 N N . ALA B 1 267 ? 30.130 64.933 61.023 1.00 31.21 264 ALA B N 1
ATOM 5632 C CA . ALA B 1 267 ? 31.142 63.870 61.111 1.00 32.84 264 ALA B CA 1
ATOM 5633 C C . ALA B 1 267 ? 31.054 62.864 59.967 1.00 35.47 264 ALA B C 1
ATOM 5634 O O . ALA B 1 267 ? 32.087 62.424 59.454 1.00 35.88 264 ALA B O 1
ATOM 5636 N N . LYS B 1 268 ? 29.828 62.528 59.557 1.00 37.40 265 LYS B N 1
ATOM 5637 C CA . LYS B 1 268 ? 29.593 61.580 58.453 1.00 40.65 265 LYS B CA 1
ATOM 5638 C C . LYS B 1 268 ? 29.951 62.137 57.085 1.00 41.22 265 LYS B C 1
ATOM 5639 O O . LYS B 1 268 ? 29.961 61.393 56.122 1.00 43.75 265 LYS B O 1
ATOM 5645 N N . GLY B 1 269 ? 30.169 63.445 56.983 1.00 40.40 266 GLY B N 1
ATOM 5646 C CA . GLY B 1 269 ? 30.481 64.088 55.702 1.00 42.05 266 GLY B CA 1
ATOM 5647 C C . GLY B 1 269 ? 29.279 64.724 54.985 1.00 42.72 266 GLY B C 1
ATOM 5648 O O . GLY B 1 269 ? 29.386 65.101 53.815 1.00 43.31 266 GLY B O 1
ATOM 5649 N N . ALA B 1 270 ? 28.143 64.841 55.676 1.00 41.56 267 ALA B N 1
ATOM 5650 C CA . ALA B 1 270 ? 26.934 65.432 55.094 1.00 43.19 267 ALA B CA 1
ATOM 5651 C C . ALA B 1 270 ? 26.858 66.930 55.407 1.00 42.44 267 ALA B C 1
ATOM 5652 O O . ALA B 1 270 ? 27.179 67.360 56.531 1.00 40.25 267 ALA B O 1
ATOM 5654 N N . GLU B 1 271 ? 26.421 67.713 54.417 1.00 42.93 268 GLU B N 1
ATOM 5655 C CA . GLU B 1 271 ? 26.278 69.170 54.564 1.00 41.75 268 GLU B CA 1
ATOM 5656 C C . GLU B 1 271 ? 25.144 69.511 55.500 1.00 39.10 268 GLU B C 1
ATOM 5657 O O . GLU B 1 271 ? 24.067 68.922 55.413 1.00 39.79 268 GLU B O 1
ATOM 5663 N N . GLN B 1 272 ? 25.395 70.461 56.397 1.00 34.93 269 GLN B N 1
ATOM 5664 C CA . GLN B 1 272 ? 24.394 70.901 57.358 1.00 32.69 269 GLN B CA 1
ATOM 5665 C C . GLN B 1 272 ? 24.452 72.414 57.532 1.00 30.18 269 GLN B C 1
ATOM 5666 O O . GLN B 1 272 ? 25.443 73.072 57.179 1.00 29.03 269 GLN B O 1
ATOM 5672 N N A LYS B 1 273 ? 23.369 72.960 58.068 0.50 29.03 270 LYS B N 1
ATOM 5673 N N B LYS B 1 273 ? 23.362 72.968 58.050 0.50 28.83 270 LYS B N 1
ATOM 5674 C CA A LYS B 1 273 ? 23.274 74.379 58.360 0.50 28.14 270 LYS B CA 1
ATOM 5675 C CA B LYS B 1 273 ? 23.304 74.385 58.365 0.50 27.80 270 LYS B CA 1
ATOM 5676 C C A LYS B 1 273 ? 22.522 74.522 59.669 0.50 26.51 270 LYS B C 1
ATOM 5677 C C B LYS B 1 273 ? 22.534 74.516 59.665 0.50 26.31 270 LYS B C 1
ATOM 5678 O O A LYS B 1 273 ? 21.350 74.147 59.762 0.50 27.26 270 LYS B O 1
ATOM 5679 O O B LYS B 1 273 ? 21.366 74.129 59.748 0.50 27.07 270 LYS B O 1
ATOM 5690 N N . LEU B 1 274 ? 23.215 75.025 60.687 1.00 24.77 271 LEU B N 1
ATOM 5691 C CA . LEU B 1 274 ? 22.625 75.261 61.976 1.00 22.99 271 LEU B CA 1
ATOM 5692 C C . LEU B 1 274 ? 22.188 76.704 61.922 1.00 22.18 271 LEU B C 1
ATOM 5693 O O . LEU B 1 274 ? 23.014 77.592 61.686 1.00 22.31 271 LEU B O 1
ATOM 5698 N N . VAL B 1 275 ? 20.905 76.944 62.150 1.00 21.54 272 VAL B N 1
ATOM 5699 C CA . VAL B 1 275 ? 20.345 78.296 62.112 1.00 21.58 272 VAL B CA 1
ATOM 5700 C C . VAL B 1 275 ? 19.815 78.629 63.508 1.00 20.65 272 VAL B C 1
ATOM 5701 O O . VAL B 1 275 ? 18.813 78.055 63.959 1.00 21.05 272 VAL B O 1
ATOM 5705 N N . VAL B 1 276 ? 20.457 79.598 64.155 1.00 19.68 273 VAL B N 1
ATOM 5706 C CA . VAL B 1 276 ? 20.143 79.957 65.531 1.00 19.35 273 VAL B CA 1
ATOM 5707 C C . VAL B 1 276 ? 19.916 81.446 65.756 1.00 19.44 273 VAL B C 1
ATOM 5708 O O . VAL B 1 276 ? 20.334 82.275 64.954 1.00 19.64 273 VAL B O 1
ATOM 5712 N N . ASP B 1 277 ? 19.258 81.761 66.868 1.00 19.77 274 ASP B N 1
ATOM 5713 C CA . ASP B 1 277 ? 18.948 83.147 67.251 1.00 20.59 274 ASP B CA 1
ATOM 5714 C C . ASP B 1 277 ? 20.100 83.820 67.951 1.00 19.16 274 ASP B C 1
ATOM 5715 O O . ASP B 1 277 ? 20.252 85.035 67.873 1.00 19.58 274 ASP B O 1
ATOM 5720 N N . LYS B 1 278 ? 20.893 83.024 68.655 1.00 18.84 275 LYS B N 1
ATOM 5721 C CA . LYS B 1 278 ? 22.092 83.487 69.348 1.00 18.26 275 LYS B CA 1
ATOM 5722 C C . LYS B 1 278 ? 23.165 82.410 69.213 1.00 18.03 275 LYS B C 1
ATOM 5723 O O . LYS B 1 278 ? 22.846 81.206 69.182 1.00 17.71 275 LYS B O 1
ATOM 5729 N N . LEU B 1 279 ? 24.427 82.830 69.152 1.00 17.35 276 LEU B N 1
ATOM 5730 C CA . LEU B 1 279 ? 25.550 81.900 69.053 1.00 17.68 276 LEU B CA 1
ATOM 5731 C C . LEU B 1 279 ? 26.581 82.171 70.134 1.00 17.73 276 LEU B C 1
ATOM 5732 O O . LEU B 1 279 ? 27.053 83.298 70.276 1.00 18.32 276 LEU B O 1
ATOM 5737 N N . ILE B 1 280 ? 26.945 81.138 70.884 1.00 17.27 277 ILE B N 1
ATOM 5738 C CA . ILE B 1 280 ? 27.994 81.266 71.880 1.00 16.94 277 ILE B CA 1
ATOM 5739 C C . ILE B 1 280 ? 29.207 80.557 71.311 1.00 17.26 277 ILE B C 1
ATOM 5740 O O . ILE B 1 280 ? 29.104 79.406 70.880 1.00 17.19 277 ILE B O 1
ATOM 5745 N N . VAL B 1 281 ? 30.345 81.237 71.297 1.00 20.07 278 VAL B N 1
ATOM 5746 C CA . VAL B 1 281 ? 31.578 80.636 70.818 1.00 20.50 278 VAL B CA 1
ATOM 5747 C C . VAL B 1 281 ? 32.461 80.419 72.046 1.00 20.02 278 VAL B C 1
ATOM 5748 O O . VAL B 1 281 ? 32.802 81.384 72.744 1.00 19.37 278 VAL B O 1
ATOM 5752 N N A SER B 1 282 ? 32.783 79.151 72.321 0.50 20.10 279 SER B N 1
ATOM 5753 N N B SER B 1 282 ? 32.807 79.162 72.313 0.50 19.68 279 SER B N 1
ATOM 5754 C CA A SER B 1 282 ? 33.617 78.752 73.459 0.50 19.94 279 SER B CA 1
ATOM 5755 C CA B SER B 1 282 ? 33.647 78.805 73.450 0.50 19.25 279 SER B CA 1
ATOM 5756 C C A SER B 1 282 ? 34.678 77.796 72.957 0.50 20.33 279 SER B C 1
ATOM 5757 C C B SER B 1 282 ? 34.684 77.812 72.977 0.50 19.94 279 SER B C 1
ATOM 5758 O O A SER B 1 282 ? 34.546 76.587 73.136 0.50 20.35 279 SER B O 1
ATOM 5759 O O B SER B 1 282 ? 34.542 76.609 73.191 0.50 19.97 279 SER B O 1
ATOM 5764 N N . ILE B 1 283 ? 35.730 78.340 72.348 1.00 20.32 280 ILE B N 1
ATOM 5765 C CA . ILE B 1 283 ? 36.802 77.522 71.768 1.00 21.49 280 ILE B CA 1
ATOM 5766 C C . ILE B 1 283 ? 38.164 77.723 72.435 1.00 21.53 280 ILE B C 1
ATOM 5767 O O . ILE B 1 283 ? 39.204 77.459 71.819 1.00 24.48 280 ILE B O 1
ATOM 5772 N N . GLY B 1 284 ? 38.155 78.176 73.678 1.00 21.01 281 GLY B N 1
ATOM 5773 C CA . GLY B 1 284 ? 39.389 78.342 74.421 1.00 20.91 281 GLY B CA 1
ATOM 5774 C C . GLY B 1 284 ? 39.653 79.736 74.914 1.00 19.63 281 GLY B C 1
ATOM 5775 O O . GLY B 1 284 ? 38.905 80.683 74.657 1.00 17.97 281 GLY B O 1
ATOM 5776 N N . ARG B 1 285 ? 40.779 79.843 75.594 1.00 19.71 282 ARG B N 1
ATOM 5777 C CA . ARG B 1 285 ? 41.221 81.069 76.206 1.00 19.67 282 ARG B CA 1
ATOM 5778 C C . ARG B 1 285 ? 42.606 81.354 75.698 1.00 19.67 282 ARG B C 1
ATOM 5779 O O . ARG B 1 285 ? 43.354 80.424 75.404 1.00 22.10 282 ARG B O 1
ATOM 5787 N N . VAL B 1 286 ? 42.952 82.632 75.583 1.00 19.27 283 VAL B N 1
ATOM 5788 C CA . VAL B 1 286 ? 44.299 83.014 75.139 1.00 18.64 283 VAL B CA 1
ATOM 5789 C C . VAL B 1 286 ? 44.884 83.990 76.153 1.00 17.38 283 VAL B C 1
ATOM 5790 O O . VAL B 1 286 ? 44.164 84.833 76.699 1.00 16.34 283 VAL B O 1
ATOM 5794 N N . PRO B 1 287 ? 46.200 83.896 76.407 1.00 16.83 284 PRO B N 1
ATOM 5795 C CA . PRO B 1 287 ? 46.822 84.788 77.374 1.00 16.17 284 PRO B CA 1
ATOM 5796 C C . PRO B 1 287 ? 46.707 86.248 76.922 1.00 16.60 284 PRO B C 1
ATOM 5797 O O . PRO B 1 287 ? 46.701 86.524 75.712 1.00 17.94 284 PRO B O 1
ATOM 5801 N N . TYR B 1 288 ? 46.537 87.157 77.885 1.00 15.28 285 TYR B N 1
ATOM 5802 C CA . TYR B 1 288 ? 46.405 88.582 77.598 1.00 14.85 285 TYR B CA 1
ATOM 5803 C C . TYR B 1 288 ? 47.543 89.393 78.191 1.00 14.93 285 TYR B C 1
ATOM 5804 O O . TYR B 1 288 ? 47.800 89.315 79.398 1.00 14.43 285 TYR B O 1
ATOM 5813 N N . THR B 1 289 ? 48.179 90.193 77.334 1.00 15.31 286 THR B N 1
ATOM 5814 C CA . THR B 1 289 ? 49.261 91.115 77.730 1.00 16.04 286 THR B CA 1
ATOM 5815 C C . THR B 1 289 ? 49.102 92.464 77.014 1.00 16.59 286 THR B C 1
ATOM 5816 O O . THR B 1 289 ? 50.063 93.254 76.925 1.00 16.92 286 THR B O 1
ATOM 5820 N N . GLY B 1 290 ? 47.892 92.738 76.522 1.00 16.53 287 GLY B N 1
ATOM 5821 C CA . GLY B 1 290 ? 47.619 93.983 75.805 1.00 17.43 287 GLY B CA 1
ATOM 5822 C C . GLY B 1 290 ? 47.846 95.198 76.696 1.00 17.81 287 GLY B C 1
ATOM 5823 O O . GLY B 1 290 ? 47.299 95.283 77.794 1.00 17.24 287 GLY B O 1
ATOM 5824 N N . GLY B 1 291 ? 48.659 96.135 76.214 1.00 18.70 288 GLY B N 1
ATOM 5825 C CA . GLY B 1 291 ? 48.988 97.345 76.970 1.00 19.28 288 GLY B CA 1
ATOM 5826 C C . GLY B 1 291 ? 50.021 97.175 78.071 1.00 19.24 288 GLY B C 1
ATOM 5827 O O . GLY B 1 291 ? 50.358 98.145 78.756 1.00 20.32 288 GLY B O 1
ATOM 5828 N N . LEU B 1 292 ? 50.557 95.968 78.239 1.00 18.59 289 LEU B N 1
ATOM 5829 C CA . LEU B 1 292 ? 51.527 95.734 79.294 1.00 18.33 289 LEU B CA 1
ATOM 5830 C C . LEU B 1 292 ? 52.885 96.367 78.969 1.00 19.60 289 LEU B C 1
ATOM 5831 O O . LEU B 1 292 ? 53.679 96.620 79.884 1.00 19.13 289 LEU B O 1
ATOM 5836 N N . ASN B 1 293 ? 53.130 96.625 77.678 1.00 20.85 290 ASN B N 1
ATOM 5837 C CA . ASN B 1 293 ? 54.383 97.221 77.196 1.00 22.97 290 ASN B CA 1
ATOM 5838 C C . ASN B 1 293 ? 55.545 96.266 77.496 1.00 24.18 290 ASN B C 1
ATOM 5839 O O . ASN B 1 293 ? 56.636 96.678 77.933 1.00 24.83 290 ASN B O 1
ATOM 5844 N N . ALA B 1 294 ? 55.279 94.980 77.274 1.00 24.51 291 ALA B N 1
ATOM 5845 C CA . ALA B 1 294 ? 56.257 93.928 77.502 1.00 25.93 291 ALA B CA 1
ATOM 5846 C C . ALA B 1 294 ? 57.457 94.046 76.576 1.00 29.00 291 ALA B C 1
ATOM 5847 O O . ALA B 1 294 ? 58.597 94.138 77.043 1.00 28.59 291 ALA B O 1
ATOM 5849 N N . GLU B 1 295 ? 57.185 94.076 75.265 1.00 31.72 292 GLU B N 1
ATOM 5850 C CA . GLU B 1 295 ? 58.249 94.113 74.247 1.00 35.78 292 GLU B CA 1
ATOM 5851 C C . GLU B 1 295 ? 59.241 95.248 74.465 1.00 36.46 292 GLU B C 1
ATOM 5852 O O . GLU B 1 295 ? 60.432 95.072 74.227 1.00 38.76 292 GLU B O 1
ATOM 5858 N N . ALA B 1 296 ? 58.756 96.389 74.943 1.00 36.84 293 ALA B N 1
ATOM 5859 C CA . ALA B 1 296 ? 59.615 97.548 75.204 1.00 38.42 293 ALA B CA 1
ATOM 5860 C C . ALA B 1 296 ? 60.688 97.302 76.268 1.00 37.35 293 ALA B C 1
ATOM 5861 O O . ALA B 1 296 ? 61.822 97.774 76.117 1.00 39.38 293 ALA B O 1
ATOM 5863 N N . VAL B 1 297 ? 60.337 96.591 77.342 1.00 34.72 294 VAL B N 1
ATOM 5864 C CA . VAL B 1 297 ? 61.306 96.296 78.419 1.00 33.26 294 VAL B CA 1
ATOM 5865 C C . VAL B 1 297 ? 62.006 94.939 78.264 1.00 32.12 294 VAL B C 1
ATOM 5866 O O . VAL B 1 297 ? 62.842 94.569 79.098 1.00 31.38 294 VAL B O 1
ATOM 5870 N N . GLY B 1 298 ? 61.681 94.214 77.193 1.00 31.27 295 GLY B N 1
ATOM 5871 C CA . GLY B 1 298 ? 62.291 92.914 76.924 1.00 30.60 295 GLY B CA 1
ATOM 5872 C C . GLY B 1 298 ? 61.730 91.748 77.728 1.00 28.87 295 GLY B C 1
ATOM 5873 O O . GLY B 1 298 ? 62.431 90.759 77.947 1.00 29.17 295 GLY B O 1
ATOM 5874 N N . LEU B 1 299 ? 60.480 91.858 78.186 1.00 26.96 296 LEU B N 1
ATOM 5875 C CA . LEU B 1 299 ? 59.836 90.748 78.901 1.00 26.06 296 LEU B CA 1
ATOM 5876 C C . LEU B 1 299 ? 59.492 89.674 77.861 1.00 26.05 296 LEU B C 1
ATOM 5877 O O . LEU B 1 299 ? 58.715 89.939 76.950 1.00 25.15 296 LEU B O 1
ATOM 5882 N N . LYS B 1 300 ? 60.068 88.475 78.005 1.00 26.83 297 LYS B N 1
ATOM 5883 C CA . LYS B 1 300 ? 59.884 87.396 77.007 1.00 27.94 297 LYS B CA 1
ATOM 5884 C C . LYS B 1 300 ? 58.550 86.673 77.062 1.00 26.83 297 LYS B C 1
ATOM 5885 O O . LYS B 1 300 ? 58.135 86.204 78.123 1.00 25.12 297 LYS B O 1
ATOM 5891 N N . LEU B 1 301 ? 57.915 86.563 75.892 1.00 27.21 298 LEU B N 1
ATOM 5892 C CA . LEU B 1 301 ? 56.667 85.831 75.715 1.00 28.10 298 LEU B CA 1
ATOM 5893 C C . LEU B 1 301 ? 56.966 84.656 74.799 1.00 28.79 298 LEU B C 1
ATOM 5894 O O . LEU B 1 301 ? 57.856 84.751 73.937 1.00 30.24 298 LEU B O 1
ATOM 5899 N N . ASP B 1 302 ? 56.249 83.548 74.966 1.00 27.86 299 ASP B N 1
ATOM 5900 C CA . ASP B 1 302 ? 56.470 82.396 74.080 1.00 29.53 299 ASP B CA 1
ATOM 5901 C C . ASP B 1 302 ? 55.666 82.615 72.793 1.00 31.36 299 ASP B C 1
ATOM 5902 O O . ASP B 1 302 ? 55.021 83.658 72.632 1.00 30.15 299 ASP B O 1
ATOM 5907 N N . GLU B 1 303 ? 55.705 81.655 71.874 1.00 34.80 300 GLU B N 1
ATOM 5908 C CA . GLU B 1 303 ? 54.998 81.836 70.579 1.00 37.13 300 GLU B CA 1
ATOM 5909 C C . GLU B 1 303 ? 53.459 81.916 70.658 1.00 34.10 300 GLU B C 1
ATOM 5910 O O . GLU B 1 303 ? 52.829 82.420 69.736 1.00 35.24 300 GLU B O 1
ATOM 5916 N N A ARG B 1 304 ? 52.872 81.406 71.742 0.50 31.98 301 ARG B N 1
ATOM 5917 N N B ARG B 1 304 ? 52.891 81.418 71.753 0.50 31.87 301 ARG B N 1
ATOM 5918 C CA A ARG B 1 304 ? 51.414 81.446 71.935 0.50 30.39 301 ARG B CA 1
ATOM 5919 C CA B ARG B 1 304 ? 51.446 81.429 71.970 0.50 30.23 301 ARG B CA 1
ATOM 5920 C C A ARG B 1 304 ? 50.947 82.687 72.710 0.50 27.94 301 ARG B C 1
ATOM 5921 C C B ARG B 1 304 ? 50.981 82.601 72.850 0.50 27.83 301 ARG B C 1
ATOM 5922 O O A ARG B 1 304 ? 49.751 82.841 72.965 0.50 26.34 301 ARG B O 1
ATOM 5923 O O B ARG B 1 304 ? 49.833 82.625 73.302 0.50 26.23 301 ARG B O 1
ATOM 5938 N N . GLY B 1 305 ? 51.881 83.559 73.087 1.00 26.42 302 GLY B N 1
ATOM 5939 C CA . GLY B 1 305 ? 51.561 84.768 73.844 1.00 23.96 302 GLY B CA 1
ATOM 5940 C C . GLY B 1 305 ? 51.640 84.673 75.353 1.00 21.67 302 GLY B C 1
ATOM 5941 O O . GLY B 1 305 ? 51.357 85.659 76.036 1.00 20.96 302 GLY B O 1
ATOM 5942 N N . PHE B 1 306 ? 52.003 83.502 75.891 1.00 20.39 303 PHE B N 1
ATOM 5943 C CA . PHE B 1 306 ? 52.116 83.366 77.350 1.00 19.34 303 PHE B CA 1
ATOM 5944 C C . PHE B 1 306 ? 53.395 84.038 77.794 1.00 18.92 303 PHE B C 1
ATOM 5945 O O . PHE B 1 306 ? 54.358 84.089 77.032 1.00 19.18 303 PHE B O 1
ATOM 5953 N N . VAL B 1 307 ? 53.408 84.587 79.005 1.00 17.89 304 VAL B N 1
ATOM 5954 C CA . VAL B 1 307 ? 54.654 85.151 79.543 1.00 17.41 304 VAL B CA 1
ATOM 5955 C C . VAL B 1 307 ? 55.468 83.915 79.900 1.00 17.71 304 VAL B C 1
ATOM 5956 O O . VAL B 1 307 ? 54.950 83.016 80.566 1.00 17.93 304 VAL B O 1
ATOM 5960 N N . ALA B 1 308 ? 56.706 83.851 79.423 1.00 17.86 305 ALA B N 1
ATOM 5961 C CA . ALA B 1 308 ? 57.565 82.698 79.678 1.00 19.19 305 ALA B CA 1
ATOM 5962 C C . ALA B 1 308 ? 58.064 82.728 81.101 1.00 19.32 305 ALA B C 1
ATOM 5963 O O . ALA B 1 308 ? 58.510 83.772 81.587 1.00 19.58 305 ALA B O 1
ATOM 5965 N N . VAL B 1 309 ? 57.954 81.592 81.782 1.00 19.60 306 VAL B N 1
ATOM 5966 C CA . VAL B 1 309 ? 58.421 81.495 83.152 1.00 19.63 306 VAL B CA 1
ATOM 5967 C C . VAL B 1 309 ? 59.059 80.146 83.376 1.00 20.86 306 VAL B C 1
ATOM 5968 O O . VAL B 1 309 ? 58.794 79.186 82.636 1.00 20.80 306 VAL B O 1
ATOM 5972 N N . ASP B 1 310 ? 59.921 80.097 84.391 1.00 21.52 307 ASP B N 1
ATOM 5973 C CA . ASP B 1 310 ? 60.566 78.859 84.801 1.00 23.12 307 ASP B CA 1
ATOM 5974 C C . ASP B 1 310 ? 59.631 78.108 85.781 1.00 23.41 307 ASP B C 1
ATOM 5975 O O . ASP B 1 310 ? 58.450 78.463 85.930 1.00 22.82 307 ASP B O 1
ATOM 5980 N N . GLU B 1 311 ? 60.163 77.094 86.457 1.00 24.59 308 GLU B N 1
ATOM 5981 C CA . GLU B 1 311 ? 59.371 76.295 87.394 1.00 25.16 308 GLU B CA 1
ATOM 5982 C C . GLU B 1 311 ? 58.837 77.067 88.601 1.00 23.14 308 GLU B C 1
ATOM 5983 O O . GLU B 1 311 ? 57.882 76.630 89.219 1.00 22.13 308 GLU B O 1
ATOM 5989 N N . ASP B 1 312 ? 59.465 78.199 88.921 1.00 22.20 309 ASP B N 1
ATOM 5990 C CA . ASP B 1 312 ? 59.083 79.048 90.051 1.00 21.98 309 ASP B CA 1
ATOM 5991 C C . ASP B 1 312 ? 58.334 80.308 89.645 1.00 20.39 309 ASP B C 1
ATOM 5992 O O . ASP B 1 312 ? 58.198 81.226 90.450 1.00 19.65 309 ASP B O 1
ATOM 5997 N N . CYS B 1 313 ? 57.833 80.339 88.413 1.00 20.08 310 CYS B N 1
ATOM 5998 C CA . CYS B 1 313 ? 57.093 81.496 87.889 1.00 19.48 310 CYS B CA 1
ATOM 5999 C C . CYS B 1 313 ? 57.947 82.773 87.734 1.00 19.84 310 CYS B C 1
ATOM 6000 O O . CYS B 1 313 ? 57.404 83.884 87.755 1.00 18.80 310 CYS B O 1
ATOM 6003 N N . LYS B 1 314 ? 59.268 82.616 87.556 1.00 20.61 311 LYS B N 1
ATOM 6004 C CA . LYS B 1 314 ? 60.153 83.753 87.324 1.00 21.35 311 LYS B CA 1
ATOM 6005 C C . LYS B 1 314 ? 60.297 83.972 85.824 1.00 21.03 311 LYS B C 1
ATOM 6006 O O . LYS B 1 314 ? 60.525 83.019 85.072 1.00 20.81 311 LYS B O 1
ATOM 6012 N N . THR B 1 315 ? 60.193 85.230 85.400 1.00 20.49 312 THR B N 1
ATOM 6013 C CA . THR B 1 315 ? 60.346 85.606 83.991 1.00 20.86 312 THR B CA 1
ATOM 6014 C C . THR B 1 315 ? 61.834 85.814 83.696 1.00 21.89 312 THR B C 1
ATOM 6015 O O . THR B 1 315 ? 62.672 85.503 84.542 1.00 22.49 312 THR B O 1
ATOM 6019 N N . ASN B 1 316 ? 62.166 86.298 82.492 1.00 22.17 313 ASN B N 1
ATOM 6020 C CA . ASN B 1 316 ? 63.571 86.582 82.156 1.00 23.62 313 ASN B CA 1
ATOM 6021 C C . ASN B 1 316 ? 64.078 87.871 82.820 1.00 24.33 313 ASN B C 1
ATOM 6022 O O . ASN B 1 316 ? 65.286 88.119 82.832 1.00 25.10 313 ASN B O 1
ATOM 6027 N N . LEU B 1 317 ? 63.173 88.716 83.316 1.00 23.58 314 LEU B N 1
ATOM 6028 C CA . LEU B 1 317 ? 63.589 89.982 83.945 1.00 24.85 314 LEU B CA 1
ATOM 6029 C C . LEU B 1 317 ? 63.758 89.831 85.457 1.00 24.49 314 LEU B C 1
ATOM 6030 O O . LEU B 1 317 ? 62.939 89.168 86.102 1.00 23.60 314 LEU B O 1
ATOM 6035 N N . PRO B 1 318 ? 64.809 90.460 86.034 1.00 24.96 315 PRO B N 1
ATOM 6036 C CA . PRO B 1 318 ? 65.055 90.305 87.475 1.00 24.95 315 PRO B CA 1
ATOM 6037 C C . PRO B 1 318 ? 63.915 90.843 88.330 1.00 23.89 315 PRO B C 1
ATOM 6038 O O . PRO B 1 318 ? 63.442 91.972 88.105 1.00 23.89 315 PRO B O 1
ATOM 6042 N N . ASN B 1 319 ? 63.444 90.002 89.253 1.00 22.84 316 ASN B N 1
ATOM 6043 C CA . ASN B 1 319 ? 62.343 90.344 90.171 1.00 21.98 316 ASN B CA 1
ATOM 6044 C C . ASN B 1 319 ? 60.993 90.611 89.484 1.00 21.01 316 ASN B C 1
ATOM 6045 O O . ASN B 1 319 ? 60.168 91.374 89.991 1.00 20.39 316 ASN B O 1
ATOM 6050 N N . VAL B 1 320 ? 60.798 89.996 88.317 1.00 20.19 317 VAL B N 1
ATOM 6051 C CA . VAL B 1 320 ? 59.533 90.064 87.599 1.00 19.36 317 VAL B CA 1
ATOM 6052 C C . VAL B 1 320 ? 59.061 88.624 87.512 1.00 18.32 317 VAL B C 1
ATOM 6053 O O . VAL B 1 320 ? 59.771 87.744 87.009 1.00 18.56 317 VAL B O 1
ATOM 6057 N N . TRP B 1 321 ? 57.857 88.404 88.013 1.00 17.92 318 TRP B N 1
ATOM 6058 C CA . TRP B 1 321 ? 57.239 87.102 88.095 1.00 17.76 318 TRP B CA 1
ATOM 6059 C C . TRP B 1 321 ? 55.953 87.135 87.298 1.00 16.72 318 TRP B C 1
ATOM 6060 O O . TRP B 1 321 ? 55.460 88.218 86.980 1.00 16.25 318 TRP B O 1
ATOM 6071 N N . ALA B 1 322 ? 55.384 85.968 87.007 1.00 16.49 319 ALA B N 1
ATOM 6072 C CA . ALA B 1 322 ? 54.115 85.924 86.303 1.00 15.99 319 ALA B CA 1
ATOM 6073 C C . ALA B 1 322 ? 53.333 84.676 86.710 1.00 15.48 319 ALA B C 1
ATOM 6074 O O . ALA B 1 322 ? 53.887 83.600 86.839 1.00 15.88 319 ALA B O 1
ATOM 6076 N N . VAL B 1 323 ? 52.037 84.848 86.904 1.00 15.15 320 VAL B N 1
ATOM 6077 C CA . VAL B 1 323 ? 51.192 83.777 87.378 1.00 14.76 320 VAL B CA 1
ATOM 6078 C C . VAL B 1 323 ? 49.837 83.752 86.715 1.00 14.88 320 VAL B C 1
ATOM 6079 O O . VAL B 1 323 ? 49.403 84.741 86.108 1.00 15.12 320 VAL B O 1
ATOM 6083 N N . GLY B 1 324 ? 49.160 82.610 86.862 1.00 14.80 321 GLY B N 1
ATOM 6084 C CA . GLY B 1 324 ? 47.799 82.445 86.372 1.00 14.31 321 GLY B CA 1
ATOM 6085 C C . GLY B 1 324 ? 47.640 82.085 84.911 1.00 14.42 321 GLY B C 1
ATOM 6086 O O . GLY B 1 324 ? 48.498 81.386 84.322 1.00 14.31 321 GLY B O 1
ATOM 6087 N N . ASP B 1 325 ? 46.519 82.533 84.337 1.00 14.07 322 ASP B N 1
ATOM 6088 C CA . ASP B 1 325 ? 46.190 82.238 82.931 1.00 14.27 322 ASP B CA 1
ATOM 6089 C C . ASP B 1 325 ? 47.240 82.732 81.919 1.00 14.20 322 ASP B C 1
ATOM 6090 O O . ASP B 1 325 ? 47.356 82.149 80.842 1.00 14.23 322 ASP B O 1
ATOM 6095 N N . VAL B 1 326 ? 48.014 83.762 82.288 1.00 14.53 323 VAL B N 1
ATOM 6096 C CA . VAL B 1 326 ? 49.008 84.349 81.384 1.00 15.15 323 VAL B CA 1
ATOM 6097 C C . VAL B 1 326 ? 50.281 83.493 81.274 1.00 15.98 323 VAL B C 1
ATOM 6098 O O . VAL B 1 326 ? 51.144 83.781 80.442 1.00 15.95 323 VAL B O 1
ATOM 6102 N N . VAL B 1 327 ? 50.397 82.446 82.101 1.00 15.89 324 VAL B N 1
ATOM 6103 C CA . VAL B 1 327 ? 51.554 81.544 82.043 1.00 16.50 324 VAL B CA 1
ATOM 6104 C C . VAL B 1 327 ? 51.115 80.088 81.792 1.00 16.65 324 VAL B C 1
ATOM 6105 O O . VAL B 1 327 ? 49.921 79.762 81.866 1.00 16.77 324 VAL B O 1
ATOM 6109 N N . ARG B 1 328 ? 52.081 79.218 81.479 1.00 17.29 325 ARG B N 1
ATOM 6110 C CA . ARG B 1 328 ? 51.782 77.800 81.223 1.00 17.75 325 ARG B CA 1
ATOM 6111 C C . ARG B 1 328 ? 51.048 77.114 82.399 1.00 17.68 325 ARG B C 1
ATOM 6112 O O . ARG B 1 328 ? 51.163 77.531 83.552 1.00 17.44 325 ARG B O 1
ATOM 6120 N N . GLY B 1 329 ? 50.328 76.043 82.080 1.00 18.28 326 GLY B N 1
ATOM 6121 C CA . GLY B 1 329 ? 49.623 75.243 83.084 1.00 18.22 326 GLY B CA 1
ATOM 6122 C C . GLY B 1 329 ? 48.119 75.344 82.976 1.00 17.72 326 GLY B C 1
ATOM 6123 O O . GLY B 1 329 ? 47.610 76.115 82.177 1.00 17.59 326 GLY B O 1
ATOM 6124 N N . PRO B 1 330 ? 47.392 74.564 83.797 1.00 17.88 327 PRO B N 1
ATOM 6125 C CA . PRO B 1 330 ? 45.932 74.586 83.754 1.00 17.79 327 PRO B CA 1
ATOM 6126 C C . PRO B 1 330 ? 45.368 75.974 83.909 1.00 17.37 327 PRO B C 1
ATOM 6127 O O . PRO B 1 330 ? 45.734 76.678 84.843 1.00 16.49 327 PRO B O 1
ATOM 6131 N N . MET B 1 331 ? 44.479 76.361 83.001 1.00 17.51 328 MET B N 1
ATOM 6132 C CA . MET B 1 331 ? 43.855 77.685 83.065 1.00 17.39 328 MET B CA 1
ATOM 6133 C C . MET B 1 331 ? 42.634 77.596 83.971 1.00 16.19 328 MET B C 1
ATOM 6134 O O . MET B 1 331 ? 41.482 77.557 83.517 1.00 15.98 328 MET B O 1
ATOM 6139 N N . LEU B 1 332 ? 42.932 77.549 85.269 1.00 15.46 329 LEU B N 1
ATOM 6140 C CA . LEU B 1 332 ? 41.937 77.427 86.321 1.00 15.24 329 LEU B CA 1
ATOM 6141 C C . LEU B 1 332 ? 42.195 78.441 87.423 1.00 14.39 329 LEU B C 1
ATOM 6142 O O . LEU B 1 332 ? 43.344 78.817 87.680 1.00 14.02 329 LEU B O 1
ATOM 6147 N N . ALA B 1 333 ? 41.115 78.849 88.083 1.00 14.28 330 ALA B N 1
ATOM 6148 C CA . ALA B 1 333 ? 41.177 79.821 89.184 1.00 14.13 330 ALA B CA 1
ATOM 6149 C C . ALA B 1 333 ? 42.063 79.327 90.327 1.00 14.49 330 ALA B C 1
ATOM 6150 O O . ALA B 1 333 ? 42.966 80.037 90.745 1.00 14.47 330 ALA B O 1
ATOM 6152 N N . HIS B 1 334 ? 41.815 78.106 90.794 1.00 14.62 331 HIS B N 1
ATOM 6153 C CA . HIS B 1 334 ? 42.615 77.562 91.897 1.00 15.42 331 HIS B CA 1
ATOM 6154 C C . HIS B 1 334 ? 44.072 77.361 91.517 1.00 15.54 331 HIS B C 1
ATOM 6155 O O . HIS B 1 334 ? 44.929 77.387 92.406 1.00 16.72 331 HIS B O 1
ATOM 6162 N N . LYS B 1 335 ? 44.366 77.155 90.223 1.00 14.83 332 LYS B N 1
ATOM 6163 C CA . LYS B 1 335 ? 45.782 77.068 89.792 1.00 15.56 332 LYS B CA 1
ATOM 6164 C C . LYS B 1 335 ? 46.422 78.461 89.895 1.00 15.52 332 LYS B C 1
ATOM 6165 O O . LYS B 1 335 ? 47.542 78.609 90.397 1.00 15.62 332 LYS B O 1
ATOM 6171 N N . ALA B 1 336 ? 45.703 79.487 89.437 1.00 15.19 333 ALA B N 1
ATOM 6172 C CA . ALA B 1 336 ? 46.212 80.862 89.514 1.00 15.76 333 ALA B CA 1
ATOM 6173 C C . ALA B 1 336 ? 46.487 81.243 90.966 1.00 16.02 333 ALA B C 1
ATOM 6174 O O . ALA B 1 336 ? 47.510 81.849 91.267 1.00 15.97 333 ALA B O 1
ATOM 6176 N N . GLU B 1 337 ? 45.548 80.913 91.841 1.00 17.20 334 GLU B N 1
ATOM 6177 C CA . GLU B 1 337 ? 45.686 81.222 93.273 1.00 18.89 334 GLU B CA 1
ATOM 6178 C C . GLU B 1 337 ? 46.906 80.527 93.892 1.00 19.01 334 GLU B C 1
ATOM 6179 O O . GLU B 1 337 ? 47.654 81.143 94.656 1.00 17.94 334 GLU B O 1
ATOM 6185 N N . GLU B 1 338 ? 47.128 79.275 93.502 1.00 18.92 335 GLU B N 1
ATOM 6186 C CA . GLU B 1 338 ? 48.267 78.466 94.011 1.00 20.14 335 GLU B CA 1
ATOM 6187 C C . GLU B 1 338 ? 49.578 79.187 93.639 1.00 18.07 335 GLU B C 1
ATOM 6188 O O . GLU B 1 338 ? 50.440 79.407 94.483 1.00 17.68 335 GLU B O 1
ATOM 6194 N N . GLU B 1 339 ? 49.689 79.602 92.383 1.00 16.47 336 GLU B N 1
ATOM 6195 C CA . GLU B 1 339 ? 50.872 80.333 91.909 1.00 15.98 336 GLU B CA 1
ATOM 6196 C C . GLU B 1 339 ? 51.024 81.694 92.580 1.00 15.52 336 GLU B C 1
ATOM 6197 O O . GLU B 1 339 ? 52.133 82.096 92.932 1.00 15.11 336 GLU B O 1
ATOM 6203 N N . GLY B 1 340 ? 49.922 82.413 92.737 1.00 14.96 337 GLY B N 1
ATOM 6204 C CA . GLY B 1 340 ? 49.965 83.704 93.415 1.00 15.13 337 GLY B CA 1
ATOM 6205 C C . GLY B 1 340 ? 50.518 83.582 94.822 1.00 15.55 337 GLY B C 1
ATOM 6206 O O . GLY B 1 340 ? 51.401 84.335 95.214 1.00 15.90 337 GLY B O 1
ATOM 6207 N N . VAL B 1 341 ? 50.031 82.590 95.569 1.00 16.12 338 VAL B N 1
ATOM 6208 C CA . VAL B 1 341 ? 50.511 82.351 96.934 1.00 16.73 338 VAL B CA 1
ATOM 6209 C C . VAL B 1 341 ? 51.992 81.969 96.918 1.00 17.03 338 VAL B C 1
ATOM 6210 O O . VAL B 1 341 ? 52.803 82.539 97.667 1.00 17.26 338 VAL B O 1
ATOM 6214 N N . ALA B 1 342 ? 52.354 81.043 96.037 1.00 16.85 339 ALA B N 1
ATOM 6215 C CA . ALA B 1 342 ? 53.740 80.569 95.948 1.00 17.25 339 ALA B CA 1
ATOM 6216 C C . ALA B 1 342 ? 54.730 81.685 95.597 1.00 17.23 339 ALA B C 1
ATOM 6217 O O . ALA B 1 342 ? 55.819 81.732 96.160 1.00 17.71 339 ALA B O 1
ATOM 6219 N N . VAL B 1 343 ? 54.350 82.567 94.665 1.00 16.84 340 VAL B N 1
ATOM 6220 C CA . VAL B 1 343 ? 55.228 83.684 94.272 1.00 16.83 340 VAL B CA 1
ATOM 6221 C C . VAL B 1 343 ? 55.409 84.670 95.442 1.00 17.40 340 VAL B C 1
ATOM 6222 O O . VAL B 1 343 ? 56.526 85.094 95.705 1.00 17.97 340 VAL B O 1
ATOM 6226 N N . ALA B 1 344 ? 54.326 85.012 96.146 1.00 16.83 341 ALA B N 1
ATOM 6227 C CA . ALA B 1 344 ? 54.440 85.898 97.300 1.00 17.78 341 ALA B CA 1
ATOM 6228 C C . ALA B 1 344 ? 55.376 85.289 98.343 1.00 18.49 341 ALA B C 1
ATOM 6229 O O . ALA B 1 344 ? 56.237 85.980 98.894 1.00 18.69 341 ALA B O 1
ATOM 6231 N N . GLU B 1 345 ? 55.223 83.990 98.598 1.00 18.81 342 GLU B N 1
ATOM 6232 C CA . GLU B 1 345 ? 56.066 83.306 99.572 1.00 20.18 342 GLU B CA 1
ATOM 6233 C C . GLU B 1 345 ? 57.546 83.292 99.129 1.00 20.64 342 GLU B C 1
ATOM 6234 O O . GLU B 1 345 ? 58.433 83.481 99.959 1.00 21.38 342 GLU B O 1
ATOM 6240 N N . ARG B 1 346 ? 57.795 83.096 97.832 1.00 20.37 343 ARG B N 1
ATOM 6241 C CA . ARG B 1 346 ? 59.173 83.091 97.289 1.00 21.29 343 ARG B CA 1
ATOM 6242 C C . ARG B 1 346 ? 59.816 84.465 97.378 1.00 21.52 343 ARG B C 1
ATOM 6243 O O . ARG B 1 346 ? 60.989 84.577 97.714 1.00 22.82 343 ARG B O 1
ATOM 6251 N N . ILE B 1 347 ? 59.042 85.508 97.099 1.00 20.98 344 ILE B N 1
ATOM 6252 C CA . ILE B 1 347 ? 59.525 86.873 97.212 1.00 21.46 344 ILE B CA 1
ATOM 6253 C C . ILE B 1 347 ? 59.973 87.100 98.657 1.00 22.96 344 ILE B C 1
ATOM 6254 O O . ILE B 1 347 ? 61.012 87.731 98.910 1.00 23.26 344 ILE B O 1
ATOM 6259 N N . ALA B 1 348 ? 59.203 86.546 99.592 1.00 23.18 345 ALA B N 1
ATOM 6260 C CA . ALA B 1 348 ? 59.473 86.680 101.013 1.00 24.90 345 ALA B CA 1
ATOM 6261 C C . ALA B 1 348 ? 60.637 85.821 101.496 1.00 26.41 345 ALA B C 1
ATOM 6262 O O . ALA B 1 348 ? 60.993 85.882 102.669 1.00 27.25 345 ALA B O 1
ATOM 6264 N N . GLY B 1 349 ? 61.209 85.014 100.600 1.00 27.26 346 GLY B N 1
ATOM 6265 C CA . GLY B 1 349 ? 62.347 84.158 100.930 1.00 29.43 346 GLY B CA 1
ATOM 6266 C C . GLY B 1 349 ? 62.010 82.719 101.285 1.00 31.07 346 GLY B C 1
ATOM 6267 O O . GLY B 1 349 ? 62.905 81.974 101.682 1.00 32.44 346 GLY B O 1
ATOM 6268 N N . GLN B 1 350 ? 60.739 82.325 101.165 1.00 31.34 347 GLN B N 1
ATOM 6269 C CA . GLN B 1 350 ? 60.321 80.944 101.457 1.00 32.99 347 GLN B CA 1
ATOM 6270 C C . GLN B 1 350 ? 60.371 80.115 100.170 1.00 33.28 347 GLN B C 1
ATOM 6271 O O . GLN B 1 350 ? 60.651 80.648 99.105 1.00 32.19 347 GLN B O 1
ATOM 6277 N N . HIS B 1 351 ? 60.066 78.824 100.264 1.00 34.21 348 HIS B N 1
ATOM 6278 C CA . HIS B 1 351 ? 60.154 77.921 99.108 1.00 35.64 348 HIS B CA 1
ATOM 6279 C C . HIS B 1 351 ? 58.963 77.952 98.123 1.00 33.63 348 HIS B C 1
ATOM 6280 O O . HIS B 1 351 ? 59.159 77.884 96.898 1.00 32.79 348 HIS B O 1
ATOM 6287 N N . GLY B 1 352 ? 57.745 78.027 98.653 1.00 32.64 349 GLY B N 1
ATOM 6288 C CA . GLY B 1 352 ? 56.531 78.028 97.815 1.00 31.08 349 GLY B CA 1
ATOM 6289 C C . GLY B 1 352 ? 56.251 76.623 97.298 1.00 30.52 349 GLY B C 1
ATOM 6290 O O . GLY B 1 352 ? 57.163 75.796 97.205 1.00 31.42 349 GLY B O 1
ATOM 6291 N N . HIS B 1 353 ? 54.992 76.338 96.975 1.00 28.71 350 HIS B N 1
ATOM 6292 C CA . HIS B 1 353 ? 54.613 75.009 96.475 1.00 28.94 350 HIS B CA 1
ATOM 6293 C C . HIS B 1 353 ? 53.491 75.081 95.451 1.00 27.04 350 HIS B C 1
ATOM 6294 O O . HIS B 1 353 ? 52.439 75.677 95.709 1.00 26.75 350 HIS B O 1
ATOM 6301 N N . VAL B 1 354 ? 53.762 74.512 94.273 1.00 26.23 351 VAL B N 1
ATOM 6302 C CA . VAL B 1 354 ? 52.806 74.429 93.180 1.00 24.88 351 VAL B CA 1
ATOM 6303 C C . VAL B 1 354 ? 53.006 73.081 92.522 1.00 26.07 351 VAL B C 1
ATOM 6304 O O . VAL B 1 354 ? 54.106 72.780 92.061 1.00 26.93 351 VAL B O 1
ATOM 6308 N N . ASN B 1 355 ? 51.949 72.273 92.474 1.00 24.48 352 ASN B N 1
ATOM 6309 C CA . ASN B 1 355 ? 52.029 70.953 91.858 1.00 24.24 352 ASN B CA 1
ATOM 6310 C C . ASN B 1 355 ? 50.830 70.718 90.949 1.00 22.89 352 ASN B C 1
ATOM 6311 O O . ASN B 1 355 ? 49.733 70.382 91.428 1.00 22.11 352 ASN B O 1
ATOM 6316 N N . PHE B 1 356 ? 51.043 70.858 89.640 1.00 22.57 353 PHE B N 1
ATOM 6317 C CA . PHE B 1 356 ? 49.959 70.674 88.682 1.00 22.41 353 PHE B CA 1
ATOM 6318 C C . PHE B 1 356 ? 49.392 69.260 88.669 1.00 21.94 353 PHE B C 1
ATOM 6319 O O . PHE B 1 356 ? 48.234 69.066 88.298 1.00 22.04 353 PHE B O 1
ATOM 6327 N N . ALA B 1 357 ? 50.183 68.286 89.117 1.00 21.81 354 ALA B N 1
ATOM 6328 C CA . ALA B 1 357 ? 49.745 66.892 89.109 1.00 21.92 354 ALA B CA 1
ATOM 6329 C C . ALA B 1 357 ? 48.541 66.603 90.001 1.00 21.63 354 ALA B C 1
ATOM 6330 O O . ALA B 1 357 ? 47.821 65.630 89.755 1.00 21.24 354 ALA B O 1
ATOM 6332 N N . THR B 1 358 ? 48.344 67.425 91.034 1.00 20.02 355 THR B N 1
ATOM 6333 C CA . THR B 1 358 ? 47.244 67.250 91.974 1.00 20.06 355 THR B CA 1
ATOM 6334 C C . THR B 1 358 ? 46.175 68.345 91.854 1.00 19.71 355 THR B C 1
ATOM 6335 O O . THR B 1 358 ? 45.347 68.504 92.744 1.00 20.66 355 THR B O 1
ATOM 6339 N N . VAL B 1 359 ? 46.191 69.097 90.755 1.00 18.92 356 VAL B N 1
ATOM 6340 C CA . VAL B 1 359 ? 45.188 70.137 90.551 1.00 18.60 356 VAL B CA 1
ATOM 6341 C C . VAL B 1 359 ? 43.885 69.459 90.107 1.00 17.58 356 VAL B C 1
ATOM 6342 O O . VAL B 1 359 ? 43.886 68.703 89.143 1.00 18.30 356 VAL B O 1
ATOM 6346 N N . PRO B 1 360 ? 42.780 69.706 90.832 1.00 16.47 357 PRO B N 1
ATOM 6347 C CA . PRO B 1 360 ? 41.518 69.080 90.422 1.00 16.14 357 PRO B CA 1
ATOM 6348 C C . PRO B 1 360 ? 40.828 69.826 89.283 1.00 16.65 357 PRO B C 1
ATOM 6349 O O . PRO B 1 360 ? 41.005 71.047 89.131 1.00 16.36 357 PRO B O 1
ATOM 6353 N N . TRP B 1 361 ? 40.045 69.089 88.497 1.00 16.68 358 TRP B N 1
ATOM 6354 C CA . TRP B 1 361 ? 39.291 69.644 87.366 1.00 17.73 358 TRP B CA 1
ATOM 6355 C C . TRP B 1 361 ? 37.833 69.415 87.646 1.00 16.80 358 TRP B C 1
ATOM 6356 O O . TRP B 1 361 ? 37.466 68.312 88.022 1.00 17.98 358 TRP B O 1
ATOM 6367 N N . VAL B 1 362 ? 36.996 70.433 87.443 1.00 15.95 359 VAL B N 1
ATOM 6368 C CA . VAL B 1 362 ? 35.561 70.293 87.734 1.00 15.55 359 VAL B CA 1
ATOM 6369 C C . VAL B 1 362 ? 34.670 70.866 86.627 1.00 15.86 359 VAL B C 1
ATOM 6370 O O . VAL B 1 362 ? 34.951 71.955 86.098 1.00 15.54 359 VAL B O 1
ATOM 6374 N N . ILE B 1 363 ? 33.582 70.139 86.323 1.00 15.34 360 ILE B N 1
ATOM 6375 C CA . ILE B 1 363 ? 32.583 70.550 85.344 1.00 15.67 360 ILE B CA 1
ATOM 6376 C C . ILE B 1 363 ? 31.260 70.615 86.111 1.00 15.60 360 ILE B C 1
ATOM 6377 O O . ILE B 1 363 ? 30.775 69.608 86.623 1.00 15.62 360 ILE B O 1
ATOM 6382 N N . TYR B 1 364 ? 30.632 71.784 86.139 1.00 16.17 361 TYR B N 1
ATOM 6383 C CA . TYR B 1 364 ? 29.453 71.983 87.001 1.00 16.57 361 TYR B CA 1
ATOM 6384 C C . TYR B 1 364 ? 28.095 71.774 86.341 1.00 17.21 361 TYR B C 1
ATOM 6385 O O . TYR B 1 364 ? 27.104 72.410 86.716 1.00 17.34 361 TYR B O 1
ATOM 6394 N N . THR B 1 365 ? 28.076 70.839 85.398 1.00 17.09 362 THR B N 1
ATOM 6395 C CA . THR B 1 365 ? 26.884 70.419 84.711 1.00 18.35 362 THR B CA 1
ATOM 6396 C C . THR B 1 365 ? 26.101 69.484 85.637 1.00 19.06 362 THR B C 1
ATOM 6397 O O . THR B 1 365 ? 26.497 69.257 86.777 1.00 18.25 362 THR B O 1
ATOM 6401 N N . SER B 1 366 ? 24.990 68.956 85.132 1.00 20.53 363 SER B N 1
ATOM 6402 C CA . SER B 1 366 ? 24.179 67.985 85.848 1.00 21.43 363 SER B CA 1
ATOM 6403 C C . SER B 1 366 ? 24.166 66.730 84.959 1.00 21.43 363 SER B C 1
ATOM 6404 O O . SER B 1 366 ? 23.580 66.771 83.881 1.00 24.08 363 SER B O 1
ATOM 6407 N N . PRO B 1 367 ? 24.823 65.629 85.343 1.00 19.33 364 PRO B N 1
ATOM 6408 C CA . PRO B 1 367 ? 25.583 65.468 86.581 1.00 18.02 364 PRO B CA 1
ATOM 6409 C C . PRO B 1 367 ? 26.897 66.247 86.626 1.00 16.82 364 PRO B C 1
ATOM 6410 O O . PRO B 1 367 ? 27.443 66.613 85.588 1.00 16.47 364 PRO B O 1
ATOM 6414 N N . GLU B 1 368 ? 27.386 66.495 87.830 1.00 16.16 365 GLU B N 1
ATOM 6415 C CA . GLU B 1 368 ? 28.695 67.140 87.998 1.00 16.00 365 GLU B CA 1
ATOM 6416 C C . GLU B 1 368 ? 29.785 66.144 87.665 1.00 15.81 365 GLU B C 1
ATOM 6417 O O . GLU B 1 368 ? 29.609 64.934 87.800 1.00 15.57 365 GLU B O 1
ATOM 6423 N N . ILE B 1 369 ? 30.921 66.672 87.228 1.00 15.71 366 ILE B N 1
ATOM 6424 C CA . ILE B 1 369 ? 32.057 65.857 86.878 1.00 15.35 366 ILE B CA 1
ATOM 6425 C C . ILE B 1 369 ? 33.279 66.428 87.580 1.00 14.68 366 ILE B C 1
ATOM 6426 O O . ILE B 1 369 ? 33.491 67.637 87.586 1.00 14.95 366 ILE B O 1
ATOM 6431 N N . ALA B 1 370 ? 34.075 65.566 88.196 1.00 14.13 367 ALA B N 1
ATOM 6432 C CA . ALA B 1 370 ? 35.290 66.036 88.854 1.00 13.99 367 ALA B CA 1
ATOM 6433 C C . ALA B 1 370 ? 36.352 64.979 88.859 1.00 14.01 367 ALA B C 1
ATOM 6434 O O . ALA B 1 370 ? 36.060 63.804 89.043 1.00 13.80 367 ALA B O 1
ATOM 6436 N N . TRP B 1 371 ? 37.595 65.404 88.659 1.00 13.79 368 TRP B N 1
ATOM 6437 C CA . TRP B 1 371 ? 38.705 64.473 88.688 1.00 14.02 368 TRP B CA 1
ATOM 6438 C C . TRP B 1 371 ? 40.007 65.124 89.112 1.00 13.62 368 TRP B C 1
ATOM 6439 O O . TRP B 1 371 ? 40.148 66.354 89.108 1.00 13.91 368 TRP B O 1
ATOM 6450 N N . VAL B 1 372 ? 40.932 64.269 89.537 1.00 13.56 369 VAL B N 1
ATOM 6451 C CA . VAL B 1 372 ? 42.272 64.681 89.911 1.00 13.45 369 VAL B CA 1
ATOM 6452 C C . VAL B 1 372 ? 43.180 63.531 89.498 1.00 13.60 369 VAL B C 1
ATOM 6453 O O . VAL B 1 372 ? 42.801 62.378 89.581 1.00 13.52 369 VAL B O 1
ATOM 6457 N N . GLY B 1 373 ? 44.378 63.851 89.030 1.00 14.15 370 GLY B N 1
ATOM 6458 C CA . GLY B 1 373 ? 45.311 62.824 88.600 1.00 14.22 370 GLY B CA 1
ATOM 6459 C C . GLY B 1 373 ? 45.086 62.332 87.177 1.00 14.71 370 GLY B C 1
ATOM 6460 O O . GLY B 1 373 ? 44.408 62.982 86.375 1.00 14.59 370 GLY B O 1
ATOM 6461 N N . LYS B 1 374 ? 45.614 61.144 86.890 1.00 14.76 371 LYS B N 1
ATOM 6462 C CA . LYS B 1 374 ? 45.608 60.577 85.534 1.00 15.38 371 LYS B CA 1
ATOM 6463 C C . LYS B 1 374 ? 44.409 59.697 85.183 1.00 15.06 371 LYS B C 1
ATOM 6464 O O . LYS B 1 374 ? 43.847 59.012 86.050 1.00 15.11 371 LYS B O 1
ATOM 6470 N N . THR B 1 375 ? 44.029 59.736 83.904 1.00 15.11 372 THR B N 1
ATOM 6471 C CA . THR B 1 375 ? 42.953 58.895 83.367 1.00 15.48 372 THR B CA 1
ATOM 6472 C C . THR B 1 375 ? 43.539 57.532 83.000 1.00 16.43 372 THR B C 1
ATOM 6473 O O . THR B 1 375 ? 44.760 57.392 82.912 1.00 15.93 372 THR B O 1
ATOM 6477 N N . GLU B 1 376 ? 42.691 56.537 82.769 1.00 17.54 373 GLU B N 1
ATOM 6478 C CA . GLU B 1 376 ? 43.205 55.235 82.307 1.00 19.24 373 GLU B CA 1
ATOM 6479 C C . GLU B 1 376 ? 43.969 55.396 81.010 1.00 18.51 373 GLU B C 1
ATOM 6480 O O . GLU B 1 376 ? 45.013 54.786 80.846 1.00 18.98 373 GLU B O 1
ATOM 6486 N N . GLN B 1 377 ? 43.448 56.230 80.104 1.00 18.70 374 GLN B N 1
ATOM 6487 C CA . GLN B 1 377 ? 44.094 56.449 78.804 1.00 19.16 374 GLN B CA 1
ATOM 6488 C C . GLN B 1 377 ? 45.523 56.933 78.976 1.00 18.51 374 GLN B C 1
ATOM 6489 O O . GLN B 1 377 ? 46.432 56.467 78.309 1.00 18.63 374 GLN B O 1
ATOM 6495 N N . GLN B 1 378 ? 45.702 57.909 79.861 1.00 18.29 375 GLN B N 1
ATOM 6496 C CA . GLN B 1 378 ? 47.016 58.472 80.097 1.00 18.46 375 GLN B CA 1
ATOM 6497 C C . GLN B 1 378 ? 47.966 57.417 80.698 1.00 17.74 375 GLN B C 1
ATOM 6498 O O . GLN B 1 378 ? 49.110 57.303 80.283 1.00 17.19 375 GLN B O 1
ATOM 6504 N N . LEU B 1 379 ? 47.472 56.616 81.643 1.00 17.31 376 LEU B N 1
ATOM 6505 C CA . LEU B 1 379 ? 48.312 55.587 82.265 1.00 17.28 376 LEU B CA 1
ATOM 6506 C C . LEU B 1 379 ? 48.746 54.540 81.235 1.00 17.67 376 LEU B C 1
ATOM 6507 O O . LEU B 1 379 ? 49.919 54.143 81.195 1.00 17.30 376 LEU B O 1
ATOM 6512 N N . LYS B 1 380 ? 47.810 54.105 80.394 1.00 17.49 377 LYS B N 1
ATOM 6513 C CA . LYS B 1 380 ? 48.159 53.177 79.316 1.00 17.85 377 LYS B CA 1
ATOM 6514 C C . LYS B 1 380 ? 49.189 53.817 78.380 1.00 18.10 377 LYS B C 1
ATOM 6515 O O . LYS B 1 380 ? 50.121 53.152 77.963 1.00 16.88 377 LYS B O 1
ATOM 6521 N N . ALA B 1 381 ? 49.048 55.121 78.110 1.00 17.65 378 ALA B N 1
ATOM 6522 C CA . ALA B 1 381 ? 49.971 55.817 77.206 1.00 18.82 378 ALA B CA 1
ATOM 6523 C C . ALA B 1 381 ? 51.396 55.817 77.727 1.00 19.45 378 ALA B C 1
ATOM 6524 O O . ALA B 1 381 ? 52.335 55.782 76.936 1.00 20.50 378 ALA B O 1
ATOM 6526 N N . GLU B 1 382 ? 51.547 55.880 79.055 1.00 19.85 379 GLU B N 1
ATOM 6527 C CA . GLU B 1 382 ? 52.864 55.883 79.716 1.00 20.38 379 GLU B CA 1
ATOM 6528 C C . GLU B 1 382 ? 53.359 54.493 80.043 1.00 20.35 379 GLU B C 1
ATOM 6529 O O . GLU B 1 382 ? 54.434 54.354 80.615 1.00 21.05 379 GLU B O 1
ATOM 6535 N N . GLY B 1 383 ? 52.572 53.469 79.733 1.00 20.00 380 GLY B N 1
ATOM 6536 C CA . GLY B 1 383 ? 52.955 52.098 80.062 1.00 21.03 380 GLY B CA 1
ATOM 6537 C C . GLY B 1 383 ? 52.994 51.825 81.569 1.00 21.05 380 GLY B C 1
ATOM 6538 O O . GLY B 1 383 ? 53.753 50.975 82.028 1.00 21.74 380 GLY B O 1
ATOM 6539 N N . ARG B 1 384 ? 52.166 52.543 82.323 1.00 20.96 381 ARG B N 1
ATOM 6540 C CA . ARG B 1 384 ? 52.106 52.42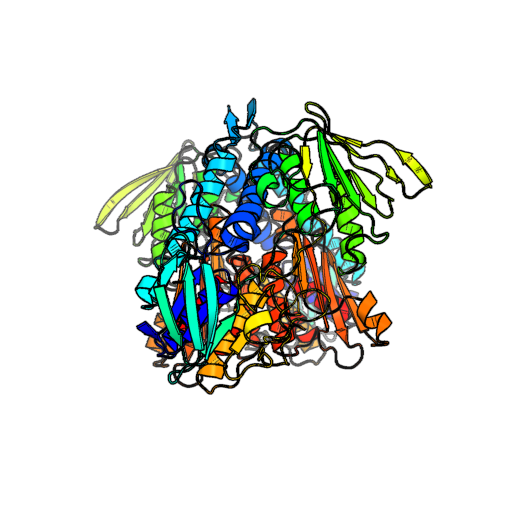7 83.789 1.00 22.12 381 ARG B CA 1
ATOM 6541 C C . ARG B 1 384 ? 51.029 51.405 84.188 1.00 21.73 381 ARG B C 1
ATOM 6542 O O . ARG B 1 384 ? 49.836 51.669 84.024 1.00 22.03 381 ARG B O 1
ATOM 6550 N N . GLU B 1 385 ? 51.449 50.257 84.710 1.00 21.18 382 GLU B N 1
ATOM 6551 C CA . GLU B 1 385 ? 50.498 49.193 85.101 1.00 21.84 382 GLU B CA 1
ATOM 6552 C C . GLU B 1 385 ? 49.620 49.681 86.230 1.00 19.72 382 GLU B C 1
ATOM 6553 O O . GLU B 1 385 ? 50.127 50.188 87.239 1.00 17.86 382 GLU B O 1
ATOM 6559 N N . TYR B 1 386 ? 48.307 49.510 86.064 1.00 17.92 383 TYR B N 1
ATOM 6560 C CA . TYR B 1 386 ? 47.347 50.016 87.028 1.00 17.27 383 TYR B CA 1
ATOM 6561 C C . TYR B 1 386 ? 46.169 49.080 87.215 1.00 16.81 383 TYR B C 1
ATOM 6562 O O . TYR B 1 386 ? 45.939 48.163 86.414 1.00 15.79 383 TYR B O 1
ATOM 6571 N N . LYS B 1 387 ? 45.434 49.340 88.292 1.00 16.71 384 LYS B N 1
ATOM 6572 C CA . LYS B 1 387 ? 44.187 48.645 88.593 1.00 17.81 384 LYS B CA 1
ATOM 6573 C C . LYS B 1 387 ? 43.170 49.740 88.876 1.00 17.64 384 LYS B C 1
ATOM 6574 O O . LYS B 1 387 ? 43.476 50.725 89.563 1.00 17.60 384 LYS B O 1
ATOM 6580 N N . ALA B 1 388 ? 41.980 49.596 88.303 1.00 17.80 385 ALA B N 1
ATOM 6581 C CA . ALA B 1 388 ? 40.926 50.578 88.479 1.00 16.81 385 ALA B CA 1
ATOM 6582 C C . ALA B 1 388 ? 39.723 49.914 89.140 1.00 17.19 385 ALA B C 1
ATOM 6583 O O . ALA B 1 388 ? 39.432 48.741 88.897 1.00 17.56 385 ALA B O 1
ATOM 6585 N N . GLY B 1 389 ? 39.042 50.678 89.978 1.00 15.84 386 GLY B N 1
ATOM 6586 C CA . GLY B 1 389 ? 37.859 50.214 90.688 1.00 16.27 386 GLY B CA 1
ATOM 6587 C C . GLY B 1 389 ? 36.771 51.252 90.519 1.00 16.24 386 GLY B C 1
ATOM 6588 O O . GLY B 1 389 ? 37.040 52.442 90.576 1.00 15.25 386 GLY B O 1
ATOM 6589 N N . SER B 1 390 ? 35.531 50.808 90.336 1.00 16.81 387 SER B N 1
ATOM 6590 C CA . SER B 1 390 ? 34.437 51.737 90.124 1.00 17.35 387 SER B CA 1
ATOM 6591 C C . SER B 1 390 ? 33.241 51.340 90.970 1.00 16.34 387 SER B C 1
ATOM 6592 O O . SER B 1 390 ? 33.066 50.169 91.262 1.00 16.70 387 SER B O 1
ATOM 6595 N N . PHE B 1 391 ? 32.416 52.313 91.356 1.00 15.49 388 PHE B N 1
ATOM 6596 C CA . PHE B 1 391 ? 31.207 52.039 92.140 1.00 15.26 388 PHE B CA 1
ATOM 6597 C C . PHE B 1 391 ? 30.137 53.024 91.688 1.00 15.10 388 PHE B C 1
ATOM 6598 O O . PHE B 1 391 ? 30.390 54.215 91.645 1.00 14.08 388 PHE B O 1
ATOM 6606 N N . PRO B 1 392 ? 28.942 52.519 91.355 1.00 15.15 389 PRO B N 1
ATOM 6607 C CA . PRO B 1 392 ? 27.875 53.391 90.849 1.00 15.40 389 PRO B CA 1
ATOM 6608 C C . PRO B 1 392 ? 27.012 54.022 91.934 1.00 15.52 389 PRO B C 1
ATOM 6609 O O . PRO B 1 392 ? 26.740 53.384 92.957 1.00 15.69 389 PRO B O 1
ATOM 6613 N N . PHE B 1 393 ? 26.538 55.250 91.692 1.00 15.13 390 PHE B N 1
ATOM 6614 C CA . PHE B 1 393 ? 25.692 55.931 92.679 1.00 15.48 390 PHE B CA 1
ATOM 6615 C C . PHE B 1 393 ? 24.358 55.247 92.874 1.00 16.13 390 PHE B C 1
ATOM 6616 O O . PHE B 1 393 ? 23.747 55.414 93.916 1.00 16.61 390 PHE B O 1
ATOM 6624 N N . MET B 1 394 ? 23.957 54.429 91.903 1.00 17.41 391 MET B N 1
ATOM 6625 C CA . MET B 1 394 ? 22.742 53.632 92.038 1.00 18.85 391 MET B CA 1
ATOM 6626 C C . MET B 1 394 ? 22.808 52.706 93.261 1.00 18.77 391 MET B C 1
ATOM 6627 O O . MET B 1 394 ? 21.759 52.319 93.807 1.00 18.94 391 MET B O 1
ATOM 6632 N N . ALA B 1 395 ? 24.027 52.342 93.669 1.00 17.89 392 ALA B N 1
ATOM 6633 C CA . ALA B 1 395 ? 24.259 51.458 94.817 1.00 17.86 392 ALA B CA 1
ATOM 6634 C C . ALA B 1 395 ? 24.555 52.220 96.124 1.00 17.92 392 ALA B C 1
ATOM 6635 O O . ALA B 1 395 ? 24.767 51.594 97.155 1.00 18.41 392 ALA B O 1
ATOM 6637 N N . ASN B 1 396 ? 24.552 53.555 96.071 1.00 17.69 393 ASN B N 1
ATOM 6638 C CA . ASN B 1 396 ? 24.850 54.407 97.228 1.00 18.26 393 ASN B CA 1
ATOM 6639 C C . ASN B 1 396 ? 23.547 54.780 97.942 1.00 18.88 393 ASN B C 1
ATOM 6640 O O . ASN B 1 396 ? 22.608 55.242 97.308 1.00 19.58 393 ASN B O 1
ATOM 6645 N N . GLY B 1 397 ? 23.494 54.584 99.256 1.00 19.16 394 GLY B N 1
ATOM 6646 C CA . GLY B 1 397 ? 22.274 54.884 100.024 1.00 20.32 394 GLY B CA 1
ATOM 6647 C C . GLY B 1 397 ? 21.844 56.334 100.012 1.00 20.28 394 GLY B C 1
ATOM 6648 O O . GLY B 1 397 ? 20.658 56.641 99.996 1.00 21.76 394 GLY B O 1
ATOM 6649 N N . ARG B 1 398 ? 22.817 57.230 100.021 1.00 20.36 395 ARG B N 1
ATOM 6650 C CA . ARG B 1 398 ? 22.530 58.658 100.021 1.00 21.01 395 ARG B CA 1
ATOM 6651 C C . ARG B 1 398 ? 21.989 59.122 98.666 1.00 20.56 395 ARG B C 1
ATOM 6652 O O . ARG B 1 398 ? 21.075 59.936 98.610 1.00 19.65 395 ARG B O 1
ATOM 6660 N N . ALA B 1 399 ? 22.583 58.628 97.581 1.00 19.63 396 ALA B N 1
ATOM 6661 C CA . ALA B 1 399 ? 22.091 58.959 96.238 1.00 20.08 396 ALA B CA 1
ATOM 6662 C C . ALA B 1 399 ? 20.651 58.453 96.071 1.00 20.41 396 ALA B C 1
ATOM 6663 O O . ALA B 1 399 ? 19.817 59.129 95.467 1.00 21.16 396 ALA B O 1
ATOM 6665 N N . ARG B 1 400 ? 20.363 57.266 96.607 1.00 20.70 397 ARG B N 1
ATOM 6666 C CA . ARG B 1 400 ? 18.994 56.706 96.546 1.00 21.37 397 ARG B CA 1
ATOM 6667 C C . ARG B 1 400 ? 17.999 57.601 97.298 1.00 22.86 397 ARG B C 1
ATOM 6668 O O . ARG B 1 400 ? 16.925 57.926 96.772 1.00 22.99 397 ARG B O 1
ATOM 6676 N N . ALA B 1 401 ? 18.361 57.990 98.527 1.00 23.54 398 ALA B N 1
ATOM 6677 C CA . ALA B 1 401 ? 17.524 58.867 99.356 1.00 24.44 398 ALA B CA 1
ATOM 6678 C C . ALA B 1 401 ? 17.359 60.241 98.704 1.00 25.50 398 ALA B C 1
ATOM 6679 O O . ALA B 1 401 ? 16.280 60.837 98.751 1.00 26.66 398 ALA B O 1
ATOM 6681 N N . LEU B 1 402 ? 18.433 60.714 98.076 1.00 25.87 399 LEU B N 1
ATOM 6682 C CA . LEU B 1 402 ? 18.464 62.015 97.393 1.00 27.70 399 LEU B CA 1
ATOM 6683 C C . LEU B 1 402 ? 17.527 62.067 96.190 1.00 27.06 399 LEU B C 1
ATOM 6684 O O . LEU B 1 402 ? 16.936 63.109 95.885 1.00 26.93 399 LEU B O 1
ATOM 6689 N N . GLY B 1 403 ? 17.397 60.934 95.509 1.00 25.99 400 GLY B N 1
ATOM 6690 C CA . GLY B 1 403 ? 16.591 60.834 94.298 1.00 25.59 400 GLY B CA 1
ATOM 6691 C C . GLY B 1 403 ? 17.424 61.178 93.074 1.00 25.16 400 GLY B C 1
ATOM 6692 O O . GLY B 1 403 ? 16.896 61.658 92.075 1.00 24.27 400 GLY B O 1
ATOM 6693 N N . ASP B 1 404 ? 18.728 60.922 93.155 1.00 24.61 401 ASP B N 1
ATOM 6694 C CA . ASP B 1 404 ? 19.662 61.207 92.064 1.00 25.04 401 ASP B CA 1
ATOM 6695 C C . ASP B 1 404 ? 20.755 60.136 92.099 1.00 23.98 401 ASP B C 1
ATOM 6696 O O . ASP B 1 404 ? 21.755 60.263 92.808 1.00 23.38 401 ASP B O 1
ATOM 6701 N N . THR B 1 405 ? 20.550 59.097 91.301 1.00 23.50 402 THR B N 1
ATOM 6702 C CA . THR B 1 405 ? 21.440 57.943 91.256 1.00 22.93 402 THR B CA 1
ATOM 6703 C C . THR B 1 405 ? 22.332 57.831 90.001 1.00 22.53 402 THR B C 1
ATOM 6704 O O . THR B 1 405 ? 23.033 56.843 89.829 1.00 21.88 402 THR B O 1
ATOM 6708 N N . THR B 1 406 ? 22.359 58.858 89.163 1.00 23.32 403 THR B N 1
ATOM 6709 C CA . THR B 1 406 ? 23.168 58.801 87.944 1.00 23.54 403 THR B CA 1
ATOM 6710 C C . THR B 1 406 ? 24.672 58.918 88.212 1.00 22.12 403 THR B C 1
ATOM 6711 O O . THR B 1 406 ? 25.083 59.733 89.025 1.00 23.12 403 THR B O 1
ATOM 6715 N N . GLY B 1 407 ? 25.472 58.045 87.583 1.00 19.86 404 GLY B N 1
ATOM 6716 C CA . GLY B 1 407 ? 26.938 58.127 87.663 1.00 18.90 404 GLY B CA 1
ATOM 6717 C C . GLY B 1 407 ? 27.723 57.131 88.500 1.00 18.44 404 GLY B C 1
ATOM 6718 O O . GLY B 1 407 ? 27.216 56.085 88.902 1.00 17.74 404 GLY B O 1
ATOM 6719 N N . PHE B 1 408 ? 28.983 57.473 88.753 1.00 17.36 405 PHE B N 1
ATOM 6720 C CA . PHE B 1 408 ? 29.865 56.593 89.505 1.00 16.94 405 PHE B CA 1
ATOM 6721 C C . PHE B 1 408 ? 31.103 57.308 89.998 1.00 16.57 405 PHE B C 1
ATOM 6722 O O . PHE B 1 408 ? 31.405 58.423 89.575 1.00 16.16 405 PHE B O 1
ATOM 6730 N N . ALA B 1 409 ? 31.835 56.618 90.873 1.00 16.19 406 ALA B N 1
ATOM 6731 C CA . ALA B 1 409 ? 33.134 57.072 91.377 1.00 15.59 406 ALA B CA 1
ATOM 6732 C C . ALA B 1 409 ? 34.140 56.019 90.917 1.00 15.57 406 ALA B C 1
ATOM 6733 O O . ALA B 1 409 ? 33.841 54.831 90.920 1.00 14.99 406 ALA B O 1
ATOM 6735 N N . LYS B 1 410 ? 35.334 56.465 90.542 1.00 15.35 407 LYS B N 1
ATOM 6736 C CA . LYS B 1 410 ? 36.361 55.578 90.041 1.00 14.90 407 LYS B CA 1
ATOM 6737 C C . LYS B 1 410 ? 37.704 55.945 90.631 1.00 14.51 407 LYS B C 1
ATOM 6738 O O . LYS B 1 410 ? 38.084 57.091 90.597 1.00 14.89 407 LYS B O 1
ATOM 6744 N N . VAL B 1 411 ? 38.418 54.948 91.164 1.00 14.47 408 VAL B N 1
ATOM 6745 C CA . VAL B 1 411 ? 39.738 55.128 91.736 1.00 14.23 408 VAL B CA 1
ATOM 6746 C C . VAL B 1 411 ? 40.722 54.285 90.933 1.00 14.47 408 VAL B C 1
ATOM 6747 O O . VAL B 1 411 ? 40.470 53.107 90.665 1.00 14.13 408 VAL B O 1
ATOM 6751 N N . ILE B 1 412 ? 41.825 54.905 90.519 1.00 14.33 409 ILE B N 1
ATOM 6752 C CA . ILE B 1 412 ? 42.864 54.205 89.761 1.00 14.65 409 ILE B CA 1
ATOM 6753 C C . ILE B 1 412 ? 44.143 54.190 90.587 1.00 14.65 409 ILE B C 1
ATOM 6754 O O . ILE B 1 412 ? 44.593 55.229 91.058 1.00 14.71 409 ILE B O 1
ATOM 6759 N N . ALA B 1 413 ? 44.711 53.003 90.782 1.00 14.89 410 ALA B N 1
ATOM 6760 C CA . ALA B 1 413 ? 45.926 52.860 91.589 1.00 15.31 410 ALA B CA 1
ATOM 6761 C C . ALA B 1 413 ? 47.020 52.139 90.842 1.00 15.68 410 ALA B C 1
ATOM 6762 O O . ALA B 1 413 ? 46.764 51.383 89.909 1.00 15.62 410 ALA B O 1
ATOM 6764 N N . ASP B 1 414 ? 48.249 52.386 91.271 1.00 16.34 411 ASP B N 1
ATOM 6765 C CA . ASP B 1 414 ? 49.404 51.706 90.719 1.00 17.93 411 ASP B CA 1
ATOM 6766 C C . ASP B 1 414 ? 49.228 50.225 91.015 1.00 17.53 411 ASP B C 1
ATOM 6767 O O . ASP B 1 414 ? 48.925 49.866 92.132 1.00 17.01 411 ASP B O 1
ATOM 6772 N N . ALA B 1 415 ? 49.405 49.365 90.012 1.00 18.70 412 ALA B N 1
ATOM 6773 C CA . ALA B 1 415 ? 49.178 47.913 90.204 1.00 19.14 412 ALA B CA 1
ATOM 6774 C C . ALA B 1 415 ? 50.152 47.229 91.172 1.00 20.54 412 ALA B C 1
ATOM 6775 O O . ALA B 1 415 ? 49.828 46.180 91.725 1.00 21.17 412 ALA B O 1
ATOM 6777 N N . LYS B 1 416 ? 51.322 47.838 91.374 1.00 21.99 413 LYS B N 1
ATOM 6778 C CA . LYS B 1 416 ? 52.364 47.275 92.209 1.00 24.34 413 LYS B CA 1
ATOM 6779 C C . LYS B 1 416 ? 52.395 47.875 93.607 1.00 23.06 413 LYS B C 1
ATOM 6780 O O . LYS B 1 416 ? 52.393 47.137 94.577 1.00 23.84 413 LYS B O 1
ATOM 6786 N N . THR B 1 417 ? 52.366 49.203 93.701 1.00 21.41 414 THR B N 1
ATOM 6787 C CA . THR B 1 417 ? 52.456 49.907 94.984 1.00 20.95 414 THR B CA 1
ATOM 6788 C C . THR B 1 417 ? 51.114 50.291 95.617 1.00 19.28 414 THR B C 1
ATOM 6789 O O . THR B 1 417 ? 51.079 50.670 96.778 1.00 19.10 414 THR B O 1
ATOM 6793 N N . ASP B 1 418 ? 50.035 50.239 94.833 1.00 18.20 415 ASP B N 1
ATOM 6794 C CA . ASP B 1 418 ? 48.686 50.627 95.274 1.00 17.71 415 ASP B CA 1
ATOM 6795 C C . ASP B 1 418 ? 48.527 52.141 95.461 1.00 16.86 415 ASP B C 1
ATOM 6796 O O . ASP B 1 418 ? 47.490 52.581 95.906 1.00 15.91 415 ASP B O 1
ATOM 6801 N N . GLU B 1 419 ? 49.545 52.940 95.124 1.00 16.68 416 GLU B N 1
ATOM 6802 C CA . GLU B 1 419 ? 49.430 54.392 95.236 1.00 16.96 416 GLU B CA 1
ATOM 6803 C C . GLU B 1 419 ? 48.319 54.886 94.313 1.00 16.36 416 GLU B C 1
ATOM 6804 O O . GLU B 1 419 ? 48.256 54.464 93.155 1.00 16.20 416 GLU B O 1
ATOM 6810 N N . VAL B 1 420 ? 47.449 55.754 94.822 1.00 15.57 417 VAL B N 1
ATOM 6811 C CA . VAL B 1 420 ? 46.366 56.302 94.013 1.00 15.49 417 VAL B CA 1
ATOM 6812 C C . VAL B 1 420 ? 46.971 57.243 92.966 1.00 15.82 417 VAL B C 1
ATOM 6813 O O . VAL B 1 420 ? 47.701 58.180 93.309 1.00 15.38 417 VAL B O 1
ATOM 6817 N N . LEU B 1 421 ? 46.681 56.968 91.689 1.00 16.24 418 LEU B N 1
ATOM 6818 C CA . LEU B 1 421 ? 47.196 57.764 90.583 1.00 16.09 418 LEU B CA 1
ATOM 6819 C C . LEU B 1 421 ? 46.154 58.675 89.958 1.00 15.92 418 LEU B C 1
ATOM 6820 O O . LEU B 1 421 ? 46.502 59.590 89.201 1.00 16.22 418 LEU B O 1
ATOM 6825 N N . GLY B 1 422 ? 44.881 58.394 90.220 1.00 15.14 419 GLY B N 1
ATOM 6826 C CA . GLY B 1 422 ? 43.812 59.253 89.733 1.00 14.96 419 GLY B CA 1
ATOM 6827 C C . GLY B 1 422 ? 42.470 58.866 90.316 1.00 14.63 419 GLY B C 1
ATOM 6828 O O . GLY B 1 422 ? 42.264 57.719 90.665 1.00 14.30 419 GLY B O 1
ATOM 6829 N N . VAL B 1 423 ? 41.574 59.846 90.454 1.00 14.25 420 VAL B N 1
ATOM 6830 C CA . VAL B 1 423 ? 40.201 59.594 90.935 1.00 13.74 420 VAL B CA 1
ATOM 6831 C C . VAL B 1 423 ? 39.279 60.356 90.002 1.00 13.79 420 VAL B C 1
ATOM 6832 O O . VAL B 1 423 ? 39.536 61.502 89.702 1.00 13.66 420 VAL B O 1
ATOM 6836 N N . HIS B 1 424 ? 38.184 59.723 89.573 1.00 13.92 421 HIS B N 1
ATOM 6837 C CA . HIS B 1 424 ? 37.289 60.331 88.589 1.00 14.22 421 HIS B CA 1
ATOM 6838 C C . HIS B 1 424 ? 35.878 60.118 89.038 1.00 14.08 421 HIS B C 1
ATOM 6839 O O . HIS B 1 424 ? 35.491 58.990 89.319 1.00 14.47 421 HIS B O 1
ATOM 6846 N N . ILE B 1 425 ? 35.108 61.197 89.121 1.00 13.86 422 ILE B N 1
ATOM 6847 C CA . ILE B 1 425 ? 33.729 61.112 89.614 1.00 14.28 422 ILE B CA 1
ATOM 6848 C C . ILE B 1 425 ? 32.742 61.846 88.717 1.00 14.53 422 ILE B C 1
ATOM 6849 O O . ILE B 1 425 ? 32.973 62.983 88.335 1.00 14.51 422 ILE B O 1
ATOM 6854 N N . ILE B 1 426 ? 31.635 61.175 88.406 1.00 14.83 423 ILE B N 1
ATOM 6855 C CA . ILE B 1 426 ? 30.527 61.772 87.672 1.00 15.77 423 ILE B CA 1
ATOM 6856 C C . ILE B 1 426 ? 29.273 61.430 88.474 1.00 16.22 423 ILE B C 1
ATOM 6857 O O . ILE B 1 426 ? 28.986 60.268 88.735 1.00 16.51 423 ILE B O 1
ATOM 6862 N N . GLY B 1 427 ? 28.578 62.464 88.940 1.00 16.32 424 GLY B N 1
ATOM 6863 C CA . GLY B 1 427 ? 27.394 62.255 89.738 1.00 17.65 424 GLY B CA 1
ATOM 6864 C C . GLY B 1 427 ? 27.119 63.398 90.681 1.00 18.05 424 GLY B C 1
ATOM 6865 O O . GLY B 1 427 ? 27.762 64.458 90.594 1.00 18.07 424 GLY B O 1
ATOM 6866 N N . PRO B 1 428 ? 26.170 63.191 91.602 1.00 18.44 425 PRO B N 1
ATOM 6867 C CA . PRO B 1 428 ? 25.802 64.276 92.487 1.00 18.77 425 PRO B CA 1
ATOM 6868 C C . PRO B 1 428 ? 26.957 64.782 93.345 1.00 18.35 425 PRO B C 1
ATOM 6869 O O . PRO B 1 428 ? 27.716 63.986 93.895 1.00 17.87 425 PRO B O 1
ATOM 6873 N N A MET B 1 429 ? 27.099 66.106 93.409 0.50 19.13 426 MET B N 1
ATOM 6874 N N B MET B 1 429 ? 27.092 66.105 93.401 0.50 18.68 426 MET B N 1
ATOM 6875 C CA A MET B 1 429 ? 28.116 66.774 94.235 0.50 19.45 426 MET B CA 1
ATOM 6876 C CA B MET B 1 429 ? 28.089 66.789 94.230 0.50 18.72 426 MET B CA 1
ATOM 6877 C C A MET B 1 429 ? 29.559 66.356 93.984 0.50 17.80 426 MET B C 1
ATOM 6878 C C B MET B 1 429 ? 29.546 66.364 93.986 0.50 17.40 426 MET B C 1
ATOM 6879 O O A MET B 1 429 ? 30.394 66.474 94.876 0.50 17.25 426 MET B O 1
ATOM 6880 O O B MET B 1 429 ? 30.374 66.487 94.881 0.50 16.91 426 MET B O 1
ATOM 6889 N N . ALA B 1 430 ? 29.862 65.895 92.771 1.00 16.61 427 ALA B N 1
ATOM 6890 C CA . ALA B 1 430 ? 31.224 65.480 92.435 1.00 15.38 427 ALA B CA 1
ATOM 6891 C C . ALA B 1 430 ? 32.269 66.557 92.755 1.00 15.11 427 ALA B C 1
ATOM 6892 O O . ALA B 1 430 ? 33.370 66.233 93.186 1.00 14.95 427 ALA B O 1
ATOM 6894 N N . SER B 1 431 ? 31.898 67.820 92.533 1.00 15.41 428 SER B N 1
ATOM 6895 C CA . SER B 1 431 ? 32.769 68.973 92.802 1.00 15.15 428 SER B CA 1
ATOM 6896 C C . SER B 1 431 ? 33.283 68.997 94.251 1.00 15.33 428 SER B C 1
ATOM 6897 O O . SER B 1 431 ? 34.418 69.417 94.509 1.00 15.39 428 SER B O 1
ATOM 6900 N N . GLU B 1 432 ? 32.452 68.540 95.181 1.00 15.08 429 GLU B N 1
ATOM 6901 C CA . GLU B 1 432 ? 32.816 68.519 96.600 1.00 16.02 429 GLU B CA 1
ATOM 6902 C C . GLU B 1 432 ? 33.482 67.206 96.981 1.00 15.89 429 GLU B C 1
ATOM 6903 O O . GLU B 1 432 ? 34.454 67.201 97.749 1.00 16.44 429 GLU B O 1
ATOM 6909 N N . LEU B 1 433 ? 33.003 66.102 96.414 1.00 16.05 430 LEU B N 1
ATOM 6910 C CA . LEU B 1 433 ? 33.572 64.786 96.719 1.00 16.47 430 LEU B CA 1
ATOM 6911 C C . LEU B 1 433 ? 35.034 64.664 96.323 1.00 16.64 430 LEU B C 1
ATOM 6912 O O . LEU B 1 433 ? 35.778 63.911 96.945 1.00 17.79 430 LEU B O 1
ATOM 6917 N N . ILE B 1 434 ? 35.465 65.421 95.315 1.00 16.22 431 ILE B N 1
ATOM 6918 C CA . ILE B 1 434 ? 36.835 65.271 94.827 1.00 15.63 431 ILE B CA 1
ATOM 6919 C C . ILE B 1 434 ? 37.908 65.737 95.821 1.00 16.48 431 ILE B C 1
ATOM 6920 O O . ILE B 1 434 ? 39.053 65.294 95.735 1.00 15.93 431 ILE B O 1
ATOM 6925 N N . SER B 1 435 ? 37.533 66.607 96.760 1.00 17.62 432 SER B N 1
ATOM 6926 C CA . SER B 1 435 ? 38.485 67.127 97.769 1.00 18.28 432 SER B CA 1
ATOM 6927 C C . SER B 1 435 ? 39.212 66.004 98.541 1.00 17.40 432 SER B C 1
ATOM 6928 O O . SER B 1 435 ? 40.422 66.081 98.828 1.00 16.06 432 SER B O 1
ATOM 6931 N N . GLU B 1 436 ? 38.453 64.963 98.869 1.00 16.89 433 GLU B N 1
ATOM 6932 C CA . GLU B 1 436 ? 38.990 63.803 99.557 1.00 16.72 433 GLU B CA 1
ATOM 6933 C C . GLU B 1 436 ? 40.101 63.138 98.730 1.00 15.97 433 GLU B C 1
ATOM 6934 O O . GLU B 1 436 ? 41.117 62.708 99.282 1.00 15.52 433 GLU B O 1
ATOM 6940 N N . ALA B 1 437 ? 39.875 63.033 97.421 1.00 14.82 434 ALA B N 1
ATOM 6941 C CA . ALA B 1 437 ? 40.846 62.434 96.502 1.00 14.88 434 ALA B CA 1
ATOM 6942 C C . ALA B 1 437 ? 42.092 63.311 96.365 1.00 14.44 434 ALA B C 1
ATOM 6943 O O . ALA B 1 437 ? 43.224 62.803 96.333 1.00 14.90 434 ALA B O 1
ATOM 6945 N N . VAL B 1 438 ? 41.907 64.625 96.279 1.00 14.00 435 VAL B N 1
ATOM 6946 C CA . VAL B 1 438 ? 43.077 65.500 96.194 1.00 13.76 435 VAL B CA 1
ATOM 6947 C C . VAL B 1 438 ? 43.933 65.343 97.447 1.00 14.02 435 VAL B C 1
ATOM 6948 O O . VAL B 1 438 ? 45.155 65.333 97.377 1.00 13.98 435 VAL B O 1
ATOM 6952 N N . THR B 1 439 ? 43.276 65.218 98.589 1.00 14.15 436 THR B N 1
ATOM 6953 C CA . THR B 1 439 ? 43.966 65.054 99.860 1.00 15.03 436 THR B CA 1
ATOM 6954 C C . THR B 1 439 ? 44.771 63.758 99.878 1.00 15.54 436 THR B C 1
ATOM 6955 O O . THR B 1 439 ? 45.940 63.766 100.249 1.00 15.20 436 THR B O 1
ATOM 6959 N N . ILE B 1 440 ? 44.140 62.663 99.469 1.00 15.23 437 ILE B N 1
ATOM 6960 C CA . ILE B 1 440 ? 44.801 61.358 99.403 1.00 15.97 437 ILE B CA 1
ATOM 6961 C C . ILE B 1 440 ? 46.046 61.439 98.530 1.00 16.29 437 ILE B C 1
ATOM 6962 O O . ILE B 1 440 ? 47.118 60.947 98.913 1.00 16.71 437 ILE B O 1
ATOM 6967 N N . MET B 1 441 ? 45.923 62.089 97.369 1.00 17.11 438 MET B N 1
ATOM 6968 C CA . MET B 1 441 ? 47.055 62.176 96.449 1.00 17.81 438 MET B CA 1
ATOM 6969 C C . MET B 1 441 ? 48.179 63.047 96.986 1.00 18.88 438 MET B C 1
ATOM 6970 O O . MET B 1 441 ? 49.351 62.782 96.713 1.00 17.69 438 MET B O 1
ATOM 6975 N N . GLU B 1 442 ? 47.834 64.070 97.759 1.00 20.02 439 GLU B N 1
ATOM 6976 C CA . GLU B 1 442 ? 48.863 64.921 98.350 1.00 22.48 439 GLU B CA 1
ATOM 6977 C C . GLU B 1 442 ? 49.698 64.164 99.387 1.00 22.44 439 GLU B C 1
ATOM 6978 O O . GLU B 1 442 ? 50.867 64.467 99.572 1.00 24.68 439 GLU B O 1
ATOM 6984 N N . PHE B 1 443 ? 49.105 63.166 100.034 1.00 21.58 440 PHE B N 1
ATOM 6985 C CA . PHE B 1 443 ? 49.827 62.310 100.978 1.00 21.48 440 PHE B CA 1
ATOM 6986 C C . PHE B 1 443 ? 50.416 61.073 100.286 1.00 20.76 440 PHE B C 1
ATOM 6987 O O . PHE B 1 443 ? 51.010 60.216 100.947 1.00 20.90 440 PHE B O 1
ATOM 6995 N N . ARG B 1 444 ? 50.274 61.002 98.958 1.00 20.93 441 ARG B N 1
ATOM 6996 C CA . ARG B 1 444 ? 50.686 59.826 98.169 1.00 21.46 441 ARG B CA 1
ATOM 6997 C C . ARG B 1 444 ? 50.111 58.541 98.753 1.00 19.78 441 ARG B C 1
ATOM 6998 O O . ARG B 1 444 ? 50.772 57.490 98.800 1.00 19.47 441 ARG B O 1
ATOM 7006 N N . GLY B 1 445 ? 48.849 58.650 99.155 1.00 17.89 442 GLY B N 1
ATOM 7007 C CA . GLY B 1 445 ? 48.095 57.559 99.738 1.00 17.36 442 GLY B CA 1
ATOM 7008 C C . GLY B 1 445 ? 47.724 56.470 98.741 1.00 16.71 442 GLY B C 1
ATOM 7009 O O . GLY B 1 445 ? 47.804 56.660 97.512 1.00 14.74 442 GLY B O 1
ATOM 7010 N N . ALA B 1 446 ? 47.312 55.333 99.296 1.00 15.85 443 ALA B N 1
ATOM 7011 C CA . ALA B 1 446 ? 46.960 54.161 98.526 1.00 16.07 443 ALA B CA 1
ATOM 7012 C C . ALA B 1 446 ? 45.471 53.926 98.486 1.00 15.95 443 ALA B C 1
ATOM 7013 O O . ALA B 1 446 ? 44.732 54.447 99.312 1.00 16.86 443 ALA B O 1
ATOM 7015 N N . ALA B 1 447 ? 45.032 53.150 97.502 1.00 15.90 444 ALA B N 1
ATOM 7016 C CA . ALA B 1 447 ? 43.619 52.787 97.379 1.00 16.18 444 ALA B CA 1
ATOM 7017 C C . ALA B 1 447 ? 43.164 52.144 98.679 1.00 16.63 444 ALA B C 1
ATOM 7018 O O . ALA B 1 447 ? 42.104 52.459 99.186 1.00 17.27 444 ALA B O 1
ATOM 7020 N N . GLU B 1 448 ? 43.980 51.244 99.222 1.00 17.99 445 GLU B N 1
ATOM 7021 C CA . GLU B 1 448 ? 43.623 50.580 100.472 1.00 19.76 445 GLU B CA 1
ATOM 7022 C C . GLU B 1 448 ? 43.416 51.575 101.634 1.00 19.18 445 GLU B C 1
ATOM 7023 O O . GLU B 1 448 ? 42.593 51.321 102.514 1.00 18.43 445 GLU B O 1
ATOM 7029 N N . ASP B 1 449 ? 44.149 52.701 101.626 1.00 18.09 446 ASP B N 1
ATOM 7030 C CA . ASP B 1 449 ? 43.971 53.746 102.658 1.00 18.57 446 ASP B CA 1
ATOM 7031 C C . ASP B 1 449 ? 42.555 54.331 102.600 1.00 18.40 446 ASP B C 1
ATOM 7032 O O . ASP B 1 449 ? 41.912 54.496 103.633 1.00 18.46 446 ASP B O 1
ATOM 7037 N N . ILE B 1 450 ? 42.063 54.609 101.395 1.00 17.48 447 ILE B N 1
ATOM 7038 C CA . ILE B 1 450 ? 40.708 55.140 101.228 1.00 17.78 447 ILE B CA 1
ATOM 7039 C C . ILE B 1 450 ? 39.718 54.097 101.685 1.00 18.49 447 ILE B C 1
ATOM 7040 O O . ILE B 1 450 ? 38.782 54.407 102.411 1.00 19.10 447 ILE B O 1
ATOM 7045 N N . ALA B 1 451 ? 39.935 52.865 101.239 1.00 18.96 448 ALA B N 1
ATOM 7046 C CA . ALA B 1 451 ? 39.067 51.732 101.571 1.00 20.50 448 ALA B CA 1
ATOM 7047 C C . ALA B 1 451 ? 38.947 51.496 103.067 1.00 21.69 448 ALA B C 1
ATOM 7048 O O . ALA B 1 451 ? 37.907 51.035 103.535 1.00 24.27 448 ALA B O 1
ATOM 7050 N N . ARG B 1 452 ? 40.004 51.806 103.813 1.00 21.91 449 ARG B N 1
ATOM 7051 C CA . ARG B 1 452 ? 40.005 51.586 105.260 1.00 23.02 449 ARG B CA 1
ATOM 7052 C C . ARG B 1 452 ? 39.687 52.818 106.120 1.00 22.48 449 ARG B C 1
ATOM 7053 O O . ARG B 1 452 ? 39.713 52.748 107.356 1.00 23.04 449 ARG B O 1
ATOM 7061 N N . ILE B 1 453 ? 39.358 53.936 105.480 1.00 19.45 450 ILE B N 1
ATOM 7062 C CA . ILE B 1 453 ? 38.981 55.151 106.211 1.00 19.25 450 ILE B CA 1
ATOM 7063 C C . ILE B 1 453 ? 37.463 55.112 106.394 1.00 18.60 450 ILE B C 1
ATOM 7064 O O . ILE B 1 453 ? 36.739 54.786 105.460 1.00 17.64 450 ILE B O 1
ATOM 7069 N N . CYS B 1 454 ? 36.999 55.444 107.596 1.00 18.46 451 CYS B N 1
ATOM 7070 C CA . CYS B 1 454 ? 35.570 55.424 107.883 1.00 18.13 451 CYS B CA 1
ATOM 7071 C C . CYS B 1 454 ? 34.878 56.570 107.153 1.00 17.59 451 CYS B C 1
ATOM 7072 O O . CYS B 1 454 ? 35.332 57.708 107.214 1.00 18.29 451 CYS B O 1
ATOM 7075 N N . HIS B 1 455 ? 33.802 56.263 106.441 1.00 16.34 452 HIS B N 1
ATOM 7076 C CA . HIS B 1 455 ? 33.009 57.276 105.766 1.00 15.93 452 HIS B CA 1
ATOM 7077 C C . HIS B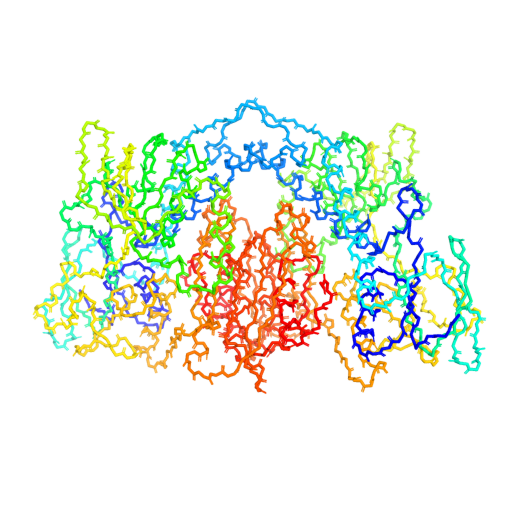 1 455 ? 31.614 57.259 106.384 1.00 16.51 452 HIS B C 1
ATOM 7078 O O . HIS B 1 455 ? 31.019 56.198 106.536 1.00 17.31 452 HIS B O 1
ATOM 7085 N N . ALA B 1 456 ? 31.089 58.436 106.713 1.00 15.81 453 ALA B N 1
ATOM 7086 C CA . ALA B 1 456 ? 29.760 58.556 107.289 1.00 16.30 453 ALA B CA 1
ATOM 7087 C C . ALA B 1 456 ? 28.702 57.942 106.389 1.00 15.96 453 ALA B C 1
ATOM 7088 O O . ALA B 1 456 ? 28.756 58.058 105.169 1.00 15.09 453 ALA B O 1
ATOM 7090 N N . HIS B 1 457 ? 27.742 57.282 107.021 1.00 16.44 454 HIS B N 1
ATOM 7091 C CA . HIS B 1 457 ? 26.649 56.642 106.318 1.00 17.15 454 HIS B CA 1
ATOM 7092 C C . HIS B 1 457 ? 25.344 57.305 106.725 1.00 17.52 454 HIS B C 1
ATOM 7093 O O . HIS B 1 457 ? 25.070 57.399 107.920 1.00 18.75 454 HIS B O 1
ATOM 7100 N N . PRO B 1 458 ? 24.497 57.735 105.787 1.00 16.84 455 PRO B N 1
ATOM 7101 C CA . PRO B 1 458 ? 24.675 57.623 104.349 1.00 16.11 455 PRO B CA 1
ATOM 7102 C C . PRO B 1 458 ? 25.213 58.900 103.732 1.00 15.97 455 PRO B C 1
ATOM 7103 O O . PRO B 1 458 ? 24.645 59.968 103.961 1.00 15.71 455 PRO B O 1
ATOM 7107 N N . THR B 1 459 ? 26.286 58.785 102.952 1.00 15.11 456 THR B N 1
ATOM 7108 C CA . THR B 1 459 ? 26.850 59.934 102.245 1.00 14.96 456 THR B CA 1
ATOM 7109 C C . THR B 1 459 ? 27.331 59.500 100.870 1.00 14.70 456 THR B C 1
ATOM 7110 O O . THR B 1 459 ? 27.685 58.340 100.651 1.00 15.02 456 THR B O 1
ATOM 7114 N N . LEU B 1 460 ? 27.283 60.439 99.934 1.00 14.84 457 LEU B N 1
ATOM 7115 C CA . LEU B 1 460 ? 27.796 60.226 98.572 1.00 14.53 457 LEU B CA 1
ATOM 7116 C C . LEU B 1 460 ? 29.289 59.868 98.612 1.00 14.12 457 LEU B C 1
ATOM 7117 O O . LEU B 1 460 ? 29.780 59.084 97.777 1.00 14.18 457 LEU B O 1
ATOM 7122 N N A SER B 1 461 ? 30.000 60.419 99.593 0.60 14.54 458 SER B N 1
ATOM 7123 N N B SER B 1 461 ? 30.008 60.410 99.602 0.40 14.19 458 SER B N 1
ATOM 7124 C CA A SER B 1 461 ? 31.430 60.141 99.762 0.60 14.40 458 SER B CA 1
ATOM 7125 C CA B SER B 1 461 ? 31.448 60.140 99.752 0.40 13.87 458 SER B CA 1
ATOM 7126 C C A SER B 1 461 ? 31.734 58.656 99.894 0.60 14.40 458 SER B C 1
ATOM 7127 C C B SER B 1 461 ? 31.754 58.657 99.932 0.40 14.06 458 SER B C 1
ATOM 7128 O O A SER B 1 461 ? 32.839 58.214 99.566 0.60 14.06 458 SER B O 1
ATOM 7129 O O B SER B 1 461 ? 32.884 58.223 99.690 0.40 13.80 458 SER B O 1
ATOM 7134 N N . GLU B 1 462 ? 30.760 57.884 100.376 1.00 14.28 459 GLU B N 1
ATOM 7135 C CA . GLU B 1 462 ? 30.934 56.434 100.529 1.00 14.79 459 GLU B CA 1
ATOM 7136 C C . GLU B 1 462 ? 31.234 55.764 99.179 1.00 15.17 459 GLU B C 1
ATOM 7137 O O . GLU B 1 462 ? 31.798 54.675 99.135 1.00 15.14 459 GLU B O 1
ATOM 7143 N N . ALA B 1 463 ? 30.815 56.397 98.083 1.00 14.86 460 ALA B N 1
ATOM 7144 C CA . ALA B 1 463 ? 31.086 55.856 96.740 1.00 15.33 460 ALA B CA 1
ATOM 7145 C C . ALA B 1 463 ? 32.588 55.862 96.432 1.00 15.11 460 ALA B C 1
ATOM 7146 O O . ALA B 1 463 ? 33.080 54.980 95.742 1.00 15.28 460 ALA B O 1
ATOM 7148 N N . VAL B 1 464 ? 33.320 56.827 96.980 1.00 14.68 461 VAL B N 1
ATOM 7149 C CA . VAL B 1 464 ? 34.773 56.901 96.766 1.00 15.22 461 VAL B CA 1
ATOM 7150 C C . VAL B 1 464 ? 35.444 55.747 97.526 1.00 15.36 461 VAL B C 1
ATOM 7151 O O . VAL B 1 464 ? 36.341 55.090 97.000 1.00 14.93 461 VAL B O 1
ATOM 7155 N N . LYS B 1 465 ? 34.973 55.489 98.747 1.00 15.65 462 LYS B N 1
ATOM 7156 C CA . LYS B 1 465 ? 35.463 54.363 99.549 1.00 15.95 462 LYS B CA 1
ATOM 7157 C C . LYS B 1 465 ? 35.206 53.043 98.817 1.00 15.31 462 LYS B C 1
ATOM 7158 O O . LYS B 1 465 ? 36.091 52.204 98.701 1.00 14.76 462 LYS B O 1
ATOM 7164 N N . GLU B 1 466 ? 33.976 52.848 98.340 1.00 15.41 463 GLU B N 1
ATOM 7165 C CA . GLU B 1 466 ? 33.629 51.614 97.645 1.00 15.71 463 GLU B CA 1
ATOM 7166 C C . GLU B 1 466 ? 34.425 51.452 96.349 1.00 15.18 463 GLU B C 1
ATOM 7167 O O . GLU B 1 466 ? 34.845 50.336 96.018 1.00 15.14 463 GLU B O 1
ATOM 7173 N N . ALA B 1 467 ? 34.632 52.550 95.615 1.00 15.25 464 ALA B N 1
ATOM 7174 C CA . ALA B 1 467 ? 35.447 52.505 94.379 1.00 15.38 464 ALA B CA 1
ATOM 7175 C C . ALA B 1 467 ? 36.845 52.011 94.735 1.00 15.38 464 ALA B C 1
ATOM 7176 O O . ALA B 1 467 ? 37.428 51.212 94.017 1.00 15.36 464 ALA B O 1
ATOM 7178 N N . ALA B 1 468 ? 37.379 52.499 95.855 1.00 15.31 465 ALA B N 1
ATOM 7179 C CA . ALA B 1 468 ? 38.701 52.068 96.321 1.00 15.15 465 ALA B CA 1
ATOM 7180 C C . ALA B 1 468 ? 38.688 50.577 96.709 1.00 15.05 465 ALA B C 1
ATOM 7181 O O . ALA B 1 468 ? 39.634 49.837 96.410 1.00 15.62 465 ALA B O 1
ATOM 7183 N N . LEU B 1 469 ? 37.614 50.129 97.353 1.00 14.85 466 LEU B N 1
ATOM 7184 C CA . LEU B 1 469 ? 37.482 48.713 97.685 1.00 15.40 466 LEU B CA 1
ATOM 7185 C C . LEU B 1 469 ? 37.445 47.891 96.408 1.00 15.26 466 LEU B C 1
ATOM 7186 O O . LEU B 1 469 ? 38.010 46.784 96.365 1.00 15.45 466 LEU B O 1
ATOM 7191 N N . ALA B 1 470 ? 36.818 48.441 95.358 1.00 15.47 467 ALA B N 1
ATOM 7192 C CA . ALA B 1 470 ? 36.718 47.761 94.051 1.00 16.41 467 ALA B CA 1
ATOM 7193 C C . ALA B 1 470 ? 38.079 47.551 93.398 1.00 16.69 467 ALA B C 1
ATOM 7194 O O . ALA B 1 470 ? 38.256 46.604 92.625 1.00 17.20 467 ALA B O 1
ATOM 7196 N N . VAL B 1 471 ? 39.038 48.435 93.696 1.00 16.97 468 VAL B N 1
ATOM 7197 C CA . VAL B 1 471 ? 40.417 48.267 93.196 1.00 17.57 468 VAL B CA 1
ATOM 7198 C C . VAL B 1 471 ? 40.953 46.900 93.603 1.00 18.45 468 VAL B C 1
ATOM 7199 O O . VAL B 1 471 ? 41.651 46.257 92.812 1.00 19.04 468 VAL B O 1
ATOM 7203 N N . ASP B 1 472 ? 40.578 46.448 94.810 1.00 18.48 469 ASP B N 1
ATOM 7204 C CA . ASP B 1 472 ? 41.000 45.158 95.365 1.00 19.47 469 ASP B CA 1
ATOM 7205 C C . ASP B 1 472 ? 39.901 44.080 95.240 1.00 19.92 469 ASP B C 1
ATOM 7206 O O . ASP B 1 472 ? 39.921 43.072 95.977 1.00 20.88 469 ASP B O 1
ATOM 7211 N N . LYS B 1 473 ? 38.940 44.308 94.334 1.00 19.44 470 LYS B N 1
ATOM 7212 C CA . LYS B 1 473 ? 37.841 43.371 94.054 1.00 21.13 470 LYS B CA 1
ATOM 7213 C C . LYS B 1 473 ? 37.062 42.971 95.310 1.00 20.25 470 LYS B C 1
ATOM 7214 O O . LYS B 1 473 ? 36.682 41.796 95.469 1.00 18.48 470 LYS B O 1
ATOM 7220 N N . ARG B 1 474 ? 36.825 43.937 96.199 1.00 18.83 471 ARG B N 1
ATOM 7221 C CA . ARG B 1 474 ? 36.109 43.639 97.435 1.00 19.51 471 ARG B CA 1
ATOM 7222 C C . ARG B 1 474 ? 35.132 44.728 97.849 1.00 19.17 471 ARG B C 1
ATOM 7223 O O . ARG B 1 474 ? 35.060 45.094 99.016 1.00 18.46 471 ARG B O 1
ATOM 7231 N N . THR B 1 475 ? 34.377 45.244 96.876 1.00 18.99 472 THR B N 1
ATOM 7232 C CA . THR B 1 475 ? 33.330 46.201 97.191 1.00 20.00 472 THR B CA 1
ATOM 7233 C C . THR B 1 475 ? 32.356 45.464 98.111 1.00 18.92 472 THR B C 1
ATOM 7234 O O . THR B 1 475 ? 32.118 44.259 97.960 1.00 18.71 472 THR B O 1
ATOM 7238 N N . LEU B 1 476 ? 31.830 46.186 99.083 1.00 18.20 473 LEU B N 1
ATOM 7239 C CA . LEU B 1 476 ? 30.876 45.636 100.041 1.00 18.93 473 LEU B CA 1
ATOM 7240 C C . LEU B 1 476 ? 29.428 45.829 99.607 1.00 19.14 473 LEU B C 1
ATOM 7241 O O . LEU B 1 476 ? 28.595 44.949 99.838 1.00 20.65 473 LEU B O 1
ATOM 7246 N N . ASN B 1 477 ? 29.131 46.954 98.943 1.00 18.73 474 ASN B N 1
ATOM 7247 C CA . ASN B 1 477 ? 27.748 47.289 98.582 1.00 19.18 474 ASN B CA 1
ATOM 7248 C C . ASN B 1 477 ? 27.365 47.247 97.103 1.00 20.02 474 ASN B C 1
ATOM 7249 O O . ASN B 1 477 ? 26.336 47.801 96.717 1.00 20.40 474 ASN B O 1
ATOM 7254 N N . PHE B 1 478 ? 28.186 46.562 96.305 1.00 20.64 475 PHE B N 1
ATOM 7255 C CA . PHE B 1 478 ? 27.906 46.316 94.894 1.00 23.02 475 PHE B CA 1
ATOM 7256 C C . PHE B 1 478 ? 28.509 44.961 94.555 1.00 23.76 475 PHE B C 1
ATOM 7257 O O . PHE B 1 478 ? 29.463 44.535 95.196 1.00 24.91 475 PHE B O 1
#

Secondary structure (DSSP, 8-state):
-EEEEEEE--SHHHHHHHHHHHHTT--EEEEE--B-TTS-B--SHHHHHHSHHHHHHHHHHHHHHHIIIIISGGGTEEEES-EE-HHHHHHHHHHHHHHHHHHHHHHHHHTTPEEEESEEEEEEEETTEEEEEEESS--EEEEEEEEEE---EEE--BTTB---SSSEE-HHHHT--SS--SEEEEE--SHHHHHHHHHHHHTT-EEEEE-SSSSTTTTS-HHHHHHHHHHHHHHT-EEE-S-EE---EEETTEEEEEEE-TTS-EEEEEESEEEE---EEE--TTS-HHHHT--B-TTSPBP--TTSB-SSTTEEE-GGGSSS---HHHHHHHHHHHHHHHTT------GGG--EEE-SSSEEEEEE--HHHHHHHT--EEEEEEEGGG-HHHHHHT----EEEEEEETTT-BEEEEEEEETTHHHHHHHHHHHHHTT-BHHHHHHS---SS-TTHHHHHHHHHHTT--S--/-EEEEEEE--SHHHHHHHHHHHHTT--EEEEE--B-TTS-B--SHHHHHHSHHHHHHHHHHHHHHHHHHHSSGGGTEE-SEEEE-HHHHHHHHHHHHHHHHHHHHHHHHHTTPEEEESEEEEEEEETTEEEEEEESSS-EEEEEEEEEE---EEEPPBTTB---SSSEE-HHHHT--SS--SEEEEE--SHHHHHHHHHHHHTT-EEEEEESSSSTTTTS-HHHHHHHHHHHHHHTEEEEES-EE---EE-SS-EEEEEE-TTS-EEEEEESEEEE---EEE--TTS-HHHHT--B-TTSPBP--TTSB-SSTTEEE-GGGSSS---HHHHHHHHHHHHHHHTTS-----GGG--EEE-SSSEEEEEE--HHHHHHTT--EEEEEEEGGG-HHHHHHT----EEEEEEETTT-BEEEEEEEETTHHHHHHHHHHHHHTT-BHHHHHTS---SS-TTHHHHHHHHHHTT--S--

B-factor: mean 24.23, std 8.66, range [10.21, 65.41]

Foldseek 3Di:
DEWQEEEEAQALQRLLLQLLLLVLPTGAEYEHADADPVGDFQGHPCCLQLRVQLLLLLQVVLVVLLCLVPVVVVVVHDDPDRADPPVVSLVVSSVSSVVVRVVSVVSCVVSVHHYHHFGWAWQEADPLGTWIFGDDPDGDTYGYNAYEYAQAWDADDDPPDDDPLAFEAESNSLSPPPDQWQEEEEEDQDQSSLSSQQSSVSNHHQYEYEYQAQDAPVVAAPVQRVLVVVVCVVSRYHYAYNKAWDDWDDDDQKIWIWIQGNVGRIDIDITNHYYYHDDIAADCPPHPCVSYVQDADPRQARDADPLQHTPDPNYGYFANSHDDDNDSVQSSLSSSQNSCVSSPHRGDHDRQLDKDWRSHVQIKIKGFDYPVVCVVVVFAKFKFKDFQLLAPVCVVVVWGRWIKMWIAGPPPQFTGMIITTTHPNVVLCVVVSVCVVVSHGLVVLLPDDDDPRDPNVRSNQRSCRSVPHRDRD/DEWAEEEEAQALQRLLLLLLLLVLPTAAEYEHADADPVRDFQGHPCCLQLHVQLLLLLQVVLVVLLCVVPPCVVVVDDDPDDDDDVCVSLVVSSVSSVVVRVVSVVSCVVSVHHYHHFGWAWPEADPQDTWIFGDDPDTDIYGHNAYEYAQAWDFDDDPPDDAPLAFEAESNSLSPHPDQWQEEEEEAQPQSSVSSQQSSVSNHHQYEYEYQAQDHPVQAAPVQRVLVVVVCVVSRYHYFYNKAWDDWDDDPAWIWIWIQGNVRHTDIRITRHYYYHDDIAADCPRRCCVVHVQDADPRQARDADPLQDTPDPNYGYFANSHDADNDSVQSNQSSSQNSCVSSVHRGDHDRQLDKDWRVHVFIKIKGFHHPVVCVVVVFAKFKFKFFQLLAPVCVVVVWGRWIKMWIARPPPQFTGMIITTTHPNVPLCVVVSVCVVVSHGLVVLLPDDDDPRDPNVRSNQRSCRSVPHRDRD

Radius of gyration: 29.87 Å; Cα contacts (8 Å, |Δi|>4): 2467; chains: 2; bounding box: 77×88×82 Å

Nearest PDB structures (foldseek):
  6aon-assembly1_B  TM=9.996E-01  e=2.088E-96  Bordetella pertussis Tohama I
  6uzi-assembly2_D  TM=9.785E-01  e=2.307E-65  Elizabethkingia anophelis NUHP1
  3rnm-assembly2_D  TM=9.606E-01  e=4.235E-62  Homo sapiens
  5u25-assembly1_A-2  TM=9.315E-01  e=2.317E-51  Neisseria gonorrhoeae
  1ojt-assembly1_A-2  TM=9.218E-01  e=5.092E-49  Neisseria meningitidis

InterPro domains:
  IPR001100 Pyridine nucleotide-disulphide oxidoreductase, class I [PIRSF000350] (3-470)
  IPR004099 Pyridine nucleotide-disulphide oxidoreductase, dimerisation domain [PF02852] (356-465)
  IPR006258 Dihydrolipoamide dehydrogenase [TIGR01350] (4-473)
  IPR016156 FAD/NAD-linked reductase, dimerisation domain superfamily [G3DSA:3.30.390.30] (355-475)
  IPR016156 FAD/NAD-linked reductase, dimerisation domain superfamily [SSF55424] (352-472)
  IPR023753 FAD/NAD(P)-binding domain [PF07992] (5-337)
  IPR036188 FAD/NAD(P)-binding domain superfamily [G3DSA:3.50.50.60] (5-345)
  IPR036188 FAD/NAD(P)-binding domain superfamily [G3DSA:3.50.50.60] (165-287)
  IPR036188 FAD/NAD(P)-binding domain superfamily [SSF51905] (1-347)
  IPR050151 Class-I pyridine nucleotide-disulfide oxidoreductase [PTHR22912] (3-467)

Organism: Bordetella pertussis (strain Tohama I / ATCC BAA-589 / NCTC 13251) (NCBI:txid257313)